Protein 3OKY (pdb70)

Organism: Mus musculus (NCBI:txid10090)

Solvent-accessible surface area: 48757 Å² total; per-residue (Å²): 226,67,30,50,16,107,20,92,55,179,95,48,22,2,15,22,10,28,13,7,144,148,94,14,11,0,2,0,0,1,24,0,27,2,0,25,0,44,33,77,8,82,70,96,41,43,27,129,12,3,41,67,96,12,43,119,52,3,12,12,0,43,79,45,56,140,42,122,77,120,62,91,112,46,68,11,14,7,5,6,18,35,10,1,40,70,34,97,2,0,0,7,1,11,12,5,22,7,0,10,0,27,1,0,104,15,84,45,1,140,85,62,42,57,11,14,160,95,70,22,10,3,1,0,5,9,78,144,76,18,9,5,55,6,14,38,10,41,62,179,82,74,80,14,20,0,4,2,0,1,1,0,44,41,73,24,58,58,1,4,1,1,1,0,4,75,0,5,89,80,39,156,30,114,29,7,1,12,17,38,48,128,52,122,46,48,21,0,31,20,82,2,4,19,32,5,34,60,110,13,80,175,1,13,2,42,4,8,29,6,11,37,13,65,32,7,0,0,1,0,2,0,8,8,83,26,125,124,96,10,14,2,24,0,4,8,2,3,56,103,13,48,112,6,33,8,6,3,1,4,15,1,0,0,65,50,99,80,43,89,10,35,0,1,21,1,10,50,38,13,88,0,5,84,33,0,5,134,50,36,130,17,55,58,105,50,29,0,0,0,0,0,0,0,86,26,51,108,87,40,139,122,27,45,37,37,0,0,0,0,0,1,10,12,124,45,0,38,82,52,0,47,95,38,10,75,36,0,10,104,34,92,50,47,0,73,6,76,13,12,8,36,63,113,16,142,10,32,128,10,97,21,118,21,79,94,86,20,51,21,50,42,1,3,30,20,1,0,5,83,96,38,4,87,14,43,10,1,37,41,20,76,186,28,47,0,15,0,2,0,3,28,52,39,120,24,102,3,0,0,1,0,0,0,73,29,0,67,0,9,2,0,50,3,44,10,98,133,138,4,8,62,58,29,28,80,18,52,6,4,160,106,32,8,62,1,39,76,29,12,17,25,16,73,102,67,68,63,1,4,0,0,1,78,52,37,0,4,47,2,33,0,22,30,0,111,86,33,96,70,16,26,85,1,32,86,22,30,7,22,4,14,1,16,1,5,3,40,60,68,1,6,10,118,107,120,3,88,102,7,190,68,84,73,6,16,6,59,48,102,85,71,26,34,51,12,96,21,131,32,104,30,1,25,28,100,50,78,52,105,112,0,40,1,58,3,46,66,18,7,80,4,79,99,17,5,21,0,5,0,20,142,63,26,87,47,149,10,127,41,74,54,42,104,0,61,1,85,4,3,22,74,198,60,34,17,132,42,86,146,94,100,66,26,25,78,0,44,0,74,3,152,55,24,36,96,50,11,18,50,32,86,0,77,0,81,57,120,132,145,50,144,16,68,148,22,67,35,84,5,107,25,130,55,3,113,94,10,31,1,0,10,24,48,108,92,80,186,134,145,74,118,91,18,32,1,24,59,11,42,33,20,134,71,30,0,9,0,0,0,49,15,24,0,17,3,2,58,2,86,90,23,159,66,97,34,1,72,6,52,98,102,1,72,9,132,20,134,121,70,22,24,75,65,2,94,66,23,34,56,114,121,89,41,0,57,0,16,0,26,2,2,28,110,92,74,113,94,7,0,0,0,0,0,1,2,2,12,66,7,7,0,38,23,7,88,39,99,74,12,115,59,69,65,128,49,63,60,0,56,0,30,0,0,18,17,19,168,64,31,31,9,24,39,33,5,121,44,29,1,1,0,0,3,18,7,38,14,36,26,36,13,21,0,0,17,0,0,56,27,162,26,51,61,2,28,1,13,100,54,11,18,64,1,18,45,80,21,92,6,30,37,9,6,66,59,55,98,52,0,4,0,0,0,28,2,18,2,6,40,87,78,80,159,46,155,38,38,4,0,0,0,0,5,0,2,38,68,2,67,1,6,18,89,112,9,7,70,137,35,0,5,3,1,1,1,0,54,2,43,1,10,12,60,43,163,95,99,88,70,1,22,9,0,24,9,12,11,95,41,25,145,3,82,66,85,29,0,0,0,1,0,0,0,5,61,129,151,48,154,18,4,0,0,0,0,0,1,5,1,121,40,0,41,91,5,10,92,22,123,0,26,18,47,145,43,92,129,37,105,40,42,48,0,53,93,156,128,22,22,175,11,54,1,8,39,12,10,48,46,94,85,5,124,161,28,81,37,3,64,98,14,42,38,83,5,0,72,18,1,39,68,27,3,5,2,30,95,31,0,57,6,6,71,99,90,13,8,10,28,19,38,114,30,188,18,21,0,18,66,18,9,18,2,42,25,2,6,12,157,97,90,43,3,0,0,0,0,0,0,51,97,0,30,0,0,0,0,8,2,95,98,23,84,31,33,22,7,5,10,34,0,59,1,6,4,76,124,58,0,36,17,51,82,22,105,32,77,142,7,66,11,15,53,37,11,128,87,29,34,3,0,2,0,0,0,15,1,0,0,1,37,1,49,10,16,15,1,96,124,29,31,172,18,88,80,58,3,20,31,10,48,10,0,22,4,0,28,16,136,114,79,30,26,2,27,119,20,41,75,156,48,232,95,79,53,58,49,40,20,165,162,17,88,59,160,85,120,112

Nearest PDB structures (foldseek):
  3oky-assembly1_A-2  TM=1.002E+00  e=0.000E+00  Mus musculus
  5l5g-assembly1_A  TM=9.929E-01  e=0.000E+00  Mus musculus
  5l5g-assembly2_B  TM=9.945E-01  e=0.000E+00  Mus musculus
  5l5g-assembly2_D  TM=9.831E-01  e=0.000E+00  Mus musculus
  3al9-assembly1_A  TM=9.957E-01  e=5.011E-96  Mus musculus

Foldseek 3Di:
DFQKDWDPDPQFWWFFWDADQPQRWIWTFTWQWIFTAHNSGHTPAIDGDDFDWFDPVDVQTCVADPDDDDTDRHIWGWADWDQPPVLQWIWTWTLGRLIAIFIAHNPHRHTLDIDRHDLQNRAANDHDYQQKDKDKDDDVPGQTKMWMAGWHQLPQVRHFRIFIAGCGSDSPDPRHRPGPDDDPPFFGGATFDPVLCVQDPRWIKGFRYKDDFDQKIWTWIWTPDRVVFIFIKIWIAGPPAGRRQQTEIETAFADDDPWTFGAWFAKEKEFQFQQRCVVVVHDRPFIKMKTKGATHGDDNPNTAQKIFIWIGGVVLVLVVRLVQVVCLLCFPAFQPDCRRPVDTHTRHHDPDDGDSNDRHDNGSPPHYDDDYDYTATADIDRPWHWREWDWYDDPRWIWIWTWTQQQKIWTWTAHHPPRHIDTLDIDHDDPNGHTWHHYWDAGNVNQWIWIDGGTMITTHGPDDLQVQQAQQCQQVSPDQQWWAQQQQSGIGGCVVRPPSVAQLRIGNHSVLAKAKDKVVQEDELVDFFDKIKMAIPNDTDQVQFKWKDWAPFDIGTWDDDGRMTIDTGHGNVRRDDDPPF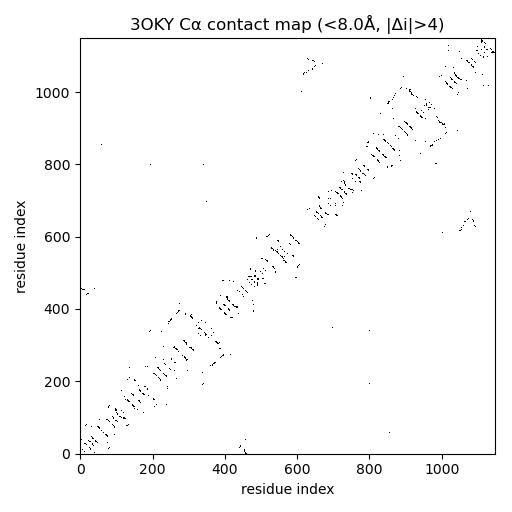KDKTWIWMHRPVNRDTRYIDIHMYGHPD/DDDADDALAEAELVHQLQFAWEQAAAPDQDAGDFFQWQEWDDDDQWIWTFGFQKIFIFRLPPQDDNYGHTDDMAGDWADVVLLVVLVVVPDDSVFQIWGWHDWDDLDPFWIWTWTLRGVFIKIFIAGPVRSHTDDDIGGCAQPGENTSPAAKEWDDDQQKIWIWAARDSVRPFTWTWIDGNPAFIAIADTPDCLQPAQKRWAYWEDDDQWIKTWIKHFDVLPVPPDTDIAIKIWIAGPQARAAAPVFGRRYTQQIAMEGAAAWDDDPHIGGQGAWFHKDYFDQAPNFTKIKTKGWHDPPDQIKMFIFMATVVLVVVLVVAFFWDAPDPPGGIDTDDVVQADPPGGNDFACPDVHVVGPHNNPPDDSNRVVCSRTRYGDDHRATVVRYTLRMDRPDPWYWHEKDWQCQFALRGHWIKMWIAIQQQKIWIWTCPPPDHIHTQYIYRNDNCVQFVRPPDDGNGFNYWDDDVVSQWIWTDDSRMITTHHVDCWQVCPQFQLSQQQSLDRQWWQFPVRSGIDGHYNPDPGDTHHDNVHSDRVDDD

Structure (mmCIF, N/CA/C/O backbone):
data_3OKY
#
_entry.id   3OKY
#
_cell.length_a   155.544
_cell.length_b   159.596
_cell.length_c   139.256
_cell.angle_alpha   90.00
_cell.angle_beta   90.00
_cell.angle_gamma   90.00
#
_symmetry.space_group_name_H-M   'C 2 2 21'
#
loop_
_entity.id
_entity.type
_entity.pdbx_description
1 polymer Plexin-A2
2 polymer 'Putative uncharacterized protein'
3 branched 2-acetamido-2-deoxy-beta-D-glucopyranose-(1-4)-2-acetamido-2-deoxy-beta-D-glucopyranose
4 non-polymer 2-acetamido-2-deoxy-beta-D-glucopyranose
5 non-polymer GLYCEROL
6 water water
#
loop_
_atom_site.group_PDB
_atom_site.id
_atom_site.type_symbol
_atom_site.label_atom_id
_atom_site.label_alt_id
_atom_site.label_comp_id
_atom_site.label_asym_id
_atom_site.label_entity_id
_atom_site.label_seq_id
_atom_site.pdbx_PDB_ins_code
_atom_site.Cartn_x
_atom_site.Cartn_y
_atom_site.Cartn_z
_atom_site.occupancy
_atom_site.B_iso_or_equiv
_atom_site.auth_seq_id
_atom_site.auth_comp_id
_atom_site.auth_asym_id
_atom_site.auth_atom_id
_atom_site.pdbx_PDB_model_num
ATOM 1 N N . GLN A 1 6 ? 57.118 -60.083 76.730 1.00 89.94 37 GLN A N 1
ATOM 2 C CA . GLN A 1 6 ? 56.060 -60.735 75.965 1.00 91.95 37 GLN A CA 1
ATOM 3 C C . GLN A 1 6 ? 54.912 -59.767 75.680 1.00 87.07 37 GLN A C 1
ATOM 4 O O . GLN A 1 6 ? 53.771 -59.998 76.088 1.00 85.93 37 GLN A O 1
ATOM 10 N N . TYR A 1 7 ? 55.221 -58.684 74.976 1.00 76.81 38 TYR A N 1
ATOM 11 C CA . TYR A 1 7 ? 54.223 -57.670 74.661 1.00 67.05 38 TYR A CA 1
ATOM 12 C C . TYR A 1 7 ? 53.370 -58.078 73.468 1.00 55.97 38 TYR A C 1
ATOM 13 O O . TYR A 1 7 ? 53.888 -58.605 72.481 1.00 50.18 38 TYR A O 1
ATOM 22 N N . SER A 1 8 ? 52.065 -57.826 73.554 1.00 46.87 39 SER A N 1
ATOM 23 C CA . SER A 1 8 ? 51.186 -58.009 72.406 1.00 48.19 39 SER A CA 1
ATOM 24 C C . SER A 1 8 ? 51.787 -57.266 71.216 1.00 55.76 39 SER A C 1
ATOM 25 O O . SER A 1 8 ? 52.334 -56.173 71.365 1.00 49.02 39 SER A O 1
ATOM 28 N N . THR A 1 9 ? 51.688 -57.862 70.036 1.00 49.85 40 THR A N 1
ATOM 29 C CA . THR A 1 9 ? 52.292 -57.278 68.860 1.00 45.83 40 THR A CA 1
ATOM 30 C C . THR A 1 9 ? 51.551 -57.693 67.597 1.00 53.07 40 THR A C 1
ATOM 31 O O . THR A 1 9 ? 50.904 -58.742 67.542 1.00 50.92 40 THR A O 1
ATOM 35 N N . PHE A 1 10 ? 51.659 -56.852 66.579 1.00 54.06 41 PHE A N 1
ATOM 36 C CA . PHE A 1 10 ? 51.023 -57.099 65.301 1.00 53.71 41 PHE A CA 1
ATOM 37 C C . PHE A 1 10 ? 52.056 -56.845 64.211 1.00 51.48 41 PHE A C 1
ATOM 38 O O . PHE A 1 10 ? 52.686 -55.788 64.182 1.00 51.04 41 PHE A O 1
ATOM 46 N N . HIS A 1 11 ? 52.246 -57.823 63.332 1.00 50.41 42 HIS A N 1
ATOM 47 C CA . HIS A 1 11 ? 53.269 -57.729 62.291 1.00 50.74 42 HIS A CA 1
ATOM 48 C C . HIS A 1 11 ? 52.654 -57.291 60.974 1.00 49.98 42 HIS A C 1
ATOM 49 O O . HIS A 1 11 ? 51.471 -57.521 60.735 1.00 57.97 42 HIS A O 1
ATOM 56 N N . SER A 1 12 ? 53.449 -56.651 60.123 1.00 46.04 43 SER A N 1
ATOM 57 C CA . SER A 1 12 ? 52.981 -56.328 58.784 1.00 55.57 43 SER A CA 1
ATOM 58 C C . SER A 1 12 ? 52.765 -57.633 58.027 1.00 58.92 43 SER A C 1
ATOM 59 O O . SER A 1 12 ? 53.477 -58.613 58.248 1.00 55.43 43 SER A O 1
ATOM 62 N N . GLU A 1 13 ? 51.769 -57.645 57.149 1.00 64.31 44 GLU A N 1
ATOM 63 C CA . GLU A 1 13 ? 51.433 -58.838 56.386 1.00 71.46 44 GLU A CA 1
ATOM 64 C C . GLU A 1 13 ? 52.457 -59.082 55.288 1.00 71.64 44 GLU A C 1
ATOM 65 O O . GLU A 1 13 ? 52.391 -60.081 54.576 1.00 77.61 44 GLU A O 1
ATOM 71 N N . ASN A 1 14 ? 53.410 -58.166 55.164 1.00 71.50 45 ASN A N 1
ATOM 72 C CA . ASN A 1 14 ? 54.274 -58.129 53.998 1.00 69.06 45 ASN A CA 1
ATOM 73 C C . ASN A 1 14 ? 55.488 -57.227 54.219 1.00 70.67 45 ASN A C 1
ATOM 74 O O . ASN A 1 14 ? 55.351 -56.079 54.640 1.00 74.11 45 ASN A O 1
ATOM 79 N N . ARG A 1 15 ? 56.674 -57.754 53.928 1.00 73.03 46 ARG A N 1
ATOM 80 C CA . ARG A 1 15 ? 57.926 -57.016 54.093 1.00 81.51 46 ARG A CA 1
ATOM 81 C C . ARG A 1 15 ? 57.950 -55.655 53.386 1.00 75.60 46 ARG A C 1
ATOM 82 O O . ARG A 1 15 ? 58.838 -54.837 53.631 1.00 78.58 46 ARG A O 1
ATOM 90 N N . ASP A 1 16 ? 56.985 -55.413 52.508 1.00 64.32 47 ASP A N 1
ATOM 91 C CA . ASP A 1 16 ? 56.976 -54.182 51.727 1.00 63.69 47 ASP A CA 1
ATOM 92 C C . ASP A 1 16 ? 55.770 -53.291 52.018 1.00 56.57 47 ASP A C 1
ATOM 93 O O . ASP A 1 16 ? 55.760 -52.119 51.657 1.00 59.70 47 ASP A O 1
ATOM 98 N N . TRP A 1 17 ? 54.753 -53.846 52.664 1.00 58.21 48 TRP A N 1
ATOM 99 C CA . TRP A 1 17 ? 53.599 -53.052 53.057 1.00 58.09 48 TRP A CA 1
ATOM 100 C C . TRP A 1 17 ? 53.835 -52.469 54.446 1.00 55.91 48 TRP A C 1
ATOM 101 O O . TRP A 1 17 ? 53.150 -52.824 55.403 1.00 55.85 48 TRP A O 1
ATOM 112 N N . THR A 1 18 ? 54.807 -51.563 54.536 1.00 50.01 49 THR A N 1
ATOM 113 C CA . THR A 1 18 ? 55.308 -51.062 55.813 1.00 48.92 49 THR A CA 1
ATOM 114 C C . THR A 1 18 ? 54.348 -50.110 56.534 1.00 40.37 49 THR A C 1
ATOM 115 O O . THR A 1 18 ? 53.513 -49.456 55.906 1.00 39.48 49 THR A O 1
ATOM 119 N N . PHE A 1 19 ? 54.477 -50.045 57.856 1.00 36.29 50 PHE A N 1
ATOM 120 C CA . PHE A 1 19 ? 53.634 -49.183 58.682 1.00 40.55 50 PHE A CA 1
ATOM 121 C C . PHE A 1 19 ? 54.075 -47.718 58.628 1.00 34.69 50 PHE A C 1
ATOM 122 O O . PHE A 1 19 ? 55.265 -47.415 58.692 1.00 37.64 50 PHE A O 1
ATOM 130 N N . ASN A 1 20 ? 53.110 -46.809 58.533 1.00 34.39 51 ASN A N 1
ATOM 131 C CA . ASN A 1 20 ? 53.416 -45.383 58.429 1.00 33.52 51 ASN A CA 1
ATOM 132 C C . ASN A 1 20 ? 52.935 -44.571 59.627 1.00 40.87 51 ASN A C 1
ATOM 133 O O . ASN A 1 20 ? 53.690 -43.778 60.186 1.00 38.00 51 ASN A O 1
ATOM 138 N N . HIS A 1 21 ? 51.669 -44.758 59.994 1.00 42.51 52 HIS A N 1
ATOM 139 C CA . HIS A 1 21 ? 51.047 -43.986 61.067 1.00 35.55 52 HIS A CA 1
ATOM 140 C C . HIS A 1 21 ? 50.210 -44.840 62.007 1.00 36.10 52 HIS A C 1
ATOM 141 O O . HIS A 1 21 ? 49.820 -45.961 61.680 1.00 35.26 52 HIS A O 1
ATOM 148 N N . LEU A 1 22 ? 49.943 -44.292 63.185 1.00 33.40 53 LEU A N 1
ATOM 149 C CA . LEU A 1 22 ? 49.215 -45.002 64.220 1.00 37.85 53 LEU A CA 1
ATOM 150 C C . LEU A 1 22 ? 48.409 -43.996 65.03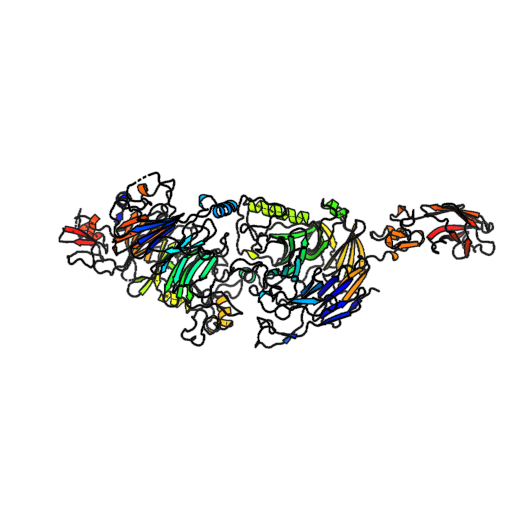3 1.00 35.97 53 LEU A C 1
ATOM 151 O O . LEU A 1 22 ? 48.904 -42.927 65.363 1.00 34.83 53 LEU A O 1
ATOM 156 N N . THR A 1 23 ? 47.160 -44.324 65.330 1.00 32.08 54 THR A N 1
ATOM 157 C CA . THR A 1 23 ? 46.361 -43.490 66.220 1.00 34.58 54 THR A CA 1
ATOM 158 C C . THR A 1 23 ? 45.404 -44.358 67.031 1.00 39.25 54 THR A C 1
ATOM 159 O O . THR A 1 23 ? 44.947 -45.393 66.554 1.00 40.03 54 THR A O 1
ATOM 163 N N . VAL A 1 24 ? 45.110 -43.939 68.259 1.00 36.81 55 VAL A N 1
ATOM 164 C CA . VAL A 1 24 ? 44.242 -44.711 69.143 1.00 36.08 55 VAL A CA 1
ATOM 165 C C . VAL A 1 24 ? 43.017 -43.914 69.578 1.00 34.59 55 VAL A C 1
ATOM 166 O O . VAL A 1 24 ? 43.139 -42.806 70.093 1.00 39.81 55 VAL A O 1
ATOM 170 N N . HIS A 1 25 ? 41.836 -44.481 69.354 1.00 33.55 56 HIS A N 1
ATOM 171 C CA . HIS A 1 25 ? 40.591 -43.800 69.691 1.00 36.49 56 HIS A CA 1
ATOM 172 C C . HIS A 1 25 ? 40.455 -43.639 71.212 1.00 37.21 56 HIS A C 1
ATOM 173 O O . HIS A 1 25 ? 40.490 -44.634 71.937 1.00 42.50 56 HIS A O 1
ATOM 180 N N . ARG A 1 26 ? 40.303 -42.397 71.691 1.00 43.24 57 ARG A N 1
ATOM 181 C CA . ARG A 1 26 ? 40.335 -42.120 73.136 1.00 43.11 57 ARG A CA 1
ATOM 182 C C . ARG A 1 26 ? 39.214 -42.802 73.903 1.00 44.67 57 ARG A C 1
ATOM 183 O O . ARG A 1 26 ? 39.368 -43.090 75.084 1.00 51.55 57 ARG A O 1
ATOM 191 N N . ARG A 1 27 ? 38.074 -43.013 73.248 1.00 48.46 58 ARG A N 1
ATOM 192 C CA . ARG A 1 27 ? 36.885 -43.535 73.927 1.00 47.32 58 ARG A CA 1
ATOM 193 C C . ARG A 1 27 ? 36.661 -45.030 73.717 1.00 51.33 58 ARG A C 1
ATOM 194 O O . ARG A 1 27 ? 36.208 -45.721 74.626 1.00 57.64 58 ARG A O 1
ATOM 202 N N . THR A 1 28 ? 36.973 -45.534 72.526 1.00 46.82 59 THR A N 1
ATOM 203 C CA . THR A 1 28 ? 36.753 -46.948 72.245 1.00 42.70 59 THR A CA 1
ATOM 204 C C . THR A 1 28 ? 38.008 -47.789 72.424 1.00 36.97 59 THR A C 1
ATOM 205 O O . THR A 1 28 ? 37.925 -48.994 72.628 1.00 41.06 59 THR A O 1
ATOM 209 N N . GLY A 1 29 ? 39.171 -47.160 72.320 1.00 40.71 60 GLY A N 1
ATOM 210 C CA . GLY A 1 29 ? 40.418 -47.885 72.466 1.00 37.18 60 GLY A CA 1
ATOM 211 C C . GLY A 1 29 ? 40.809 -48.628 71.205 1.00 41.46 60 GLY A C 1
ATOM 212 O O . GLY A 1 29 ? 41.806 -49.349 71.186 1.00 41.84 60 GLY A O 1
ATOM 213 N N . ALA A 1 30 ? 40.020 -48.457 70.146 1.00 41.48 61 ALA A N 1
ATOM 214 C CA . ALA A 1 30 ? 40.339 -49.054 68.855 1.00 38.08 61 ALA A CA 1
ATOM 215 C C . ALA A 1 30 ? 41.673 -48.515 68.358 1.00 40.88 61 ALA A C 1
ATOM 216 O O . ALA A 1 30 ? 41.915 -47.312 68.417 1.00 32.89 61 ALA A O 1
ATOM 218 N N . VAL A 1 31 ? 42.533 -49.407 67.870 1.00 44.48 62 VAL A N 1
ATOM 219 C CA . VAL A 1 31 ? 43.823 -49.009 67.320 1.00 38.79 62 VAL A CA 1
ATOM 220 C C . VAL A 1 31 ? 43.744 -48.983 65.800 1.00 45.16 62 VAL A C 1
ATOM 221 O O . VAL A 1 31 ? 43.384 -49.981 65.178 1.00 43.72 62 VAL A O 1
ATOM 225 N N . TYR A 1 32 ? 44.063 -47.837 65.205 1.00 39.24 63 TYR A N 1
ATOM 226 C CA . TYR A 1 32 ? 44.080 -47.724 63.752 1.00 39.22 63 TYR A CA 1
ATOM 227 C C . TYR A 1 32 ? 45.509 -47.556 63.266 1.00 39.57 63 TYR A C 1
ATOM 228 O O . TYR A 1 32 ? 46.257 -46.728 63.786 1.00 33.87 63 TYR A O 1
ATOM 237 N N . VAL A 1 33 ? 45.891 -48.357 62.279 1.00 36.37 64 VAL A N 1
ATOM 238 C CA . VAL A 1 33 ? 47.235 -48.280 61.728 1.00 39.02 64 VAL A CA 1
ATOM 239 C C . VAL A 1 33 ? 47.207 -47.965 60.236 1.00 38.55 64 VAL A C 1
ATOM 240 O O . VAL A 1 33 ? 46.604 -48.697 59.454 1.00 37.39 64 VAL A O 1
ATOM 244 N N . GLY A 1 34 ? 47.863 -46.872 59.854 1.00 36.14 65 GLY A N 1
ATOM 245 C CA . GLY A 1 34 ? 48.032 -46.527 58.455 1.00 28.50 65 GLY A CA 1
ATOM 246 C C . GLY A 1 34 ? 49.318 -47.133 57.943 1.00 31.84 65 GLY A C 1
ATOM 247 O O . GLY A 1 34 ? 50.377 -46.929 58.531 1.00 35.54 65 GLY A O 1
ATOM 248 N N . ALA A 1 35 ? 49.219 -47.895 56.859 1.00 30.77 66 ALA A N 1
ATOM 249 C CA . ALA A 1 35 ? 50.374 -48.552 56.258 1.00 33.91 66 ALA A CA 1
ATOM 250 C C . ALA A 1 35 ? 50.287 -48.520 54.735 1.00 36.16 66 ALA A C 1
ATOM 251 O O . ALA A 1 35 ? 49.248 -48.189 54.165 1.00 31.77 66 ALA A O 1
ATOM 253 N N . ILE A 1 36 ? 51.385 -48.870 54.079 1.00 34.05 67 ILE A N 1
ATOM 254 C CA . ILE A 1 36 ? 51.391 -48.977 52.627 1.00 39.14 67 ILE A CA 1
ATOM 255 C C . ILE A 1 36 ? 50.361 -50.008 52.147 1.00 39.17 67 ILE A C 1
ATOM 256 O O . ILE A 1 36 ? 50.398 -51.171 52.552 1.00 41.36 67 ILE A O 1
ATOM 261 N N . ASN A 1 37 ? 49.441 -49.563 51.292 1.00 36.39 68 ASN A N 1
ATOM 262 C CA . ASN A 1 37 ? 48.357 -50.406 50.773 1.00 40.20 68 ASN A CA 1
ATOM 263 C C . ASN A 1 37 ? 47.310 -50.856 51.806 1.00 41.23 68 ASN A C 1
ATOM 264 O O . ASN A 1 37 ? 46.359 -51.561 51.458 1.00 36.50 68 ASN A O 1
ATOM 269 N N . ARG A 1 38 ? 47.468 -50.449 53.065 1.00 36.96 69 ARG A N 1
ATOM 270 C CA . ARG A 1 38 ? 46.535 -50.901 54.100 1.00 39.54 69 ARG A CA 1
ATOM 271 C C . ARG A 1 38 ? 46.219 -49.875 55.184 1.00 37.97 69 ARG A C 1
ATOM 272 O O . ARG A 1 38 ? 47.088 -49.123 55.621 1.00 42.02 69 ARG A O 1
ATOM 280 N N . VAL A 1 39 ? 44.963 -49.871 55.620 1.00 34.13 70 VAL A N 1
ATOM 281 C CA . VAL A 1 39 ? 44.579 -49.246 56.877 1.00 34.46 70 VAL A CA 1
ATOM 282 C C . VAL A 1 39 ? 43.946 -50.322 57.756 1.00 44.55 70 VAL A C 1
ATOM 283 O O . VAL A 1 39 ? 43.000 -50.995 57.339 1.00 40.34 70 VAL A O 1
ATOM 287 N N . TYR A 1 40 ? 44.478 -50.493 58.961 1.00 41.43 71 TYR A N 1
ATOM 288 C CA . TYR A 1 40 ? 44.019 -51.551 59.852 1.00 45.76 71 TYR A CA 1
ATOM 289 C C . TYR A 1 40 ? 43.229 -50.992 61.022 1.00 43.30 71 TYR A C 1
ATOM 290 O O . TYR A 1 40 ? 43.577 -49.951 61.580 1.00 38.54 71 TYR A O 1
ATOM 299 N N . LYS A 1 41 ? 42.163 -51.691 61.391 1.00 40.60 72 LYS A N 1
ATOM 300 C CA . LYS A 1 41 ? 41.527 -51.469 62.676 1.00 39.25 72 LYS A CA 1
ATOM 301 C C . LYS A 1 41 ? 41.793 -52.691 63.558 1.00 44.57 72 LYS A C 1
ATOM 302 O O . LYS A 1 41 ? 41.423 -53.813 63.211 1.00 42.54 72 LYS A O 1
ATOM 308 N N . LEU A 1 42 ? 42.453 -52.476 64.688 1.00 45.19 73 LEU A N 1
ATOM 309 C CA . LEU A 1 42 ? 42.805 -53.579 65.574 1.00 44.83 73 LEU A CA 1
ATOM 310 C C . LEU A 1 42 ? 42.144 -53.397 66.936 1.00 48.98 73 LEU A C 1
ATOM 311 O O . LEU A 1 42 ? 41.680 -52.305 67.270 1.00 47.73 73 LEU A O 1
ATOM 316 N N . THR A 1 43 ? 42.102 -54.470 67.721 1.00 43.76 74 THR A N 1
ATOM 317 C CA . THR A 1 43 ? 41.599 -54.395 69.086 1.00 42.13 74 THR A CA 1
ATOM 318 C C . THR A 1 43 ? 42.680 -53.846 70.004 1.00 52.19 74 THR A C 1
ATOM 319 O O . THR A 1 43 ? 43.807 -53.609 69.574 1.00 50.90 74 THR A O 1
ATOM 323 N N . GLY A 1 44 ? 42.334 -53.660 71.273 1.00 55.22 75 GLY A N 1
ATOM 324 C CA . GLY A 1 44 ? 43.281 -53.176 72.261 1.00 54.40 75 GLY A CA 1
ATOM 325 C C . GLY A 1 44 ? 44.547 -54.008 72.329 1.00 45.84 75 GLY A C 1
ATOM 326 O O . GLY A 1 44 ? 45.635 -53.471 72.526 1.00 46.86 75 GLY A O 1
ATOM 327 N N . ASN A 1 45 ? 44.495 -55.271 72.145 1.00 38.51 76 ASN A N 1
ATOM 328 C CA . ASN A 1 45 ? 45.684 -56.106 72.199 1.00 46.17 76 ASN A CA 1
ATOM 329 C C . ASN A 1 45 ? 46.215 -56.478 70.815 1.00 51.82 76 ASN A C 1
ATOM 330 O O . ASN A 1 45 ? 46.966 -57.449 70.659 1.00 49.01 76 ASN A O 1
ATOM 335 N N . LEU A 1 46 ? 45.783 -55.711 69.879 1.00 51.83 77 LEU A N 1
ATOM 336 C CA . LEU A 1 46 ? 46.342 -55.792 68.530 1.00 51.50 77 LEU A CA 1
ATOM 337 C C . LEU A 1 46 ? 45.903 -57.022 67.732 1.00 53.84 77 LEU A C 1
ATOM 338 O O . LEU A 1 46 ? 46.703 -57.619 67.011 1.00 56.72 77 LEU A O 1
ATOM 343 N N . THR A 1 47 ? 44.632 -57.391 67.859 1.00 53.02 78 THR A N 1
ATOM 344 C CA . THR A 1 47 ? 44.037 -58.419 67.004 1.00 52.51 78 THR A CA 1
ATOM 345 C C . THR A 1 47 ? 43.244 -57.730 65.893 1.00 50.80 78 THR A C 1
ATOM 346 O O . THR A 1 47 ? 42.418 -56.860 66.171 1.00 49.10 78 THR A O 1
ATOM 350 N N . ILE A 1 48 ? 43.489 -58.105 64.641 1.00 50.88 79 ILE A N 1
ATOM 351 C CA . ILE A 1 48 ? 42.817 -57.451 63.516 1.00 48.67 79 ILE A CA 1
ATOM 352 C C . ILE A 1 48 ? 41.312 -57.668 63.559 1.00 50.23 79 ILE A C 1
ATOM 353 O O . ILE A 1 48 ? 40.857 -58.802 63.692 1.00 58.15 79 ILE A O 1
ATOM 358 N N . GLN A 1 49 ? 40.527 -56.602 63.448 1.00 43.86 80 GLN A N 1
ATOM 359 C CA . GLN A 1 49 ? 39.101 -56.814 63.223 1.00 52.05 80 GLN A CA 1
ATOM 360 C C . GLN A 1 49 ? 38.650 -56.406 61.821 1.00 61.70 80 GLN A C 1
ATOM 361 O O . GLN A 1 49 ? 37.651 -56.910 61.311 1.00 64.63 80 GLN A O 1
ATOM 367 N N . VAL A 1 50 ? 39.405 -55.521 61.183 1.00 62.35 81 VAL A N 1
ATOM 368 C CA . VAL A 1 50 ? 39.133 -55.181 59.794 1.00 60.95 81 VAL A CA 1
ATOM 369 C C . VAL A 1 50 ? 40.327 -54.486 59.148 1.00 56.41 81 VAL A C 1
ATOM 370 O O . VAL A 1 50 ? 41.022 -53.696 59.785 1.00 55.27 81 VAL A O 1
ATOM 374 N N . ALA A 1 51 ? 40.572 -54.812 57.884 1.00 44.65 82 ALA A N 1
ATOM 375 C CA . ALA A 1 51 ? 41.684 -54.247 57.139 1.00 42.04 82 ALA A CA 1
ATOM 376 C C . ALA A 1 51 ? 41.176 -53.692 55.821 1.00 50.42 82 ALA A C 1
ATOM 377 O O . ALA A 1 51 ? 40.635 -54.428 55.001 1.00 52.44 82 ALA A O 1
ATOM 379 N N . HIS A 1 52 ? 41.347 -52.390 55.627 1.00 49.89 83 HIS A N 1
ATOM 380 C CA . HIS A 1 52 ? 40.911 -51.722 54.409 1.00 48.90 83 HIS A CA 1
ATOM 381 C C . HIS A 1 52 ? 42.070 -51.662 53.419 1.00 49.24 83 HIS A C 1
ATOM 382 O O . HIS A 1 52 ? 43.157 -51.187 53.749 1.00 51.49 83 HIS A O 1
ATOM 389 N N . LYS A 1 53 ? 41.835 -52.146 52.206 1.00 41.33 84 LYS A N 1
ATOM 390 C CA . LYS A 1 53 ? 42.880 -52.196 51.193 1.00 39.96 84 LYS A CA 1
ATOM 391 C C . LYS A 1 53 ? 42.885 -50.895 50.381 1.00 43.32 84 LYS A C 1
ATOM 392 O O . LYS A 1 53 ? 41.844 -50.461 49.892 1.00 46.50 84 LYS A O 1
ATOM 398 N N . THR A 1 54 ? 44.053 -50.276 50.236 1.00 41.18 85 THR A N 1
ATOM 399 C CA . THR A 1 54 ? 44.144 -48.967 49.586 1.00 38.10 85 THR A CA 1
ATOM 400 C C . THR A 1 54 ? 45.001 -49.003 48.329 1.00 38.60 85 THR A C 1
ATOM 401 O O . THR A 1 54 ? 45.103 -48.012 47.613 1.00 41.49 85 THR A O 1
ATOM 405 N N . GLY A 1 55 ? 45.625 -50.149 48.080 1.00 37.23 86 GLY A N 1
ATOM 406 C CA . GLY A 1 55 ? 46.500 -50.335 46.936 1.00 39.30 86 GLY A CA 1
ATOM 407 C C . GLY A 1 55 ? 46.982 -51.774 46.937 1.00 43.06 86 GLY A C 1
ATOM 408 O O . GLY A 1 55 ? 46.532 -52.566 47.757 1.00 44.21 86 GLY A O 1
ATOM 409 N N . PRO A 1 56 ? 47.894 -52.127 46.021 1.00 44.93 87 PRO A N 1
ATOM 410 C CA . PRO A 1 56 ? 48.439 -51.262 44.968 1.00 42.76 87 PRO A CA 1
ATOM 411 C C . PRO A 1 56 ? 47.407 -51.011 43.877 1.00 47.09 87 PRO A C 1
ATOM 412 O O . PRO A 1 56 ? 46.409 -51.723 43.796 1.00 45.73 87 PRO A O 1
ATOM 416 N N . GLU A 1 57 ? 47.651 -50.006 43.046 1.00 42.92 88 GLU A N 1
ATOM 417 C CA . GLU A 1 57 ? 46.799 -49.737 41.900 1.00 46.01 88 GLU A CA 1
ATOM 418 C C . GLU A 1 57 ? 47.643 -49.140 40.783 1.00 48.30 88 GLU A C 1
ATOM 419 O O . GLU A 1 57 ? 48.709 -48.582 41.031 1.00 48.07 88 GLU A O 1
ATOM 425 N N . GLU A 1 58 ? 47.178 -49.280 39.550 1.00 41.89 89 GLU A N 1
ATOM 426 C CA . GLU A 1 58 ? 47.902 -48.733 38.418 1.00 41.95 89 GLU A CA 1
ATOM 427 C C . GLU A 1 58 ? 47.782 -47.218 38.408 1.00 46.81 89 GLU A C 1
ATOM 428 O O . GLU A 1 58 ? 46.698 -46.679 38.615 1.00 55.12 89 GLU A O 1
ATOM 434 N N . ASP A 1 59 ? 48.902 -46.538 38.182 1.00 43.86 90 ASP A N 1
ATOM 435 C CA . ASP A 1 59 ? 48.943 -45.085 38.302 1.00 42.51 90 ASP A CA 1
ATOM 436 C C . ASP A 1 59 ? 50.162 -44.488 37.596 1.00 42.25 90 ASP A C 1
ATOM 437 O O . ASP A 1 59 ? 51.060 -45.206 37.155 1.00 43.58 90 ASP A O 1
ATOM 442 N N . ASN A 1 60 ? 50.169 -43.164 37.488 1.00 42.92 91 ASN A N 1
ATOM 443 C CA . ASN A 1 60 ? 51.336 -42.400 37.061 1.00 49.62 91 ASN A CA 1
ATOM 444 C C . ASN A 1 60 ? 51.175 -40.960 37.554 1.00 45.14 91 ASN A C 1
ATOM 445 O O . ASN A 1 60 ? 50.089 -40.386 37.464 1.00 41.19 91 ASN A O 1
ATOM 450 N N . LYS A 1 61 ? 52.244 -40.383 38.089 1.00 49.05 92 LYS A N 1
ATOM 451 C CA . LYS A 1 61 ? 52.197 -39.009 38.584 1.00 45.38 92 LYS A CA 1
ATOM 452 C C . LYS A 1 61 ? 51.921 -37.990 37.479 1.00 50.32 92 LYS A C 1
ATOM 453 O O . LYS A 1 61 ? 51.540 -36.854 37.765 1.00 50.17 92 LYS A O 1
ATOM 459 N N . ALA A 1 62 ? 52.105 -38.398 36.223 1.00 39.92 93 ALA A N 1
ATOM 460 C CA . ALA A 1 62 ? 51.903 -37.505 35.088 1.00 43.55 93 ALA A CA 1
ATOM 461 C C . ALA A 1 62 ? 50.423 -37.338 34.752 1.00 49.02 93 ALA A C 1
ATOM 462 O O . ALA A 1 62 ? 50.043 -36.423 34.024 1.00 41.31 93 ALA A O 1
ATOM 464 N N . CYS A 1 63 ? 49.590 -38.233 35.271 1.00 51.00 94 CYS A N 1
ATOM 465 C CA . CYS A 1 63 ? 48.149 -38.121 35.077 1.00 45.66 94 CYS A CA 1
ATOM 466 C C . CYS A 1 63 ? 47.578 -37.084 36.039 1.00 44.91 94 CYS A C 1
ATOM 467 O O . CYS A 1 63 ? 47.374 -37.358 37.226 1.00 46.78 94 CYS A O 1
ATOM 470 N N . TYR A 1 64 ? 47.342 -35.887 35.520 1.00 42.02 95 TYR A N 1
ATOM 471 C CA . TYR A 1 64 ? 46.781 -34.798 36.306 1.00 42.53 95 TYR A CA 1
ATOM 472 C C . TYR A 1 64 ? 45.727 -34.101 35.470 1.00 40.47 95 TYR A C 1
ATOM 473 O O . TYR A 1 64 ? 46.017 -33.663 34.375 1.00 39.72 95 TYR A O 1
ATOM 482 N N . PRO A 1 65 ? 44.483 -34.042 35.955 1.00 45.58 96 PRO A N 1
ATOM 483 C CA . PRO A 1 65 ? 43.969 -34.681 37.173 1.00 45.03 96 PRO A CA 1
ATOM 484 C C . PRO A 1 65 ? 44.103 -36.202 37.087 1.00 43.22 96 PRO A C 1
ATOM 485 O O . PRO A 1 65 ? 44.316 -36.718 35.993 1.00 40.79 96 PRO A O 1
ATOM 489 N N . PRO A 1 66 ? 43.980 -36.904 38.227 1.00 38.01 97 PRO A N 1
ATOM 490 C CA . PRO A 1 66 ? 44.234 -38.346 38.351 1.00 39.79 97 PRO A CA 1
ATOM 491 C C . PRO A 1 66 ? 43.337 -39.215 37.460 1.00 41.32 97 PRO A C 1
ATOM 492 O O . PRO A 1 66 ? 42.320 -38.734 36.965 1.00 42.01 97 PRO A O 1
ATOM 496 N N . LEU A 1 67 ? 43.710 -40.484 37.287 1.00 47.22 98 LEU A N 1
ATOM 497 C CA . LEU A 1 67 ? 42.981 -41.414 36.416 1.00 57.26 98 LEU A CA 1
ATOM 498 C C . LEU A 1 67 ? 41.532 -41.561 36.846 1.00 55.82 98 LEU A C 1
ATOM 499 O O . LEU A 1 67 ? 40.643 -41.755 36.018 1.00 55.69 98 LEU A O 1
ATOM 504 N N . ILE A 1 68 ? 41.313 -41.504 38.153 1.00 49.02 99 ILE A N 1
ATOM 505 C CA . ILE A 1 68 ? 39.992 -41.722 38.726 1.00 48.99 99 ILE A CA 1
ATOM 506 C C . ILE A 1 68 ? 39.024 -40.600 38.359 1.00 52.11 99 ILE A C 1
ATOM 507 O O . ILE A 1 68 ? 37.821 -40.698 38.600 1.00 49.42 99 ILE A O 1
ATOM 512 N N . VAL A 1 69 ? 39.559 -39.543 37.757 1.00 51.20 100 VAL A N 1
ATOM 513 C CA . VAL A 1 69 ? 38.776 -38.363 37.428 1.00 55.90 100 VAL A CA 1
ATOM 514 C C . VAL A 1 69 ? 38.581 -38.237 35.925 1.00 54.63 100 VAL A C 1
ATOM 515 O O . VAL A 1 69 ? 37.472 -37.990 35.454 1.00 52.00 100 VAL A O 1
ATOM 519 N N . GLN A 1 70 ? 39.671 -38.399 35.179 1.00 56.02 101 GLN A N 1
ATOM 520 C CA . GLN A 1 70 ? 39.647 -38.256 33.725 1.00 56.18 101 GLN A CA 1
ATOM 521 C C . GLN A 1 70 ? 40.582 -39.259 33.079 1.00 53.92 101 GLN A C 1
ATOM 522 O O . GLN A 1 70 ? 41.541 -39.709 33.706 1.00 61.10 101 GLN A O 1
ATOM 528 N N . PRO A 1 71 ? 40.319 -39.597 31.810 1.00 52.52 102 PRO A N 1
ATOM 529 C CA . PRO A 1 71 ? 41.162 -40.533 31.058 1.00 54.65 102 PRO A CA 1
ATOM 530 C C . PRO A 1 71 ? 42.607 -40.052 30.986 1.00 47.92 102 PRO A C 1
ATOM 531 O O . PRO A 1 71 ? 42.854 -38.847 30.976 1.00 49.49 102 PRO A O 1
ATOM 535 N N . CYS A 1 72 ? 43.549 -40.989 30.952 1.00 51.53 103 CYS A N 1
ATOM 536 C CA . CYS A 1 72 ? 44.965 -40.653 30.871 1.00 56.12 103 CYS A CA 1
ATOM 537 C C . CYS A 1 72 ? 45.662 -41.588 29.890 1.00 58.99 103 CYS A C 1
ATOM 538 O O . CYS A 1 72 ? 45.413 -42.798 29.889 1.00 58.13 103 CYS A O 1
ATOM 541 N N . SER A 1 73 ? 46.541 -41.019 29.069 1.00 57.33 104 SER A N 1
ATOM 542 C CA . SER A 1 73 ? 47.207 -41.754 27.999 1.00 65.19 104 SER A CA 1
ATOM 543 C C . SER A 1 73 ? 48.531 -42.353 28.459 1.00 59.66 104 SER A C 1
ATOM 544 O O . SER A 1 73 ? 49.083 -43.233 27.799 1.00 53.59 104 SER A O 1
ATOM 547 N N . GLU A 1 74 ? 49.039 -41.865 29.587 1.00 49.68 105 GLU A N 1
ATOM 548 C CA . GLU A 1 74 ? 50.351 -42.273 30.083 1.00 55.43 105 GLU A CA 1
ATOM 549 C C . GLU A 1 74 ? 50.455 -43.774 30.362 1.00 56.85 105 GLU A C 1
ATOM 550 O O . GLU A 1 74 ? 49.459 -44.440 30.647 1.00 54.61 105 GLU A O 1
ATOM 556 N N . VAL A 1 75 ? 51.672 -44.301 30.273 1.00 55.37 106 VAL A N 1
ATOM 557 C CA . VAL A 1 75 ? 51.927 -45.675 30.668 1.00 52.57 106 VAL A CA 1
ATOM 558 C C . VAL A 1 75 ? 51.762 -45.770 32.177 1.00 52.54 106 VAL A C 1
ATOM 559 O O . VAL A 1 75 ? 52.320 -44.964 32.930 1.00 49.45 106 VAL A O 1
ATOM 563 N N . LEU A 1 76 ? 50.977 -46.747 32.615 1.00 49.83 107 LEU A N 1
ATOM 564 C CA . LEU A 1 76 ? 50.703 -46.920 34.036 1.00 49.70 107 LEU A CA 1
ATOM 565 C C . LEU A 1 76 ? 51.590 -48.003 34.626 1.00 48.42 107 LEU A C 1
ATOM 566 O O . LEU A 1 76 ? 51.998 -48.934 33.935 1.00 52.88 107 LEU A O 1
ATOM 571 N N . THR A 1 77 ? 51.899 -47.865 35.908 1.00 52.59 108 THR A N 1
ATOM 572 C CA . THR A 1 77 ? 52.651 -48.877 36.628 1.00 46.44 108 THR A CA 1
ATOM 573 C C . THR A 1 77 ? 51.913 -49.194 37.920 1.00 46.91 108 THR A C 1
ATOM 574 O O . THR A 1 77 ? 51.354 -48.297 38.555 1.00 39.93 108 THR A O 1
ATOM 578 N N . LEU A 1 78 ? 51.887 -50.470 38.291 1.00 40.61 109 LEU A N 1
ATOM 579 C CA . LEU A 1 78 ? 51.306 -50.876 39.557 1.00 46.64 109 LEU A CA 1
ATOM 580 C C . LEU A 1 78 ? 52.032 -50.147 40.680 1.00 48.75 109 LEU A C 1
ATOM 581 O O . LEU A 1 78 ? 53.246 -50.267 40.827 1.00 52.95 109 LEU A O 1
ATOM 586 N N . THR A 1 79 ? 51.283 -49.389 41.472 1.00 46.45 110 THR A N 1
ATOM 587 C CA . THR A 1 79 ? 51.889 -48.458 42.416 1.00 44.06 110 THR A CA 1
ATOM 588 C C . THR A 1 79 ? 51.362 -48.662 43.831 1.00 43.45 110 THR A C 1
ATOM 589 O O . THR A 1 79 ? 50.155 -48.772 44.047 1.00 42.12 110 THR A O 1
ATOM 593 N N . ASN A 1 80 ? 52.283 -48.719 44.788 1.00 41.94 111 ASN A N 1
ATOM 594 C CA . ASN A 1 80 ? 51.931 -48.816 46.199 1.00 42.60 111 ASN A CA 1
ATOM 595 C C . ASN A 1 80 ? 51.387 -47.497 46.736 1.00 43.78 111 ASN A C 1
ATOM 596 O O . ASN A 1 80 ? 51.841 -46.419 46.347 1.00 45.26 111 ASN A O 1
ATOM 601 N N . ASN A 1 81 ? 50.399 -47.593 47.620 1.00 38.97 112 ASN A N 1
ATOM 602 C CA . ASN A 1 81 ? 49.752 -46.418 48.185 1.00 36.43 112 ASN A CA 1
ATOM 603 C C . ASN A 1 81 ? 50.258 -46.133 49.588 1.00 36.75 112 ASN A C 1
ATOM 604 O O . ASN A 1 81 ? 49.819 -46.765 50.550 1.00 35.32 112 ASN A O 1
ATOM 609 N N . VAL A 1 82 ? 51.191 -45.192 49.703 1.00 35.56 113 VAL A N 1
ATOM 610 C CA . VAL A 1 82 ? 51.748 -44.835 51.004 1.00 35.95 113 VAL A CA 1
ATOM 611 C C . VAL A 1 82 ? 50.724 -44.058 51.813 1.00 36.66 113 VAL A C 1
ATOM 612 O O . VAL A 1 82 ? 50.191 -43.055 51.341 1.00 35.75 113 VAL A O 1
ATOM 616 N N . ASN A 1 83 ? 50.432 -44.515 53.025 1.00 29.71 114 ASN A N 1
ATOM 617 C CA . ASN A 1 83 ? 49.539 -43.745 53.876 1.00 28.52 114 ASN A CA 1
ATOM 618 C C . ASN A 1 83 ? 50.268 -42.512 54.396 1.00 26.23 114 ASN A C 1
ATOM 619 O O . ASN A 1 83 ? 51.300 -42.619 55.057 1.00 36.32 114 ASN A O 1
ATOM 624 N N . LYS A 1 84 ? 49.739 -41.339 54.088 1.00 26.91 115 LYS A N 1
ATOM 625 C CA . LYS A 1 84 ? 50.438 -40.098 54.421 1.00 26.87 115 LYS A CA 1
ATOM 626 C C . LYS A 1 84 ? 49.757 -39.328 55.552 1.00 38.17 115 LYS A C 1
ATOM 627 O O . LYS A 1 84 ? 50.386 -38.513 56.226 1.00 32.73 115 LYS A O 1
ATOM 633 N N . LEU A 1 85 ? 48.475 -39.615 55.766 1.00 40.52 116 LEU A N 1
ATOM 634 C CA . LEU A 1 85 ? 47.702 -38.962 56.811 1.00 38.34 116 LEU A CA 1
ATOM 635 C C . LEU A 1 85 ? 46.689 -39.925 57.420 1.00 36.90 116 LEU A C 1
ATOM 636 O O . LEU A 1 85 ? 45.969 -40.619 56.698 1.00 33.96 116 LEU A O 1
ATOM 641 N N . LEU A 1 86 ? 46.635 -39.948 58.750 1.00 30.68 117 LEU A N 1
ATOM 642 C CA . LEU A 1 86 ? 45.671 -40.751 59.480 1.00 31.87 117 LEU A CA 1
ATOM 643 C C . LEU A 1 86 ? 45.169 -39.980 60.698 1.00 35.86 117 LEU A C 1
ATOM 644 O O . LEU A 1 86 ? 45.879 -39.856 61.693 1.00 35.13 117 LEU A O 1
ATOM 649 N N . ILE A 1 87 ? 43.947 -39.461 60.620 1.00 32.13 118 ILE A N 1
ATOM 650 C CA . ILE A 1 87 ? 43.389 -38.693 61.725 1.00 29.69 118 ILE A CA 1
ATOM 651 C C . ILE A 1 87 ? 41.954 -39.091 62.046 1.00 28.02 118 ILE A C 1
ATOM 652 O O . ILE A 1 87 ? 41.127 -39.240 61.153 1.00 34.20 118 ILE A O 1
ATOM 657 N N . ILE A 1 88 ? 41.657 -39.238 63.332 1.00 33.43 119 ILE A N 1
ATOM 658 C CA . ILE A 1 88 ? 40.297 -39.533 63.764 1.00 35.88 119 ILE A CA 1
ATOM 659 C C . ILE A 1 88 ? 39.471 -38.255 63.813 1.00 35.69 119 ILE A C 1
ATOM 660 O O . ILE A 1 88 ? 39.854 -37.291 64.459 1.00 31.12 119 ILE A O 1
ATOM 665 N N . ASP A 1 89 ? 38.342 -38.243 63.114 1.00 33.84 120 ASP A N 1
ATOM 666 C CA . ASP A 1 89 ? 37.436 -37.105 63.170 1.00 29.22 120 ASP A CA 1
ATOM 667 C C . ASP A 1 89 ? 36.378 -37.396 64.233 1.00 34.16 120 ASP A C 1
ATOM 668 O O . ASP A 1 89 ? 35.289 -37.885 63.931 1.00 39.90 120 ASP A O 1
ATOM 673 N N . TYR A 1 90 ? 36.713 -37.091 65.483 1.00 36.36 121 TYR A N 1
ATOM 674 C CA . TYR A 1 90 ? 35.952 -37.575 66.634 1.00 39.30 121 TYR A CA 1
ATOM 675 C C . TYR A 1 90 ? 34.457 -37.270 66.609 1.00 38.22 121 TYR A C 1
ATOM 676 O O . TYR A 1 90 ? 33.641 -38.181 66.698 1.00 45.32 121 TYR A O 1
ATOM 685 N N . SER A 1 91 ? 34.094 -36.000 66.477 1.00 40.71 122 SER A N 1
ATOM 686 C CA . SER A 1 91 ? 32.685 -35.622 66.547 1.00 42.82 122 SER A CA 1
ATOM 687 C C . SER A 1 91 ? 31.824 -36.284 65.474 1.00 41.10 122 SER A C 1
ATOM 688 O O . SER A 1 91 ? 30.621 -36.441 65.654 1.00 46.07 122 SER A O 1
ATOM 691 N N . GLU A 1 92 ? 32.437 -36.681 64.364 1.00 37.99 123 GLU A N 1
ATOM 692 C CA . GLU A 1 92 ? 31.681 -37.267 63.256 1.00 40.16 123 GLU A CA 1
ATOM 693 C C . GLU A 1 92 ? 31.889 -38.774 63.098 1.00 40.89 123 GLU A C 1
ATOM 694 O O . GLU A 1 92 ? 31.458 -39.356 62.111 1.00 45.10 123 GLU A O 1
ATOM 700 N N . ASN A 1 93 ? 32.548 -39.406 64.063 1.00 44.15 124 ASN A N 1
ATOM 701 C CA . ASN A 1 93 ? 32.763 -40.854 64.011 1.00 45.66 124 ASN A CA 1
ATOM 702 C C . ASN A 1 93 ? 33.439 -41.313 62.727 1.00 48.06 124 ASN A C 1
ATOM 703 O O . ASN A 1 93 ? 33.064 -42.339 62.165 1.00 49.68 124 ASN A O 1
ATOM 708 N N . ARG A 1 94 ? 34.428 -40.556 62.263 1.00 49.33 125 ARG A N 1
ATOM 709 C CA . ARG A 1 94 ? 35.095 -40.869 61.002 1.00 46.49 125 ARG A CA 1
ATOM 710 C C . ARG A 1 94 ? 36.606 -40.919 61.157 1.00 43.94 125 ARG A C 1
ATOM 711 O O . ARG A 1 94 ? 37.175 -40.354 62.086 1.00 40.39 125 ARG A O 1
ATOM 719 N N . LEU A 1 95 ? 37.249 -41.584 60.211 1.00 42.40 126 LEU A N 1
ATOM 720 C CA . LEU A 1 95 ? 38.692 -41.629 60.135 1.00 36.59 126 LEU A CA 1
ATOM 721 C C . LEU A 1 95 ? 39.088 -41.032 58.796 1.00 39.42 126 LEU A C 1
ATOM 722 O O . LEU A 1 95 ? 38.588 -41.446 57.752 1.00 38.32 126 LEU A O 1
ATOM 727 N N . LEU A 1 96 ? 39.981 -40.055 58.826 1.00 35.28 127 LEU A N 1
ATOM 728 C CA . LEU A 1 96 ? 40.505 -39.475 57.600 1.00 34.04 127 LEU A CA 1
ATOM 729 C C . LEU A 1 96 ? 41.797 -40.204 57.244 1.00 34.73 127 LEU A C 1
ATOM 730 O O . LEU A 1 96 ? 42.738 -40.251 58.040 1.00 38.99 127 LEU A O 1
ATOM 735 N N . ALA A 1 97 ? 41.831 -40.793 56.055 1.00 34.19 128 ALA A N 1
ATOM 736 C CA . ALA A 1 97 ? 43.016 -41.506 55.597 1.00 36.92 128 ALA A CA 1
ATOM 737 C C . ALA A 1 97 ? 43.397 -41.041 54.204 1.00 39.91 128 ALA A C 1
ATOM 738 O O . ALA A 1 97 ? 42.635 -41.226 53.253 1.00 39.82 128 ALA A O 1
ATOM 740 N N . CYS A 1 98 ? 44.574 -40.436 54.087 1.00 38.04 129 CYS A N 1
ATOM 741 C CA . CYS A 1 98 ? 45.054 -39.935 52.803 1.00 36.44 129 CYS A CA 1
ATOM 742 C C . CYS A 1 98 ? 46.306 -40.681 52.368 1.00 38.43 129 CYS A C 1
ATOM 743 O O . CYS A 1 98 ? 47.208 -40.921 53.174 1.00 39.32 129 CYS A O 1
ATOM 746 N N . GLY A 1 99 ? 46.350 -41.045 51.088 1.00 32.92 130 GLY A N 1
ATOM 747 C CA . GLY A 1 99 ? 47.461 -41.794 50.527 1.00 29.58 130 GLY A CA 1
ATOM 748 C C . GLY A 1 99 ? 48.269 -40.976 49.537 1.00 33.58 130 GLY A C 1
ATOM 749 O O . GLY A 1 99 ? 48.070 -39.768 49.412 1.00 32.61 130 GLY A O 1
ATOM 750 N N . SER A 1 100 ? 49.186 -41.637 48.838 1.00 34.41 131 SER A N 1
ATOM 751 C CA . SER A 1 100 ? 50.028 -40.986 47.833 1.00 36.27 131 SER A CA 1
ATOM 752 C C . SER A 1 100 ? 49.482 -41.164 46.406 1.00 39.73 131 SER A C 1
ATOM 753 O O . SER A 1 100 ? 49.904 -40.470 45.475 1.00 38.86 131 SER A O 1
ATOM 756 N N . LEU A 1 101 ? 48.546 -42.092 46.233 1.00 35.26 132 LEU A N 1
ATOM 757 C CA . LEU A 1 101 ? 48.003 -42.374 44.903 1.00 35.32 132 LEU A CA 1
ATOM 758 C C . LEU A 1 101 ? 47.125 -41.240 44.381 1.00 32.82 132 LEU A C 1
ATOM 759 O O . LEU A 1 101 ? 46.585 -40.450 45.158 1.00 34.21 132 LEU A O 1
ATOM 764 N N . TYR A 1 102 ? 46.996 -41.168 43.061 1.00 33.61 133 TYR A N 1
ATOM 765 C CA . TYR A 1 102 ? 46.120 -40.194 42.418 1.00 38.07 133 TYR A CA 1
ATOM 766 C C . TYR A 1 102 ? 46.335 -38.788 42.967 1.00 38.86 133 TYR A C 1
ATOM 767 O O . TYR A 1 102 ? 45.384 -38.105 43.349 1.00 41.51 133 TYR A O 1
ATOM 776 N N . GLN A 1 103 ? 47.597 -38.375 43.015 1.00 33.87 134 GLN A N 1
ATOM 777 C CA . GLN A 1 103 ? 47.959 -37.026 43.439 1.00 34.39 134 GLN A CA 1
ATOM 778 C C . GLN A 1 103 ? 47.559 -36.756 44.890 1.00 37.60 134 GLN A C 1
ATOM 779 O O . GLN A 1 103 ? 47.475 -35.606 45.323 1.00 33.81 134 GLN A O 1
ATOM 785 N N . GLY A 1 104 ? 47.305 -37.829 45.633 1.00 37.31 135 GLY A N 1
ATOM 786 C CA . GLY A 1 104 ? 47.070 -37.733 47.058 1.00 28.66 135 GLY A CA 1
ATOM 787 C C . GLY A 1 104 ? 45.652 -37.399 47.485 1.00 34.38 135 GLY A C 1
ATOM 788 O O . GLY A 1 104 ? 45.450 -36.543 48.352 1.00 30.24 135 GLY A O 1
ATOM 789 N N . VAL A 1 105 ? 44.662 -38.073 46.908 1.00 31.27 136 VAL A N 1
ATOM 790 C CA . VAL A 1 105 ? 43.296 -37.912 47.394 1.00 32.15 136 VAL A CA 1
ATOM 791 C C . VAL A 1 105 ? 43.178 -38.488 48.788 1.00 36.35 136 VAL A C 1
ATOM 792 O O . VAL A 1 105 ? 44.029 -39.260 49.222 1.00 35.28 136 VAL A O 1
ATOM 796 N N . CYS A 1 106 ? 42.104 -38.116 49.475 1.00 36.59 137 CYS A N 1
ATOM 797 C CA . CYS A 1 106 ? 41.808 -38.629 50.798 1.00 24.10 137 CYS A CA 1
ATOM 798 C C . CYS A 1 106 ? 40.543 -39.464 50.801 1.00 31.79 137 CYS A C 1
ATOM 799 O O . CYS A 1 106 ? 39.670 -39.288 49.954 1.00 34.83 137 CYS A O 1
ATOM 802 N N . LYS A 1 107 ? 40.441 -40.353 51.785 1.00 37.30 138 LYS A N 1
ATOM 803 C CA . LYS A 1 107 ? 39.216 -41.092 52.039 1.00 39.04 138 LYS A CA 1
ATOM 804 C C . LYS A 1 107 ? 38.715 -40.746 53.428 1.00 40.26 138 LYS A C 1
ATOM 805 O O . LYS A 1 107 ? 39.511 -40.563 54.356 1.00 36.73 138 LYS A O 1
ATOM 811 N N . LEU A 1 108 ? 37.399 -40.654 53.580 1.00 37.19 139 LEU A N 1
ATOM 812 C CA . LEU A 1 108 ? 36.811 -40.665 54.916 1.00 42.93 139 LEU A CA 1
ATOM 813 C C . LEU A 1 108 ? 36.223 -42.055 55.163 1.00 45.92 139 LEU A C 1
ATOM 814 O O . LEU A 1 108 ? 35.426 -42.546 54.368 1.00 39.16 139 LEU A O 1
ATOM 819 N N . LEU A 1 109 ? 36.638 -42.692 56.253 1.00 42.62 140 LEU A N 1
ATOM 820 C CA . LEU A 1 109 ? 36.226 -44.057 56.552 1.00 36.19 140 LEU A CA 1
ATOM 821 C C . LEU A 1 109 ? 35.467 -44.108 57.863 1.00 38.53 140 LEU A C 1
ATOM 822 O O . LEU A 1 109 ? 35.815 -43.406 58.809 1.00 35.31 140 LEU A O 1
ATOM 827 N N . ARG A 1 110 ? 34.435 -44.946 57.916 1.00 41.46 141 ARG A N 1
ATOM 828 C CA . ARG A 1 110 ? 33.734 -45.223 59.164 1.00 39.79 141 ARG A CA 1
ATOM 829 C C . ARG A 1 110 ? 34.707 -45.826 60.174 1.00 44.92 141 ARG A C 1
ATOM 830 O O . ARG A 1 110 ? 35.562 -46.640 59.817 1.00 38.92 141 ARG A O 1
ATOM 838 N N . LEU A 1 111 ? 34.594 -45.401 61.429 1.00 41.35 142 LEU A N 1
ATOM 839 C CA . LEU A 1 111 ? 35.484 -45.889 62.476 1.00 47.20 142 LEU A CA 1
ATOM 840 C C . LEU A 1 111 ? 35.219 -47.348 62.818 1.00 45.02 142 LEU A C 1
ATOM 841 O O . LEU A 1 111 ? 36.135 -48.084 63.178 1.00 45.45 142 LEU A O 1
ATOM 846 N N . ASP A 1 112 ? 33.963 -47.766 62.720 1.00 44.13 143 ASP A N 1
ATOM 847 C CA . ASP A 1 112 ? 33.605 -49.117 63.134 1.00 49.73 143 ASP A CA 1
ATOM 848 C C . ASP A 1 112 ? 34.070 -50.190 62.144 1.00 51.19 143 ASP A C 1
ATOM 849 O O . ASP A 1 112 ? 34.718 -51.157 62.543 1.00 56.04 143 ASP A O 1
ATOM 854 N N . ASP A 1 113 ? 33.766 -50.015 60.859 1.00 42.37 144 ASP A N 1
ATOM 855 C CA . ASP A 1 113 ? 34.076 -51.047 59.868 1.00 47.64 144 ASP A CA 1
ATOM 856 C C . ASP A 1 113 ? 34.967 -50.573 58.720 1.00 50.46 144 ASP A C 1
ATOM 857 O O . ASP A 1 113 ? 35.140 -51.288 57.736 1.00 46.05 144 ASP A O 1
ATOM 862 N N . LEU A 1 114 ? 35.527 -49.372 58.850 1.00 42.81 145 LEU A N 1
ATOM 863 C CA . LEU A 1 114 ? 36.401 -48.798 57.824 1.00 36.14 145 LEU A CA 1
ATOM 864 C C . LEU A 1 114 ? 35.777 -48.711 56.431 1.00 40.24 145 LEU A C 1
ATOM 865 O O . LEU A 1 114 ? 36.493 -48.579 55.443 1.00 46.99 145 LEU A O 1
ATOM 870 N N . PHE A 1 115 ? 34.453 -48.776 56.338 1.00 42.95 146 PHE A N 1
ATOM 871 C CA . PHE A 1 115 ? 33.810 -48.613 55.034 1.00 45.90 146 PHE A CA 1
ATOM 872 C C . PHE A 1 115 ? 33.864 -47.159 54.572 1.00 44.64 146 PHE A C 1
ATOM 873 O O . PHE A 1 115 ? 33.792 -46.238 55.388 1.00 43.01 146 PHE A O 1
ATOM 881 N N . ILE A 1 116 ? 34.001 -46.966 53.261 1.00 39.87 147 ILE A N 1
ATOM 882 C CA . ILE A 1 116 ? 34.180 -45.637 52.687 1.00 43.58 147 ILE A CA 1
ATOM 883 C C . ILE A 1 116 ? 32.922 -44.788 52.787 1.00 40.10 147 ILE A C 1
ATOM 884 O O . ILE A 1 116 ? 31.819 -45.241 52.479 1.00 41.89 147 ILE A O 1
ATOM 889 N N . LEU A 1 117 ? 33.101 -43.553 53.231 1.00 34.23 148 LEU A N 1
ATOM 890 C CA . LEU A 1 117 ? 32.010 -42.598 53.304 1.00 44.67 148 LEU A CA 1
ATOM 891 C C . LEU A 1 117 ? 32.039 -41.715 52.067 1.00 44.66 148 LEU A C 1
ATOM 892 O O . LEU A 1 117 ? 31.018 -41.499 51.417 1.00 46.99 148 LEU A O 1
ATOM 897 N N . VAL A 1 118 ? 33.226 -41.215 51.745 1.00 38.80 149 VAL A N 1
ATOM 898 C CA . VAL A 1 118 ? 33.403 -40.374 50.567 1.00 38.69 149 VAL A CA 1
ATOM 899 C C . VAL A 1 118 ? 34.890 -40.247 50.225 1.00 35.56 149 VAL A C 1
ATOM 900 O O . VAL A 1 118 ? 35.760 -40.406 51.089 1.00 35.78 149 VAL A O 1
ATOM 904 N N . GLU A 1 119 ? 35.177 -39.985 48.956 1.00 37.18 150 GLU A N 1
ATOM 905 C CA . GLU A 1 119 ? 36.554 -39.832 48.498 1.00 41.05 150 GLU A CA 1
ATOM 906 C C . GLU A 1 119 ? 36.630 -38.652 47.536 1.00 37.94 150 GLU A C 1
ATOM 907 O O . GLU A 1 119 ? 36.613 -38.835 46.325 1.00 35.65 150 GLU A O 1
ATOM 913 N N . PRO A 1 120 ? 36.708 -37.428 48.082 1.00 35.65 151 PRO A N 1
ATOM 914 C CA . PRO A 1 120 ? 36.719 -36.204 47.268 1.00 35.59 151 PRO A CA 1
ATOM 915 C C . PRO A 1 120 ? 37.756 -36.280 46.150 1.00 39.97 151 PRO A C 1
ATOM 916 O O . PRO A 1 120 ? 38.922 -36.562 46.422 1.00 48.52 151 PRO A O 1
ATOM 920 N N . SER A 1 121 ? 37.347 -36.036 44.908 1.00 34.29 152 SER A N 1
ATOM 921 C CA . SER A 1 121 ? 38.297 -36.106 43.800 1.00 43.75 152 SER A CA 1
ATOM 922 C C . SER A 1 121 ? 37.950 -35.175 42.641 1.00 46.53 152 SER A C 1
ATOM 923 O O . SER A 1 121 ? 38.609 -35.194 41.600 1.00 47.73 152 SER A O 1
ATOM 926 N N . HIS A 1 122 ? 36.923 -34.355 42.819 1.00 41.79 153 HIS A N 1
ATOM 927 C CA . HIS A 1 122 ? 36.382 -33.599 41.696 1.00 44.51 153 HIS A CA 1
ATOM 928 C C . HIS A 1 122 ? 36.933 -32.181 41.538 1.00 46.06 153 HIS A C 1
ATOM 929 O O . HIS A 1 122 ? 36.671 -31.523 40.528 1.00 38.51 153 HIS A O 1
ATOM 936 N N . LYS A 1 123 ? 37.696 -31.716 42.523 1.00 43.73 154 LYS A N 1
ATOM 937 C CA . LYS A 1 123 ? 38.353 -30.412 42.417 1.00 43.09 154 LYS A CA 1
ATOM 938 C C . LYS A 1 123 ? 39.862 -30.542 42.584 1.00 42.83 154 LYS A C 1
ATOM 939 O O . LYS A 1 123 ? 40.346 -31.493 43.195 1.00 43.80 154 LYS A O 1
ATOM 945 N N . LYS A 1 124 ? 40.598 -29.575 42.045 1.00 43.56 155 LYS A N 1
ATOM 946 C CA . LYS A 1 124 ? 42.056 -29.609 42.075 1.00 41.09 155 LYS A CA 1
ATOM 947 C C . LYS A 1 124 ? 42.650 -29.567 43.489 1.00 38.23 155 LYS A C 1
ATOM 948 O O . LYS A 1 124 ? 43.717 -30.127 43.732 1.00 31.51 155 LYS A O 1
ATOM 954 N N . GLU A 1 125 ? 41.965 -28.928 44.430 1.00 33.42 156 GLU A N 1
ATOM 955 C CA . GLU A 1 125 ? 42.482 -28.900 45.793 1.00 37.67 156 GLU A CA 1
ATOM 956 C C . GLU A 1 125 ? 42.165 -30.175 46.582 1.00 42.97 156 GLU A C 1
ATOM 957 O O . GLU A 1 125 ? 42.597 -30.323 47.722 1.00 40.54 156 GLU A O 1
ATOM 963 N N . HIS A 1 126 ? 41.418 -31.094 45.978 1.00 37.78 157 HIS A N 1
ATOM 964 C CA . HIS A 1 126 ? 41.198 -32.391 46.602 1.00 37.53 157 HIS A CA 1
ATOM 965 C C . HIS A 1 126 ? 42.443 -33.260 46.457 1.00 40.93 157 HIS A C 1
ATOM 966 O O . HIS A 1 126 ? 42.552 -34.317 47.076 1.00 35.99 157 HIS A O 1
ATOM 973 N N . TYR A 1 127 ? 43.387 -32.811 45.638 1.00 34.76 158 TYR A N 1
ATOM 974 C CA . TYR A 1 127 ? 44.637 -33.539 45.481 1.00 37.66 158 TYR A CA 1
ATOM 975 C C . TYR A 1 127 ? 45.671 -32.927 46.415 1.00 37.66 158 TYR A C 1
ATOM 976 O O . TYR A 1 127 ? 46.204 -31.856 46.149 1.00 35.07 158 TYR A O 1
ATOM 985 N N . LEU A 1 128 ? 45.942 -33.613 47.519 1.00 34.96 159 LEU A N 1
ATOM 986 C CA . LEU A 1 128 ? 46.760 -33.038 48.583 1.00 40.91 159 LEU A CA 1
ATOM 987 C C . LEU A 1 128 ? 48.222 -32.857 48.205 1.00 38.09 159 LEU A C 1
ATOM 988 O O . LEU A 1 128 ? 48.836 -31.854 48.560 1.00 39.09 159 LEU A O 1
ATOM 993 N N . SER A 1 129 ? 48.767 -33.830 47.482 1.00 31.86 160 SER A N 1
ATOM 994 C CA . SER A 1 129 ? 50.191 -33.863 47.186 1.00 34.73 160 SER A CA 1
ATOM 995 C C . SER A 1 129 ? 50.583 -35.245 46.683 1.00 36.59 160 SER A C 1
ATOM 996 O O . SER A 1 129 ? 50.116 -36.256 47.206 1.00 34.71 160 SER A O 1
ATOM 999 N N . SER A 1 130 ? 51.466 -35.290 45.692 1.00 32.38 161 SER A N 1
ATOM 1000 C CA . SER A 1 130 ? 51.886 -36.559 45.109 1.00 37.46 161 SER A CA 1
ATOM 1001 C C . SER A 1 130 ? 53.141 -37.113 45.780 1.00 36.56 161 SER A C 1
ATOM 1002 O O . SER A 1 130 ? 53.583 -38.211 45.463 1.00 35.68 161 SER A O 1
ATOM 1005 N N . VAL A 1 131 ? 53.726 -36.349 46.695 1.00 35.22 162 VAL A N 1
ATOM 1006 C CA . VAL A 1 131 ? 54.867 -36.847 47.458 1.00 32.40 162 VAL A CA 1
ATOM 1007 C C . VAL A 1 131 ? 54.544 -38.237 48.007 1.00 41.14 162 VAL A C 1
ATOM 1008 O O . VAL A 1 131 ? 53.474 -38.457 48.577 1.00 41.60 162 VAL A O 1
ATOM 1012 N N . ASN A 1 132 ? 55.464 -39.178 47.841 1.00 42.25 163 ASN A N 1
ATOM 1013 C CA . ASN A 1 132 ? 55.229 -40.520 48.357 1.00 45.82 163 ASN A CA 1
ATOM 1014 C C . ASN A 1 132 ? 56.200 -40.937 49.460 1.00 44.27 163 ASN A C 1
ATOM 1015 O O . ASN A 1 132 ? 56.295 -42.111 49.801 1.00 50.55 163 ASN A O 1
ATOM 1020 N N . LYS A 1 133 ? 56.930 -39.972 50.003 1.00 47.01 164 LYS A N 1
ATOM 1021 C CA . LYS A 1 133 ? 57.774 -40.218 51.165 1.00 43.12 164 LYS A CA 1
ATOM 1022 C C . LYS A 1 133 ? 56.958 -39.952 52.417 1.00 43.36 164 LYS A C 1
ATOM 1023 O O . LYS A 1 133 ? 56.082 -39.090 52.429 1.00 48.86 164 LYS A O 1
ATOM 1029 N N . THR A 1 134 ? 57.247 -40.694 53.474 1.00 42.76 165 THR A N 1
ATOM 1030 C CA . THR A 1 134 ? 56.513 -40.541 54.713 1.00 41.67 165 THR A CA 1
ATOM 1031 C C . THR A 1 134 ? 57.176 -39.477 55.589 1.00 42.78 165 THR A C 1
ATOM 1032 O O . THR A 1 134 ? 58.340 -39.112 55.381 1.00 40.61 165 THR A O 1
ATOM 1036 N N . GLY A 1 135 ? 56.413 -38.959 56.545 1.00 40.73 166 GLY A N 1
ATOM 1037 C CA . GLY A 1 135 ? 56.921 -37.984 57.491 1.00 41.65 166 GLY A CA 1
ATOM 1038 C C . GLY A 1 135 ? 57.147 -36.599 56.914 1.00 40.65 166 GLY A C 1
ATOM 1039 O O . GLY A 1 135 ? 58.070 -35.894 57.324 1.00 35.26 166 GLY A O 1
ATOM 1040 N N . THR A 1 136 ? 56.303 -36.201 55.968 1.00 34.25 167 THR A N 1
ATOM 1041 C CA . THR A 1 136 ? 56.427 -34.892 55.341 1.00 36.56 167 THR A CA 1
ATOM 1042 C C . THR A 1 136 ? 55.087 -34.171 55.350 1.00 32.94 167 THR A C 1
ATOM 1043 O O . THR A 1 136 ? 54.983 -33.028 54.893 1.00 33.28 167 THR A O 1
ATOM 1047 N N . MET A 1 137 ? 54.057 -34.846 55.849 1.00 23.98 168 MET A N 1
ATOM 1048 C CA . MET A 1 137 ? 52.714 -34.265 55.869 1.00 28.05 168 MET A CA 1
ATOM 1049 C C . MET A 1 137 ? 52.126 -34.338 57.273 1.00 29.71 168 MET A C 1
ATOM 1050 O O . MET A 1 137 ? 52.384 -35.284 58.011 1.00 32.11 168 MET A O 1
ATOM 1055 N N . TYR A 1 138 ? 51.348 -33.327 57.644 1.00 33.22 169 TYR A N 1
ATOM 1056 C CA . TYR A 1 138 ? 50.603 -33.373 58.891 1.00 25.00 169 TYR A CA 1
ATOM 1057 C C . TYR A 1 138 ? 49.311 -32.585 58.786 1.00 28.38 169 TYR A C 1
ATOM 1058 O O . TYR A 1 138 ? 49.223 -31.610 58.038 1.00 28.66 169 TYR A O 1
ATOM 1067 N N . GLY A 1 139 ? 48.313 -32.999 59.554 1.00 27.39 170 GLY A N 1
ATOM 1068 C CA . GLY A 1 139 ? 47.045 -32.294 59.577 1.00 25.38 170 GLY A CA 1
ATOM 1069 C C . GLY A 1 139 ? 46.491 -32.055 60.969 1.00 29.20 170 GLY A C 1
ATOM 1070 O O . GLY A 1 139 ? 46.862 -32.725 61.933 1.00 33.17 170 GLY A O 1
ATOM 1071 N N . VAL A 1 140 ? 45.596 -31.082 61.068 1.00 27.74 171 VAL A N 1
ATOM 1072 C CA . VAL A 1 140 ? 44.931 -30.769 62.315 1.00 28.94 171 VAL A CA 1
ATOM 1073 C C . VAL A 1 140 ? 43.478 -30.406 62.013 1.00 26.47 171 VAL A C 1
ATOM 1074 O O . VAL A 1 140 ? 43.206 -29.497 61.235 1.00 29.57 171 VAL A O 1
ATOM 1078 N N . ILE A 1 141 ? 42.547 -31.146 62.603 1.00 24.23 172 ILE A N 1
ATOM 1079 C CA . ILE A 1 141 ? 41.129 -30.857 62.443 1.00 26.79 172 ILE A CA 1
ATOM 1080 C C . ILE A 1 141 ? 40.691 -29.817 63.476 1.00 34.03 172 ILE A C 1
ATOM 1081 O O . ILE A 1 141 ? 40.992 -29.941 64.658 1.00 30.83 172 ILE A O 1
ATOM 1086 N N . VAL A 1 142 ? 39.980 -28.792 63.024 1.00 35.98 173 VAL A N 1
ATOM 1087 C CA . VAL A 1 142 ? 39.420 -27.806 63.928 1.00 33.98 173 VAL A CA 1
ATOM 1088 C C . VAL A 1 142 ? 37.909 -27.703 63.741 1.00 36.32 173 VAL A C 1
ATOM 1089 O O . VAL A 1 142 ? 37.426 -27.397 62.651 1.00 32.15 173 VAL A O 1
ATOM 1093 N N . ARG A 1 143 ? 37.169 -27.977 64.811 1.00 30.20 174 ARG A N 1
ATOM 1094 C CA . ARG A 1 143 ? 35.715 -27.848 64.787 1.00 38.34 174 ARG A CA 1
ATOM 1095 C C . ARG A 1 143 ? 35.175 -27.677 66.198 1.00 42.59 174 ARG A C 1
ATOM 1096 O O . ARG A 1 143 ? 35.263 -28.587 67.019 1.00 41.40 174 ARG A O 1
ATOM 1104 N N . SER A 1 144 ? 34.624 -26.502 66.475 1.00 48.96 175 SER A N 1
ATOM 1105 C CA . SER A 1 144 ? 34.001 -26.237 67.762 1.00 57.35 175 SER A CA 1
ATOM 1106 C C . SER A 1 144 ? 32.539 -26.639 67.678 1.00 64.53 175 SER A C 1
ATOM 1107 O O . SER A 1 144 ? 32.037 -26.948 66.596 1.00 61.51 175 SER A O 1
ATOM 1110 N N . GLU A 1 145 ? 31.854 -26.641 68.817 1.00 71.38 176 GLU A N 1
ATOM 1111 C CA . GLU A 1 145 ? 30.410 -26.815 68.811 1.00 76.92 176 GLU A CA 1
ATOM 1112 C C . GLU A 1 145 ? 29.805 -25.642 68.048 1.00 73.26 176 GLU A C 1
ATOM 1113 O O . GLU A 1 145 ? 30.131 -24.482 68.314 1.00 71.35 176 GLU A O 1
ATOM 1119 N N . GLY A 1 146 ? 28.945 -25.943 67.082 1.00 68.81 177 GLY A N 1
ATOM 1120 C CA . GLY A 1 146 ? 28.323 -24.906 66.283 1.00 68.10 177 GLY A CA 1
ATOM 1121 C C . GLY A 1 146 ? 28.964 -24.701 64.923 1.00 67.65 177 GLY A C 1
ATOM 1122 O O . GLY A 1 146 ? 28.301 -24.260 63.986 1.00 76.13 177 GLY A O 1
ATOM 1123 N N . GLU A 1 147 ? 30.252 -25.01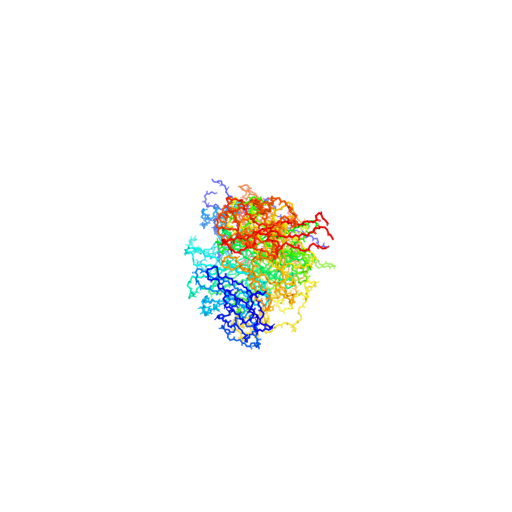2 64.810 1.00 65.13 178 GLU A N 1
ATOM 1124 C CA . GLU A 1 147 ? 30.971 -24.846 63.546 1.00 67.79 178 GLU A CA 1
ATOM 1125 C C . GLU A 1 147 ? 30.885 -26.105 62.689 1.00 59.44 178 GLU A C 1
ATOM 1126 O O . GLU A 1 147 ? 30.772 -27.214 63.208 1.00 60.29 178 GLU A O 1
ATOM 1132 N N . ASP A 1 148 ? 30.953 -25.929 61.375 1.00 52.80 179 ASP A N 1
ATOM 1133 C CA . ASP A 1 148 ? 30.849 -27.055 60.454 1.00 48.65 179 ASP A CA 1
ATOM 1134 C C . ASP A 1 148 ? 32.152 -27.853 60.393 1.00 40.85 179 ASP A C 1
ATOM 1135 O O . ASP A 1 148 ? 32.131 -29.080 60.288 1.00 39.93 179 ASP A O 1
ATOM 1140 N N . GLY A 1 149 ? 33.282 -27.156 60.453 1.00 31.67 180 GLY A N 1
ATOM 1141 C CA . GLY A 1 149 ? 34.570 -27.820 60.544 1.00 35.68 180 GLY A CA 1
ATOM 1142 C C . GLY A 1 149 ? 35.563 -27.462 59.455 1.00 37.41 180 GLY A C 1
ATOM 1143 O O . GLY A 1 149 ? 35.183 -27.131 58.330 1.00 38.04 180 GLY A O 1
ATOM 1144 N N . LYS A 1 150 ? 36.847 -27.546 59.790 1.00 33.31 181 LYS A N 1
ATOM 1145 C CA . LYS A 1 150 ? 37.914 -27.278 58.825 1.00 31.10 181 LYS A CA 1
ATOM 1146 C C . LYS A 1 150 ? 39.128 -28.153 59.113 1.00 32.63 181 LYS A C 1
ATOM 1147 O O . LYS A 1 150 ? 39.301 -28.648 60.231 1.00 33.19 181 LYS A O 1
ATOM 1153 N N . LEU A 1 151 ? 39.964 -28.343 58.099 1.00 26.98 182 LEU A N 1
ATOM 1154 C CA . LEU A 1 151 ? 41.143 -29.189 58.214 1.00 27.30 182 LEU A CA 1
ATOM 1155 C C . LEU A 1 151 ? 42.377 -28.440 57.728 1.00 30.51 182 LEU A C 1
ATOM 1156 O O . LEU A 1 151 ? 42.449 -28.044 56.568 1.00 35.49 182 LEU A O 1
ATOM 1161 N N . PHE A 1 152 ? 43.342 -28.241 58.618 1.00 30.25 183 PHE A N 1
ATOM 1162 C CA . PHE A 1 152 ? 44.604 -27.613 58.252 1.00 28.33 183 PHE A CA 1
ATOM 1163 C C . PHE A 1 152 ? 45.589 -28.700 57.833 1.00 31.48 183 PHE A C 1
ATOM 1164 O O . PHE A 1 152 ? 45.849 -29.630 58.598 1.00 32.05 183 PHE A O 1
ATOM 1172 N N . ILE A 1 153 ? 46.131 -28.585 56.625 1.00 31.91 184 ILE A N 1
ATOM 1173 C CA . ILE A 1 153 ? 47.106 -29.550 56.117 1.00 28.87 184 ILE A CA 1
ATOM 1174 C C . ILE A 1 153 ? 48.437 -28.897 55.734 1.00 29.15 184 ILE A C 1
ATOM 1175 O O . ILE A 1 153 ? 48.473 -27.960 54.940 1.00 25.14 184 ILE A O 1
ATOM 1180 N N . GLY A 1 154 ? 49.530 -29.409 56.283 1.00 28.67 185 GLY A N 1
ATOM 1181 C CA . GLY A 1 154 ? 50.858 -29.001 55.854 1.00 24.04 185 GLY A CA 1
ATOM 1182 C C . GLY A 1 154 ? 51.480 -30.186 55.145 1.00 32.17 185 GLY A C 1
ATOM 1183 O O . GLY A 1 154 ? 51.323 -31.320 55.595 1.00 30.19 185 GLY A O 1
ATOM 1184 N N . THR A 1 155 ? 52.165 -29.942 54.032 1.00 31.82 186 THR A N 1
ATOM 1185 C CA . THR A 1 155 ? 52.742 -31.033 53.259 1.00 29.01 186 THR A CA 1
ATOM 1186 C C . THR A 1 155 ? 53.876 -30.590 52.336 1.00 34.92 186 THR A C 1
ATOM 1187 O O . THR A 1 155 ? 53.853 -29.487 51.792 1.00 27.39 186 THR A O 1
ATOM 1191 N N . ALA A 1 156 ? 54.872 -31.457 52.174 1.00 31.33 187 ALA A N 1
ATOM 1192 C CA . ALA A 1 156 ? 55.839 -31.330 51.088 1.00 30.44 187 ALA A CA 1
ATOM 1193 C C . ALA A 1 156 ? 55.062 -31.318 49.774 1.00 32.17 187 ALA A C 1
ATOM 1194 O O . ALA A 1 156 ? 53.986 -31.908 49.692 1.00 30.23 187 ALA A O 1
ATOM 1196 N N . VAL A 1 157 ? 55.595 -30.667 48.741 1.00 31.32 188 VAL A N 1
ATOM 1197 C CA . VAL A 1 157 ? 54.845 -30.554 47.485 1.00 27.73 188 VAL A CA 1
ATOM 1198 C C . VAL A 1 157 ? 55.543 -31.139 46.258 1.00 35.96 188 VAL A C 1
ATOM 1199 O O . VAL A 1 157 ? 55.023 -31.051 45.143 1.00 37.58 188 VAL A O 1
ATOM 1203 N N . ASP A 1 158 ? 56.718 -31.728 46.454 1.00 36.25 189 ASP A N 1
ATOM 1204 C CA . ASP A 1 158 ? 57.320 -32.523 45.394 1.00 45.69 189 ASP A CA 1
ATOM 1205 C C . ASP A 1 158 ? 57.725 -31.630 44.233 1.00 47.42 189 ASP A C 1
ATOM 1206 O O . ASP A 1 158 ? 57.663 -32.047 43.084 1.00 44.97 189 ASP A O 1
ATOM 1211 N N . GLY A 1 159 ? 58.124 -30.400 44.525 1.00 43.87 190 GLY A N 1
ATOM 1212 C CA . GLY A 1 159 ? 58.510 -29.476 43.474 1.00 43.81 190 GLY A CA 1
ATOM 1213 C C . GLY A 1 159 ? 57.389 -29.130 42.506 1.00 39.50 190 GLY A C 1
ATOM 1214 O O . GLY A 1 159 ? 57.635 -28.538 41.457 1.00 38.68 190 GLY A O 1
ATOM 1215 N N . LYS A 1 160 ? 56.160 -29.507 42.852 1.00 39.44 191 LYS A N 1
ATOM 1216 C CA . LYS A 1 160 ? 54.982 -29.139 42.067 1.00 34.92 191 LYS A CA 1
ATOM 1217 C C . LYS A 1 160 ? 54.225 -27.995 42.751 1.00 40.19 191 LYS A C 1
ATOM 1218 O O . LYS A 1 160 ? 53.046 -28.125 43.100 1.00 37.48 191 LYS A O 1
ATOM 1224 N N . GLN A 1 161 ? 54.910 -26.869 42.916 1.00 37.61 192 GLN A N 1
ATOM 1225 C CA . GLN A 1 161 ? 54.412 -25.776 43.748 1.00 39.20 192 GLN A CA 1
ATOM 1226 C C . GLN A 1 161 ? 53.089 -25.202 43.249 1.00 34.81 192 GLN A C 1
ATOM 1227 O O . GLN A 1 161 ? 52.346 -24.578 44.000 1.00 36.71 192 GLN A O 1
ATOM 1233 N N . ASP A 1 162 ? 52.781 -25.421 41.984 1.00 32.40 193 ASP A N 1
ATOM 1234 C CA . ASP A 1 162 ? 51.541 -24.880 41.451 1.00 37.65 193 ASP A CA 1
ATOM 1235 C C . ASP A 1 162 ? 50.383 -25.872 41.511 1.00 38.02 193 ASP A C 1
ATOM 1236 O O . ASP A 1 162 ? 49.231 -25.490 41.315 1.00 37.66 193 ASP A O 1
ATOM 1241 N N . TYR A 1 163 ? 50.690 -27.135 41.803 1.00 30.78 194 TYR A N 1
ATOM 1242 C CA . TYR A 1 163 ? 49.652 -28.146 41.989 1.00 33.76 194 TYR A CA 1
ATOM 1243 C C . TYR A 1 163 ? 49.153 -28.149 43.418 1.00 36.17 194 TYR A C 1
ATOM 1244 O O . TYR A 1 163 ? 47.950 -28.259 43.668 1.00 34.95 194 TYR A O 1
ATOM 1253 N N . PHE A 1 164 ? 50.091 -28.058 44.357 1.00 30.44 195 PHE A N 1
ATOM 1254 C CA . PHE A 1 164 ? 49.782 -28.311 45.762 1.00 34.97 195 PHE A CA 1
ATOM 1255 C C . PHE A 1 164 ? 50.279 -27.197 46.693 1.00 32.58 195 PHE A C 1
ATOM 1256 O O . PHE A 1 164 ? 51.475 -26.912 46.746 1.00 33.24 195 PHE A O 1
ATOM 1264 N N . PRO A 1 165 ? 49.358 -26.578 47.443 1.00 28.85 196 PRO A N 1
ATOM 1265 C CA . PRO A 1 165 ? 49.752 -25.647 48.507 1.00 31.61 196 PRO A CA 1
ATOM 1266 C C . PRO A 1 165 ? 50.594 -26.380 49.552 1.00 34.97 196 PRO A C 1
ATOM 1267 O O . PRO A 1 165 ? 50.312 -27.544 49.862 1.00 30.16 196 PRO A O 1
ATOM 1271 N N . THR A 1 166 ? 51.612 -25.718 50.088 1.00 27.28 197 THR A N 1
ATOM 1272 C CA . THR A 1 166 ? 52.412 -26.307 51.160 1.00 26.86 197 THR A CA 1
ATOM 1273 C C . THR A 1 166 ? 51.662 -26.275 52.497 1.00 31.09 197 THR A C 1
ATOM 1274 O O . THR A 1 166 ? 51.899 -27.107 53.371 1.00 32.88 197 THR A O 1
ATOM 1278 N N . LEU A 1 167 ? 50.751 -25.318 52.647 1.00 26.52 198 LEU A N 1
ATOM 1279 C CA . LEU A 1 167 ? 49.925 -25.238 53.852 1.00 33.20 198 LEU A CA 1
ATOM 1280 C C . LEU A 1 167 ? 48.603 -24.590 53.506 1.00 31.16 198 LEU A C 1
ATOM 1281 O O . LEU A 1 167 ? 48.573 -23.604 52.782 1.00 28.38 198 LEU A O 1
ATOM 1286 N N . SER A 1 168 ? 47.507 -25.125 54.027 1.00 25.26 199 SER A N 1
ATOM 1287 C CA . SER A 1 168 ? 46.204 -24.572 53.686 1.00 19.02 199 SER A CA 1
ATOM 1288 C C . SER A 1 168 ? 45.101 -25.036 54.615 1.00 28.27 199 SER A C 1
ATOM 1289 O O . SER A 1 168 ? 45.281 -25.953 55.419 1.00 28.39 199 SER A O 1
ATOM 1292 N N . SER A 1 169 ? 43.946 -24.403 54.471 1.00 30.58 200 SER A N 1
ATOM 1293 C CA . SER A 1 169 ? 42.769 -24.757 55.244 1.00 32.68 200 SER A CA 1
ATOM 1294 C C . SER A 1 169 ? 41.671 -25.231 54.301 1.00 31.30 200 SER A C 1
ATOM 1295 O O . SER A 1 169 ? 41.348 -24.556 53.329 1.00 30.91 200 SER A O 1
ATOM 1298 N N . ARG A 1 170 ? 41.091 -26.385 54.593 1.00 24.13 201 ARG A N 1
ATOM 1299 C CA . ARG A 1 170 ? 40.035 -26.925 53.750 1.00 34.93 201 ARG A CA 1
ATOM 1300 C C . ARG A 1 170 ? 38.788 -27.198 54.581 1.00 36.81 201 ARG A C 1
ATOM 1301 O O . ARG A 1 170 ? 38.879 -27.509 55.766 1.00 38.21 201 ARG A O 1
ATOM 1309 N N . LYS A 1 171 ? 37.623 -27.080 53.960 1.00 30.30 202 LYS A N 1
ATOM 1310 C CA . LYS A 1 171 ? 36.376 -27.385 54.647 1.00 34.48 202 LYS A CA 1
ATOM 1311 C C . LYS A 1 171 ? 36.275 -28.865 54.985 1.00 34.47 202 LYS A C 1
ATOM 1312 O O . LYS A 1 171 ? 36.623 -29.723 54.180 1.00 34.39 202 LYS A O 1
ATOM 1318 N N . LEU A 1 172 ? 35.795 -29.163 56.182 1.00 31.58 203 LEU A N 1
ATOM 1319 C CA . LEU A 1 172 ? 35.559 -30.540 56.577 1.00 33.81 203 LEU A CA 1
ATOM 1320 C C . LEU A 1 172 ? 34.181 -30.623 57.231 1.00 40.12 203 LEU A C 1
ATOM 1321 O O . LEU A 1 172 ? 34.077 -30.791 58.442 1.00 35.00 203 LEU A O 1
ATOM 1326 N N . PRO A 1 173 ? 33.118 -30.481 56.425 1.00 39.06 204 PRO A N 1
ATOM 1327 C CA . PRO A 1 173 ? 31.733 -30.404 56.907 1.00 39.85 204 PRO A CA 1
ATOM 1328 C C . PRO A 1 173 ? 31.285 -31.650 57.663 1.00 40.92 204 PRO A C 1
ATOM 1329 O O . PRO A 1 173 ? 31.765 -32.756 57.403 1.00 34.19 204 PRO A O 1
ATOM 1333 N N . ARG A 1 174 ? 30.356 -31.468 58.595 1.00 42.81 205 ARG A N 1
ATOM 1334 C CA . ARG A 1 174 ? 29.841 -32.596 59.360 1.00 48.69 205 ARG A CA 1
ATOM 1335 C C . ARG A 1 174 ? 29.195 -33.615 58.425 1.00 43.91 205 ARG A C 1
ATOM 1336 O O . ARG A 1 174 ? 29.363 -34.821 58.596 1.00 44.21 205 ARG A O 1
ATOM 1344 N N . ASP A 1 175 ? 28.482 -33.122 57.417 1.00 48.63 206 ASP A N 1
ATOM 1345 C CA . ASP A 1 175 ? 27.808 -33.996 56.465 1.00 49.30 206 ASP A CA 1
ATOM 1346 C C . ASP A 1 175 ? 28.807 -34.592 55.477 1.00 47.87 206 ASP A C 1
ATOM 1347 O O . ASP A 1 175 ? 29.389 -33.877 54.669 1.00 46.30 206 ASP A O 1
ATOM 1352 N N . PRO A 1 176 ? 29.007 -35.915 55.540 1.00 49.45 207 PRO A N 1
ATOM 1353 C CA . PRO A 1 176 ? 29.962 -36.582 54.650 1.00 47.23 207 PRO A CA 1
ATOM 1354 C C . PRO A 1 176 ? 29.625 -36.332 53.184 1.00 47.63 207 PRO A C 1
ATOM 1355 O O . PRO A 1 176 ? 30.517 -36.356 52.340 1.00 57.63 207 PRO A O 1
ATOM 1359 N N . GLU A 1 177 ? 28.350 -36.088 52.895 1.00 47.32 208 GLU A N 1
ATOM 1360 C CA . GLU A 1 177 ? 27.885 -35.907 51.521 1.00 58.68 208 GLU A CA 1
ATOM 1361 C C . GLU A 1 177 ? 27.964 -34.457 51.058 1.00 55.10 208 GLU A C 1
ATOM 1362 O O . GLU A 1 177 ? 27.560 -34.133 49.941 1.00 57.41 208 GLU A O 1
ATOM 1368 N N . SER A 1 178 ? 28.474 -33.587 51.920 1.00 44.62 209 SER A N 1
ATOM 1369 C CA . SER A 1 178 ? 28.579 -32.171 51.594 1.00 43.49 209 SER A CA 1
ATOM 1370 C C . SER A 1 178 ? 29.214 -31.942 50.228 1.00 44.03 209 SER A C 1
ATOM 1371 O O . SER A 1 178 ? 30.232 -32.550 49.884 1.00 42.85 209 SER A O 1
ATOM 1374 N N . SER A 1 179 ? 28.603 -31.052 49.456 1.00 40.47 210 SER A N 1
ATOM 1375 C CA . SER A 1 179 ? 29.138 -30.663 48.163 1.00 46.29 210 SER A CA 1
ATOM 1376 C C . SER A 1 179 ? 30.389 -29.801 48.314 1.00 42.60 210 SER A C 1
ATOM 1377 O O . SER A 1 179 ? 31.028 -29.444 47.322 1.00 40.61 210 SER A O 1
ATOM 1380 N N . ALA A 1 180 ? 30.744 -29.474 49.554 1.00 38.51 211 ALA A N 1
ATOM 1381 C CA . ALA A 1 180 ? 31.908 -28.629 49.809 1.00 40.97 211 ALA A CA 1
ATOM 1382 C C . ALA A 1 180 ? 33.076 -29.375 50.466 1.00 40.59 211 ALA A C 1
ATOM 1383 O O . ALA A 1 180 ? 34.097 -28.766 50.810 1.00 34.86 211 ALA A O 1
ATOM 1385 N N . MET A 1 181 ? 32.934 -30.688 50.624 1.00 35.32 212 MET A N 1
ATOM 1386 C CA . MET A 1 181 ? 33.941 -31.500 51.316 1.00 35.40 212 MET A CA 1
ATOM 1387 C C . MET A 1 181 ? 35.357 -31.309 50.760 1.00 35.04 212 MET A C 1
ATOM 1388 O O . MET A 1 181 ? 35.602 -31.499 49.575 1.00 40.73 212 MET A O 1
ATOM 1393 N N . LEU A 1 182 ? 36.277 -30.919 51.637 1.00 37.08 213 LEU A N 1
ATOM 1394 C CA . LEU A 1 182 ? 37.680 -30.664 51.283 1.00 32.05 213 LEU A CA 1
ATOM 1395 C C . LEU A 1 182 ? 37.970 -29.528 50.283 1.00 32.65 213 LEU A C 1
ATOM 1396 O O . LEU A 1 182 ? 39.108 -29.390 49.828 1.00 38.98 213 LEU A O 1
ATOM 1401 N N . ASP A 1 183 ? 36.971 -28.711 49.953 1.00 32.54 214 ASP A N 1
ATOM 1402 C CA . ASP A 1 183 ? 37.225 -27.464 49.215 1.00 32.68 214 ASP A CA 1
ATOM 1403 C C . ASP A 1 183 ? 38.086 -26.539 50.072 1.00 33.65 214 ASP A C 1
ATOM 1404 O O . ASP A 1 183 ? 38.139 -26.694 51.288 1.00 35.77 214 ASP A O 1
ATOM 1409 N N . TYR A 1 184 ? 38.759 -25.578 49.449 1.00 32.12 215 TYR A N 1
ATOM 1410 C CA . TYR A 1 184 ? 39.440 -24.540 50.218 1.00 33.03 215 TYR A CA 1
ATOM 1411 C C . TYR A 1 184 ? 38.437 -23.803 51.106 1.00 34.95 215 TYR A C 1
ATOM 1412 O O . TYR A 1 184 ? 37.291 -23.578 50.707 1.00 28.98 215 TYR A O 1
ATOM 1421 N N . GLU A 1 185 ? 38.857 -23.441 52.314 1.00 27.78 216 GLU A N 1
ATOM 1422 C CA . GLU A 1 185 ? 37.977 -22.676 53.185 1.00 37.25 216 GLU A CA 1
ATOM 1423 C C . GLU A 1 185 ? 37.612 -21.377 52.479 1.00 37.23 216 GLU A C 1
ATOM 1424 O O . GLU A 1 185 ? 36.461 -20.944 52.494 1.00 34.64 216 GLU A O 1
ATOM 1430 N N . LEU A 1 186 ? 38.607 -20.759 51.859 1.00 32.84 217 LEU A N 1
ATOM 1431 C CA . LEU A 1 186 ? 38.392 -19.517 51.140 1.00 29.39 217 LEU A CA 1
ATOM 1432 C C . LEU A 1 186 ? 39.111 -19.588 49.805 1.00 28.14 217 LEU A C 1
ATOM 1433 O O . LEU A 1 186 ? 40.316 -19.855 49.749 1.00 32.95 217 LEU A O 1
ATOM 1438 N N . HIS A 1 187 ? 38.368 -19.361 48.729 1.00 32.77 218 HIS A N 1
ATOM 1439 C CA . HIS A 1 187 ? 38.971 -19.261 47.407 1.00 43.12 218 HIS A CA 1
ATOM 1440 C C . HIS A 1 187 ? 38.481 -18.016 46.664 1.00 42.26 218 HIS A C 1
ATOM 1441 O O . HIS A 1 187 ? 37.284 -17.854 46.415 1.00 43.67 218 HIS A O 1
ATOM 1448 N N . SER A 1 188 ? 39.427 -17.141 46.342 1.00 41.10 219 SER A N 1
ATOM 1449 C CA . SER A 1 188 ? 39.181 -15.898 45.616 1.00 42.71 219 SER A CA 1
ATOM 1450 C C . SER A 1 188 ? 40.270 -15.775 44.571 1.00 41.97 219 SER A C 1
ATOM 1451 O O . SER A 1 188 ? 41.240 -16.535 44.593 1.00 44.32 219 SER A O 1
ATOM 1454 N N . ASP A 1 189 ? 40.142 -14.799 43.678 1.00 48.69 220 ASP A N 1
ATOM 1455 C CA . ASP A 1 189 ? 41.126 -14.640 42.613 1.00 48.84 220 ASP A CA 1
ATOM 1456 C C . ASP A 1 189 ? 42.468 -14.257 43.203 1.00 41.93 220 ASP A C 1
ATOM 1457 O O . ASP A 1 189 ? 43.520 -14.652 42.695 1.00 46.12 220 ASP A O 1
ATOM 1462 N N . PHE A 1 190 ? 42.428 -13.480 44.281 1.00 29.70 221 PHE A N 1
ATOM 1463 C CA . PHE A 1 190 ? 43.647 -12.915 44.833 1.00 38.04 221 PHE A CA 1
ATOM 1464 C C . PHE A 1 190 ? 43.914 -13.345 46.264 1.00 39.22 221 PHE A C 1
ATOM 1465 O O . PHE A 1 190 ? 45.042 -13.252 46.739 1.00 51.43 221 PHE A O 1
ATOM 1473 N N . VAL A 1 191 ? 42.883 -13.815 46.952 1.00 36.87 222 VAL A N 1
ATOM 1474 C CA . VAL A 1 191 ? 43.039 -14.192 48.351 1.00 33.05 222 VAL A CA 1
ATOM 1475 C C . VAL A 1 191 ? 42.418 -15.554 48.631 1.00 31.45 222 VAL A C 1
ATOM 1476 O O . VAL A 1 191 ? 41.206 -15.727 48.511 1.00 34.72 222 VAL A O 1
ATOM 1480 N N . SER A 1 192 ? 43.253 -16.519 49.004 1.00 28.80 223 SER A N 1
ATOM 1481 C CA . SER A 1 192 ? 42.768 -17.849 49.361 1.00 25.64 223 SER A CA 1
ATOM 1482 C C . SER A 1 192 ? 43.379 -18.359 50.662 1.00 27.77 223 SER A C 1
ATOM 1483 O O . SER A 1 192 ? 44.412 -17.875 51.100 1.00 28.53 223 SER A O 1
ATOM 1486 N N . SER A 1 193 ? 42.739 -19.362 51.255 1.00 24.78 224 SER A N 1
ATOM 1487 C CA . SER A 1 193 ? 43.174 -19.925 52.521 1.00 28.32 224 SER A CA 1
ATOM 1488 C C . SER A 1 193 ? 44.293 -20.948 52.325 1.00 28.81 224 SER A C 1
ATOM 1489 O O . SER A 1 193 ? 44.146 -22.120 52.680 1.00 29.29 224 SER A O 1
ATOM 1492 N N . LEU A 1 194 ? 45.412 -20.487 51.775 1.00 28.24 225 LEU A N 1
ATOM 1493 C CA . LEU A 1 194 ? 46.530 -21.359 51.426 1.00 31.94 225 LEU A CA 1
ATOM 1494 C C . LEU A 1 194 ? 47.841 -20.580 51.236 1.00 37.54 225 LEU A C 1
ATOM 1495 O O . LEU A 1 194 ? 47.827 -19.398 50.890 1.00 40.29 225 LEU A O 1
ATOM 1500 N N . ILE A 1 195 ? 48.964 -21.253 51.467 1.00 35.63 226 ILE A N 1
ATOM 1501 C CA . ILE A 1 195 ? 50.288 -20.734 51.128 1.00 31.16 226 ILE A CA 1
ATOM 1502 C C . ILE A 1 195 ? 50.904 -21.598 50.032 1.00 33.12 226 ILE A C 1
ATOM 1503 O O . ILE A 1 195 ? 50.957 -22.815 50.162 1.00 31.42 226 ILE A O 1
ATOM 1508 N N . LYS A 1 196 ? 51.384 -20.975 48.963 1.00 38.59 227 LYS A N 1
ATOM 1509 C CA . LYS A 1 196 ? 52.125 -21.698 47.936 1.00 37.23 227 LYS A CA 1
ATOM 1510 C C . LYS A 1 196 ? 53.624 -21.398 47.998 1.00 35.49 227 LYS A C 1
ATOM 1511 O O . LYS A 1 196 ? 54.032 -20.280 48.293 1.00 33.12 227 LYS A O 1
ATOM 1517 N N . ILE A 1 197 ? 54.449 -22.408 47.753 1.00 24.45 228 ILE A N 1
ATOM 1518 C CA . ILE A 1 197 ? 55.884 -22.177 47.652 1.00 25.88 228 ILE A CA 1
ATOM 1519 C C . ILE A 1 197 ? 56.204 -21.446 46.346 1.00 33.07 228 ILE A C 1
ATOM 1520 O O . ILE A 1 197 ? 55.815 -21.904 45.277 1.00 28.14 228 ILE A O 1
ATOM 1525 N N . PRO A 1 198 ? 56.907 -20.300 46.428 1.00 29.31 229 PRO A N 1
ATOM 1526 C CA . PRO A 1 198 ? 57.269 -19.537 45.226 1.00 24.70 229 PRO A CA 1
ATOM 1527 C C . PRO A 1 198 ? 58.246 -20.274 44.312 1.00 32.83 229 PRO A C 1
ATOM 1528 O O . PRO A 1 198 ? 59.148 -20.969 44.786 1.00 33.92 229 PRO A O 1
ATOM 1532 N N . SER A 1 199 ? 58.065 -20.114 43.005 1.00 31.73 230 SER A N 1
ATOM 1533 C CA . SER A 1 199 ? 58.995 -20.678 42.030 1.00 39.99 230 SER A CA 1
ATOM 1534 C C . SER A 1 199 ? 60.426 -20.259 42.337 1.00 37.65 230 SER A C 1
ATOM 1535 O O . SER A 1 199 ? 61.356 -21.048 42.178 1.00 30.71 230 SER A O 1
ATOM 1538 N N . ASP A 1 200 ? 60.591 -19.003 42.754 1.00 30.90 231 ASP A N 1
ATOM 1539 C CA . ASP A 1 200 ? 61.902 -18.436 43.059 1.00 39.67 231 ASP A CA 1
ATOM 1540 C C . ASP A 1 200 ? 62.692 -19.290 44.042 1.00 37.45 231 ASP A C 1
ATOM 1541 O O . ASP A 1 200 ? 63.901 -19.480 43.890 1.00 32.47 231 ASP A O 1
ATOM 1546 N N . THR A 1 201 ? 62.008 -19.796 45.059 1.00 31.36 232 THR A N 1
ATOM 1547 C CA . THR A 1 201 ? 62.684 -20.571 46.086 1.00 39.01 232 THR A CA 1
ATOM 1548 C C . THR A 1 201 ? 63.160 -21.893 45.514 1.00 35.88 232 THR A C 1
ATOM 1549 O O . THR A 1 201 ? 64.292 -22.305 45.757 1.00 34.65 232 THR A O 1
ATOM 1553 N N . LEU A 1 202 ? 62.303 -22.545 44.736 1.00 40.06 233 LEU A N 1
ATOM 1554 C CA . LEU A 1 202 ? 62.681 -23.790 44.070 1.00 36.91 233 LEU A CA 1
ATOM 1555 C C . LEU A 1 202 ? 63.852 -23.572 43.113 1.00 41.12 233 LEU A C 1
ATOM 1556 O O . LEU A 1 202 ? 64.688 -24.451 42.938 1.00 39.01 233 LEU A O 1
ATOM 1561 N N . ALA A 1 203 ? 63.909 -22.395 42.496 1.00 40.10 234 ALA A N 1
ATOM 1562 C CA . ALA A 1 203 ? 65.014 -22.056 41.605 1.00 41.39 234 ALA A CA 1
ATOM 1563 C C . ALA A 1 203 ? 66.325 -21.887 42.382 1.00 47.87 234 ALA A C 1
ATOM 1564 O O . ALA A 1 203 ? 67.378 -22.329 41.930 1.00 46.94 234 ALA A O 1
ATOM 1566 N N . LEU A 1 204 ? 66.250 -21.259 43.556 1.00 48.69 235 LEU A N 1
ATOM 1567 C CA . LEU A 1 204 ? 67.431 -21.015 44.393 1.00 53.88 235 LEU A CA 1
ATOM 1568 C C . LEU A 1 204 ? 68.024 -22.270 45.040 1.00 59.52 235 LEU A C 1
ATOM 1569 O O . LEU A 1 204 ? 69.241 -22.382 45.186 1.00 69.10 235 LEU A O 1
ATOM 1574 N N . VAL A 1 205 ? 67.166 -23.199 45.448 1.00 53.50 236 VAL A N 1
ATOM 1575 C CA . VAL A 1 205 ? 67.624 -24.403 46.140 1.00 54.75 236 VAL A CA 1
ATOM 1576 C C . VAL A 1 205 ? 67.094 -25.667 45.468 1.00 58.82 236 VAL A C 1
ATOM 1577 O O . VAL A 1 205 ? 65.886 -25.897 45.421 1.00 59.89 236 VAL A O 1
ATOM 1581 N N . SER A 1 206 ? 68.004 -26.483 44.947 1.00 62.79 237 SER A N 1
ATOM 1582 C CA . SER A 1 206 ? 67.625 -27.701 44.240 1.00 67.36 237 SER A CA 1
ATOM 1583 C C . SER A 1 206 ? 66.813 -28.640 45.123 1.00 61.62 237 SER A C 1
ATOM 1584 O O . SER A 1 206 ? 67.242 -29.009 46.220 1.00 57.32 237 SER A O 1
ATOM 1587 N N . HIS A 1 207 ? 65.636 -29.022 44.634 1.00 59.18 238 HIS A N 1
ATOM 1588 C CA . HIS A 1 207 ? 64.771 -29.952 45.351 1.00 57.51 238 HIS A CA 1
ATOM 1589 C C . HIS A 1 207 ? 64.328 -29.378 46.696 1.00 51.73 238 HIS A C 1
ATOM 1590 O O . HIS A 1 207 ? 64.104 -30.114 47.659 1.00 50.86 238 HIS A O 1
ATOM 1597 N N . PHE A 1 208 ? 64.212 -28.057 46.759 1.00 41.57 239 PHE A N 1
ATOM 1598 C CA . PHE A 1 208 ? 63.681 -27.409 47.942 1.00 34.32 239 PHE A CA 1
ATOM 1599 C C . PHE A 1 208 ? 62.295 -27.959 48.244 1.00 39.52 239 PHE A C 1
ATOM 1600 O O . PHE A 1 208 ? 61.470 -28.151 47.344 1.00 39.47 239 PHE A O 1
ATOM 1608 N N . ASP A 1 209 ? 62.044 -28.216 49.518 1.00 32.50 240 ASP A N 1
ATOM 1609 C CA . ASP A 1 209 ? 60.721 -28.613 49.949 1.00 28.29 240 ASP A CA 1
ATOM 1610 C C . ASP A 1 209 ? 60.605 -28.354 51.440 1.00 32.93 240 ASP A C 1
ATOM 1611 O O . ASP A 1 209 ? 61.608 -28.153 52.119 1.00 33.77 240 ASP A O 1
ATOM 1616 N N . ILE A 1 210 ? 59.378 -28.347 51.943 1.00 32.33 241 ILE A N 1
ATOM 1617 C CA . ILE A 1 210 ? 59.135 -28.124 53.356 1.00 29.45 241 ILE A CA 1
ATOM 1618 C C . ILE A 1 210 ? 58.475 -29.370 53.924 1.00 29.65 241 ILE A C 1
ATOM 1619 O O . ILE A 1 210 ? 57.448 -29.821 53.415 1.00 28.90 241 ILE A O 1
ATOM 1624 N N . PHE A 1 211 ? 59.081 -29.938 54.962 1.00 22.81 242 PHE A N 1
ATOM 1625 C CA . PHE A 1 211 ? 58.550 -31.147 55.580 1.00 25.47 242 PHE A CA 1
ATOM 1626 C C . PHE A 1 211 ? 57.808 -30.820 56.869 1.00 29.28 242 PHE A C 1
ATOM 1627 O O . PHE A 1 211 ? 58.328 -30.114 57.732 1.00 35.04 242 PHE A O 1
ATOM 1635 N N . TYR A 1 212 ? 56.584 -31.321 56.988 1.00 25.31 243 TYR A N 1
ATOM 1636 C CA . TYR A 1 212 ? 55.759 -31.034 58.157 1.00 27.51 243 TYR A CA 1
ATOM 1637 C C . TYR A 1 212 ? 55.809 -32.183 59.158 1.00 31.10 243 TYR A C 1
ATOM 1638 O O . TYR A 1 212 ? 55.146 -33.199 58.983 1.00 31.80 243 TYR A O 1
ATOM 1647 N N . ILE A 1 213 ? 56.623 -32.011 60.198 1.00 26.88 244 ILE A N 1
ATOM 1648 C CA . ILE A 1 213 ? 56.911 -33.068 61.158 1.00 25.56 244 ILE A CA 1
ATOM 1649 C C . ILE A 1 213 ? 55.757 -33.326 62.126 1.00 30.23 244 ILE A C 1
ATOM 1650 O O . ILE A 1 213 ? 55.493 -34.466 62.499 1.00 26.97 244 ILE A O 1
ATOM 1655 N N . TYR A 1 214 ? 55.064 -32.265 62.523 1.00 26.52 245 TYR A N 1
ATOM 1656 C CA . TYR A 1 214 ? 54.034 -32.368 63.546 1.00 25.50 245 TYR A CA 1
ATOM 1657 C C . TYR A 1 214 ? 53.130 -31.150 63.446 1.00 27.06 245 TYR A C 1
ATOM 1658 O O . TYR A 1 214 ? 53.460 -30.175 62.768 1.00 25.41 245 TYR A O 1
ATOM 1667 N N . GLY A 1 215 ? 51.987 -31.221 64.114 1.00 25.62 246 GLY A N 1
ATOM 1668 C CA . GLY A 1 215 ? 51.009 -30.153 64.107 1.00 20.69 246 GLY A CA 1
ATOM 1669 C C . GLY A 1 215 ? 50.033 -30.371 65.251 1.00 27.99 246 GLY A C 1
ATOM 1670 O O . GLY A 1 215 ? 49.757 -31.508 65.627 1.00 26.74 246 GLY A O 1
ATOM 1671 N N . PHE A 1 216 ? 49.523 -29.284 65.816 1.00 24.00 247 PHE A N 1
ATOM 1672 C CA . PHE A 1 216 ? 48.593 -29.380 66.930 1.00 26.25 247 PHE A CA 1
ATOM 1673 C C . PHE A 1 216 ? 47.775 -28.105 67.070 1.00 23.42 247 PHE A C 1
ATOM 1674 O O . PHE A 1 216 ? 48.139 -27.059 66.537 1.00 25.69 247 PHE A O 1
ATOM 1682 N N . ALA A 1 217 ? 46.665 -28.207 67.791 1.00 22.11 248 ALA A N 1
ATOM 1683 C CA . ALA A 1 217 ? 45.874 -27.043 68.164 1.00 27.87 248 ALA A CA 1
ATOM 1684 C C . ALA A 1 217 ? 46.118 -26.736 69.639 1.00 30.68 248 ALA A C 1
ATOM 1685 O O . ALA A 1 217 ? 46.330 -27.643 70.434 1.00 29.91 248 ALA A O 1
ATOM 1687 N N . SER A 1 218 ? 46.120 -25.458 69.995 1.00 31.24 249 SER A N 1
ATOM 1688 C CA . SER A 1 218 ? 46.213 -25.048 71.394 1.00 28.40 249 SER A CA 1
ATOM 1689 C C . SER A 1 218 ? 45.633 -23.645 71.525 1.00 30.98 249 SER A C 1
ATOM 1690 O O . SER A 1 218 ? 46.105 -22.715 70.876 1.00 31.89 249 SER A O 1
ATOM 1693 N N . GLY A 1 219 ? 44.613 -23.497 72.366 1.00 30.51 250 GLY A N 1
ATOM 1694 C CA . GLY A 1 219 ? 43.938 -22.219 72.519 1.00 22.53 250 GLY A CA 1
ATOM 1695 C C . GLY A 1 219 ? 43.274 -21.811 71.209 1.00 32.77 250 GLY A C 1
ATOM 1696 O O . GLY A 1 219 ? 42.613 -22.625 70.563 1.00 28.67 250 GLY A O 1
ATOM 1697 N N . GLY A 1 220 ? 43.450 -20.553 70.812 1.00 24.21 251 GLY A N 1
ATOM 1698 C CA . GLY A 1 220 ? 42.851 -20.063 69.580 1.00 29.41 251 GLY A CA 1
ATOM 1699 C C . GLY A 1 220 ? 43.683 -20.265 68.318 1.00 22.24 251 GLY A C 1
ATOM 1700 O O . GLY A 1 220 ? 43.337 -19.743 67.264 1.00 31.60 251 GLY A O 1
ATOM 1701 N N . PHE A 1 221 ? 44.774 -21.027 68.412 1.00 20.57 252 PHE A N 1
ATOM 1702 C CA . PHE A 1 221 ? 45.684 -21.173 67.275 1.00 20.02 252 PHE A CA 1
ATOM 1703 C C . PHE A 1 221 ? 45.920 -22.625 66.853 1.00 28.34 252 PHE A C 1
ATOM 1704 O O . PHE A 1 221 ? 45.611 -23.557 67.589 1.00 21.69 252 PHE A O 1
ATOM 1712 N N . VAL A 1 222 ? 46.464 -22.803 65.655 1.00 21.77 253 VAL A N 1
ATOM 1713 C CA . VAL A 1 222 ? 47.039 -24.080 65.265 1.00 29.48 253 VAL A CA 1
ATOM 1714 C C . VAL A 1 222 ? 48.529 -23.866 65.011 1.00 22.20 253 VAL A C 1
ATOM 1715 O O . VAL A 1 222 ? 48.956 -22.771 64.668 1.00 26.10 253 VAL A O 1
ATOM 1719 N N . TYR A 1 223 ? 49.316 -24.915 65.197 1.00 25.13 254 TYR A N 1
ATOM 1720 C CA . TYR A 1 223 ? 50.762 -24.819 65.099 1.00 21.80 254 TYR A CA 1
ATOM 1721 C C . TYR A 1 223 ? 51.272 -25.944 64.198 1.00 30.20 254 TYR A C 1
ATOM 1722 O O . TYR A 1 223 ? 50.834 -27.092 64.321 1.00 27.26 254 TYR A O 1
ATOM 1731 N N . PHE A 1 224 ? 52.194 -25.616 63.296 1.00 22.13 255 PHE A N 1
ATOM 1732 C CA . PHE A 1 224 ? 52.880 -26.633 62.496 1.00 29.08 255 PHE A CA 1
ATOM 1733 C C . PHE A 1 224 ? 54.388 -26.527 62.675 1.00 26.38 255 PHE A C 1
ATOM 1734 O O . PHE A 1 224 ? 54.942 -25.433 62.696 1.00 27.08 255 PHE A O 1
ATOM 1742 N N . LEU A 1 225 ? 55.040 -27.670 62.826 1.00 26.70 256 LEU A N 1
ATOM 1743 C CA . LEU A 1 225 ? 56.482 -27.711 63.023 1.00 25.57 256 LEU A CA 1
ATOM 1744 C C . LEU A 1 225 ? 57.137 -28.260 61.760 1.00 30.25 256 LEU A C 1
ATOM 1745 O O . LEU A 1 225 ? 56.842 -29.370 61.334 1.00 34.19 256 LEU A O 1
ATOM 1750 N N . THR A 1 226 ? 58.035 -27.477 61.175 1.00 31.70 257 THR A N 1
ATOM 1751 C CA . THR A 1 226 ? 58.575 -27.779 59.862 1.00 24.95 257 THR A CA 1
ATOM 1752 C C . THR A 1 226 ? 60.096 -27.877 59.860 1.00 31.27 257 THR A C 1
ATOM 1753 O O . THR A 1 226 ? 60.777 -27.316 60.726 1.00 34.41 257 THR A O 1
ATOM 1757 N N . VAL A 1 227 ? 60.615 -28.599 58.871 1.00 30.17 258 VAL A N 1
ATOM 1758 C CA . VAL A 1 227 ? 62.033 -28.573 58.537 1.00 29.33 258 VAL A CA 1
ATOM 1759 C C . VAL A 1 227 ? 62.172 -28.245 57.047 1.00 28.60 258 VAL A C 1
ATOM 1760 O O . VAL A 1 227 ? 61.393 -28.723 56.225 1.00 24.09 258 VAL A O 1
ATOM 1764 N N . GLN A 1 228 ? 63.150 -27.419 56.699 1.00 28.32 259 GLN A N 1
ATOM 1765 C CA . GLN A 1 228 ? 63.358 -27.063 55.301 1.00 36.34 259 GLN A CA 1
ATOM 1766 C C . GLN A 1 228 ? 64.773 -26.541 55.085 1.00 35.61 259 GLN A C 1
ATOM 1767 O O . GLN A 1 228 ? 65.405 -26.051 56.018 1.00 37.68 259 GLN A O 1
ATOM 1773 N N . PRO A 1 229 ? 65.272 -26.647 53.849 1.00 33.50 260 PRO A N 1
ATOM 1774 C CA . PRO A 1 229 ? 66.586 -26.092 53.515 1.00 38.69 260 PRO A CA 1
ATOM 1775 C C . PRO A 1 229 ? 66.588 -24.585 53.751 1.00 37.63 260 PRO A C 1
ATOM 1776 O O . PRO A 1 229 ? 65.590 -23.912 53.478 1.00 34.07 260 PRO A O 1
ATOM 1780 N N . GLU A 1 230 ? 67.695 -24.062 54.257 1.00 39.59 261 GLU A N 1
ATOM 1781 C CA . GLU A 1 230 ? 67.798 -22.633 54.500 1.00 54.83 261 GLU A CA 1
ATOM 1782 C C . GLU A 1 230 ? 68.077 -21.908 53.189 1.00 63.89 261 GLU A C 1
ATOM 1783 O O . GLU A 1 230 ? 69.038 -22.227 52.480 1.00 59.22 261 GLU A O 1
ATOM 1789 N N . THR A 1 231 ? 67.217 -20.951 52.859 1.00 70.51 262 THR A N 1
ATOM 1790 C CA . THR A 1 231 ? 67.396 -20.134 51.667 1.00 76.74 262 THR A CA 1
ATOM 1791 C C . THR A 1 231 ? 68.653 -19.281 51.817 1.00 89.78 262 THR A C 1
ATOM 1792 O O . THR A 1 231 ? 68.798 -18.552 52.800 1.00 94.48 262 THR A O 1
ATOM 1796 N N . PRO A 1 232 ? 69.562 -19.368 50.832 1.00 92.08 263 PRO A N 1
ATOM 1797 C CA . PRO A 1 232 ? 70.887 -18.741 50.862 1.00 96.16 263 PRO A CA 1
ATOM 1798 C C . PRO A 1 232 ? 70.957 -17.490 51.741 1.00 97.00 263 PRO A C 1
ATOM 1799 O O . PRO A 1 232 ? 70.340 -16.475 51.420 1.00 94.99 263 PRO A O 1
ATOM 1803 N N . LEU A 1 243 ? 74.362 -28.602 52.951 1.00 71.99 274 LEU A N 1
ATOM 1804 C CA . LEU A 1 243 ? 73.686 -27.322 53.146 1.00 73.57 274 LEU A CA 1
ATOM 1805 C C . LEU A 1 243 ? 72.956 -27.292 54.484 1.00 63.05 274 LEU A C 1
ATOM 1806 O O . LEU A 1 243 ? 72.837 -28.318 55.153 1.00 63.15 274 LEU A O 1
ATOM 1811 N N . PHE A 1 244 ? 72.462 -26.116 54.863 1.00 55.89 275 PHE A N 1
ATOM 1812 C CA . PHE A 1 244 ? 71.852 -25.915 56.178 1.00 52.26 275 PHE A CA 1
ATOM 1813 C C . PHE A 1 244 ? 70.335 -26.092 56.172 1.00 42.13 275 PHE A C 1
ATOM 1814 O O . PHE A 1 244 ? 69.664 -25.740 55.204 1.00 44.22 275 PHE A O 1
ATOM 1822 N N . TYR A 1 245 ? 69.801 -26.634 57.264 1.00 38.85 276 TYR A N 1
ATOM 1823 C CA . TYR A 1 245 ? 68.353 -26.717 57.448 1.00 33.24 276 TYR A CA 1
ATOM 1824 C C . TYR A 1 245 ? 67.889 -25.871 58.631 1.00 39.64 276 TYR A C 1
ATOM 1825 O O . TYR A 1 245 ? 68.633 -25.657 59.596 1.00 38.77 276 TYR A O 1
ATOM 1834 N N . THR A 1 246 ? 66.654 -25.389 58.544 1.00 41.50 277 THR A N 1
ATOM 1835 C CA . THR A 1 246 ? 66.046 -24.623 59.625 1.00 37.69 277 THR A CA 1
ATOM 1836 C C . THR A 1 246 ? 64.746 -25.273 60.077 1.00 34.78 277 THR A C 1
ATOM 1837 O O . THR A 1 246 ? 63.880 -25.587 59.257 1.00 29.98 277 THR A O 1
ATOM 1841 N N . SER A 1 247 ? 64.625 -25.482 61.384 1.00 28.18 278 SER A N 1
ATOM 1842 C CA . SER A 1 247 ? 63.415 -26.033 61.971 1.00 27.47 278 SER A CA 1
ATOM 1843 C C . SER A 1 247 ? 62.607 -24.870 62.520 1.00 25.50 278 SER A C 1
ATOM 1844 O O . SER A 1 247 ? 63.150 -24.022 63.223 1.00 28.14 278 SER A O 1
ATOM 1847 N N . ARG A 1 248 ? 61.318 -24.819 62.202 1.00 22.72 279 ARG A N 1
ATOM 1848 C CA . ARG A 1 248 ? 60.514 -23.654 62.571 1.00 27.59 279 ARG A CA 1
ATOM 1849 C C . ARG A 1 248 ? 59.169 -24.023 63.189 1.00 28.26 279 ARG A C 1
ATOM 1850 O O . ARG A 1 248 ? 58.647 -25.112 62.958 1.00 23.62 279 ARG A O 1
ATOM 1858 N N . ILE A 1 249 ? 58.626 -23.095 63.974 1.00 25.01 280 ILE A N 1
ATOM 1859 C CA . ILE A 1 249 ? 57.248 -23.142 64.435 1.00 23.31 280 ILE A CA 1
ATOM 1860 C C . ILE A 1 249 ? 56.402 -22.182 63.602 1.00 24.88 280 ILE A C 1
ATOM 1861 O O . ILE A 1 249 ? 56.713 -20.994 63.504 1.00 26.50 280 ILE A O 1
ATOM 1866 N N . VAL A 1 250 ? 55.324 -22.697 63.022 1.00 24.60 281 VAL A N 1
ATOM 1867 C CA . VAL A 1 250 ? 54.405 -21.898 62.227 1.00 24.01 281 VAL A CA 1
ATOM 1868 C C . VAL A 1 250 ? 53.068 -21.793 62.946 1.00 28.14 281 VAL A C 1
ATOM 1869 O O . VAL A 1 250 ? 52.465 -22.807 63.287 1.00 28.99 281 VAL A O 1
ATOM 1873 N N . ARG A 1 251 ? 52.594 -20.575 63.170 1.00 23.47 282 ARG A N 1
ATOM 1874 C CA . ARG A 1 251 ? 51.331 -20.399 63.875 1.00 20.28 282 ARG A CA 1
ATOM 1875 C C . ARG A 1 251 ? 50.279 -19.687 63.020 1.00 26.93 282 ARG A C 1
ATOM 1876 O O . ARG A 1 251 ? 50.581 -18.710 62.327 1.00 27.17 282 ARG A O 1
ATOM 1884 N N . LEU A 1 252 ? 49.048 -20.197 63.074 1.00 23.23 283 LEU A N 1
ATOM 1885 C CA . LEU A 1 252 ? 47.900 -19.572 62.430 1.00 26.08 283 LEU A CA 1
ATOM 1886 C C . LEU A 1 252 ? 46.748 -19.459 63.424 1.00 26.38 283 LEU A C 1
ATOM 1887 O O . LEU A 1 252 ? 46.543 -20.360 64.227 1.00 26.81 283 LEU A O 1
ATOM 1892 N N . CYS A 1 253 ? 45.997 -18.363 63.378 1.00 18.36 284 CYS A N 1
ATOM 1893 C CA . CYS A 1 253 ? 44.716 -18.316 64.072 1.00 31.79 284 CYS A CA 1
ATOM 1894 C C . CYS A 1 253 ? 43.810 -19.388 63.507 1.00 31.12 284 CYS A C 1
ATOM 1895 O O . CYS A 1 253 ? 43.823 -19.635 62.300 1.00 28.73 284 CYS A O 1
ATOM 1898 N N . LYS A 1 254 ? 43.031 -20.019 64.385 1.00 26.74 285 LYS A N 1
ATOM 1899 C CA . LYS A 1 254 ? 42.048 -21.021 63.986 1.00 27.60 285 LYS A CA 1
ATOM 1900 C C . LYS A 1 254 ? 41.012 -20.427 63.054 1.00 30.72 285 LYS A C 1
ATOM 1901 O O . LYS A 1 254 ? 40.510 -21.097 62.146 1.00 32.22 285 LYS A O 1
ATOM 1907 N N . ASP A 1 255 ? 40.671 -19.171 63.302 1.00 26.19 286 ASP A N 1
ATOM 1908 C CA . ASP A 1 255 ? 39.688 -18.479 62.480 1.00 37.33 286 ASP A CA 1
ATOM 1909 C C . ASP A 1 255 ? 40.350 -17.332 61.711 1.00 35.59 286 ASP A C 1
ATOM 1910 O O . ASP A 1 255 ? 40.352 -16.186 62.162 1.00 36.69 286 ASP A O 1
ATOM 1915 N N . ASP A 1 256 ? 40.904 -17.659 60.547 1.00 27.14 287 ASP A N 1
ATOM 1916 C CA . ASP A 1 256 ? 41.666 -16.714 59.731 1.00 30.01 287 ASP A CA 1
ATOM 1917 C C . ASP A 1 256 ? 41.735 -17.220 58.289 1.00 30.23 287 ASP A C 1
ATOM 1918 O O . ASP A 1 256 ? 42.793 -17.621 57.815 1.00 25.12 287 ASP A O 1
ATOM 1923 N N . PRO A 1 257 ? 40.598 -17.205 57.586 1.00 33.52 288 PRO A N 1
ATOM 1924 C CA . PRO A 1 257 ? 40.528 -17.756 56.228 1.00 33.84 288 PRO A CA 1
ATOM 1925 C C . PRO A 1 257 ? 41.475 -17.061 55.236 1.00 33.04 288 PRO A C 1
ATOM 1926 O O . PRO A 1 257 ? 41.789 -17.642 54.208 1.00 32.19 288 PRO A O 1
ATOM 1930 N N . LYS A 1 258 ? 41.921 -15.844 55.529 1.00 28.50 289 LYS A N 1
ATOM 1931 C CA . LYS A 1 258 ? 42.800 -15.143 54.598 1.00 29.97 289 LYS A CA 1
ATOM 1932 C C . LYS A 1 258 ? 44.255 -15.476 54.872 1.00 33.63 289 LYS A C 1
ATOM 1933 O O . LYS A 1 258 ? 45.143 -15.076 54.114 1.00 29.60 289 LYS A O 1
ATOM 1939 N N . PHE A 1 259 ? 44.500 -16.199 55.962 1.00 25.14 290 PHE A N 1
ATOM 1940 C CA . PHE A 1 259 ? 45.868 -16.568 56.328 1.00 24.99 290 PHE A CA 1
ATOM 1941 C C . PHE A 1 259 ? 46.765 -15.360 56.636 1.00 29.07 290 PHE A C 1
ATOM 1942 O O . PHE A 1 259 ? 47.991 -15.443 56.517 1.00 30.66 290 PHE A O 1
ATOM 1950 N N . HIS A 1 260 ? 46.164 -14.242 57.038 1.00 23.02 291 HIS A N 1
ATOM 1951 C CA . HIS A 1 260 ? 46.951 -13.065 57.427 1.00 22.77 291 HIS A CA 1
ATOM 1952 C C . HIS A 1 260 ? 47.713 -13.234 58.743 1.00 26.94 291 HIS A C 1
ATOM 1953 O O . HIS A 1 260 ? 48.647 -12.475 59.019 1.00 26.93 291 HIS A O 1
ATOM 1960 N N . SER A 1 261 ? 47.317 -14.218 59.548 1.00 23.05 292 SER A N 1
ATOM 1961 C CA . SER A 1 261 ? 47.934 -14.436 60.859 1.00 22.46 292 SER A CA 1
ATOM 1962 C C . SER A 1 261 ? 49.237 -15.214 60.794 1.00 26.82 292 SER A C 1
ATOM 1963 O O . SER A 1 261 ? 49.878 -15.429 61.819 1.00 21.70 292 SER A O 1
ATOM 1966 N N . TYR A 1 262 ? 49.621 -15.650 59.599 1.00 23.01 293 TYR A N 1
ATOM 1967 C CA . TYR A 1 262 ? 50.795 -16.507 59.452 1.00 24.89 293 TYR A CA 1
ATOM 1968 C C . TYR A 1 262 ? 52.038 -15.930 60.141 1.00 23.32 293 TYR A C 1
ATOM 1969 O O . TYR A 1 262 ? 52.489 -14.840 59.805 1.00 28.37 293 TYR A O 1
ATOM 1978 N N . VAL A 1 263 ? 52.596 -16.670 61.096 1.00 22.05 294 VAL A N 1
ATOM 1979 C CA . VAL A 1 263 ? 53.870 -16.283 61.697 1.00 23.50 294 VAL A CA 1
ATOM 1980 C C . VAL A 1 263 ? 54.739 -17.521 61.814 1.00 30.10 294 VAL A C 1
ATOM 1981 O O . VAL A 1 263 ? 54.250 -18.602 62.166 1.00 23.59 294 VAL A O 1
ATOM 1985 N N . SER A 1 264 ? 56.026 -17.360 61.525 1.00 22.53 295 SER A N 1
ATOM 1986 C CA . SER A 1 264 ? 56.946 -18.488 61.528 1.00 29.59 295 SER A CA 1
ATOM 1987 C C . SER A 1 264 ? 58.288 -18.116 62.155 1.00 28.06 295 SER A C 1
ATOM 1988 O O . SER A 1 264 ? 58.936 -17.163 61.736 1.00 27.27 295 SER A O 1
ATOM 1991 N N . LEU A 1 265 ? 58.691 -18.871 63.172 1.00 24.78 296 LEU A N 1
ATOM 1992 C CA . LEU A 1 265 ? 59.919 -18.594 63.901 1.00 30.14 296 LEU A CA 1
ATOM 1993 C C . LEU A 1 265 ? 60.733 -19.869 64.041 1.00 32.85 296 LEU A C 1
ATOM 1994 O O . LEU A 1 265 ? 60.175 -20.952 64.249 1.00 32.42 296 LEU A O 1
ATOM 1999 N N . PRO A 1 266 ? 62.061 -19.750 63.940 1.00 29.18 297 PRO A N 1
ATOM 2000 C CA . PRO A 1 266 ? 62.889 -20.942 64.122 1.00 26.81 297 PRO A CA 1
ATOM 2001 C C . PRO A 1 266 ? 62.844 -21.392 65.578 1.00 30.26 297 PRO A C 1
ATOM 2002 O O . PRO A 1 266 ? 62.521 -20.597 66.471 1.00 30.83 297 PRO A O 1
ATOM 2006 N N . PHE A 1 267 ? 63.136 -22.660 65.827 1.00 29.57 298 PHE A N 1
ATOM 2007 C CA . PHE A 1 267 ? 63.238 -23.119 67.208 1.00 32.70 298 PHE A CA 1
ATOM 2008 C C . PHE A 1 267 ? 64.212 -24.271 67.358 1.00 36.29 298 PHE A C 1
ATOM 2009 O O . PHE A 1 267 ? 64.606 -24.900 66.374 1.00 37.76 298 PHE A O 1
ATOM 2017 N N . GLY A 1 268 ? 64.610 -24.514 68.602 1.00 32.35 299 GLY A N 1
ATOM 2018 C CA . GLY A 1 268 ? 65.573 -25.545 68.927 1.00 33.59 299 GLY A CA 1
ATOM 2019 C C . GLY A 1 268 ? 65.993 -25.411 70.377 1.00 38.85 299 GLY A C 1
ATOM 2020 O O . GLY A 1 268 ? 65.304 -24.788 71.186 1.00 40.06 299 GLY A O 1
ATOM 2021 N N . CYS A 1 269 ? 67.129 -26.000 70.717 1.00 38.92 300 CYS A N 1
ATOM 2022 C CA . CYS A 1 269 ? 67.602 -25.950 72.094 1.00 35.38 300 CYS A CA 1
ATOM 2023 C C . CYS A 1 269 ? 69.089 -26.218 72.132 1.00 30.08 300 CYS A C 1
ATOM 2024 O O . CYS A 1 269 ? 69.672 -26.659 71.143 1.00 30.47 300 CYS A O 1
ATOM 2027 N N . THR A 1 270 ? 69.692 -25.970 73.288 1.00 32.38 301 THR A N 1
ATOM 2028 C CA . THR A 1 270 ? 71.124 -26.127 73.443 1.00 42.86 301 THR A CA 1
ATOM 2029 C C . THR A 1 270 ? 71.454 -26.645 74.835 1.00 44.39 301 THR A C 1
ATOM 2030 O O . THR A 1 270 ? 70.665 -26.487 75.767 1.00 45.14 301 THR A O 1
ATOM 2034 N N . ARG A 1 271 ? 72.614 -27.275 74.967 1.00 46.41 302 ARG A N 1
ATOM 2035 C CA . ARG A 1 271 ? 73.127 -27.670 76.273 1.00 51.00 302 ARG A CA 1
ATOM 2036 C C . ARG A 1 271 ? 74.617 -27.965 76.205 1.00 56.19 302 ARG A C 1
ATOM 2037 O O . ARG A 1 271 ? 75.036 -28.922 75.560 1.00 64.27 302 ARG A O 1
ATOM 2045 N N . ALA A 1 272 ? 75.408 -27.126 76.867 1.00 56.53 303 ALA A N 1
ATOM 2046 C CA . ALA A 1 272 ? 76.839 -27.358 77.036 1.00 58.63 303 ALA A CA 1
ATOM 2047 C C . ALA A 1 272 ? 77.644 -27.082 75.769 1.00 56.28 303 ALA A C 1
ATOM 2048 O O . ALA A 1 272 ? 78.582 -27.815 75.444 1.00 58.03 303 ALA A O 1
ATOM 2050 N N . GLY A 1 273 ? 77.281 -26.013 75.068 1.00 55.94 304 GLY A N 1
ATOM 2051 C CA . GLY A 1 273 ? 77.971 -25.628 73.851 1.00 63.20 304 GLY A CA 1
ATOM 2052 C C . GLY A 1 273 ? 77.445 -26.361 72.633 1.00 66.77 304 GLY A C 1
ATOM 2053 O O . GLY A 1 273 ? 77.773 -26.012 71.498 1.00 73.67 304 GLY A O 1
ATOM 2054 N N . VAL A 1 274 ? 76.627 -27.383 72.871 1.00 58.94 305 VAL A N 1
ATOM 2055 C CA . VAL A 1 274 ? 76.020 -28.149 71.787 1.00 55.33 305 VAL A CA 1
ATOM 2056 C C . VAL A 1 274 ? 74.643 -27.598 71.409 1.00 47.57 305 VAL A C 1
ATOM 2057 O O . VAL A 1 274 ? 73.785 -27.378 72.267 1.00 42.05 305 VAL A O 1
ATOM 2061 N N . GLU A 1 275 ? 74.441 -27.369 70.118 1.00 51.44 306 GLU A N 1
ATOM 2062 C CA . GLU A 1 275 ? 73.156 -26.895 69.621 1.00 48.76 306 GLU A CA 1
ATOM 2063 C C . GLU A 1 275 ? 72.402 -28.025 68.936 1.00 41.89 306 GLU A C 1
ATOM 2064 O O . GLU A 1 275 ? 72.964 -28.754 68.124 1.00 44.93 306 GLU A O 1
ATOM 2070 N N . TYR A 1 276 ? 71.131 -28.178 69.282 1.00 37.54 307 TYR A N 1
ATOM 2071 C CA . TYR A 1 276 ? 70.277 -29.149 68.611 1.00 42.29 307 TYR A CA 1
ATOM 2072 C C . TYR A 1 276 ? 69.190 -28.398 67.854 1.00 41.88 307 TYR A C 1
ATOM 2073 O O . TYR A 1 276 ? 68.199 -27.963 68.445 1.00 38.03 307 TYR A O 1
ATOM 2082 N N . ARG A 1 277 ? 69.383 -28.244 66.548 1.00 37.62 308 ARG A N 1
ATOM 2083 C CA . ARG A 1 277 ? 68.527 -27.366 65.749 1.00 42.09 308 ARG A CA 1
ATOM 2084 C C . ARG A 1 277 ? 67.819 -28.076 64.588 1.00 34.65 308 ARG A C 1
ATOM 2085 O O . ARG A 1 277 ? 67.223 -27.434 63.725 1.00 33.18 308 ARG A O 1
ATOM 2093 N N . LEU A 1 278 ? 67.865 -29.401 64.583 1.00 31.57 309 LEU A N 1
ATOM 2094 C CA . LEU A 1 278 ? 67.270 -30.181 63.507 1.00 30.15 309 LEU A CA 1
ATOM 2095 C C . LEU A 1 278 ? 66.133 -31.044 64.076 1.00 32.26 309 LEU A C 1
ATOM 2096 O O . LEU A 1 278 ? 66.381 -32.070 64.706 1.00 33.57 309 LEU A O 1
ATOM 2101 N N . LEU A 1 279 ? 64.889 -30.617 63.868 1.00 31.54 310 LEU A N 1
ATOM 2102 C CA . LEU A 1 279 ? 63.728 -31.281 64.475 1.00 31.08 310 LEU A CA 1
ATOM 2103 C C . LEU A 1 279 ? 63.489 -32.689 63.926 1.00 35.40 310 LEU A C 1
ATOM 2104 O O . LEU A 1 279 ? 63.524 -32.888 62.719 1.00 38.43 310 LEU A O 1
ATOM 2109 N N . GLN A 1 280 ? 63.238 -33.650 64.819 1.00 39.81 311 GLN A N 1
ATOM 2110 C CA . GLN A 1 280 ? 62.998 -35.053 64.442 1.00 36.42 311 GLN A CA 1
ATOM 2111 C C . GLN A 1 280 ? 61.576 -35.533 64.758 1.00 33.49 311 GLN A C 1
ATOM 2112 O O . GLN A 1 280 ? 61.007 -36.324 64.013 1.00 32.97 311 GLN A O 1
ATOM 2118 N N . ALA A 1 281 ? 61.019 -35.054 65.870 1.00 24.86 312 ALA A N 1
ATOM 2119 C CA . ALA A 1 281 ? 59.737 -35.533 66.389 1.00 30.94 312 ALA A CA 1
ATOM 2120 C C . ALA A 1 281 ? 59.233 -34.583 67.469 1.00 28.35 312 ALA A C 1
ATOM 2121 O O . ALA A 1 281 ? 60.018 -33.858 68.076 1.00 34.96 312 ALA A O 1
ATOM 2123 N N . ALA A 1 282 ? 57.928 -34.600 67.721 1.00 21.08 313 ALA A N 1
ATOM 2124 C CA . ALA A 1 282 ? 57.333 -33.722 68.721 1.00 24.92 313 ALA A CA 1
ATOM 2125 C C . ALA A 1 282 ? 56.007 -34.278 69.204 1.00 32.64 313 ALA A C 1
ATOM 2126 O O . ALA A 1 282 ? 55.405 -35.122 68.541 1.00 27.37 313 ALA A O 1
ATOM 2128 N N . TYR A 1 283 ? 55.553 -33.778 70.353 1.00 26.31 314 TYR A N 1
ATOM 2129 C CA . TYR A 1 283 ? 54.334 -34.264 70.986 1.00 26.91 314 TYR A CA 1
ATOM 2130 C C . TYR A 1 283 ? 53.833 -33.215 71.988 1.00 26.94 314 TYR A C 1
ATOM 2131 O O . TYR A 1 283 ? 54.597 -32.723 72.818 1.00 27.42 314 TYR A O 1
ATOM 2140 N N . LEU A 1 284 ? 52.557 -32.857 71.890 1.00 26.53 315 LEU A N 1
ATOM 2141 C CA . LEU A 1 284 ? 51.956 -31.889 72.803 1.00 25.93 315 LEU A CA 1
ATOM 2142 C C . LEU A 1 284 ? 51.396 -32.599 74.048 1.00 26.68 315 LEU A C 1
ATOM 2143 O O . LEU A 1 284 ? 50.719 -33.613 73.927 1.00 32.41 315 LEU A O 1
ATOM 2148 N N . ALA A 1 285 ? 51.691 -32.077 75.235 1.00 27.38 316 ALA A N 1
ATOM 2149 C CA . ALA A 1 285 ? 51.194 -32.667 76.491 1.00 25.27 316 ALA A CA 1
ATOM 2150 C C . ALA A 1 285 ? 51.158 -31.643 77.627 1.00 31.94 316 ALA A C 1
ATOM 2151 O O . ALA A 1 285 ? 51.527 -30.481 77.435 1.00 34.65 316 ALA A O 1
ATOM 2153 N N . LYS A 1 286 ? 50.705 -32.075 78.804 1.00 25.30 317 LYS A N 1
ATOM 2154 C CA . LYS A 1 286 ? 50.752 -31.239 80.001 1.00 25.44 317 LYS A CA 1
ATOM 2155 C C . LYS A 1 286 ? 52.154 -31.247 80.625 1.00 24.56 317 LYS A C 1
ATOM 2156 O O . LYS A 1 286 ? 52.937 -32.160 80.397 1.00 29.66 317 LYS A O 1
ATOM 2162 N N . PRO A 1 287 ? 52.471 -30.223 81.424 1.00 29.59 318 PRO A N 1
ATOM 2163 C CA . PRO A 1 287 ? 53.833 -30.043 81.952 1.00 29.99 318 PRO A CA 1
ATOM 2164 C C . PRO A 1 287 ? 54.239 -30.988 83.083 1.00 30.74 318 PRO A C 1
ATOM 2165 O O . PRO A 1 287 ? 55.395 -31.428 83.117 1.00 34.02 318 PRO A O 1
ATOM 2169 N N . GLY A 1 288 ? 53.317 -31.290 83.991 1.00 33.26 319 GLY A N 1
ATOM 2170 C CA . GLY A 1 288 ? 53.695 -31.865 85.277 1.00 41.75 319 GLY A CA 1
ATOM 2171 C C . GLY A 1 288 ? 54.179 -30.768 86.224 1.00 44.42 319 GLY A C 1
ATOM 2172 O O . GLY A 1 288 ? 54.536 -29.668 85.786 1.00 44.08 319 GLY A O 1
ATOM 2173 N N . GLU A 1 289 ? 54.194 -31.049 87.522 1.00 33.74 320 GLU A N 1
ATOM 2174 C CA . GLU A 1 289 ? 54.470 -30.001 88.505 1.00 29.45 320 GLU A CA 1
ATOM 2175 C C . GLU A 1 289 ? 55.855 -29.381 88.362 1.00 30.41 320 GLU A C 1
ATOM 2176 O O . GLU A 1 289 ? 55.992 -28.164 88.387 1.00 29.83 320 GLU A O 1
ATOM 2182 N N . ALA A 1 290 ? 56.884 -30.208 88.223 1.00 24.70 321 ALA A N 1
ATOM 2183 C CA . ALA A 1 290 ? 58.236 -29.682 88.105 1.00 31.72 321 ALA A CA 1
ATOM 2184 C C . ALA A 1 290 ? 58.366 -28.712 86.923 1.00 33.27 321 ALA A C 1
ATOM 2185 O O . ALA A 1 290 ? 58.839 -27.589 87.085 1.00 38.12 321 ALA A O 1
ATOM 2187 N N . LEU A 1 291 ? 57.943 -29.136 85.736 1.00 31.77 322 LEU A N 1
ATOM 2188 C CA . LEU A 1 291 ? 58.061 -28.274 84.554 1.00 28.57 322 LEU A CA 1
ATOM 2189 C C . LEU A 1 291 ? 57.194 -27.019 84.647 1.00 38.47 322 LEU A C 1
ATOM 2190 O O . LEU A 1 291 ? 57.610 -25.944 84.218 1.00 40.72 322 LEU A O 1
ATOM 2195 N N . ALA A 1 292 ? 55.997 -27.155 85.208 1.00 33.05 323 ALA A N 1
ATOM 2196 C CA . ALA A 1 292 ? 55.121 -26.009 85.380 1.00 29.81 323 ALA A CA 1
ATOM 2197 C C . ALA A 1 292 ? 55.827 -24.946 86.222 1.00 39.11 323 ALA A C 1
ATOM 2198 O O . ALA A 1 292 ? 55.769 -23.755 85.909 1.00 28.99 323 ALA A O 1
ATOM 2200 N N . GLN A 1 293 ? 56.501 -25.384 87.282 1.00 32.96 324 GLN A N 1
ATOM 2201 C CA . GLN A 1 293 ? 57.291 -24.477 88.104 1.00 39.10 324 GLN A CA 1
ATOM 2202 C C . GLN A 1 293 ? 58.387 -23.829 87.276 1.00 39.35 324 GLN A C 1
ATOM 2203 O O . GLN A 1 293 ? 58.517 -22.601 87.256 1.00 38.46 324 GLN A O 1
ATOM 2209 N N . ALA A 1 294 ? 59.173 -24.662 86.599 1.00 36.74 325 ALA A N 1
ATOM 2210 C CA . ALA A 1 294 ? 60.312 -24.184 85.826 1.00 34.42 325 ALA A CA 1
ATOM 2211 C C . ALA A 1 294 ? 59.883 -23.150 84.788 1.00 33.34 325 ALA A C 1
ATOM 2212 O O . ALA A 1 294 ? 60.593 -22.180 84.548 1.00 37.75 325 ALA A O 1
ATOM 2214 N N . PHE A 1 295 ? 58.704 -23.343 84.207 1.00 34.42 326 PHE A N 1
ATOM 2215 C CA . PHE A 1 295 ? 58.206 -22.459 83.157 1.00 31.14 326 PHE A CA 1
ATOM 2216 C C . PHE A 1 295 ? 57.310 -21.354 83.704 1.00 39.78 326 PHE A C 1
ATOM 2217 O O . PHE A 1 295 ? 56.819 -20.519 82.939 1.00 31.70 326 PHE A O 1
ATOM 2225 N N . ASN A 1 296 ? 57.032 -21.427 85.009 1.00 36.89 327 ASN A N 1
ATOM 2226 C CA . ASN A 1 296 ? 56.098 -20.490 85.636 1.00 36.15 327 ASN A CA 1
ATOM 2227 C C . ASN A 1 296 ? 54.738 -20.462 84.927 1.00 37.79 327 ASN A C 1
ATOM 2228 O O . ASN A 1 296 ? 54.191 -19.395 84.645 1.00 33.83 327 ASN A O 1
ATOM 2233 N N . ILE A 1 297 ? 54.209 -21.624 84.665 1.00 27.60 328 ILE A N 1
ATOM 2234 C CA . ILE A 1 297 ? 52.870 -21.735 84.110 1.00 33.84 328 ILE A CA 1
ATOM 2235 C C . ILE A 1 297 ? 51.980 -22.575 85.017 1.00 37.73 328 ILE A C 1
ATOM 2236 O O . ILE A 1 297 ? 52.459 -23.227 85.945 1.00 31.03 328 ILE A O 1
ATOM 2241 N N . SER A 1 298 ? 50.684 -22.557 84.723 1.00 35.76 329 SER A N 1
ATOM 2242 C CA . SER A 1 298 ? 49.700 -23.387 85.401 1.00 35.18 329 SER A CA 1
ATOM 2243 C C . SER A 1 298 ? 49.762 -24.842 84.938 1.00 40.66 329 SER A C 1
ATOM 2244 O O . SER A 1 298 ? 50.187 -25.127 83.820 1.00 35.54 329 SER A O 1
ATOM 2247 N N . SER A 1 299 ? 49.314 -25.749 85.806 1.00 41.65 330 SER A N 1
ATOM 2248 C CA . SER A 1 299 ? 49.383 -27.191 85.571 1.00 38.10 330 SER A CA 1
ATOM 2249 C C . SER A 1 299 ? 48.661 -27.651 84.322 1.00 32.91 330 SER A C 1
ATOM 2250 O O . SER A 1 299 ? 49.086 -28.614 83.680 1.00 31.62 330 SER A O 1
ATOM 2253 N N . ASP A 1 300 ? 47.551 -27.001 83.983 1.00 29.16 331 ASP A N 1
ATOM 2254 C CA . ASP A 1 300 ? 46.796 -27.453 82.815 1.00 42.20 331 ASP A CA 1
ATOM 2255 C C . ASP A 1 300 ? 47.114 -26.692 81.525 1.00 37.64 331 ASP A C 1
ATOM 2256 O O . ASP A 1 300 ? 46.358 -26.777 80.561 1.00 39.09 331 ASP A O 1
ATOM 2261 N N . GLU A 1 301 ? 48.226 -25.959 81.506 1.00 23.41 332 GLU A N 1
ATOM 2262 C CA . GLU A 1 301 ? 48.675 -25.309 80.267 1.00 31.87 332 GLU A CA 1
ATOM 2263 C C . GLU A 1 301 ? 49.514 -26.262 79.413 1.00 31.89 332 GLU A C 1
ATOM 2264 O O . GLU A 1 301 ? 50.185 -27.147 79.942 1.00 38.84 332 GLU A O 1
ATOM 2270 N N . ASP A 1 302 ? 49.476 -26.079 78.097 1.00 30.66 333 ASP A N 1
ATOM 2271 C CA . ASP A 1 302 ? 50.122 -27.012 77.170 1.00 30.87 333 ASP A CA 1
ATOM 2272 C C . ASP A 1 302 ? 51.628 -26.817 77.091 1.00 27.94 333 ASP A C 1
ATOM 2273 O O . ASP A 1 302 ? 52.129 -25.700 77.225 1.00 24.90 333 ASP A O 1
ATOM 2278 N N . VAL A 1 303 ? 52.341 -27.919 76.877 1.00 26.20 334 VAL A N 1
ATOM 2279 C CA . VAL A 1 303 ? 53.780 -27.891 76.635 1.00 25.87 334 VAL A CA 1
ATOM 2280 C C . VAL A 1 303 ? 54.153 -28.774 75.436 1.00 29.36 334 VAL A C 1
ATOM 2281 O O . VAL A 1 303 ? 53.706 -29.918 75.329 1.00 31.81 334 VAL A O 1
ATOM 2285 N N . LEU A 1 304 ? 54.972 -28.244 74.535 1.00 27.49 335 LEU A N 1
ATOM 2286 C CA . LEU A 1 304 ? 55.414 -29.009 73.372 1.00 28.57 335 LEU A CA 1
ATOM 2287 C C . LEU A 1 304 ? 56.743 -29.676 73.670 1.00 28.94 335 LEU A C 1
ATOM 2288 O O . LEU A 1 304 ? 57.731 -29.003 73.963 1.00 27.11 335 LEU A O 1
ATOM 2293 N N . PHE A 1 305 ? 56.748 -31.004 73.624 1.00 31.50 336 PHE A N 1
ATOM 2294 C CA . PHE A 1 305 ? 57.963 -31.791 73.806 1.00 33.01 336 PHE A CA 1
ATOM 2295 C C . PHE A 1 305 ? 58.510 -32.157 72.433 1.00 31.53 336 PHE A C 1
ATOM 2296 O O . PHE A 1 305 ? 57.752 -32.537 71.544 1.00 27.29 336 PHE A O 1
ATOM 2304 N N . ALA A 1 306 ? 59.824 -32.057 72.263 1.00 31.65 337 ALA A N 1
ATOM 2305 C CA . ALA A 1 306 ? 60.424 -32.256 70.945 1.00 28.51 337 ALA A CA 1
ATOM 2306 C C . ALA A 1 306 ? 61.783 -32.960 70.986 1.00 27.81 337 ALA A C 1
ATOM 2307 O O . ALA A 1 306 ? 62.549 -32.815 71.937 1.00 36.29 337 ALA A O 1
ATOM 2309 N N . ILE A 1 307 ? 62.068 -33.720 69.940 1.00 32.83 338 ILE A N 1
ATOM 2310 C CA . ILE A 1 307 ? 63.375 -34.324 69.754 1.00 28.69 338 ILE A CA 1
ATOM 2311 C C . ILE A 1 307 ? 64.132 -33.572 68.670 1.00 34.21 338 ILE A C 1
ATOM 2312 O O . ILE A 1 307 ? 63.609 -33.390 67.571 1.00 34.06 338 ILE A O 1
ATOM 2317 N N . PHE A 1 308 ? 65.355 -33.138 68.978 1.00 36.87 339 PHE A N 1
ATOM 2318 C CA . PHE A 1 308 ? 66.212 -32.443 68.013 1.00 31.96 339 PHE A CA 1
ATOM 2319 C C . PHE A 1 308 ? 67.549 -33.164 67.842 1.00 36.73 339 PHE A C 1
ATOM 2320 O O . PHE A 1 308 ? 68.143 -33.627 68.819 1.00 34.94 339 PHE A O 1
ATOM 2328 N N . SER A 1 309 ? 68.032 -33.232 66.605 1.00 30.14 340 SER A N 1
ATOM 2329 C CA . SER A 1 309 ? 69.374 -33.738 66.332 1.00 34.41 340 SER A CA 1
ATOM 2330 C C . SER A 1 309 ? 70.368 -32.590 66.370 1.00 37.28 340 SER A C 1
ATOM 2331 O O . SER A 1 309 ? 69.991 -31.434 66.217 1.00 35.13 340 SER A O 1
ATOM 2334 N N . LYS A 1 310 ? 71.641 -32.914 66.556 1.00 43.99 341 LYS A N 1
ATOM 2335 C CA . LYS A 1 310 ? 72.685 -31.899 66.632 1.00 45.15 341 LYS A CA 1
ATOM 2336 C C . LYS A 1 310 ? 72.821 -31.105 65.330 1.00 38.52 341 LYS A C 1
ATOM 2337 O O . LYS A 1 310 ? 72.737 -31.665 64.243 1.00 42.16 341 LYS A O 1
ATOM 2343 N N . GLY A 1 311 ? 73.025 -29.797 65.460 1.00 40.57 342 GLY A N 1
ATOM 2344 C CA . GLY A 1 311 ? 73.388 -28.952 64.337 1.00 41.30 342 GLY A CA 1
ATOM 2345 C C . GLY A 1 311 ? 72.251 -28.622 63.396 1.00 46.15 342 GLY A C 1
ATOM 2346 O O . GLY A 1 311 ? 71.078 -28.813 63.729 1.00 40.81 342 GLY A O 1
ATOM 2347 N N . GLN A 1 312 ? 72.613 -28.121 62.215 1.00 53.36 343 GLN A N 1
ATOM 2348 C CA . GLN A 1 312 ? 71.651 -27.755 61.181 1.00 50.46 343 GLN A CA 1
ATOM 2349 C C . GLN A 1 312 ? 71.937 -28.460 59.860 1.00 50.66 343 GLN A C 1
ATOM 2350 O O . GLN A 1 312 ? 71.214 -28.263 58.883 1.00 45.65 343 GLN A O 1
ATOM 2356 N N . LYS A 1 313 ? 72.996 -29.268 59.828 1.00 55.60 344 LYS A N 1
ATOM 2357 C CA . LYS A 1 313 ? 73.385 -29.983 58.611 1.00 53.96 344 LYS A CA 1
ATOM 2358 C C . LYS A 1 313 ? 72.954 -31.440 58.650 1.00 60.39 344 LYS A C 1
ATOM 2359 O O . LYS A 1 313 ? 72.478 -31.932 59.673 1.00 63.06 344 LYS A O 1
ATOM 2365 N N . GLN A 1 314 ? 73.135 -32.130 57.529 1.00 66.34 345 GLN A N 1
ATOM 2366 C CA . GLN A 1 314 ? 72.936 -33.577 57.480 1.00 77.86 345 GLN A CA 1
ATOM 2367 C C . GLN A 1 314 ? 71.521 -33.977 57.868 1.00 76.90 345 GLN A C 1
ATOM 2368 O O . GLN A 1 314 ? 71.325 -34.731 58.822 1.00 78.87 345 GLN A O 1
ATOM 2374 N N . TYR A 1 315 ? 70.534 -33.476 57.137 1.00 76.14 346 TYR A N 1
ATOM 2375 C CA . TYR A 1 315 ? 69.156 -33.837 57.426 1.00 76.57 346 TYR A CA 1
ATOM 2376 C C . TYR A 1 315 ? 68.916 -35.314 57.141 1.00 81.28 346 TYR A C 1
ATOM 2377 O O . TYR A 1 315 ? 68.208 -35.989 57.885 1.00 79.16 346 TYR A O 1
ATOM 2386 N N . HIS A 1 316 ? 69.523 -35.812 56.069 1.00 91.83 347 HIS A N 1
ATOM 2387 C CA . HIS A 1 316 ? 69.288 -37.180 55.612 1.00 98.31 347 HIS A CA 1
ATOM 2388 C C . HIS A 1 316 ? 70.060 -38.222 56.417 1.00 96.68 347 HIS A C 1
ATOM 2389 O O . HIS A 1 316 ? 69.644 -39.377 56.508 1.00 97.91 347 HIS A O 1
ATOM 2396 N N . HIS A 1 317 ? 71.187 -37.816 56.991 1.00 95.13 348 HIS A N 1
ATOM 2397 C CA . HIS A 1 317 ? 72.038 -38.734 57.743 1.00 98.90 348 HIS A CA 1
ATOM 2398 C C . HIS A 1 317 ? 72.479 -38.121 59.069 1.00 93.85 348 HIS A C 1
ATOM 2399 O O . HIS A 1 317 ? 73.660 -37.823 59.254 1.00 91.38 348 HIS A O 1
ATOM 2406 N N . PRO A 1 318 ? 71.527 -37.936 60.000 1.00 87.00 349 PRO A N 1
ATOM 2407 C CA . PRO A 1 318 ? 71.820 -37.292 61.284 1.00 80.86 349 PRO A CA 1
ATOM 2408 C C . PRO A 1 318 ? 72.797 -38.105 62.129 1.00 77.92 349 PRO A C 1
ATOM 2409 O O . PRO A 1 318 ? 72.747 -39.339 62.115 1.00 74.40 349 PRO A O 1
ATOM 2413 N N . PRO A 1 319 ? 73.693 -37.417 62.853 1.00 75.58 350 PRO A N 1
ATOM 2414 C CA . PRO A 1 319 ? 74.558 -38.073 63.837 1.00 68.17 350 PRO A CA 1
ATOM 2415 C C . PRO A 1 319 ? 73.683 -38.618 64.955 1.00 62.52 350 PRO A C 1
ATOM 2416 O O . PRO A 1 319 ? 72.475 -38.386 64.949 1.00 64.34 350 PRO A O 1
ATOM 2420 N N . ASP A 1 320 ? 74.269 -39.328 65.906 1.00 54.58 351 ASP A N 1
ATOM 2421 C CA . ASP A 1 320 ? 73.480 -39.845 67.008 1.00 52.50 351 ASP A CA 1
ATOM 2422 C C . ASP A 1 320 ? 73.159 -38.759 68.030 1.00 52.89 351 ASP A C 1
ATOM 2423 O O . ASP A 1 320 ? 72.112 -38.804 68.673 1.00 50.30 351 ASP A O 1
ATOM 2428 N N . ASP A 1 321 ? 74.050 -37.779 68.160 1.00 49.07 352 ASP A N 1
ATOM 2429 C CA . ASP A 1 321 ? 73.853 -36.685 69.110 1.00 49.40 352 ASP A CA 1
ATOM 2430 C C . ASP A 1 321 ? 72.474 -36.058 68.955 1.00 44.70 352 ASP A C 1
ATOM 2431 O O . ASP A 1 321 ? 72.182 -35.416 67.943 1.00 43.18 352 ASP A O 1
ATOM 2436 N N . SER A 1 322 ? 71.625 -36.248 69.959 1.00 39.32 353 SER A N 1
ATOM 2437 C CA . SER A 1 322 ? 70.270 -35.708 69.915 1.00 47.30 353 SER A CA 1
ATOM 2438 C C . SER A 1 322 ? 69.769 -35.317 71.306 1.00 44.21 353 SER A C 1
ATOM 2439 O O . SER A 1 322 ? 70.394 -35.642 72.311 1.00 40.41 353 SER A O 1
ATOM 2442 N N . ALA A 1 323 ? 68.646 -34.607 71.356 1.00 38.18 354 ALA A N 1
ATOM 2443 C CA . ALA A 1 323 ? 68.151 -34.066 72.610 1.00 34.47 354 ALA A CA 1
ATOM 2444 C C . ALA A 1 323 ? 66.633 -34.088 72.691 1.00 34.00 354 ALA A C 1
ATOM 2445 O O . ALA A 1 323 ? 65.946 -34.053 71.670 1.00 34.86 354 ALA A O 1
ATOM 2447 N N . LEU A 1 324 ? 66.130 -34.175 73.920 1.00 31.28 355 LEU A N 1
ATOM 2448 C CA . LEU A 1 324 ? 64.717 -33.999 74.221 1.00 36.13 355 LEU A CA 1
ATOM 2449 C C . LEU A 1 324 ? 64.541 -32.606 74.824 1.00 40.09 355 LEU A C 1
ATOM 2450 O O . LEU A 1 324 ? 65.250 -32.242 75.760 1.00 38.42 355 LEU A O 1
ATOM 2455 N N . CYS A 1 325 ? 63.606 -31.835 74.274 1.00 28.13 356 CYS A N 1
ATOM 2456 C CA . CYS A 1 325 ? 63.425 -30.428 74.619 1.00 31.44 356 CYS A CA 1
ATOM 2457 C C . CYS A 1 325 ? 61.966 -30.130 74.863 1.00 31.91 356 CYS A C 1
ATOM 2458 O O . CYS A 1 325 ? 61.099 -30.739 74.240 1.00 34.11 356 CYS A O 1
ATOM 2461 N N . ALA A 1 326 ? 61.704 -29.168 75.745 1.00 31.89 357 ALA A N 1
ATOM 2462 C CA . ALA A 1 326 ? 60.341 -28.769 76.068 1.00 30.86 357 ALA A CA 1
ATOM 2463 C C . ALA A 1 326 ? 60.117 -27.274 75.834 1.00 35.68 357 ALA A C 1
ATOM 2464 O O . ALA A 1 326 ? 60.946 -26.446 76.223 1.00 26.34 357 ALA A O 1
ATOM 2466 N N . PHE A 1 327 ? 58.994 -26.942 75.200 1.00 36.49 358 PHE A N 1
ATOM 2467 C CA . PHE A 1 327 ? 58.609 -25.549 74.961 1.00 30.75 358 PHE A CA 1
ATOM 2468 C C . PHE A 1 327 ? 57.209 -25.258 75.500 1.00 29.51 358 PHE A C 1
ATOM 2469 O O . PHE A 1 327 ? 56.216 -25.730 74.945 1.00 25.58 358 PHE A O 1
ATOM 2477 N N . PRO A 1 328 ? 57.112 -24.450 76.561 1.00 26.03 359 PRO A N 1
ATOM 2478 C CA . PRO A 1 328 ? 55.754 -24.083 76.974 1.00 27.10 359 PRO A CA 1
ATOM 2479 C C . PRO A 1 328 ? 55.052 -23.289 75.868 1.00 30.19 359 PRO A C 1
ATOM 2480 O O . PRO A 1 328 ? 55.633 -22.341 75.335 1.00 26.57 359 PRO A O 1
ATOM 2484 N N . ILE A 1 329 ? 53.816 -23.648 75.540 1.00 23.10 360 ILE A N 1
ATOM 2485 C CA . ILE A 1 329 ? 53.065 -22.883 74.553 1.00 24.10 360 ILE A CA 1
ATOM 2486 C C . ILE A 1 329 ? 53.043 -21.398 74.926 1.00 32.68 360 ILE A C 1
ATOM 2487 O O . ILE A 1 329 ? 53.026 -20.520 74.054 1.00 31.53 360 ILE A O 1
ATOM 2492 N N . ARG A 1 330 ? 53.048 -21.119 76.225 1.00 31.99 361 ARG A N 1
ATOM 2493 C CA . ARG A 1 330 ? 52.979 -19.742 76.690 1.00 25.48 361 ARG A CA 1
ATOM 2494 C C . ARG A 1 330 ? 54.191 -18.937 76.224 1.00 28.32 361 ARG A C 1
ATOM 2495 O O . ARG A 1 330 ? 54.058 -17.785 75.828 1.00 23.96 361 ARG A O 1
ATOM 2503 N N . ALA A 1 331 ? 55.377 -19.536 76.277 1.00 27.53 362 ALA A N 1
ATOM 2504 C CA . ALA A 1 331 ? 56.572 -18.815 75.866 1.00 26.71 362 ALA A CA 1
ATOM 2505 C C . ALA A 1 331 ? 56.603 -18.659 74.341 1.00 32.30 362 ALA A C 1
ATOM 2506 O O . ALA A 1 331 ? 57.021 -17.617 73.827 1.00 31.87 362 ALA A O 1
ATOM 2508 N N . ILE A 1 332 ? 56.138 -19.681 73.623 1.00 27.88 363 ILE A N 1
ATOM 2509 C CA . ILE A 1 332 ? 56.017 -19.591 72.164 1.00 27.34 363 ILE A CA 1
ATOM 2510 C C . ILE A 1 332 ? 55.108 -18.418 71.763 1.00 27.59 363 ILE A C 1
ATOM 2511 O O . ILE A 1 332 ? 55.505 -17.554 70.977 1.00 24.09 363 ILE A O 1
ATOM 2516 N N . ASN A 1 333 ? 53.902 -18.380 72.323 1.00 23.53 364 ASN A N 1
ATOM 2517 C CA . ASN A 1 333 ? 52.983 -17.273 72.082 1.00 30.24 364 ASN A CA 1
ATOM 2518 C C . ASN A 1 333 ? 53.542 -15.910 72.489 1.00 31.50 364 ASN A C 1
ATOM 2519 O O . ASN A 1 333 ? 53.315 -14.907 71.801 1.00 22.92 364 ASN A O 1
ATOM 2524 N N . LEU A 1 334 ? 54.262 -15.869 73.608 1.00 22.45 365 LEU A N 1
ATOM 2525 C CA . LEU A 1 334 ? 54.776 -14.598 74.103 1.00 29.62 365 LEU A CA 1
ATOM 2526 C C . LEU A 1 334 ? 55.816 -14.038 73.143 1.00 28.93 365 LEU A C 1
ATOM 2527 O O . LEU A 1 334 ? 55.830 -12.842 72.858 1.00 28.75 365 LEU A O 1
ATOM 2532 N N . GLN A 1 335 ? 56.687 -14.912 72.652 1.00 22.75 366 GLN A N 1
ATOM 2533 C CA . GLN A 1 335 ? 57.784 -14.483 71.802 1.00 28.14 366 GLN A CA 1
ATOM 2534 C C . GLN A 1 335 ? 57.255 -14.051 70.433 1.00 29.71 366 GLN A C 1
ATOM 2535 O O . GLN A 1 335 ? 57.824 -13.179 69.785 1.00 25.87 366 GLN A O 1
ATOM 2541 N N . ILE A 1 336 ? 56.150 -14.658 70.019 1.00 19.16 367 ILE A N 1
ATOM 2542 C CA . ILE A 1 336 ? 55.470 -14.270 68.796 1.00 21.84 367 ILE A CA 1
ATOM 2543 C C . ILE A 1 336 ? 54.799 -12.914 68.958 1.00 29.96 367 ILE A C 1
ATOM 254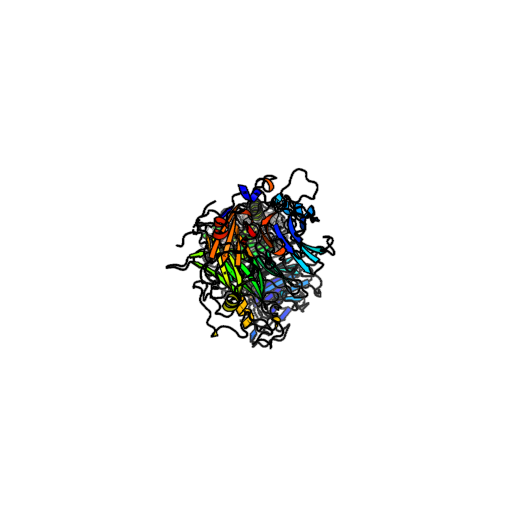4 O O . ILE A 1 336 ? 54.961 -12.031 68.116 1.00 33.63 367 ILE A O 1
ATOM 2549 N N . LYS A 1 337 ? 54.064 -12.740 70.051 1.00 29.11 368 LYS A N 1
ATOM 2550 C CA . LYS A 1 337 ? 53.437 -11.453 70.332 1.00 29.46 368 LYS A CA 1
ATOM 2551 C C . LYS A 1 337 ? 54.475 -10.325 70.318 1.00 27.65 368 LYS A C 1
ATOM 2552 O O . LYS A 1 337 ? 54.236 -9.261 69.750 1.00 25.93 368 LYS A O 1
ATOM 2558 N N . GLU A 1 338 ? 55.626 -10.561 70.939 1.00 19.59 369 GLU A N 1
ATOM 2559 C CA . GLU A 1 338 ? 56.672 -9.538 70.988 1.00 28.10 369 GLU A CA 1
ATOM 2560 C C . GLU A 1 338 ? 57.265 -9.269 69.607 1.00 28.51 369 GLU A C 1
ATOM 2561 O O . GLU A 1 338 ? 57.631 -8.139 69.285 1.00 28.59 369 GLU A O 1
ATOM 2567 N N . ARG A 1 339 ? 57.355 -10.312 68.787 1.00 27.63 370 ARG A N 1
ATOM 2568 C CA . ARG A 1 339 ? 57.797 -10.144 67.406 1.00 21.19 370 ARG A CA 1
ATOM 2569 C C . ARG A 1 339 ? 56.799 -9.275 66.649 1.00 24.42 370 ARG A C 1
ATOM 2570 O O . ARG A 1 339 ? 57.181 -8.343 65.939 1.00 26.31 370 ARG A O 1
ATOM 2578 N N . LEU A 1 340 ? 55.517 -9.597 66.802 1.00 29.20 371 LEU A N 1
ATOM 2579 C CA . LEU A 1 340 ? 54.440 -8.801 66.230 1.00 30.32 371 LEU A CA 1
ATOM 2580 C C . LEU A 1 340 ? 54.498 -7.341 66.688 1.00 33.37 371 LEU A C 1
ATOM 2581 O O . LEU A 1 340 ? 54.373 -6.422 65.872 1.00 29.37 371 LEU A O 1
ATOM 2586 N N . GLN A 1 341 ? 54.700 -7.121 67.985 1.00 24.28 372 GLN A N 1
ATOM 2587 C CA . GLN A 1 341 ? 54.726 -5.755 68.506 1.00 28.81 372 GLN A CA 1
ATOM 2588 C C . GLN A 1 341 ? 55.919 -4.973 67.980 1.00 30.91 372 GLN A C 1
ATOM 2589 O O . GLN A 1 341 ? 55.797 -3.808 67.624 1.00 34.01 372 GLN A O 1
ATOM 2595 N N . SER A 1 342 ? 57.075 -5.622 67.939 1.00 31.29 373 SER A N 1
ATOM 2596 C CA . SER A 1 342 ? 58.268 -5.008 67.389 1.00 29.63 373 SER A CA 1
ATOM 2597 C C . SER A 1 342 ? 58.042 -4.638 65.912 1.00 31.36 373 SER A C 1
ATOM 2598 O O . SER A 1 342 ? 58.414 -3.544 65.453 1.00 24.33 373 SER A O 1
ATOM 2601 N N . CYS A 1 343 ? 57.410 -5.540 65.169 1.00 33.20 374 CYS A N 1
ATOM 2602 C CA . CYS A 1 343 ? 57.174 -5.297 63.747 1.00 32.20 374 CYS A CA 1
ATOM 2603 C C . CYS A 1 343 ? 56.163 -4.170 63.517 1.00 33.00 374 CYS A C 1
ATOM 2604 O O . CYS A 1 343 ? 56.350 -3.326 62.635 1.00 30.39 374 CYS A O 1
ATOM 2607 N N . TYR A 1 344 ? 55.096 -4.162 64.311 1.00 27.82 375 TYR A N 1
ATOM 2608 C CA . TYR A 1 344 ? 54.079 -3.117 64.217 1.00 29.62 375 TYR A CA 1
ATOM 2609 C C . TYR A 1 344 ? 54.552 -1.777 64.778 1.00 30.69 375 TYR A C 1
ATOM 2610 O O . TYR A 1 344 ? 53.876 -0.765 64.613 1.00 31.10 375 TYR A O 1
ATOM 2619 N N . HIS A 1 345 ? 55.713 -1.777 65.433 1.00 28.77 376 HIS A N 1
ATOM 2620 C CA . HIS A 1 345 ? 56.368 -0.532 65.824 1.00 28.82 376 HIS A CA 1
ATOM 2621 C C . HIS A 1 345 ? 57.305 -0.020 64.718 1.00 31.77 376 HIS A C 1
ATOM 2622 O O . HIS A 1 345 ? 57.907 1.038 64.848 1.00 30.59 376 HIS A O 1
ATOM 2629 N N . GLY A 1 346 ? 57.431 -0.782 63.635 1.00 39.67 377 GLY A N 1
ATOM 2630 C CA . GLY A 1 346 ? 58.255 -0.370 62.512 1.00 34.26 377 GLY A CA 1
ATOM 2631 C C . GLY A 1 346 ? 59.713 -0.794 62.588 1.00 35.79 377 GLY A C 1
ATOM 2632 O O . GLY A 1 346 ? 60.545 -0.264 61.863 1.00 37.37 377 GLY A O 1
ATOM 2633 N N . GLU A 1 347 ? 60.031 -1.753 63.452 1.00 30.66 378 GLU A N 1
ATOM 2634 C CA . GLU A 1 347 ? 61.411 -2.216 63.588 1.00 35.31 378 GLU A CA 1
ATOM 2635 C C . GLU A 1 347 ? 61.747 -3.355 62.619 1.00 40.31 378 GLU A C 1
ATOM 2636 O O . GLU A 1 347 ? 61.125 -4.414 62.655 1.00 43.78 378 GLU A O 1
ATOM 2642 N N . GLY A 1 348 ? 62.728 -3.123 61.752 1.00 37.96 379 GLY A N 1
ATOM 2643 C CA . GLY A 1 348 ? 63.269 -4.167 60.898 1.00 34.15 379 GLY A CA 1
ATOM 2644 C C . GLY A 1 348 ? 62.372 -4.642 59.768 1.00 29.09 379 GLY A C 1
ATOM 2645 O O . GLY A 1 348 ? 61.557 -3.885 59.249 1.00 29.18 379 GLY A O 1
ATOM 2646 N N . ASN A 1 349 ? 62.526 -5.912 59.401 1.00 33.76 380 ASN A N 1
ATOM 2647 C CA . ASN A 1 349 ? 61.806 -6.501 58.273 1.00 33.25 380 ASN A CA 1
ATOM 2648 C C . ASN A 1 349 ? 61.068 -7.782 58.652 1.00 32.06 380 ASN A C 1
ATOM 2649 O O . ASN A 1 349 ? 61.253 -8.314 59.739 1.00 31.33 380 ASN A O 1
ATOM 2654 N N . LEU A 1 350 ? 60.238 -8.278 57.740 1.00 28.30 381 LEU A N 1
ATOM 2655 C CA . LEU A 1 350 ? 59.440 -9.462 58.009 1.00 28.81 381 LEU A CA 1
ATOM 2656 C C . LEU A 1 350 ? 60.319 -10.700 58.133 1.00 31.78 381 LEU A C 1
ATOM 2657 O O . LEU A 1 350 ? 59.953 -11.658 58.814 1.00 33.37 381 LEU A O 1
ATOM 2662 N N . GLU A 1 351 ? 61.480 -10.671 57.484 1.00 29.05 382 GLU A N 1
ATOM 2663 C CA . GLU A 1 351 ? 62.441 -11.772 57.572 1.00 34.14 382 GLU A CA 1
ATOM 2664 C C . GLU A 1 351 ? 61.831 -13.151 57.316 1.00 37.55 382 GLU A C 1
ATOM 2665 O O . GLU A 1 351 ? 61.813 -14.020 58.200 1.00 38.10 382 GLU A O 1
ATOM 2671 N N . LEU A 1 352 ? 61.329 -13.348 56.102 1.00 33.60 383 LEU A N 1
ATOM 2672 C CA . LEU A 1 352 ? 60.849 -14.660 55.680 1.00 34.07 383 LEU A CA 1
ATOM 2673 C C . LEU A 1 352 ? 61.129 -14.803 54.182 1.00 35.14 383 LEU A C 1
ATOM 2674 O O . LEU A 1 352 ? 60.215 -14.841 53.361 1.00 29.03 383 LEU A O 1
ATOM 2679 N N . ASN A 1 353 ? 62.413 -14.857 53.840 1.00 33.20 384 ASN A N 1
ATOM 2680 C CA . ASN A 1 353 ? 62.859 -14.827 52.448 1.00 43.21 384 ASN A CA 1
ATOM 2681 C C . ASN A 1 353 ? 62.220 -15.891 51.558 1.00 44.71 384 ASN A C 1
ATOM 2682 O O . ASN A 1 353 ? 61.859 -15.620 50.404 1.00 36.91 384 ASN A O 1
ATOM 2687 N N . TRP A 1 354 ? 62.087 -17.101 52.091 1.00 37.05 385 TRP A N 1
ATOM 2688 C CA . TRP A 1 354 ? 61.597 -18.213 51.284 1.00 37.71 385 TRP A CA 1
ATOM 2689 C C . TRP A 1 354 ? 60.199 -17.952 50.736 1.00 36.62 385 TRP A C 1
ATOM 2690 O O . TRP A 1 354 ? 59.867 -18.383 49.638 1.00 32.03 385 TRP A O 1
ATOM 2701 N N . LEU A 1 355 ? 59.388 -17.221 51.486 1.00 30.21 386 LEU A N 1
ATOM 2702 C CA . LEU A 1 355 ? 58.008 -17.007 51.079 1.00 32.12 386 LEU A CA 1
ATOM 2703 C C . LEU A 1 355 ? 57.809 -15.655 50.391 1.00 37.20 386 LEU A C 1
ATOM 2704 O O . LEU A 1 355 ? 56.960 -15.519 49.513 1.00 41.00 386 LEU A O 1
ATOM 2709 N N . LEU A 1 356 ? 58.607 -14.667 50.782 1.00 32.25 387 LEU A N 1
ATOM 2710 C CA . LEU A 1 356 ? 58.439 -13.304 50.292 1.00 35.84 387 LEU A CA 1
ATOM 2711 C C . LEU A 1 356 ? 59.258 -13.026 49.027 1.00 37.89 387 LEU A C 1
ATOM 2712 O O . LEU A 1 356 ? 58.840 -12.247 48.168 1.00 31.60 387 LEU A O 1
ATOM 2717 N N . GLY A 1 357 ? 60.422 -13.659 48.910 1.00 34.23 388 GLY A N 1
ATOM 2718 C CA . GLY A 1 357 ? 61.267 -13.448 47.745 1.00 36.03 388 GLY A CA 1
ATOM 2719 C C . GLY A 1 357 ? 62.009 -12.124 47.749 1.00 42.17 388 GLY A C 1
ATOM 2720 O O . GLY A 1 357 ? 62.605 -11.736 46.746 1.00 47.39 388 GLY A O 1
ATOM 2721 N N . LYS A 1 358 ? 61.969 -11.421 48.877 1.00 44.39 389 LYS A N 1
ATOM 2722 C CA . LYS A 1 358 ? 62.720 -10.175 49.039 1.00 38.18 389 LYS A CA 1
ATOM 2723 C C . LYS A 1 358 ? 62.555 -9.624 50.442 1.00 40.77 389 LYS A C 1
ATOM 2724 O O . LYS A 1 358 ? 61.624 -9.993 51.163 1.00 36.13 389 LYS A O 1
ATOM 2730 N N . ASP A 1 359 ? 63.473 -8.742 50.815 1.00 41.24 390 ASP A N 1
ATOM 2731 C CA . ASP A 1 359 ? 63.390 -8.015 52.071 1.00 44.98 390 ASP A CA 1
ATOM 2732 C C . ASP A 1 359 ? 62.171 -7.110 52.054 1.00 39.29 390 ASP A C 1
ATOM 2733 O O . ASP A 1 359 ? 61.992 -6.326 51.129 1.00 38.86 390 ASP A O 1
ATOM 2738 N N . VAL A 1 360 ? 61.320 -7.242 53.066 1.00 31.12 391 VAL A N 1
ATOM 2739 C CA . VAL A 1 360 ? 60.140 -6.394 53.189 1.00 32.04 391 VAL A CA 1
ATOM 2740 C C . VAL A 1 360 ? 60.106 -5.719 54.567 1.00 38.01 391 VAL A C 1
ATOM 2741 O O . VAL A 1 360 ? 60.168 -6.383 55.607 1.00 40.60 391 VAL A O 1
ATOM 2745 N N . GLN A 1 361 ? 60.003 -4.398 54.562 1.00 33.25 392 GLN A N 1
ATOM 2746 C CA . GLN A 1 361 ? 60.005 -3.616 55.787 1.00 31.17 392 GLN A CA 1
ATOM 2747 C C . GLN A 1 361 ? 58.786 -3.842 56.664 1.00 33.36 392 GLN A C 1
ATOM 2748 O O . GLN A 1 361 ? 57.665 -3.987 56.175 1.00 31.55 392 GLN A O 1
ATOM 2754 N N . CYS A 1 362 ? 59.012 -3.866 57.972 1.00 32.26 393 CYS A N 1
ATOM 2755 C CA . CYS A 1 362 ? 57.906 -3.834 58.917 1.00 33.09 393 CYS A CA 1
ATOM 2756 C C . CYS A 1 362 ? 57.225 -2.467 58.832 1.00 31.16 393 CYS A C 1
ATOM 2757 O O . CYS A 1 362 ? 57.885 -1.432 58.721 1.00 27.24 393 CYS A O 1
ATOM 2760 N N . THR A 1 363 ? 55.900 -2.472 58.864 1.00 30.90 394 THR A N 1
ATOM 2761 C CA . THR A 1 363 ? 55.133 -1.243 58.793 1.00 37.59 394 THR A CA 1
ATOM 2762 C C . THR A 1 363 ? 54.707 -0.825 60.193 1.00 33.01 394 THR A C 1
ATOM 2763 O O . THR A 1 363 ? 54.077 -1.604 60.903 1.00 27.57 394 THR A O 1
ATOM 2767 N N . LYS A 1 364 ? 55.047 0.396 60.592 1.00 34.96 395 LYS A N 1
ATOM 2768 C CA . LYS A 1 364 ? 54.531 0.950 61.841 1.00 35.10 395 LYS A CA 1
ATOM 2769 C C . LYS A 1 364 ? 53.062 1.331 61.659 1.00 36.21 395 LYS A C 1
ATOM 2770 O O . LYS A 1 364 ? 52.711 1.970 60.674 1.00 34.85 395 LYS A O 1
ATOM 2776 N N . ALA A 1 365 ? 52.209 0.944 62.607 1.00 32.80 396 ALA A N 1
ATOM 2777 C CA . ALA A 1 365 ? 50.772 1.202 62.503 1.00 22.15 396 ALA A CA 1
ATOM 2778 C C . ALA A 1 365 ? 50.086 1.196 63.877 1.00 33.55 396 ALA A C 1
ATOM 2779 O O . ALA A 1 365 ? 50.461 0.424 64.762 1.00 33.80 396 ALA A O 1
ATOM 2781 N N . PRO A 1 366 ? 49.066 2.049 64.055 1.00 33.52 397 PRO A N 1
ATOM 2782 C CA . PRO A 1 366 ? 48.402 2.210 65.355 1.00 31.64 397 PRO A CA 1
ATOM 2783 C C . PRO A 1 366 ? 47.475 1.045 65.642 1.00 26.83 397 PRO A C 1
ATOM 2784 O O . PRO A 1 366 ? 46.256 1.210 65.680 1.00 33.86 397 PRO A O 1
ATOM 2788 N N . VAL A 1 367 ? 48.052 -0.128 65.845 1.00 25.49 398 VAL A N 1
ATOM 2789 C CA . VAL A 1 367 ? 47.267 -1.333 66.028 1.00 32.21 398 VAL A CA 1
ATOM 2790 C C . VAL A 1 367 ? 47.675 -2.020 67.318 1.00 28.68 398 VAL A C 1
ATOM 2791 O O . VAL A 1 367 ? 48.834 -2.385 67.479 1.00 36.22 398 VAL A O 1
ATOM 2795 N N . PRO A 1 368 ? 46.720 -2.199 68.241 1.00 30.14 399 PRO A N 1
ATOM 2796 C CA . PRO A 1 368 ? 46.990 -2.889 69.508 1.00 32.13 399 PRO A CA 1
ATOM 2797 C C . PRO A 1 368 ? 47.155 -4.378 69.259 1.00 27.60 399 PRO A C 1
ATOM 2798 O O . PRO A 1 368 ? 46.313 -4.971 68.581 1.00 30.53 399 PRO A O 1
ATOM 2802 N N . ILE A 1 369 ? 48.225 -4.969 69.781 1.00 20.13 400 ILE A N 1
ATOM 2803 C CA . ILE A 1 369 ? 48.454 -6.401 69.625 1.00 28.14 400 ILE A CA 1
ATOM 2804 C C . ILE A 1 369 ? 48.215 -7.119 70.943 1.00 36.25 400 ILE A C 1
ATOM 2805 O O . ILE A 1 369 ? 48.922 -6.880 71.914 1.00 33.71 400 ILE A O 1
ATOM 2810 N N . ASP A 1 370 ? 47.231 -8.008 70.960 1.00 41.31 401 ASP A N 1
ATOM 2811 C CA . ASP A 1 370 ? 46.902 -8.783 72.151 1.00 46.50 401 ASP A CA 1
ATOM 2812 C C . ASP A 1 370 ? 47.316 -10.237 71.963 1.00 41.50 401 ASP A C 1
ATOM 2813 O O . ASP A 1 370 ? 47.797 -10.633 70.888 1.00 31.54 401 ASP A O 1
ATOM 2818 N N . ASP A 1 371 ? 47.111 -11.036 73.006 1.00 33.09 402 ASP A N 1
ATOM 2819 C CA . ASP A 1 371 ? 47.405 -12.465 72.947 1.00 33.93 402 ASP A CA 1
ATOM 2820 C C . ASP A 1 371 ? 46.698 -13.120 71.757 1.00 29.15 402 ASP A C 1
ATOM 2821 O O . ASP A 1 371 ? 47.199 -14.087 71.192 1.00 34.00 402 ASP A O 1
ATOM 2826 N N . ASN A 1 372 ? 45.529 -12.605 71.388 1.00 29.38 403 ASN A N 1
ATOM 2827 C CA . ASN A 1 372 ? 44.758 -13.219 70.305 1.00 39.47 403 ASN A CA 1
ATOM 2828 C C . ASN A 1 372 ? 44.648 -12.380 69.023 1.00 41.97 403 ASN A C 1
ATOM 2829 O O . ASN A 1 372 ? 43.647 -12.446 68.304 1.00 38.81 403 ASN A O 1
ATOM 2834 N N . PHE A 1 373 ? 45.686 -11.600 68.740 1.00 35.63 404 PHE A N 1
ATOM 2835 C CA . PHE A 1 373 ? 45.781 -10.873 67.477 1.00 31.99 404 PHE A CA 1
ATOM 2836 C C . PHE A 1 373 ? 45.759 -11.839 66.299 1.00 34.59 404 PHE A C 1
ATOM 2837 O O . PHE A 1 373 ? 46.499 -12.826 66.286 1.00 29.07 404 PHE A O 1
ATOM 2845 N N . CYS A 1 374 ? 44.920 -11.559 65.306 1.00 31.12 405 CYS A N 1
ATOM 2846 C CA . CYS A 1 374 ? 44.780 -12.476 64.182 1.00 28.20 405 CYS A CA 1
ATOM 2847 C C . CYS A 1 374 ? 45.207 -11.913 62.832 1.00 37.04 405 CYS A C 1
ATOM 2848 O O . CYS A 1 374 ? 44.789 -12.407 61.785 1.00 41.09 405 CYS A O 1
ATOM 2851 N N . GLY A 1 375 ? 46.050 -10.892 62.860 1.00 32.54 406 GLY A N 1
ATOM 2852 C CA . GLY A 1 375 ? 46.630 -10.363 61.641 1.00 31.16 406 GLY A CA 1
ATOM 2853 C C . GLY A 1 375 ? 45.783 -9.368 60.880 1.00 29.74 406 GLY A C 1
ATOM 2854 O O . GLY A 1 375 ? 44.568 -9.284 61.074 1.00 31.02 406 GLY A O 1
ATOM 2855 N N . LEU A 1 376 ? 46.453 -8.594 60.030 1.00 28.32 407 LEU A N 1
ATOM 2856 C CA . LEU A 1 376 ? 45.818 -7.722 59.043 1.00 24.42 407 LEU A CA 1
ATOM 2857 C C . LEU A 1 376 ? 46.581 -7.921 57.738 1.00 33.09 407 LEU A C 1
ATOM 2858 O O . LEU A 1 376 ? 47.520 -8.726 57.690 1.00 28.48 407 LEU A O 1
ATOM 2863 N N . ASP A 1 377 ? 46.222 -7.200 56.676 1.00 26.95 408 ASP A N 1
ATOM 2864 C CA . ASP A 1 377 ? 46.940 -7.436 55.430 1.00 30.44 408 ASP A CA 1
ATOM 2865 C C . ASP A 1 377 ? 48.313 -6.770 55.353 1.00 25.63 408 ASP A C 1
ATOM 2866 O O . ASP A 1 377 ? 49.032 -6.953 54.370 1.00 28.76 408 ASP A O 1
ATOM 2871 N N . ILE A 1 378 ? 48.691 -6.033 56.398 1.00 20.43 409 ILE A N 1
ATOM 2872 C CA . ILE A 1 378 ? 50.064 -5.525 56.508 1.00 24.11 409 ILE A CA 1
ATOM 2873 C C . ILE A 1 378 ? 50.935 -6.433 57.379 1.00 25.13 409 ILE A C 1
ATOM 2874 O O . ILE A 1 378 ? 50.419 -7.259 58.127 1.00 30.73 409 ILE A O 1
ATOM 2879 N N . ASN A 1 379 ? 52.256 -6.263 57.281 1.00 24.08 410 ASN A N 1
ATOM 2880 C CA . ASN A 1 379 ? 53.214 -7.011 58.102 1.00 26.17 410 ASN A CA 1
ATOM 2881 C C . ASN A 1 379 ? 53.009 -8.526 58.116 1.00 32.29 410 ASN A C 1
ATOM 2882 O O . ASN A 1 379 ? 53.170 -9.164 59.159 1.00 36.42 410 ASN A O 1
ATOM 2887 N N . GLN A 1 380 ? 52.669 -9.105 56.967 1.00 26.73 411 GLN A N 1
ATOM 2888 C CA . GLN A 1 380 ? 52.475 -10.555 56.880 1.00 24.87 411 GLN A CA 1
ATOM 2889 C C . GLN A 1 380 ? 52.742 -11.040 55.453 1.00 25.11 411 GLN A C 1
ATOM 2890 O O . GLN A 1 380 ? 52.649 -10.255 54.511 1.00 27.41 411 GLN A O 1
ATOM 2896 N N . PRO A 1 381 ? 53.099 -12.326 55.285 1.00 26.29 412 PRO A N 1
ATOM 2897 C CA . PRO A 1 381 ? 53.363 -13.298 56.355 1.00 18.74 412 PRO A CA 1
ATOM 2898 C C . PRO A 1 381 ? 54.603 -12.885 57.145 1.00 30.59 412 PRO A C 1
ATOM 2899 O O . PRO A 1 381 ? 55.494 -12.230 56.588 1.00 27.12 412 PRO A O 1
ATOM 2903 N N . LEU A 1 382 ? 54.664 -13.274 58.418 1.00 29.61 413 LEU A N 1
ATOM 2904 C CA . LEU A 1 382 ? 55.707 -12.776 59.319 1.00 28.03 413 LEU A CA 1
ATOM 2905 C C . LEU A 1 382 ? 56.720 -13.850 59.686 1.00 26.68 413 LEU A C 1
ATOM 2906 O O . LEU A 1 382 ? 56.347 -14.964 60.062 1.00 29.05 413 LEU A O 1
ATOM 2911 N N . GLY A 1 383 ? 58.000 -13.499 59.578 1.00 29.30 414 GLY A N 1
ATOM 2912 C CA . GLY A 1 383 ? 59.089 -14.402 59.918 1.00 25.25 414 GLY A CA 1
ATOM 2913 C C . GLY A 1 383 ? 59.905 -13.902 61.102 1.00 27.51 414 GLY A C 1
ATOM 2914 O O . GLY A 1 383 ? 59.378 -13.232 61.983 1.00 31.44 414 GLY A O 1
ATOM 2915 N N . GLY A 1 384 ? 61.192 -14.229 61.122 1.00 31.24 415 GLY A N 1
ATOM 2916 C CA . GLY A 1 384 ? 62.065 -13.851 62.219 1.00 29.09 415 GLY A CA 1
ATOM 2917 C C . GLY A 1 384 ? 63.321 -14.696 62.243 1.00 30.78 415 GLY A C 1
ATOM 2918 O O . GLY A 1 384 ? 63.294 -15.867 61.874 1.00 36.14 415 GLY A O 1
ATOM 2919 N N . SER A 1 385 ? 64.428 -14.093 62.664 1.00 34.50 416 SER A N 1
ATOM 2920 C CA . SER A 1 385 ? 65.720 -14.770 62.710 1.00 37.23 416 SER A CA 1
ATOM 2921 C C . SER A 1 385 ? 66.060 -15.330 64.092 1.00 40.06 416 SER A C 1
ATOM 2922 O O . SER A 1 385 ? 66.840 -16.272 64.212 1.00 44.83 416 SER A O 1
ATOM 2925 N N . THR A 1 386 ? 65.486 -14.746 65.137 1.00 39.60 417 THR A N 1
ATOM 2926 C CA . THR A 1 386 ? 65.804 -15.176 66.492 1.00 35.01 417 THR A CA 1
ATOM 2927 C C . THR A 1 386 ? 64.987 -16.401 66.881 1.00 35.40 417 THR A C 1
ATOM 2928 O O . THR A 1 386 ? 63.755 -16.363 66.862 1.00 36.26 417 THR A O 1
ATOM 2932 N N . PRO A 1 387 ? 65.680 -17.497 67.224 1.00 35.71 418 PRO A N 1
ATOM 2933 C CA . PRO A 1 387 ? 65.065 -18.781 67.573 1.00 37.03 418 PRO A CA 1
ATOM 2934 C C . PRO A 1 387 ? 64.305 -18.738 68.882 1.00 31.13 418 PRO A C 1
ATOM 2935 O O . PRO A 1 387 ? 64.664 -17.984 69.784 1.00 35.51 418 PRO A O 1
ATOM 2939 N N . VAL A 1 388 ? 63.251 -19.540 68.965 1.00 33.82 419 VAL A N 1
ATOM 2940 C CA . VAL A 1 388 ? 62.612 -19.854 70.230 1.00 27.48 419 VAL A CA 1
ATOM 2941 C C . VAL A 1 388 ? 63.407 -20.985 70.879 1.00 34.14 419 VAL A C 1
ATOM 2942 O O . VAL A 1 388 ? 63.542 -22.066 70.296 1.00 37.81 419 VAL A O 1
ATOM 2946 N N . GLU A 1 389 ? 63.943 -20.740 72.073 1.00 33.77 420 GLU A N 1
ATOM 2947 C CA . GLU A 1 389 ? 64.754 -21.743 72.761 1.00 35.88 420 GLU A CA 1
ATOM 2948 C C . GLU A 1 389 ? 63.910 -22.573 73.710 1.00 38.28 420 GLU A C 1
ATOM 2949 O O . GLU A 1 389 ? 63.112 -22.039 74.478 1.00 40.35 420 GLU A O 1
ATOM 2955 N N . GLY A 1 390 ? 64.091 -23.885 73.656 1.00 36.11 421 GLY A N 1
ATOM 2956 C CA . GLY A 1 390 ? 63.393 -24.770 74.563 1.00 30.66 421 GLY A CA 1
ATOM 2957 C C . GLY A 1 390 ? 64.275 -25.141 75.742 1.00 36.27 421 GLY A C 1
ATOM 2958 O O . GLY A 1 390 ? 65.473 -24.847 75.751 1.00 34.50 421 GLY A O 1
ATOM 2959 N N . LEU A 1 391 ? 63.676 -25.775 76.746 1.00 34.25 422 LEU A N 1
ATOM 2960 C CA . LEU A 1 391 ? 64.428 -26.292 77.880 1.00 37.19 422 LEU A CA 1
ATOM 2961 C C . LEU A 1 391 ? 64.889 -27.708 77.574 1.00 34.11 422 LEU A C 1
ATOM 2962 O O . LEU A 1 391 ? 64.073 -28.620 77.445 1.00 39.88 422 LEU A O 1
ATOM 2967 N N . THR A 1 392 ? 66.198 -27.886 77.438 1.00 27.36 423 THR A N 1
ATOM 2968 C CA . THR A 1 392 ? 66.754 -29.205 77.181 1.00 36.27 423 THR A CA 1
ATOM 2969 C C . THR A 1 392 ? 66.542 -30.095 78.399 1.00 39.64 423 THR A C 1
ATOM 2970 O O . THR A 1 392 ? 66.882 -29.708 79.510 1.00 35.91 423 THR A O 1
ATOM 2974 N N . LEU A 1 393 ? 65.976 -31.281 78.190 1.00 39.31 424 LEU A N 1
ATOM 2975 C CA . LEU A 1 393 ? 65.682 -32.192 79.294 1.00 39.50 424 LEU A CA 1
ATOM 2976 C C . LEU A 1 393 ? 66.646 -33.364 79.347 1.00 41.61 424 LEU A C 1
ATOM 2977 O O . LEU A 1 393 ? 67.000 -33.829 80.425 1.00 44.47 424 LEU A O 1
ATOM 2982 N N . TYR A 1 394 ? 67.055 -33.849 78.179 1.00 39.06 425 TYR A N 1
ATOM 2983 C CA . TYR A 1 394 ? 67.875 -35.053 78.097 1.00 32.66 425 TYR A CA 1
ATOM 2984 C C . TYR A 1 394 ? 68.690 -35.102 76.809 1.00 39.95 425 TYR A C 1
ATOM 2985 O O . TYR A 1 394 ? 68.195 -34.768 75.732 1.00 44.09 425 TYR A O 1
ATOM 2994 N N . THR A 1 395 ? 69.944 -35.525 76.915 1.00 35.11 426 THR A N 1
ATOM 2995 C CA . THR A 1 395 ? 70.781 -35.663 75.734 1.00 41.04 426 THR A CA 1
ATOM 2996 C C . THR A 1 395 ? 71.447 -37.036 75.668 1.00 51.71 426 THR A C 1
ATOM 2997 O O . THR A 1 395 ? 71.635 -37.693 76.690 1.00 44.62 426 THR A O 1
ATOM 3001 N N . THR A 1 396 ? 71.789 -37.462 74.454 1.00 48.90 427 THR A N 1
ATOM 3002 C CA . THR A 1 396 ? 72.577 -38.669 74.246 1.00 49.85 427 THR A CA 1
ATOM 3003 C C . THR A 1 396 ? 73.512 -38.479 73.064 1.00 49.31 427 THR A C 1
ATOM 3004 O O . THR A 1 396 ? 73.263 -37.649 72.192 1.00 54.26 427 THR A O 1
ATOM 3008 N N . SER A 1 397 ? 74.582 -39.265 73.038 1.00 48.33 428 SER A N 1
ATOM 3009 C CA . SER A 1 397 ? 75.534 -39.241 71.943 1.00 50.63 428 SER A CA 1
ATOM 3010 C C . SER A 1 397 ? 75.688 -40.650 71.386 1.00 53.96 428 SER A C 1
ATOM 3011 O O . SER A 1 397 ? 76.513 -40.904 70.508 1.00 55.89 428 SER A O 1
ATOM 3014 N N . ARG A 1 398 ? 74.866 -41.560 71.891 1.00 54.01 429 ARG A N 1
ATOM 3015 C CA . ARG A 1 398 ? 75.032 -42.975 71.604 1.00 67.72 429 ARG A CA 1
ATOM 3016 C C . ARG A 1 398 ? 73.979 -43.494 70.636 1.00 72.05 429 ARG A C 1
ATOM 3017 O O . ARG A 1 398 ? 74.289 -43.832 69.498 1.00 81.93 429 ARG A O 1
ATOM 3025 N N . ASP A 1 399 ? 72.734 -43.560 71.092 1.00 63.80 430 ASP A N 1
ATOM 3026 C CA . ASP A 1 399 ? 71.661 -44.136 70.290 1.00 58.68 430 ASP A CA 1
ATOM 3027 C C . ASP A 1 399 ? 70.619 -43.073 69.939 1.00 52.65 430 ASP A C 1
ATOM 3028 O O . ASP A 1 399 ? 69.890 -42.600 70.809 1.00 60.33 430 ASP A O 1
ATOM 3033 N N . ARG A 1 400 ? 70.543 -42.714 68.661 1.00 44.26 431 ARG A N 1
ATOM 3034 C CA . ARG A 1 400 ? 69.730 -41.577 68.230 1.00 40.83 431 ARG A CA 1
ATOM 3035 C C . ARG A 1 400 ? 68.251 -41.659 68.629 1.00 37.13 431 ARG A C 1
ATOM 3036 O O . ARG A 1 400 ? 67.589 -42.681 68.426 1.00 35.37 431 ARG A O 1
ATOM 3044 N N . LEU A 1 401 ? 67.756 -40.560 69.195 1.00 31.53 432 LEU A N 1
ATOM 3045 C CA . LEU A 1 401 ? 66.363 -40.431 69.610 1.00 35.46 432 LEU A CA 1
ATOM 3046 C C . LEU A 1 401 ? 65.480 -40.152 68.396 1.00 36.98 432 LEU A C 1
ATOM 3047 O O . LEU A 1 401 ? 65.788 -39.281 67.586 1.00 39.30 432 LEU A O 1
ATOM 3052 N N . THR A 1 402 ? 64.378 -40.884 68.274 1.00 41.28 433 THR A N 1
ATOM 3053 C CA . THR A 1 402 ? 63.568 -40.820 67.062 1.00 38.63 433 THR A CA 1
ATOM 3054 C C . THR A 1 402 ? 62.096 -40.463 67.294 1.00 37.73 433 THR A C 1
ATOM 3055 O O . THR A 1 402 ? 61.397 -40.076 66.358 1.00 36.34 433 THR A O 1
ATOM 3059 N N . SER A 1 403 ? 61.615 -40.592 68.524 1.00 35.03 434 SER A N 1
ATOM 3060 C CA . SER A 1 403 ? 60.198 -40.339 68.782 1.00 36.13 434 SER A CA 1
ATOM 3061 C C . SER A 1 403 ? 59.930 -39.870 70.197 1.00 35.47 434 SER A C 1
ATOM 3062 O O . SER A 1 403 ? 60.793 -39.968 71.064 1.00 36.93 434 SER A O 1
ATOM 3065 N N . VAL A 1 404 ? 58.720 -39.372 70.431 1.00 31.03 435 VAL A N 1
ATOM 3066 C CA . VAL A 1 404 ? 58.372 -38.860 71.744 1.00 32.25 435 VAL A CA 1
ATOM 3067 C C . VAL A 1 404 ? 56.864 -38.857 72.000 1.00 33.29 435 VAL A C 1
ATOM 3068 O O . VAL A 1 404 ? 56.072 -38.536 71.125 1.00 33.58 435 VAL A O 1
ATOM 3072 N N . ALA A 1 405 ? 56.489 -39.273 73.202 1.00 29.44 436 ALA A N 1
ATOM 3073 C CA . ALA A 1 405 ? 55.131 -39.132 73.711 1.00 29.24 436 ALA A CA 1
ATOM 3074 C C . ALA A 1 405 ? 55.256 -38.854 75.201 1.00 34.81 436 ALA A C 1
ATOM 3075 O O . ALA A 1 405 ? 56.286 -39.143 75.813 1.00 37.65 436 ALA A O 1
ATOM 3077 N N . SER A 1 406 ? 54.216 -38.298 75.799 1.00 31.97 437 SER A N 1
ATOM 3078 C CA . SER A 1 406 ? 54.343 -37.894 77.182 1.00 28.03 437 SER A CA 1
ATOM 3079 C C . SER A 1 406 ? 52.977 -37.743 77.826 1.00 32.63 437 SER A C 1
ATOM 3080 O O . SER A 1 406 ? 52.004 -37.382 77.165 1.00 32.55 437 SER A O 1
ATOM 3083 N N . TYR A 1 407 ? 52.903 -38.034 79.118 1.00 31.51 438 TYR A N 1
ATOM 3084 C CA . TYR A 1 407 ? 51.708 -37.727 79.888 1.00 30.44 438 TYR A CA 1
ATOM 3085 C C . TYR A 1 407 ? 52.099 -37.478 81.336 1.00 36.20 438 TYR A C 1
ATOM 3086 O O . TYR A 1 407 ? 53.280 -37.535 81.695 1.00 33.24 438 TYR A O 1
ATOM 3095 N N . VAL A 1 408 ? 51.104 -37.190 82.162 1.00 27.24 439 VAL A N 1
ATOM 3096 C CA . VAL A 1 408 ? 51.357 -36.831 83.536 1.00 25.29 439 VAL A CA 1
ATOM 3097 C C . VAL A 1 408 ? 50.747 -37.876 84.455 1.00 40.31 439 VAL A C 1
ATOM 3098 O O . VAL A 1 408 ? 49.566 -38.208 84.334 1.00 47.17 439 VAL A O 1
ATOM 3102 N N . TYR A 1 409 ? 51.569 -38.407 85.355 1.00 37.53 440 TYR A N 1
ATOM 3103 C CA . TYR A 1 409 ? 51.104 -39.352 86.359 1.00 33.81 440 TYR A CA 1
ATOM 3104 C C . TYR A 1 409 ? 51.443 -38.822 87.740 1.00 36.60 440 TYR A C 1
ATOM 3105 O O . TYR A 1 409 ? 52.614 -38.631 88.075 1.00 34.91 440 TYR A O 1
ATOM 3114 N N . ASN A 1 410 ? 50.411 -38.569 88.536 1.00 33.25 441 ASN A N 1
ATOM 3115 C CA . ASN A 1 410 ? 50.605 -38.083 89.891 1.00 33.67 441 ASN A CA 1
ATOM 3116 C C . ASN A 1 410 ? 51.484 -36.828 89.959 1.00 38.14 441 ASN A C 1
ATOM 3117 O O . ASN A 1 410 ? 52.288 -36.675 90.877 1.00 32.39 441 ASN A O 1
ATOM 3122 N N . GLY A 1 411 ? 51.334 -35.930 88.985 1.00 40.68 442 GLY A N 1
ATOM 3123 C CA . GLY A 1 411 ? 52.064 -34.670 88.997 1.00 33.89 442 GLY A CA 1
ATOM 3124 C C . GLY A 1 411 ? 53.465 -34.760 88.415 1.00 37.24 442 GLY A C 1
ATOM 3125 O O . GLY A 1 411 ? 54.192 -33.763 88.349 1.00 38.19 442 GLY A O 1
ATOM 3126 N N . TYR A 1 412 ? 53.849 -35.964 88.001 1.00 35.41 443 TYR A N 1
ATOM 3127 C CA . TYR A 1 412 ? 55.146 -36.188 87.375 1.00 34.75 443 TYR A CA 1
ATOM 3128 C C . TYR A 1 412 ? 54.986 -36.275 85.869 1.00 44.52 443 TYR A C 1
ATOM 3129 O O . TYR A 1 412 ? 54.067 -36.929 85.368 1.00 37.37 443 TYR A O 1
ATOM 3138 N N . SER A 1 413 ? 55.885 -35.615 85.149 1.00 33.73 444 SER A N 1
ATOM 3139 C CA . SER A 1 413 ? 55.916 -35.735 83.706 1.00 33.09 444 SER A CA 1
ATOM 3140 C C . SER A 1 413 ? 56.731 -36.955 83.310 1.00 31.59 444 SER A C 1
ATOM 3141 O O . SER A 1 413 ? 57.926 -37.038 83.584 1.00 34.42 444 SER A O 1
ATOM 3144 N N . VAL A 1 414 ? 56.066 -37.908 82.671 1.00 36.63 445 VAL A N 1
ATOM 3145 C CA . VAL A 1 414 ? 56.732 -39.093 82.166 1.00 34.52 445 VAL A CA 1
ATOM 3146 C C . VAL A 1 414 ? 56.836 -38.997 80.643 1.00 38.88 445 VAL A C 1
ATOM 3147 O O . VAL A 1 414 ? 55.826 -38.951 79.939 1.00 35.32 445 VAL A O 1
ATOM 3151 N N . VAL A 1 415 ? 58.067 -38.948 80.146 1.00 32.80 446 VAL A N 1
ATOM 3152 C CA . VAL A 1 415 ? 58.313 -38.826 78.716 1.00 27.29 446 VAL A CA 1
ATOM 3153 C C . VAL A 1 415 ? 58.906 -40.114 78.143 1.00 39.41 446 VAL A C 1
ATOM 3154 O O . VAL A 1 415 ? 59.965 -40.579 78.583 1.00 41.76 446 VAL A O 1
ATOM 3158 N N . PHE A 1 416 ? 58.210 -40.697 77.172 1.00 34.14 447 PHE A N 1
ATOM 3159 C CA . PHE A 1 416 ? 58.707 -41.876 76.472 1.00 34.56 447 PHE A CA 1
ATOM 3160 C C . PHE A 1 416 ? 59.421 -41.458 75.190 1.00 37.51 447 PHE A C 1
ATOM 3161 O O . PHE A 1 416 ? 58.859 -40.736 74.367 1.00 39.49 447 PHE A O 1
ATOM 3169 N N . VAL A 1 417 ? 60.664 -41.899 75.027 1.00 30.91 448 VAL A N 1
ATOM 3170 C CA . VAL A 1 417 ? 61.434 -41.563 73.834 1.00 35.64 448 VAL A CA 1
ATOM 3171 C C . VAL A 1 417 ? 61.959 -42.803 73.115 1.00 40.59 448 VAL A C 1
ATOM 3172 O O . VAL A 1 417 ? 62.809 -43.525 73.645 1.00 37.29 448 VAL A O 1
ATOM 3176 N N . GLY A 1 418 ? 61.458 -43.049 71.907 1.00 37.35 449 GLY A N 1
ATOM 3177 C CA . GLY A 1 418 ? 61.916 -44.183 71.121 1.00 35.67 449 GLY A CA 1
ATOM 3178 C C . GLY A 1 418 ? 63.260 -43.903 70.471 1.00 36.09 449 GLY A C 1
ATOM 3179 O O . GLY A 1 418 ? 63.653 -42.751 70.289 1.00 35.47 449 GLY A O 1
ATOM 3180 N N . THR A 1 419 ? 63.976 -44.955 70.107 1.00 34.54 450 THR A N 1
ATOM 3181 C CA . THR A 1 419 ? 65.303 -44.769 69.533 1.00 38.00 450 THR A CA 1
ATOM 3182 C C . THR A 1 419 ? 65.462 -45.463 68.192 1.00 39.45 450 THR A C 1
ATOM 3183 O O . THR A 1 419 ? 64.616 -46.252 67.771 1.00 44.89 450 THR A O 1
ATOM 3187 N N . LYS A 1 420 ? 66.566 -45.154 67.529 1.00 37.61 451 LYS A N 1
ATOM 3188 C CA . LYS A 1 420 ? 66.870 -45.710 66.223 1.00 39.28 451 LYS A CA 1
ATOM 3189 C C . LYS A 1 420 ? 67.147 -47.215 66.259 1.00 48.41 451 LYS A C 1
ATOM 3190 O O . LYS A 1 420 ? 67.034 -47.890 65.238 1.00 54.12 451 LYS A O 1
ATOM 3196 N N . SER A 1 421 ? 67.500 -47.743 67.429 1.00 42.60 452 SER A N 1
ATOM 3197 C CA . SER A 1 421 ? 67.771 -49.176 67.550 1.00 49.36 452 SER A CA 1
ATOM 3198 C C . SER A 1 421 ? 66.636 -49.937 68.245 1.00 53.57 452 SER A C 1
ATOM 3199 O O . SER A 1 421 ? 66.827 -51.061 68.706 1.00 51.36 452 SER A O 1
ATOM 3202 N N . GLY A 1 422 ? 65.459 -49.320 68.316 1.00 47.42 453 GLY A N 1
ATOM 3203 C CA . GLY A 1 422 ? 64.274 -49.989 68.827 1.00 44.31 453 GLY A CA 1
ATOM 3204 C C . GLY A 1 422 ? 64.134 -50.003 70.338 1.00 46.03 453 GLY A C 1
ATOM 3205 O O . GLY A 1 422 ? 63.414 -50.836 70.889 1.00 47.18 453 GLY A O 1
ATOM 3206 N N . LYS A 1 423 ? 64.830 -49.088 71.006 1.00 43.12 454 LYS A N 1
ATOM 3207 C CA . LYS A 1 423 ? 64.698 -48.910 72.448 1.00 44.87 454 LYS A CA 1
ATOM 3208 C C . LYS A 1 423 ? 63.664 -47.842 72.784 1.00 45.14 454 LYS A C 1
ATOM 3209 O O . LYS A 1 423 ? 63.451 -46.909 72.011 1.00 40.46 454 LYS A O 1
ATOM 3215 N N . LEU A 1 424 ? 63.030 -47.987 73.944 1.00 42.75 455 LEU A N 1
ATOM 3216 C CA . LEU A 1 424 ? 62.117 -46.979 74.463 1.00 38.77 455 LEU A CA 1
ATOM 3217 C C . LEU A 1 424 ? 62.612 -46.500 75.829 1.00 43.39 455 LEU A C 1
ATOM 3218 O O . LEU A 1 424 ? 62.684 -47.281 76.777 1.00 39.30 455 LEU A O 1
ATOM 3223 N N . LYS A 1 425 ? 62.973 -45.222 75.917 1.00 40.29 456 LYS A N 1
ATOM 3224 C CA . LYS A 1 425 ? 63.466 -44.647 77.164 1.00 39.22 456 LYS A CA 1
ATOM 3225 C C . LYS A 1 425 ? 62.306 -44.097 77.985 1.00 39.84 456 LYS A C 1
ATOM 3226 O O . LYS A 1 425 ? 61.364 -43.533 77.435 1.00 37.93 456 LYS A O 1
ATOM 3232 N N . LYS A 1 426 ? 62.370 -44.278 79.301 1.00 33.14 457 LYS A N 1
ATOM 3233 C CA . LYS A 1 426 ? 61.381 -43.697 80.200 1.00 31.58 457 LYS A CA 1
ATOM 3234 C C . LYS A 1 426 ? 62.051 -42.621 81.052 1.00 35.82 457 LYS A C 1
ATOM 3235 O O . LYS A 1 426 ? 62.899 -42.911 81.901 1.00 37.74 457 LYS A O 1
ATOM 3241 N N . ILE A 1 427 ? 61.671 -41.372 80.811 1.00 34.22 458 ILE A N 1
ATOM 3242 C CA . ILE A 1 427 ? 62.348 -40.238 81.413 1.00 32.20 458 ILE A CA 1
ATOM 3243 C C . ILE A 1 427 ? 61.422 -39.448 82.336 1.00 38.39 458 ILE A C 1
ATOM 3244 O O . ILE A 1 427 ? 60.317 -39.055 81.952 1.00 41.03 458 ILE A O 1
ATOM 3249 N N . ARG A 1 428 ? 61.875 -39.229 83.564 1.00 36.84 459 ARG A N 1
ATOM 3250 C CA . ARG A 1 428 ? 61.123 -38.419 84.513 1.00 39.56 459 ARG A CA 1
ATOM 3251 C C . ARG A 1 428 ? 61.589 -36.977 84.384 1.00 41.68 459 ARG A C 1
ATOM 3252 O O . ARG A 1 428 ? 62.770 -36.674 84.555 1.00 48.53 459 ARG A O 1
ATOM 3260 N N . ALA A 1 429 ? 60.664 -36.087 84.055 1.00 41.06 460 ALA A N 1
ATOM 3261 C CA . ALA A 1 429 ? 61.030 -34.702 83.795 1.00 51.49 460 ALA A CA 1
ATOM 3262 C C . ALA A 1 429 ? 61.098 -33.852 85.062 1.00 54.95 460 ALA A C 1
ATOM 3263 O O . ALA A 1 429 ? 60.279 -33.992 85.971 1.00 51.66 460 ALA A O 1
ATOM 3265 N N . ASP A 1 430 ? 62.108 -32.992 85.117 1.00 66.57 461 ASP A N 1
ATOM 3266 C CA . ASP A 1 430 ? 62.120 -31.842 86.019 1.00 75.64 461 ASP A CA 1
ATOM 3267 C C . ASP A 1 430 ? 63.069 -30.787 85.453 1.00 75.14 461 ASP A C 1
ATOM 3268 O O . ASP A 1 430 ? 63.835 -31.063 84.525 1.00 75.47 461 ASP A O 1
ATOM 3273 N N . GLY A 1 431 ? 62.998 -29.576 85.990 1.00 69.78 462 GLY A N 1
ATOM 3274 C CA . GLY A 1 431 ? 63.776 -28.479 85.452 1.00 68.53 462 GLY A CA 1
ATOM 3275 C C . GLY A 1 431 ? 65.226 -28.572 85.864 1.00 64.99 462 GLY A C 1
ATOM 3276 O O . GLY A 1 431 ? 65.674 -29.618 86.332 1.00 60.13 462 GLY A O 1
ATOM 3277 N N . PRO A 1 432 ? 65.976 -27.480 85.672 1.00 69.63 463 PRO A N 1
ATOM 3278 C CA . PRO A 1 432 ? 67.320 -27.392 86.246 1.00 72.43 463 PRO A CA 1
ATOM 3279 C C . PRO A 1 432 ? 67.248 -27.675 87.745 1.00 69.64 463 PRO A C 1
ATOM 3280 O O . PRO A 1 432 ? 66.244 -27.337 88.374 1.00 63.74 463 PRO A O 1
ATOM 3284 N N . PRO A 1 433 ? 68.301 -28.281 88.314 1.00 75.71 464 PRO A N 1
ATOM 3285 C CA . PRO A 1 433 ? 69.554 -28.618 87.633 1.00 77.22 464 PRO A CA 1
ATOM 3286 C C . PRO A 1 433 ? 69.549 -30.003 86.994 1.00 81.16 464 PRO A C 1
ATOM 3287 O O . PRO A 1 433 ? 69.392 -31.011 87.682 1.00 82.11 464 PRO A O 1
ATOM 3291 N N . HIS A 1 434 ? 69.711 -30.034 85.679 1.00 84.88 465 HIS A N 1
ATOM 3292 C CA . HIS A 1 434 ? 70.022 -31.263 84.952 1.00 93.28 465 HIS A CA 1
ATOM 3293 C C . HIS A 1 434 ? 68.973 -32.374 85.040 1.00 83.36 465 HIS A C 1
ATOM 3294 O O . HIS A 1 434 ? 69.317 -33.550 85.152 1.00 80.40 465 HIS A O 1
ATOM 3301 N N . GLY A 1 435 ? 67.700 -31.997 84.988 1.00 77.27 466 GLY A N 1
ATOM 3302 C CA . GLY A 1 435 ? 66.624 -32.955 84.804 1.00 75.40 466 GLY A CA 1
ATOM 3303 C C . GLY A 1 435 ? 66.101 -32.719 83.403 1.00 75.13 466 GLY A C 1
ATOM 3304 O O . GLY A 1 435 ? 66.282 -31.621 82.880 1.00 85.10 466 GLY A O 1
ATOM 3305 N N . GLY A 1 436 ? 65.433 -33.702 82.800 1.00 61.03 467 GLY A N 1
ATOM 3306 C CA . GLY A 1 436 ? 64.986 -34.898 83.485 1.00 54.54 467 GLY A CA 1
ATOM 3307 C C . GLY A 1 436 ? 65.950 -36.065 83.531 1.00 47.09 467 GLY A C 1
ATOM 3308 O O . GLY A 1 436 ? 67.117 -35.952 83.162 1.00 45.97 467 GLY A O 1
ATOM 3309 N N . VAL A 1 437 ? 65.436 -37.200 83.990 1.00 41.06 468 VAL A N 1
ATOM 3310 C CA . VAL A 1 437 ? 66.255 -38.359 84.311 1.00 46.21 468 VAL A CA 1
ATOM 3311 C C . VAL A 1 437 ? 65.671 -39.608 83.671 1.00 41.49 468 VAL A C 1
ATOM 3312 O O . VAL A 1 437 ? 64.474 -39.868 83.786 1.00 46.48 468 VAL A O 1
ATOM 3316 N N . GLN A 1 438 ? 66.509 -40.378 82.989 1.00 43.79 469 GLN A N 1
ATOM 3317 C CA . GLN A 1 438 ? 66.088 -41.685 82.502 1.00 40.39 469 GLN A CA 1
ATOM 3318 C C . GLN A 1 438 ? 66.114 -42.677 83.656 1.00 42.63 469 GLN A C 1
ATOM 3319 O O . GLN A 1 438 ? 67.170 -42.928 84.232 1.00 44.36 469 GLN A O 1
ATOM 3325 N N . TYR A 1 439 ? 64.957 -43.229 84.007 1.00 42.16 470 TYR A N 1
ATOM 3326 C CA . TYR A 1 439 ? 64.899 -44.228 85.069 1.00 46.36 470 TYR A CA 1
ATOM 3327 C C . TYR A 1 439 ? 64.781 -45.642 84.509 1.00 48.64 470 TYR A C 1
ATOM 3328 O O . TYR A 1 439 ? 65.005 -46.617 85.223 1.00 53.50 470 TYR A O 1
ATOM 3337 N N . GLU A 1 440 ? 64.432 -45.755 83.230 1.00 47.42 471 GLU A N 1
ATOM 3338 C CA . GLU A 1 440 ? 64.347 -47.067 82.602 1.00 47.54 471 GLU A CA 1
ATOM 3339 C C . GLU A 1 440 ? 64.431 -47.016 81.086 1.00 47.31 471 GLU A C 1
ATOM 3340 O O . GLU A 1 440 ? 63.945 -46.080 80.451 1.00 52.01 471 GLU A O 1
ATOM 3346 N N . MET A 1 441 ? 65.059 -48.032 80.508 1.00 50.71 472 MET A N 1
ATOM 3347 C CA . MET A 1 441 ? 65.043 -48.205 79.061 1.00 50.74 472 MET A CA 1
ATOM 3348 C C . MET A 1 441 ? 64.614 -49.626 78.713 1.00 46.53 472 MET A C 1
ATOM 3349 O O . MET A 1 441 ? 65.105 -50.587 79.295 1.00 47.37 472 MET A O 1
ATOM 3354 N N . VAL A 1 442 ? 63.701 -49.748 77.756 1.00 50.50 473 VAL A N 1
ATOM 3355 C CA . VAL A 1 442 ? 63.134 -51.040 77.381 1.00 51.53 473 VAL A CA 1
ATOM 3356 C C . VAL A 1 442 ? 63.411 -51.395 75.924 1.00 51.09 473 VAL A C 1
ATOM 3357 O O . VAL A 1 442 ? 63.351 -50.531 75.052 1.00 46.56 473 VAL A O 1
ATOM 3361 N N . SER A 1 443 ? 63.716 -52.664 75.660 1.00 50.92 474 SER A N 1
ATOM 3362 C CA . SER A 1 443 ? 63.838 -53.141 74.284 1.00 54.02 474 SER A CA 1
ATOM 3363 C C . SER A 1 443 ? 62.472 -53.540 73.756 1.00 51.97 474 SER A C 1
ATOM 3364 O O . SER A 1 443 ? 61.831 -54.444 74.294 1.00 54.93 474 SER A O 1
ATOM 3367 N N . VAL A 1 444 ? 62.024 -52.859 72.707 1.00 42.95 475 VAL A N 1
ATOM 3368 C CA . VAL A 1 444 ? 60.727 -53.155 72.110 1.00 40.14 475 VAL A CA 1
ATOM 3369 C C . VAL A 1 444 ? 60.872 -54.039 70.882 1.00 43.33 475 VAL A C 1
ATOM 3370 O O . VAL A 1 444 ? 60.177 -55.044 70.751 1.00 52.98 475 VAL A O 1
ATOM 3374 N N . PHE A 1 445 ? 61.770 -53.651 69.981 1.00 42.21 476 PHE A N 1
ATOM 3375 C CA . PHE A 1 445 ? 62.002 -54.395 68.749 1.00 48.72 476 PHE A CA 1
ATOM 3376 C C . PHE A 1 445 ? 63.380 -55.058 68.777 1.00 56.83 476 PHE A C 1
ATOM 3377 O O . PHE A 1 445 ? 64.411 -54.389 68.700 1.00 57.25 476 PHE A O 1
ATOM 3385 N N . LYS A 1 446 ? 63.382 -56.381 68.900 1.00 61.54 477 LYS A N 1
ATOM 3386 C CA . LYS A 1 446 ? 64.616 -57.136 69.092 1.00 70.09 477 LYS A CA 1
ATOM 3387 C C . LYS A 1 446 ? 65.566 -57.061 67.897 1.00 62.88 477 LYS A C 1
ATOM 3388 O O . LYS A 1 446 ? 66.782 -57.165 68.060 1.00 60.28 477 LYS A O 1
ATOM 3394 N N . ASP A 1 447 ? 65.017 -56.882 66.700 1.00 57.30 478 ASP A N 1
ATOM 3395 C CA . ASP A 1 447 ? 65.850 -56.807 65.505 1.00 57.94 478 ASP A CA 1
ATOM 3396 C C . ASP A 1 447 ? 66.502 -55.430 65.338 1.00 57.64 478 ASP A C 1
ATOM 3397 O O . ASP A 1 447 ? 67.190 -55.176 64.347 1.00 60.12 478 ASP A O 1
ATOM 3402 N N . GLY A 1 448 ? 66.273 -54.545 66.305 1.00 51.96 479 GLY A N 1
ATOM 3403 C CA . GLY A 1 448 ? 66.916 -53.242 66.326 1.00 56.52 479 GLY A CA 1
ATOM 3404 C C . GLY A 1 448 ? 66.350 -52.209 65.363 1.00 62.83 479 GLY A C 1
ATOM 3405 O O . GLY A 1 448 ? 67.059 -51.287 64.946 1.00 66.51 479 GLY A O 1
ATOM 3406 N N . SER A 1 449 ? 65.074 -52.352 65.013 1.00 56.29 480 SER A N 1
ATOM 3407 C CA . SER A 1 449 ? 64.428 -51.420 64.089 1.00 51.84 480 SER A CA 1
ATOM 3408 C C . SER A 1 449 ? 64.068 -50.091 64.761 1.00 45.03 480 SER A C 1
ATOM 3409 O O . SER A 1 449 ? 63.616 -50.063 65.909 1.00 44.19 480 SER A O 1
ATOM 3412 N N . PRO A 1 450 ? 64.260 -48.983 64.039 1.00 40.24 481 PRO A N 1
ATOM 3413 C CA . PRO A 1 450 ? 63.917 -47.662 64.576 1.00 38.06 481 PRO A CA 1
ATOM 3414 C C . PRO A 1 450 ? 62.451 -47.587 65.006 1.00 36.98 481 PRO A C 1
ATOM 3415 O O . PRO A 1 450 ? 61.566 -48.148 64.364 1.00 42.21 481 PRO A O 1
ATOM 3419 N N . ILE A 1 451 ? 62.201 -46.899 66.107 1.00 30.04 482 ILE A N 1
ATOM 3420 C CA . ILE A 1 451 ? 60.835 -46.594 66.501 1.00 34.59 482 ILE A CA 1
ATOM 3421 C C . ILE A 1 451 ? 60.348 -45.351 65.734 1.00 40.65 482 ILE A C 1
ATOM 3422 O O . ILE A 1 451 ? 61.014 -44.313 65.739 1.00 37.90 482 ILE A O 1
ATOM 3427 N N . LEU A 1 452 ? 59.203 -45.470 65.060 1.00 36.09 483 LEU A N 1
ATOM 3428 C CA . LEU A 1 452 ? 58.635 -44.368 64.277 1.00 31.61 483 LEU A CA 1
ATOM 3429 C C . LEU A 1 452 ? 58.011 -43.272 65.156 1.00 40.86 483 LEU A C 1
ATOM 3430 O O . LEU A 1 452 ? 57.840 -43.456 66.366 1.00 40.07 483 LEU A O 1
ATOM 3435 N N . ARG A 1 453 ? 57.667 -42.138 64.546 1.00 32.02 484 ARG A N 1
ATOM 3436 C CA . ARG A 1 453 ? 57.183 -40.979 65.298 1.00 35.12 484 ARG A CA 1
ATOM 3437 C C . ARG A 1 453 ? 55.884 -41.237 66.075 1.00 36.05 484 ARG A C 1
ATOM 3438 O O . ARG A 1 453 ? 55.738 -40.785 67.208 1.00 40.64 484 ARG A O 1
ATOM 3446 N N . ASP A 1 454 ? 54.947 -41.964 65.477 1.00 33.39 485 ASP A N 1
ATOM 3447 C CA . ASP A 1 454 ? 53.595 -42.047 66.033 1.00 34.87 485 ASP A CA 1
ATOM 3448 C C . ASP A 1 454 ? 53.459 -43.024 67.210 1.00 34.80 485 ASP A C 1
ATOM 3449 O O . ASP A 1 454 ? 53.535 -44.236 67.033 1.00 37.00 485 ASP A O 1
ATOM 3454 N N . MET A 1 455 ? 53.261 -42.486 68.407 1.00 38.73 486 MET A N 1
ATOM 3455 C CA . MET A 1 455 ? 52.940 -43.291 69.577 1.00 40.61 486 MET A CA 1
ATOM 3456 C C . MET A 1 455 ? 51.661 -42.769 70.209 1.00 42.45 486 MET A C 1
ATOM 3457 O O . MET A 1 455 ? 51.405 -41.559 70.208 1.00 43.49 486 MET A O 1
ATOM 3462 N N . ALA A 1 456 ? 50.869 -43.679 70.769 1.00 32.61 487 ALA A N 1
ATOM 3463 C CA . ALA A 1 456 ? 49.591 -43.316 71.365 1.00 34.24 487 ALA A CA 1
ATOM 3464 C C . ALA A 1 456 ? 49.286 -44.182 72.579 1.00 40.53 487 ALA A C 1
ATOM 3465 O O . ALA A 1 456 ? 49.641 -45.357 72.620 1.00 42.14 487 ALA A O 1
ATOM 3467 N N . PHE A 1 457 ? 48.610 -43.596 73.560 1.00 38.50 488 PHE A N 1
ATOM 3468 C CA . PHE A 1 457 ? 48.291 -44.297 74.792 1.00 37.40 488 PHE A CA 1
ATOM 3469 C C . PHE A 1 457 ? 46.990 -45.070 74.675 1.00 39.54 488 PHE A C 1
ATOM 3470 O O . PHE A 1 457 ? 46.125 -44.719 73.883 1.00 32.60 488 PHE A O 1
ATOM 3478 N N . SER A 1 458 ? 46.854 -46.125 75.472 1.00 38.70 489 SER A N 1
ATOM 3479 C CA . SER A 1 458 ? 45.574 -46.804 75.599 1.00 39.48 489 SER A CA 1
ATOM 3480 C C . SER A 1 458 ? 44.643 -45.915 76.419 1.00 39.73 489 SER A C 1
ATOM 3481 O O . SER A 1 458 ? 45.068 -44.876 76.938 1.00 35.47 489 SER A O 1
ATOM 3484 N N . ILE A 1 459 ? 43.382 -46.325 76.541 1.00 41.81 490 ILE A N 1
ATOM 3485 C CA . ILE A 1 459 ? 42.343 -45.494 77.161 1.00 55.78 490 ILE A CA 1
ATOM 3486 C C . ILE A 1 459 ? 42.651 -44.999 78.580 1.00 56.18 490 ILE A C 1
ATOM 3487 O O . ILE A 1 459 ? 42.239 -43.904 78.970 1.00 48.74 490 ILE A O 1
ATOM 3492 N N . ASN A 1 460 ? 43.369 -45.797 79.358 1.00 55.34 491 ASN A N 1
ATOM 3493 C CA . ASN A 1 460 ? 43.697 -45.370 80.710 1.00 64.47 491 ASN A CA 1
ATOM 3494 C C . ASN A 1 460 ? 45.190 -45.165 80.914 1.00 58.09 491 ASN A C 1
ATOM 3495 O O . ASN A 1 460 ? 45.680 -45.163 82.037 1.00 54.11 491 ASN A O 1
ATOM 3500 N N . GLN A 1 461 ? 45.902 -44.973 79.810 1.00 53.45 492 GLN A N 1
ATOM 3501 C CA . GLN A 1 461 ? 47.348 -44.796 79.844 1.00 48.12 492 GLN A CA 1
ATOM 3502 C C . GLN A 1 461 ? 48.053 -45.970 80.519 1.00 48.87 492 GLN A C 1
ATOM 3503 O O . GLN A 1 461 ? 49.100 -45.803 81.150 1.00 44.60 492 GLN A O 1
ATOM 3509 N N . LEU A 1 462 ? 47.477 -47.160 80.381 1.00 41.08 493 LEU A N 1
ATOM 3510 C CA . LEU A 1 462 ? 48.122 -48.365 80.880 1.00 43.12 493 LEU A CA 1
ATOM 3511 C C . LEU A 1 462 ? 49.229 -48.793 79.923 1.00 45.95 493 LEU A C 1
ATOM 3512 O O . LEU A 1 462 ? 50.256 -49.333 80.340 1.00 44.73 493 LEU A O 1
ATOM 3517 N N . TYR A 1 463 ? 49.014 -48.534 78.638 1.00 41.72 494 TYR A N 1
ATOM 3518 C CA . TYR A 1 463 ? 49.974 -48.910 77.610 1.00 40.90 494 TYR A CA 1
ATOM 3519 C C . TYR A 1 463 ? 50.289 -47.750 76.671 1.00 39.17 494 TYR A C 1
ATOM 3520 O O . TYR A 1 463 ? 49.480 -46.843 76.471 1.00 35.41 494 TYR A O 1
ATOM 3529 N N . LEU A 1 464 ? 51.480 -47.798 76.094 1.00 38.13 495 LEU A N 1
ATOM 3530 C CA . LEU A 1 464 ? 51.834 -46.937 74.983 1.00 36.78 495 LEU A CA 1
ATOM 3531 C C . LEU A 1 464 ? 52.024 -47.834 73.762 1.00 42.74 495 LEU A C 1
ATOM 3532 O O . LEU A 1 464 ? 52.806 -48.791 73.804 1.00 41.71 495 LEU A O 1
ATOM 3537 N N . TYR A 1 465 ? 51.291 -47.560 72.689 1.00 39.75 496 TYR A N 1
ATOM 3538 C CA . TYR A 1 465 ? 51.503 -48.295 71.449 1.00 36.43 496 TYR A CA 1
ATOM 3539 C C . TYR A 1 465 ? 52.628 -47.649 70.653 1.00 36.71 496 TYR A C 1
ATOM 3540 O O . TYR A 1 465 ? 52.619 -46.448 70.397 1.00 39.54 496 TYR A O 1
ATOM 3549 N N . VAL A 1 466 ? 53.590 -48.469 70.261 1.00 40.58 497 VAL A N 1
ATOM 3550 C CA . VAL A 1 466 ? 54.793 -48.015 69.589 1.00 36.47 497 VAL A CA 1
ATOM 3551 C C . VAL A 1 466 ? 54.957 -48.849 68.318 1.00 37.22 497 VAL A C 1
ATOM 3552 O O . VAL A 1 466 ? 54.534 -49.999 68.268 1.00 41.90 497 VAL A O 1
ATOM 3556 N N . MET A 1 467 ? 55.551 -48.268 67.284 1.00 35.65 498 MET A N 1
ATOM 3557 C CA . MET A 1 467 ? 55.590 -48.925 65.993 1.00 36.29 498 MET A CA 1
ATOM 3558 C C . MET A 1 467 ? 56.952 -48.782 65.339 1.00 40.07 498 MET A C 1
ATOM 3559 O O . MET A 1 467 ? 57.635 -47.777 65.517 1.00 42.50 498 MET A O 1
ATOM 3564 N N . SER A 1 468 ? 57.349 -49.815 64.606 1.00 46.63 499 SER A N 1
ATOM 3565 C CA . SER A 1 468 ? 58.463 -49.728 63.676 1.00 40.44 499 SER A CA 1
ATOM 3566 C C . SER A 1 468 ? 57.855 -49.907 62.297 1.00 39.96 499 SER A C 1
ATOM 3567 O O . SER A 1 468 ? 56.631 -49.957 62.162 1.00 40.21 499 SER A O 1
ATOM 3570 N N . GLU A 1 469 ? 58.694 -50.029 61.275 1.00 33.24 500 GLU A N 1
ATOM 3571 C CA . GLU A 1 469 ? 58.192 -50.225 59.923 1.00 41.28 500 GLU A CA 1
ATOM 3572 C C . GLU A 1 469 ? 57.423 -51.533 59.728 1.00 46.68 500 GLU A C 1
ATOM 3573 O O . GLU A 1 469 ? 56.595 -51.642 58.817 1.00 45.14 500 GLU A O 1
ATOM 3579 N N . ARG A 1 470 ? 57.690 -52.520 60.576 1.00 44.19 501 ARG A N 1
ATOM 3580 C CA . ARG A 1 470 ? 57.137 -53.859 60.363 1.00 49.48 501 ARG A CA 1
ATOM 3581 C C . ARG A 1 470 ? 56.365 -54.391 61.559 1.00 49.00 501 ARG A C 1
ATOM 3582 O O . ARG A 1 470 ? 55.866 -55.515 61.521 1.00 49.98 501 ARG A O 1
ATOM 3590 N N . GLN A 1 471 ? 56.269 -53.582 62.612 1.00 45.29 502 GLN A N 1
ATOM 3591 C CA . GLN A 1 471 ? 55.619 -54.004 63.853 1.00 50.96 502 GLN A CA 1
ATOM 3592 C C . GLN A 1 471 ? 54.892 -52.886 64.595 1.00 44.31 502 GLN A C 1
ATOM 3593 O O . GLN A 1 471 ? 55.329 -51.739 64.599 1.00 47.18 502 GLN A O 1
ATOM 3599 N N . VAL A 1 472 ? 53.787 -53.248 65.238 1.00 46.30 503 VAL A N 1
ATOM 3600 C CA . VAL A 1 472 ? 53.170 -52.418 66.260 1.00 41.41 503 VAL A CA 1
ATOM 3601 C C . VAL A 1 472 ? 53.144 -53.225 67.555 1.00 48.45 503 VAL A C 1
ATOM 3602 O O . VAL A 1 472 ? 52.734 -54.391 67.566 1.00 44.46 503 VAL A O 1
ATOM 3606 N N . THR A 1 473 ? 53.590 -52.610 68.645 1.00 49.61 504 THR A N 1
ATOM 3607 C CA . THR A 1 473 ? 53.715 -53.312 69.918 1.00 46.35 504 THR A CA 1
ATOM 3608 C C . THR A 1 473 ? 53.079 -52.518 71.053 1.00 46.92 504 THR A C 1
ATOM 3609 O O . THR A 1 473 ? 53.286 -51.310 71.174 1.00 39.95 504 THR A O 1
ATOM 3613 N N . ARG A 1 474 ? 52.295 -53.202 71.878 1.00 46.82 505 ARG A N 1
ATOM 3614 C CA . ARG A 1 474 ? 51.662 -52.562 73.022 1.00 39.55 505 ARG A CA 1
ATOM 3615 C C . ARG A 1 474 ? 52.568 -52.675 74.245 1.00 40.89 505 ARG A C 1
ATOM 3616 O O . ARG A 1 474 ? 52.732 -53.750 74.814 1.00 44.81 505 ARG A O 1
ATOM 3624 N N . VAL A 1 475 ? 53.163 -51.556 74.634 1.00 41.19 506 VAL A N 1
ATOM 3625 C CA . VAL A 1 475 ? 54.141 -51.545 75.709 1.00 41.23 506 VAL A CA 1
ATOM 3626 C C . VAL A 1 475 ? 53.534 -51.021 77.007 1.00 39.73 506 VAL A C 1
ATOM 3627 O O . VAL A 1 475 ? 52.986 -49.916 77.040 1.00 41.18 506 VAL A O 1
ATOM 3631 N N . PRO A 1 476 ? 53.623 -51.818 78.088 1.00 38.70 507 PRO A N 1
ATOM 3632 C CA . PRO A 1 476 ? 53.105 -51.361 79.380 1.00 35.43 507 PRO A CA 1
ATOM 3633 C C . PRO A 1 476 ? 53.819 -50.087 79.824 1.00 42.45 507 PRO A C 1
ATOM 3634 O O . PRO A 1 476 ? 55.041 -49.982 79.694 1.00 44.21 507 PRO A O 1
ATOM 3638 N N . VAL A 1 477 ? 53.056 -49.131 80.338 1.00 38.80 508 VAL A N 1
ATOM 3639 C CA . VAL A 1 477 ? 53.619 -47.889 80.844 1.00 41.69 508 VAL A CA 1
ATOM 3640 C C . VAL A 1 477 ? 54.532 -48.137 82.044 1.00 41.87 508 VAL A C 1
ATOM 3641 O O . VAL A 1 477 ? 55.531 -47.440 82.235 1.00 41.83 508 VAL A O 1
ATOM 3645 N N . GLU A 1 478 ? 54.182 -49.130 82.854 1.00 44.23 509 GLU A N 1
ATOM 3646 C CA . GLU A 1 478 ? 55.025 -49.520 83.981 1.00 45.05 509 GLU A CA 1
ATOM 3647 C C . GLU A 1 478 ? 55.124 -51.027 84.115 1.00 45.90 509 GLU A C 1
ATOM 3648 O O . GLU A 1 478 ? 54.210 -51.759 83.740 1.00 50.04 509 GLU A O 1
ATOM 3654 N N . SER A 1 479 ? 56.255 -51.477 84.641 1.00 50.72 510 SER A N 1
ATOM 3655 C CA . SER A 1 479 ? 56.424 -52.861 85.042 1.00 53.18 510 SER A CA 1
ATOM 3656 C C . SER A 1 479 ? 56.997 -52.867 86.445 1.00 50.18 510 SER A C 1
ATOM 3657 O O . SER A 1 479 ? 58.059 -53.437 86.686 1.00 51.65 510 SER A O 1
ATOM 3660 N N . CYS A 1 480 ? 56.293 -52.213 87.365 1.00 48.93 511 CYS A N 1
ATOM 3661 C CA . CYS A 1 480 ? 56.769 -52.053 88.736 1.00 44.11 511 CYS A CA 1
ATOM 3662 C C . CYS A 1 480 ? 57.114 -53.387 89.419 1.00 46.96 511 CYS A C 1
ATOM 3663 O O . CYS A 1 480 ? 58.052 -53.465 90.218 1.00 49.12 511 CYS A O 1
ATOM 3666 N N . GLU A 1 481 ? 56.364 -54.436 89.102 1.00 47.29 512 GLU A N 1
ATOM 3667 C CA . GLU A 1 481 ? 56.557 -55.722 89.766 1.00 52.82 512 GLU A CA 1
ATOM 3668 C C . GLU A 1 481 ? 57.963 -56.299 89.570 1.00 51.09 512 GLU A C 1
ATOM 3669 O O . GLU A 1 481 ? 58.348 -57.239 90.253 1.00 57.73 512 GLU A O 1
ATOM 3675 N N . GLN A 1 482 ? 58.732 -55.733 88.648 1.00 52.61 513 GLN A N 1
ATOM 3676 C CA . GLN A 1 482 ? 60.105 -56.185 88.448 1.00 50.44 513 GLN A CA 1
ATOM 3677 C C . GLN A 1 482 ? 60.965 -55.867 89.671 1.00 56.19 513 GLN A C 1
ATOM 3678 O O . GLN A 1 482 ? 62.057 -56.412 89.835 1.00 56.99 513 GLN A O 1
ATOM 3684 N N . TYR A 1 483 ? 60.470 -54.974 90.523 1.00 58.75 514 TYR A N 1
ATOM 3685 C CA . TYR A 1 483 ? 61.170 -54.620 91.755 1.00 64.04 514 TYR A CA 1
ATOM 3686 C C . TYR A 1 483 ? 60.695 -55.504 92.914 1.00 62.74 514 TYR A C 1
ATOM 3687 O O . TYR A 1 483 ? 59.516 -55.499 93.277 1.00 58.51 514 TYR A O 1
ATOM 3696 N N . THR A 1 484 ? 61.617 -56.270 93.485 1.00 59.27 515 THR A N 1
ATOM 3697 C CA . THR A 1 484 ? 61.232 -57.327 94.416 1.00 59.76 515 THR A CA 1
ATOM 3698 C C . THR A 1 484 ? 61.390 -56.995 95.901 1.00 56.81 515 THR A C 1
ATOM 3699 O O . THR A 1 484 ? 60.990 -57.785 96.751 1.00 52.43 515 THR A O 1
ATOM 3703 N N . THR A 1 485 ? 61.970 -55.842 96.217 1.00 60.59 516 THR A N 1
ATOM 3704 C CA . THR A 1 485 ? 61.981 -55.372 97.602 1.00 62.92 516 THR A CA 1
ATOM 3705 C C . THR A 1 485 ? 61.438 -53.954 97.687 1.00 62.37 516 THR A C 1
ATOM 3706 O O . THR A 1 485 ? 61.469 -53.209 96.707 1.00 59.98 516 THR A O 1
ATOM 3710 N N . CYS A 1 486 ? 60.935 -53.587 98.861 1.00 60.65 517 CYS A N 1
ATOM 3711 C CA . CYS A 1 486 ? 60.429 -52.240 99.084 1.00 60.61 517 CYS A CA 1
ATOM 3712 C C . CYS A 1 486 ? 61.509 -51.209 98.766 1.00 63.05 517 CYS A C 1
ATOM 3713 O O . CYS A 1 486 ? 61.220 -50.142 98.220 1.00 59.28 517 CYS A O 1
ATOM 3716 N N . GLY A 1 487 ? 62.752 -51.545 99.102 1.00 61.79 518 GLY A N 1
ATOM 3717 C CA . GLY A 1 487 ? 63.896 -50.692 98.830 1.00 60.45 518 GLY A CA 1
ATOM 3718 C C . GLY A 1 487 ? 64.123 -50.411 97.353 1.00 65.61 518 GLY A C 1
ATOM 3719 O O . GLY A 1 487 ? 64.252 -49.253 96.949 1.00 65.17 518 GLY A O 1
ATOM 3720 N N . GLU A 1 488 ? 64.188 -51.468 96.547 1.00 63.26 519 GLU A N 1
ATOM 3721 C CA . GLU A 1 488 ? 64.319 -51.325 95.100 1.00 60.64 519 GLU A CA 1
ATOM 3722 C C . GLU A 1 488 ? 63.154 -50.517 94.542 1.00 61.92 519 GLU A C 1
ATOM 3723 O O . GLU A 1 488 ? 63.345 -49.521 93.840 1.00 67.63 519 GLU A O 1
ATOM 3729 N N . CYS A 1 489 ? 61.947 -50.973 94.856 1.00 50.97 520 CYS A N 1
ATOM 3730 C CA . CYS A 1 489 ? 60.719 -50.335 94.407 1.00 49.08 520 CYS A CA 1
ATOM 3731 C C . CYS A 1 489 ? 60.791 -48.818 94.529 1.00 54.78 520 CYS A C 1
ATOM 3732 O O . CYS A 1 489 ? 60.626 -48.096 93.543 1.00 46.28 520 CYS A O 1
ATOM 3735 N N . LEU A 1 490 ? 61.054 -48.340 95.739 1.00 58.46 521 LEU A N 1
ATOM 3736 C CA . LEU A 1 490 ? 60.983 -46.912 96.021 1.00 58.92 521 LEU A CA 1
ATOM 3737 C C . LEU A 1 490 ? 62.274 -46.148 95.725 1.00 62.14 521 LEU A C 1
ATOM 3738 O O . LEU A 1 490 ? 62.371 -44.953 96.005 1.00 60.94 521 LEU A O 1
ATOM 3743 N N . SER A 1 491 ? 63.261 -46.829 95.156 1.00 60.34 522 SER A N 1
ATOM 3744 C CA . SER A 1 491 ? 64.488 -46.153 94.753 1.00 60.35 522 SER A CA 1
ATOM 3745 C C . SER A 1 491 ? 64.676 -46.244 93.243 1.00 57.12 522 SER A C 1
ATOM 3746 O O . SER A 1 491 ? 65.746 -45.939 92.720 1.00 58.07 522 SER A O 1
ATOM 3749 N N . SER A 1 492 ? 63.622 -46.658 92.548 1.00 53.83 523 SER A N 1
ATOM 3750 C CA . SER A 1 492 ? 63.684 -46.905 91.111 1.00 53.78 523 SER A CA 1
ATOM 3751 C C . SER A 1 492 ? 63.607 -45.620 90.276 1.00 54.56 523 SER A C 1
ATOM 3752 O O . SER A 1 492 ? 64.087 -45.582 89.145 1.00 55.11 523 SER A O 1
ATOM 3755 N N . GLY A 1 493 ? 62.996 -44.581 90.840 1.00 47.58 524 GLY A N 1
ATOM 3756 C CA . GLY A 1 493 ? 62.815 -43.320 90.143 1.00 47.54 524 GLY A CA 1
ATOM 3757 C C . GLY A 1 493 ? 61.539 -43.297 89.322 1.00 45.02 524 GLY A C 1
ATOM 3758 O O . GLY A 1 493 ? 61.166 -42.270 88.761 1.00 45.36 524 GLY A O 1
ATOM 3759 N N . ASP A 1 494 ? 60.874 -44.445 89.256 1.00 43.37 525 ASP A N 1
ATOM 3760 C CA . ASP A 1 494 ? 59.647 -44.607 88.488 1.00 46.25 525 ASP A CA 1
ATOM 3761 C C . ASP A 1 494 ? 58.442 -44.079 89.276 1.00 43.75 525 ASP A C 1
ATOM 3762 O O . ASP A 1 494 ? 58.067 -44.653 90.294 1.00 45.15 525 ASP A O 1
ATOM 3767 N N . PRO A 1 495 ? 57.810 -43.002 88.785 1.00 43.50 526 PRO A N 1
ATOM 3768 C CA . PRO A 1 495 ? 56.724 -42.326 89.509 1.00 39.48 526 PRO A CA 1
ATOM 3769 C C . PRO A 1 495 ? 55.476 -43.196 89.670 1.00 34.07 526 PRO A C 1
ATOM 3770 O O . PRO A 1 495 ? 54.572 -42.833 90.420 1.00 40.20 526 PRO A O 1
ATOM 3774 N N . HIS A 1 496 ? 55.417 -44.315 88.957 1.00 34.14 527 HIS A N 1
ATOM 3775 C CA . HIS A 1 496 ? 54.272 -45.214 89.037 1.00 43.32 527 HIS A CA 1
ATOM 3776 C C . HIS A 1 496 ? 54.362 -46.143 90.248 1.00 48.63 527 HIS A C 1
ATOM 3777 O O . HIS A 1 496 ? 53.348 -46.625 90.751 1.00 51.51 527 HIS A O 1
ATOM 3784 N N . CYS A 1 497 ? 55.582 -46.389 90.711 1.00 43.65 528 CYS A N 1
ATOM 3785 C CA . CYS A 1 497 ? 55.831 -47.495 91.628 1.00 51.63 528 CYS A CA 1
ATOM 3786 C C . CYS A 1 497 ? 55.801 -47.115 93.106 1.00 49.63 528 CYS A C 1
ATOM 3787 O O . CYS A 1 497 ? 56.460 -46.168 93.531 1.00 46.82 528 CYS A O 1
ATOM 3790 N N . GLY A 1 498 ? 55.009 -47.869 93.863 1.00 46.73 529 GLY A N 1
ATOM 3791 C CA . GLY A 1 498 ? 54.977 -47.812 95.312 1.00 46.55 529 GLY A CA 1
ATOM 3792 C C . GLY A 1 498 ? 54.934 -49.241 95.829 1.00 49.64 529 GLY A C 1
ATOM 3793 O O . GLY A 1 498 ? 54.634 -50.170 95.076 1.00 52.06 529 GLY A O 1
ATOM 3794 N N . TRP A 1 499 ? 55.239 -49.436 97.106 1.00 37.81 530 TRP A N 1
ATOM 3795 C CA . TRP A 1 499 ? 55.320 -50.788 97.634 1.00 40.37 530 TRP A CA 1
ATOM 3796 C C . TRP A 1 499 ? 54.039 -51.185 98.359 1.00 43.67 530 TRP A C 1
ATOM 3797 O O . TRP A 1 499 ? 53.646 -50.551 99.334 1.00 49.07 530 TRP A O 1
ATOM 3808 N N . CYS A 1 500 ? 53.376 -52.220 97.854 1.00 40.08 531 CYS A N 1
ATOM 3809 C CA . CYS A 1 500 ? 52.147 -52.703 98.462 1.00 45.06 531 CYS A CA 1
ATOM 3810 C C . CYS A 1 500 ? 52.512 -53.565 99.666 1.00 50.03 531 CYS A C 1
ATOM 3811 O O . CYS A 1 500 ? 52.939 -54.710 99.519 1.00 51.59 531 CYS A O 1
ATOM 3814 N N . ALA A 1 501 ? 52.338 -52.996 100.855 1.00 48.38 532 ALA A N 1
ATOM 3815 C CA . ALA A 1 501 ? 52.820 -53.590 102.098 1.00 46.85 532 ALA A CA 1
ATOM 3816 C C . ALA A 1 501 ? 52.446 -55.058 102.286 1.00 53.57 532 ALA A C 1
ATOM 3817 O O . ALA A 1 501 ? 53.315 -55.924 102.339 1.00 57.63 532 ALA A O 1
ATOM 3819 N N . LEU A 1 502 ? 51.151 -55.332 102.394 1.00 57.40 533 LEU A N 1
ATOM 3820 C CA . LEU A 1 502 ? 50.693 -56.663 102.773 1.00 57.44 533 LEU A CA 1
ATOM 3821 C C . LEU A 1 502 ? 50.780 -57.710 101.661 1.00 56.84 533 LEU A C 1
ATOM 3822 O O . LEU A 1 502 ? 50.795 -58.910 101.939 1.00 57.73 533 LEU A O 1
ATOM 3827 N N . HIS A 1 503 ? 50.837 -57.268 100.410 1.00 50.93 534 HIS A N 1
ATOM 3828 C CA . HIS A 1 503 ? 50.983 -58.208 99.301 1.00 52.74 534 HIS A CA 1
ATOM 3829 C C . HIS A 1 503 ? 52.442 -58.406 98.901 1.00 51.81 534 HIS A C 1
ATOM 3830 O O . HIS A 1 503 ? 52.745 -59.180 97.992 1.00 57.27 534 HIS A O 1
ATOM 3837 N N . ASN A 1 504 ? 53.338 -57.707 99.592 1.00 46.09 535 ASN A N 1
ATOM 3838 C CA . ASN A 1 504 ? 54.767 -57.800 99.319 1.00 44.37 535 ASN A CA 1
ATOM 3839 C C . ASN A 1 504 ? 55.100 -57.632 97.831 1.00 47.75 535 ASN A C 1
ATOM 3840 O O . ASN A 1 504 ? 55.773 -58.475 97.239 1.00 46.47 535 ASN A O 1
ATOM 3845 N N . MET A 1 505 ? 54.629 -56.546 97.225 1.00 48.64 536 MET A N 1
ATOM 3846 C CA . MET A 1 505 ? 54.796 -56.365 95.786 1.00 49.72 536 MET A CA 1
ATOM 3847 C C . MET A 1 505 ? 54.894 -54.895 95.402 1.00 50.81 536 MET A C 1
ATOM 3848 O O . MET A 1 505 ? 54.301 -54.032 96.050 1.00 49.69 536 MET A O 1
ATOM 3853 N N . CYS A 1 506 ? 55.634 -54.620 94.333 1.00 48.82 537 CYS A N 1
ATOM 3854 C CA . CYS A 1 506 ? 55.759 -53.265 93.810 1.00 44.57 537 CYS A CA 1
ATOM 3855 C C . CYS A 1 506 ? 54.708 -53.043 92.733 1.00 42.10 537 CYS A C 1
ATOM 3856 O O . CYS A 1 506 ? 54.650 -53.794 91.752 1.00 47.99 537 CYS A O 1
ATOM 3859 N N . SER A 1 507 ? 53.872 -52.023 92.915 1.00 41.81 538 SER A N 1
ATOM 3860 C CA . SER A 1 507 ? 52.782 -51.761 91.974 1.00 47.24 538 SER A CA 1
ATOM 3861 C C . SER A 1 507 ? 52.299 -50.312 91.971 1.00 47.76 538 SER A C 1
ATOM 3862 O O . SER A 1 507 ? 52.788 -49.479 92.732 1.00 43.41 538 SER A O 1
ATOM 3865 N N . ARG A 1 508 ? 51.327 -50.022 91.110 1.00 45.24 539 ARG A N 1
ATOM 3866 C CA . ARG A 1 508 ? 50.644 -48.735 91.143 1.00 53.73 539 ARG A CA 1
ATOM 3867 C C . ARG A 1 508 ? 49.729 -48.715 92.354 1.00 47.51 539 ARG A C 1
ATOM 3868 O O . ARG A 1 508 ? 49.209 -49.756 92.759 1.00 44.64 539 ARG A O 1
ATOM 3876 N N . ARG A 1 509 ? 49.525 -47.534 92.926 1.00 46.05 540 ARG A N 1
ATOM 3877 C CA . ARG A 1 509 ? 48.589 -47.381 94.030 1.00 54.58 540 ARG A CA 1
ATOM 3878 C C . ARG A 1 509 ? 47.264 -48.082 93.708 1.00 58.55 540 ARG A C 1
ATOM 3879 O O . ARG A 1 509 ? 46.712 -48.809 94.539 1.00 57.05 540 ARG A O 1
ATOM 3887 N N . ASP A 1 510 ? 46.772 -47.879 92.489 1.00 52.10 541 ASP A N 1
ATOM 3888 C CA . ASP A 1 510 ? 45.492 -48.441 92.068 1.00 57.05 541 ASP A CA 1
ATOM 3889 C C . ASP A 1 510 ? 45.505 -49.964 91.907 1.00 56.99 541 ASP A C 1
ATOM 3890 O O . ASP A 1 510 ? 44.450 -50.583 91.781 1.00 58.47 541 ASP A O 1
ATOM 3895 N N . LYS A 1 511 ? 46.692 -50.564 91.915 1.00 56.79 542 LYS A N 1
ATOM 3896 C CA . LYS A 1 511 ? 46.822 -52.020 91.812 1.00 53.89 542 LYS A CA 1
ATOM 3897 C C . LYS A 1 511 ? 46.972 -52.658 93.192 1.00 59.17 542 LYS A C 1
ATOM 3898 O O . LYS A 1 511 ? 47.038 -53.884 93.324 1.00 57.07 542 LYS A O 1
ATOM 3904 N N . CYS A 1 512 ? 47.041 -51.820 94.219 1.00 56.26 543 CYS A N 1
ATOM 3905 C CA . CYS A 1 512 ? 47.273 -52.305 95.572 1.00 54.51 543 CYS A CA 1
ATOM 3906 C C . CYS A 1 512 ? 45.988 -52.214 96.384 1.00 49.36 543 CYS A C 1
ATOM 3907 O O . CYS A 1 512 ? 45.546 -51.122 96.737 1.00 49.19 543 CYS A O 1
ATOM 3910 N N . GLN A 1 513 ? 45.385 -53.363 96.671 1.00 49.99 544 GLN A N 1
ATOM 3911 C CA . GLN A 1 513 ? 44.092 -53.371 97.344 1.00 63.48 544 GLN A CA 1
ATOM 3912 C C . GLN A 1 513 ? 44.169 -52.679 98.702 1.00 64.40 544 GLN A C 1
ATOM 3913 O O . GLN A 1 513 ? 45.136 -52.850 99.445 1.00 62.43 544 GLN A O 1
ATOM 3919 N N . ARG A 1 514 ? 43.153 -51.875 99.000 1.00 67.05 545 ARG A N 1
ATOM 3920 C CA . ARG A 1 514 ? 43.066 -51.154 100.266 1.00 68.09 545 ARG A CA 1
ATOM 3921 C C . ARG A 1 514 ? 44.239 -50.197 100.474 1.00 68.85 545 ARG A C 1
ATOM 3922 O O . ARG A 1 514 ? 44.624 -49.906 101.610 1.00 68.63 545 ARG A O 1
ATOM 3930 N N . ALA A 1 515 ? 44.790 -49.696 99.370 1.00 59.52 546 ALA A N 1
ATOM 3931 C CA . ALA A 1 515 ? 45.918 -48.770 99.421 1.00 52.23 546 ALA A CA 1
ATOM 3932 C C . ALA A 1 515 ? 45.585 -47.507 100.208 1.00 50.37 546 ALA A C 1
ATOM 3933 O O . ALA A 1 515 ? 46.471 -46.845 100.750 1.00 49.11 546 ALA A O 1
ATOM 3935 N N . TRP A 1 516 ? 44.299 -47.182 100.266 1.00 55.69 547 TRP A N 1
ATOM 3936 C CA . TRP A 1 516 ? 43.831 -45.984 100.951 1.00 62.12 547 TRP A CA 1
ATOM 3937 C C . TRP A 1 516 ? 43.775 -46.199 102.456 1.00 63.65 547 TRP A C 1
ATOM 3938 O O . TRP A 1 516 ? 43.541 -45.262 103.211 1.00 58.38 547 TRP A O 1
ATOM 3949 N N . GLU A 1 517 ? 43.973 -47.440 102.890 1.00 69.10 548 GLU A N 1
ATOM 3950 C CA . GLU A 1 517 ? 44.005 -47.737 104.319 1.00 67.65 548 GLU A CA 1
ATOM 3951 C C . GLU A 1 517 ? 45.400 -47.527 104.901 1.00 61.83 548 GLU A C 1
ATOM 3952 O O . GLU A 1 517 ? 46.409 -47.731 104.220 1.00 61.66 548 GLU A O 1
ATOM 3958 N N . ALA A 1 518 ? 45.439 -47.112 106.163 1.00 56.75 549 ALA A N 1
ATOM 3959 C CA . ALA A 1 518 ? 46.681 -46.712 106.815 1.00 56.02 549 ALA A CA 1
ATOM 3960 C C . ALA A 1 518 ? 47.818 -47.701 106.585 1.00 53.37 549 ALA A C 1
ATOM 3961 O O . ALA A 1 518 ? 47.722 -48.868 106.960 1.00 55.63 549 ALA A O 1
ATOM 3963 N N . ASN A 1 519 ? 48.882 -47.219 105.949 1.00 49.06 550 ASN A N 1
ATOM 3964 C CA . ASN A 1 519 ? 50.127 -47.971 105.804 1.00 49.61 550 ASN A CA 1
ATOM 3965 C C . ASN A 1 519 ? 50.063 -49.196 104.893 1.00 53.81 550 ASN A C 1
ATOM 3966 O O . ASN A 1 519 ? 50.954 -50.047 104.928 1.00 56.30 550 ASN A O 1
ATOM 3971 N N . ARG A 1 520 ? 49.024 -49.280 104.072 1.00 50.84 551 ARG A N 1
ATOM 3972 C CA . ARG A 1 520 ? 48.917 -50.384 103.124 1.00 51.37 551 ARG A CA 1
ATOM 3973 C C . ARG A 1 520 ? 49.801 -50.166 101.894 1.00 48.82 551 ARG A C 1
ATOM 3974 O O . ARG A 1 520 ? 50.191 -51.125 101.227 1.00 47.95 551 ARG A O 1
ATOM 3982 N N . PHE A 1 521 ? 50.123 -48.905 101.609 1.00 51.08 552 PHE A N 1
ATOM 3983 C CA . PHE A 1 521 ? 50.900 -48.551 100.426 1.00 40.98 552 PHE A CA 1
ATOM 3984 C C . PHE A 1 521 ? 52.007 -47.564 100.774 1.00 42.82 552 PHE A C 1
ATOM 3985 O O . PHE A 1 521 ? 51.733 -46.458 101.226 1.00 48.67 552 PHE A O 1
ATOM 3993 N N . ALA A 1 522 ? 53.257 -47.964 100.560 1.00 42.33 553 ALA A N 1
ATOM 3994 C CA . ALA A 1 522 ? 54.392 -47.098 100.870 1.00 45.14 553 ALA A CA 1
ATOM 3995 C C . ALA A 1 522 ? 54.849 -46.310 99.637 1.00 55.23 553 ALA A C 1
ATOM 3996 O O . ALA A 1 522 ? 55.104 -46.885 98.578 1.00 52.74 553 ALA A O 1
ATOM 3998 N N . ALA A 1 523 ? 54.948 -44.992 99.780 1.00 62.03 554 ALA A N 1
ATOM 3999 C CA . ALA A 1 523 ? 55.255 -44.119 98.649 1.00 61.09 554 ALA A CA 1
ATOM 4000 C C . ALA A 1 523 ? 56.643 -43.484 98.727 1.00 63.97 554 ALA A C 1
ATOM 4001 O O . ALA A 1 523 ? 57.050 -42.762 97.822 1.00 66.09 554 ALA A O 1
ATOM 4003 N N . SER A 1 524 ? 57.361 -43.745 99.813 1.00 66.41 555 SER A N 1
ATOM 4004 C CA . SER A 1 524 ? 58.743 -43.290 99.938 1.00 66.95 555 SER A CA 1
ATOM 4005 C C . SER A 1 524 ? 59.538 -44.260 100.799 1.00 71.17 555 SER A C 1
ATOM 4006 O O . SER A 1 524 ? 59.026 -44.785 101.785 1.00 78.22 555 SER A O 1
ATOM 4009 N N . ILE A 1 525 ? 60.785 -44.500 100.410 1.00 68.14 556 ILE A N 1
ATOM 4010 C CA . ILE A 1 525 ? 61.647 -45.482 101.064 1.00 65.34 556 ILE A CA 1
ATOM 4011 C C . ILE A 1 525 ? 61.507 -45.498 102.597 1.00 66.09 556 ILE A C 1
ATOM 4012 O O . ILE A 1 525 ? 61.727 -46.527 103.249 1.00 58.50 556 ILE A O 1
ATOM 4017 N N . SER A 1 526 ? 61.114 -44.361 103.161 1.00 70.99 557 SER A N 1
ATOM 4018 C CA . SER A 1 526 ? 60.952 -44.221 104.606 1.00 72.05 557 SER A CA 1
ATOM 4019 C C . SER A 1 526 ? 59.854 -45.108 105.197 1.00 69.94 557 SER A C 1
ATOM 4020 O O . SER A 1 526 ? 59.959 -45.546 106.341 1.00 70.14 557 SER A O 1
ATOM 4023 N N . GLN A 1 527 ? 58.803 -45.365 104.421 1.00 66.23 558 GLN A N 1
ATOM 4024 C CA . GLN A 1 527 ? 57.637 -46.092 104.923 1.00 65.72 558 GLN A CA 1
ATOM 4025 C C . GLN A 1 527 ? 57.787 -47.610 104.859 1.00 63.41 558 GLN A C 1
ATOM 4026 O O . GLN A 1 527 ? 56.847 -48.339 105.176 1.00 62.44 558 GLN A O 1
ATOM 4032 N N . CYS A 1 528 ? 58.956 -48.086 104.442 1.00 60.81 559 CYS A N 1
ATOM 4033 C CA . CYS A 1 528 ? 59.200 -49.524 104.355 1.00 56.93 559 CYS A CA 1
ATOM 4034 C C . CYS A 1 528 ? 59.220 -50.165 105.737 1.00 60.78 559 CYS A C 1
ATOM 4035 O O . CYS A 1 528 ? 59.882 -49.668 106.645 1.00 70.05 559 CYS A O 1
ATOM 4038 N N . MET A 1 529 ? 58.497 -51.273 105.886 1.00 54.17 560 MET A N 1
ATOM 4039 C CA . MET A 1 529 ? 58.371 -51.954 107.170 1.00 53.82 560 MET A CA 1
ATOM 4040 C C . MET A 1 529 ? 59.683 -52.568 107.632 1.00 57.16 560 MET A C 1
ATOM 4041 O O . MET A 1 529 ? 60.531 -52.936 106.821 1.00 60.29 560 MET A O 1
ATOM 4046 N N . SER A 1 530 ? 59.839 -52.669 108.946 1.00 53.97 561 SER A N 1
ATOM 4047 C CA . SER A 1 530 ? 60.966 -53.376 109.539 1.00 60.67 561 SER A CA 1
ATOM 4048 C C . SER A 1 530 ? 60.460 -54.262 110.669 1.00 65.31 561 SER A C 1
ATOM 4049 O O . SER A 1 530 ? 59.421 -53.985 111.269 1.00 63.93 561 SER A O 1
ATOM 4052 N N . LEU A 1 531 ? 61.193 -55.331 110.955 1.00 70.24 562 LEU A N 1
ATOM 4053 C CA . LEU A 1 531 ? 60.787 -56.275 111.986 1.00 68.49 562 LEU A CA 1
ATOM 4054 C C . LEU A 1 531 ? 61.827 -56.350 113.102 1.00 75.82 562 LEU A C 1
ATOM 4055 O O . LEU A 1 531 ? 63.026 -56.461 112.839 1.00 78.56 562 LEU A O 1
ATOM 4060 N N . GLU A 1 532 ? 61.360 -56.275 114.346 1.00 78.79 563 GLU A N 1
ATOM 4061 C CA . GLU A 1 532 ? 62.223 -56.438 115.514 1.00 83.49 563 GLU A CA 1
ATOM 4062 C C . GLU A 1 532 ? 61.775 -57.649 116.314 1.00 84.38 563 GLU A C 1
ATOM 4063 O O . GLU A 1 532 ? 60.585 -57.805 116.579 1.00 82.97 563 GLU A O 1
ATOM 4069 N N . VAL A 1 533 ? 62.723 -58.500 116.700 1.00 89.56 564 VAL A N 1
ATOM 4070 C CA . VAL A 1 533 ? 62.414 -59.645 117.555 1.00 90.87 564 VAL A CA 1
ATOM 4071 C C . VAL A 1 533 ? 63.001 -59.469 118.949 1.00 97.33 564 VAL A C 1
ATOM 4072 O O . VAL A 1 533 ? 64.102 -58.946 119.112 1.00 98.83 564 VAL A O 1
ATOM 4076 N N . HIS A 1 534 ? 62.258 -59.923 119.950 1.00 101.31 565 HIS A N 1
ATOM 4077 C CA . HIS A 1 534 ? 62.686 -59.827 121.336 1.00 112.15 565 HIS A CA 1
ATOM 4078 C C . HIS A 1 534 ? 62.502 -61.189 121.994 1.00 110.98 565 HIS A C 1
ATOM 4079 O O . HIS A 1 534 ? 61.373 -61.606 122.246 1.00 114.74 565 HIS A O 1
ATOM 4086 N N . PRO A 1 535 ? 63.612 -61.899 122.259 1.00 106.39 566 PRO A N 1
ATOM 4087 C CA . PRO A 1 535 ? 64.985 -61.472 121.981 1.00 104.00 566 PRO A CA 1
ATOM 4088 C C . PRO A 1 535 ? 65.448 -61.858 120.578 1.00 107.77 566 PRO A C 1
ATOM 4089 O O . PRO A 1 535 ? 64.758 -62.599 119.876 1.00 103.15 566 PRO A O 1
ATOM 4093 N N . ASN A 1 536 ? 66.618 -61.357 120.190 1.00 115.01 567 ASN A N 1
ATOM 4094 C CA . ASN A 1 536 ? 67.164 -61.572 118.852 1.00 113.64 567 ASN A CA 1
ATOM 4095 C C . ASN A 1 536 ? 67.745 -62.970 118.632 1.00 108.21 567 ASN A C 1
ATOM 4096 O O . ASN A 1 536 ? 67.894 -63.414 117.492 1.00 102.41 567 ASN A O 1
ATOM 4101 N N . SER A 1 537 ? 68.075 -63.658 119.723 1.00 106.30 568 SER A N 1
ATOM 4102 C CA . SER A 1 537 ? 68.684 -64.984 119.636 1.00 103.80 568 SER A CA 1
ATOM 4103 C C . SER A 1 537 ? 68.294 -65.876 120.810 1.00 103.77 568 SER A C 1
ATOM 4104 O O . SER A 1 537 ? 67.972 -65.388 121.893 1.00 107.35 568 SER A O 1
ATOM 4107 N N . ILE A 1 538 ? 68.324 -67.187 120.587 1.00 100.27 569 ILE A N 1
ATOM 4108 C CA . ILE A 1 538 ? 68.075 -68.154 121.653 1.00 101.31 569 ILE A CA 1
ATOM 4109 C C . ILE A 1 538 ? 69.000 -69.365 121.540 1.00 101.99 569 ILE A C 1
ATOM 4110 O O . ILE A 1 538 ? 69.565 -69.631 120.477 1.00 95.91 569 ILE A O 1
ATOM 4115 N N . SER A 1 539 ? 69.150 -70.094 122.642 1.00 103.88 570 SER A N 1
ATOM 4116 C CA . SER A 1 539 ? 69.966 -71.302 122.659 1.00 106.00 570 SER A CA 1
ATOM 4117 C C . SER A 1 539 ? 69.186 -72.480 122.089 1.00 113.31 570 SER A C 1
ATOM 4118 O O . SER A 1 539 ? 67.972 -72.568 122.266 1.00 119.88 570 SER A O 1
ATOM 4121 N N . VAL A 1 540 ? 69.882 -73.381 121.403 1.00 112.96 571 VAL A N 1
ATOM 4122 C CA . VAL A 1 540 ? 69.241 -74.571 120.853 1.00 113.77 571 VAL A CA 1
ATOM 4123 C C . VAL A 1 540 ? 68.566 -75.378 121.960 1.00 116.10 571 VAL A C 1
ATOM 4124 O O . VAL A 1 540 ? 67.528 -76.005 121.743 1.00 113.21 571 VAL A O 1
ATOM 4128 N N . SER A 1 541 ? 69.159 -75.347 123.150 1.00 121.86 572 SER A N 1
ATOM 4129 C CA . SER A 1 541 ? 68.616 -76.052 124.305 1.00 125.42 572 SER A CA 1
ATOM 4130 C C . SER A 1 541 ? 67.439 -75.293 124.910 1.00 122.70 572 SER A C 1
ATOM 4131 O O . SER A 1 541 ? 66.823 -75.749 125.873 1.00 125.15 572 SER A O 1
ATOM 4134 N N . ASP A 1 542 ? 67.136 -74.130 124.342 1.00 115.20 573 ASP A N 1
ATOM 4135 C CA . ASP A 1 542 ? 66.018 -73.315 124.800 1.00 112.69 573 ASP A CA 1
ATOM 4136 C C . ASP A 1 542 ? 64.930 -73.264 123.731 1.00 114.18 573 ASP A C 1
ATOM 4137 O O . ASP A 1 542 ? 64.632 -72.202 123.178 1.00 114.03 573 ASP A O 1
ATOM 4142 N N . HIS A 1 543 ? 64.342 -74.419 123.442 1.00 112.77 574 HIS A N 1
ATOM 4143 C CA . HIS A 1 543 ? 63.337 -74.520 122.391 1.00 112.58 574 HIS A CA 1
ATOM 4144 C C . HIS A 1 543 ? 61.960 -74.050 122.856 1.00 104.49 574 HIS A C 1
ATOM 4145 O O . HIS A 1 543 ? 61.676 -74.005 124.054 1.00 98.13 574 HIS A O 1
ATOM 4152 N N . SER A 1 544 ? 61.116 -73.693 121.892 1.00 99.53 575 SER A N 1
ATOM 4153 C CA . SER A 1 544 ? 59.731 -73.311 122.160 1.00 94.81 575 SER A CA 1
ATOM 4154 C C . SER A 1 544 ? 59.600 -72.101 123.089 1.00 92.27 575 SER A C 1
ATOM 4155 O O . SER A 1 544 ? 58.797 -72.112 124.023 1.00 87.08 575 SER A O 1
ATOM 4158 N N . ARG A 1 545 ? 60.379 -71.056 122.825 1.00 94.81 576 ARG A N 1
ATOM 4159 C CA . ARG A 1 545 ? 60.325 -69.847 123.643 1.00 100.74 576 ARG A CA 1
ATOM 4160 C C . ARG A 1 545 ? 59.427 -68.777 123.021 1.00 97.84 576 ARG A C 1
ATOM 4161 O O . ARG A 1 545 ? 59.309 -68.687 121.799 1.00 96.19 576 ARG A O 1
ATOM 4169 N N . LEU A 1 546 ? 58.794 -67.974 123.872 1.00 96.40 577 LEU A N 1
ATOM 4170 C CA . LEU A 1 546 ? 57.893 -66.919 123.420 1.00 94.98 577 LEU A CA 1
ATOM 4171 C C . LEU A 1 546 ? 58.646 -65.657 123.024 1.00 95.68 577 LEU A C 1
ATOM 4172 O O . LEU A 1 546 ? 59.219 -64.971 123.871 1.00 96.41 577 LEU A O 1
ATOM 4177 N N . LEU A 1 547 ? 58.632 -65.354 121.731 1.00 93.88 578 LEU A N 1
ATOM 4178 C CA . LEU A 1 547 ? 59.243 -64.134 121.225 1.00 87.29 578 LEU A CA 1
ATOM 4179 C C . LEU A 1 547 ? 58.181 -63.051 121.073 1.00 79.71 578 LEU A C 1
ATOM 4180 O O . LEU A 1 547 ? 57.030 -63.336 120.744 1.00 76.96 578 LEU A O 1
ATOM 4185 N N . SER A 1 548 ? 58.565 -61.807 121.327 1.00 79.00 579 SER A N 1
ATOM 4186 C CA . SER A 1 548 ? 57.664 -60.687 121.109 1.00 84.92 579 SER A CA 1
ATOM 4187 C C . SER A 1 548 ? 58.152 -59.849 119.937 1.00 84.60 579 SER A C 1
ATOM 4188 O O . SER A 1 548 ? 59.272 -59.335 119.944 1.00 81.77 579 SER A O 1
ATOM 4191 N N . LEU A 1 549 ? 57.298 -59.725 118.926 1.00 84.81 580 LEU A N 1
ATOM 4192 C CA . LEU A 1 549 ? 57.655 -59.052 117.689 1.00 78.22 580 LEU A CA 1
ATOM 4193 C C . LEU A 1 549 ? 56.983 -57.691 117.588 1.00 80.05 580 LEU A C 1
ATOM 4194 O O . LEU A 1 549 ? 55.879 -57.488 118.094 1.00 79.74 580 LEU A O 1
ATOM 4199 N N . VAL A 1 550 ? 57.663 -56.763 116.927 1.00 74.88 581 VAL A N 1
ATOM 4200 C CA . VAL A 1 550 ? 57.113 -55.449 116.663 1.00 67.68 581 VAL A CA 1
ATOM 4201 C C . VAL A 1 550 ? 57.323 -55.121 115.193 1.00 73.92 581 VAL A C 1
ATOM 4202 O O . VAL A 1 550 ? 58.435 -55.229 114.675 1.00 78.39 581 VAL A O 1
ATOM 4206 N N . VAL A 1 551 ? 56.252 -54.729 114.515 1.00 68.15 582 VAL A N 1
ATOM 4207 C CA . VAL A 1 551 ? 56.360 -54.362 113.119 1.00 67.09 582 VAL A CA 1
ATOM 4208 C C . VAL A 1 551 ? 56.237 -52.852 112.969 1.00 72.17 582 VAL A C 1
ATOM 4209 O O . VAL A 1 551 ? 55.172 -52.279 113.196 1.00 78.35 582 VAL A O 1
ATOM 4213 N N . ASN A 1 552 ? 57.338 -52.214 112.591 1.00 67.93 583 ASN A N 1
ATOM 4214 C CA . ASN A 1 552 ? 57.359 -50.770 112.390 1.00 57.39 583 ASN A CA 1
ATOM 4215 C C . ASN A 1 552 ? 56.693 -50.366 111.077 1.00 59.52 583 ASN A C 1
ATOM 4216 O O . ASN A 1 552 ? 56.909 -50.997 110.043 1.00 63.16 583 ASN A O 1
ATOM 4221 N N . ASP A 1 553 ? 55.870 -49.322 111.134 1.00 61.18 584 ASP A N 1
ATOM 4222 C CA . ASP A 1 553 ? 55.198 -48.785 109.950 1.00 65.37 584 ASP A CA 1
ATOM 4223 C C . ASP A 1 553 ? 54.128 -49.730 109.407 1.00 59.62 584 ASP A C 1
ATOM 4224 O O . ASP A 1 553 ? 53.751 -49.652 108.238 1.00 61.23 584 ASP A O 1
ATOM 4229 N N . ALA A 1 554 ? 53.640 -50.611 110.271 1.00 55.62 585 ALA A N 1
ATOM 4230 C CA . ALA A 1 554 ? 52.658 -51.624 109.899 1.00 46.78 585 ALA A CA 1
ATOM 4231 C C . ALA A 1 554 ? 51.262 -51.059 109.651 1.00 48.70 585 ALA A C 1
ATOM 4232 O O . ALA A 1 554 ? 50.857 -50.070 110.262 1.00 50.17 585 ALA A O 1
ATOM 4234 N N . PRO A 1 555 ? 50.520 -51.693 108.738 1.00 49.40 586 PRO A N 1
ATOM 4235 C CA . PRO A 1 555 ? 49.080 -51.464 108.621 1.00 52.30 586 PRO A CA 1
ATOM 4236 C C . PRO A 1 555 ? 48.379 -52.343 109.656 1.00 55.71 586 PRO A C 1
ATOM 4237 O O . PRO A 1 555 ? 49.055 -52.961 110.479 1.00 55.02 586 PRO A O 1
ATOM 4241 N N . ASN A 1 556 ? 47.053 -52.417 109.612 1.00 56.00 587 ASN A N 1
ATOM 4242 C CA . ASN A 1 556 ? 46.336 -53.320 110.504 1.00 57.15 587 ASN A CA 1
ATOM 4243 C C . ASN A 1 556 ? 46.779 -54.767 110.298 1.00 58.67 587 ASN A C 1
ATOM 4244 O O . ASN A 1 556 ? 46.889 -55.236 109.166 1.00 58.97 587 ASN A O 1
ATOM 4249 N N . LEU A 1 557 ? 47.032 -55.469 111.397 1.00 58.42 588 LEU A N 1
ATOM 4250 C CA . LEU A 1 557 ? 47.437 -56.866 111.339 1.00 56.20 588 LEU A CA 1
ATOM 4251 C C . LEU A 1 557 ? 46.406 -57.749 112.028 1.00 55.50 588 LEU A C 1
ATOM 4252 O O . LEU A 1 557 ? 46.542 -58.972 112.043 1.00 53.55 588 LEU A O 1
ATOM 4257 N N . SER A 1 558 ? 45.383 -57.122 112.603 1.00 58.12 589 SER A N 1
ATOM 4258 C CA . SER A 1 558 ? 44.374 -57.835 113.385 1.00 60.22 589 SER A CA 1
ATOM 4259 C C . SER A 1 558 ? 43.713 -58.966 112.604 1.00 67.01 589 SER A C 1
ATOM 4260 O O . SER A 1 558 ? 43.111 -59.864 113.191 1.00 67.82 589 SER A O 1
ATOM 4263 N N . GLU A 1 559 ? 43.825 -58.921 111.281 1.00 65.13 590 GLU A N 1
ATOM 4264 C CA . GLU A 1 559 ? 43.258 -59.966 110.441 1.00 62.27 590 GLU A CA 1
ATOM 4265 C C . GLU A 1 559 ? 44.000 -61.289 110.621 1.00 62.86 590 GLU A C 1
ATOM 4266 O O . GLU A 1 559 ? 43.519 -62.341 110.191 1.00 65.40 590 GLU A O 1
ATOM 4272 N N . GLY A 1 560 ? 45.168 -61.238 111.257 1.00 56.44 591 GLY A N 1
ATOM 4273 C CA . GLY A 1 560 ? 45.911 -62.450 111.561 1.00 57.25 591 GLY A CA 1
ATOM 4274 C C . GLY A 1 560 ? 47.330 -62.487 111.021 1.00 56.63 591 GLY A C 1
ATOM 4275 O O . GLY A 1 560 ? 47.627 -61.920 109.969 1.00 57.32 591 GLY A O 1
ATOM 4276 N N . ILE A 1 561 ? 48.204 -63.176 111.747 1.00 54.92 592 ILE A N 1
ATOM 4277 C CA . ILE A 1 561 ? 49.627 -63.230 111.431 1.00 58.31 592 ILE A CA 1
ATOM 4278 C C . ILE A 1 561 ? 50.179 -64.619 111.742 1.00 69.20 592 ILE A C 1
ATOM 4279 O O . ILE A 1 561 ? 50.001 -65.134 112.851 1.00 62.32 592 ILE A O 1
ATOM 4284 N N . ALA A 1 562 ? 50.846 -65.227 110.767 1.00 68.40 593 ALA A N 1
ATOM 4285 C CA . ALA A 1 562 ? 51.550 -66.481 111.008 1.00 61.35 593 ALA A CA 1
ATOM 4286 C C . ALA A 1 562 ? 53.054 -66.224 111.016 1.00 59.71 593 ALA A C 1
ATOM 4287 O O . ALA A 1 562 ? 53.532 -65.288 110.380 1.00 55.32 593 ALA A O 1
ATOM 4289 N N . CYS A 1 563 ? 53.795 -67.048 111.748 1.00 62.62 594 CYS A N 1
ATOM 4290 C CA . CYS A 1 563 ? 55.239 -66.878 111.864 1.00 63.02 594 CYS A CA 1
ATOM 4291 C C . CYS A 1 563 ? 55.979 -68.036 111.221 1.00 66.60 594 CYS A C 1
ATOM 4292 O O . CYS A 1 563 ? 55.810 -69.184 111.623 1.00 72.49 594 CYS A O 1
ATOM 4295 N N . ALA A 1 564 ? 56.810 -67.731 110.233 1.00 61.95 595 ALA A N 1
ATOM 4296 C CA . ALA A 1 564 ? 57.618 -68.752 109.581 1.00 59.28 595 ALA A CA 1
ATOM 4297 C C . ALA A 1 564 ? 59.088 -68.613 109.963 1.00 68.68 595 ALA A C 1
ATOM 4298 O O . ALA A 1 564 ? 59.745 -67.637 109.603 1.00 74.18 595 ALA A O 1
ATOM 4300 N N . PHE A 1 565 ? 59.591 -69.590 110.710 1.00 72.16 596 PHE A N 1
ATOM 4301 C CA . PHE A 1 565 ? 61.018 -69.691 110.977 1.00 73.14 596 PHE A CA 1
ATOM 4302 C C . PHE A 1 565 ? 61.659 -70.415 109.800 1.00 78.15 596 PHE A C 1
ATOM 4303 O O . PHE A 1 565 ? 61.703 -71.649 109.765 1.00 77.35 596 PHE A O 1
ATOM 4311 N N . GLY A 1 566 ? 62.139 -69.642 108.831 1.00 79.23 597 GLY A N 1
ATOM 4312 C CA . GLY A 1 566 ? 62.712 -70.201 107.621 1.00 83.66 597 GLY A CA 1
ATOM 4313 C C . GLY A 1 566 ? 61.818 -71.268 107.020 1.00 92.37 597 GLY A C 1
ATOM 4314 O O . GLY A 1 566 ? 60.596 -71.114 106.970 1.00 92.22 597 GLY A O 1
ATOM 4315 N N . ASN A 1 567 ? 62.451 -72.331 106.610 1.00 101.73 598 ASN A N 1
ATOM 4316 C CA . ASN A 1 567 ? 61.751 -73.472 106.033 1.00 109.65 598 ASN A CA 1
ATOM 4317 C C . ASN A 1 567 ? 61.251 -74.464 107.083 1.00 109.36 598 ASN A C 1
ATOM 4318 O O . ASN A 1 567 ? 60.559 -75.428 106.753 1.00 107.96 598 ASN A O 1
ATOM 4323 N N . LEU A 1 568 ? 61.601 -74.196 108.327 1.00 103.88 599 LEU A N 1
ATOM 4324 C CA . LEU A 1 568 ? 61.370 -75.130 109.428 1.00 101.01 599 LEU A CA 1
ATOM 4325 C C . LEU A 1 568 ? 59.905 -75.236 109.849 1.00 99.74 599 LEU A C 1
ATOM 4326 O O . LEU A 1 568 ? 59.216 -76.184 109.479 1.00 102.17 599 LEU A O 1
ATOM 4331 N N . THR A 1 569 ? 59.436 -74.269 110.632 1.00 92.99 600 THR A N 1
ATOM 4332 C CA . THR A 1 569 ? 58.062 -74.297 111.122 1.00 86.19 600 THR A CA 1
ATOM 4333 C C . THR A 1 569 ? 57.264 -73.083 110.668 1.00 81.76 600 THR A C 1
ATOM 4334 O O . THR A 1 569 ? 57.822 -72.104 110.170 1.00 74.28 600 THR A O 1
ATOM 4338 N N . GLU A 1 570 ? 55.949 -73.161 110.841 1.00 80.68 601 GLU A N 1
ATOM 4339 C CA . GLU A 1 570 ? 55.089 -71.994 110.703 1.00 74.94 601 GLU A CA 1
ATOM 4340 C C . GLU A 1 570 ? 53.943 -72.095 111.700 1.00 78.96 601 GLU A C 1
ATOM 4341 O O . GLU A 1 570 ? 53.103 -72.992 111.608 1.00 80.29 601 GLU A O 1
ATOM 4347 N N . VAL A 1 571 ? 53.929 -71.179 112.664 1.00 75.33 602 VAL A N 1
ATOM 4348 C CA . VAL A 1 571 ? 52.929 -71.191 113.722 1.00 74.90 602 VAL A CA 1
ATOM 4349 C C . VAL A 1 571 ? 52.049 -69.949 113.657 1.00 78.58 602 VAL A C 1
ATOM 4350 O O . VAL A 1 571 ? 52.442 -68.922 113.101 1.00 77.27 602 VAL A O 1
ATOM 4354 N N . GLU A 1 572 ? 50.853 -70.049 114.227 1.00 80.02 603 GLU A N 1
ATOM 4355 C CA . GLU A 1 572 ? 49.972 -68.897 114.320 1.00 78.45 603 GLU A CA 1
ATOM 4356 C C . GLU A 1 572 ? 50.498 -67.958 115.394 1.00 77.22 603 GLU A C 1
ATOM 4357 O O . GLU A 1 572 ? 50.856 -68.393 116.486 1.00 72.49 603 GLU A O 1
ATOM 4363 N N . GLY A 1 573 ? 50.557 -66.670 115.073 1.00 78.69 604 GLY A N 1
ATOM 4364 C CA . GLY A 1 573 ? 51.035 -65.676 116.013 1.00 78.76 604 GLY A CA 1
ATOM 4365 C C . GLY A 1 573 ? 49.906 -64.958 116.726 1.00 78.07 604 GLY A C 1
ATOM 4366 O O . GLY A 1 573 ? 48.759 -64.987 116.283 1.00 81.04 604 GLY A O 1
ATOM 4367 N N . GLN A 1 574 ? 50.241 -64.306 117.834 1.00 73.22 605 GLN A N 1
ATOM 4368 C CA . GLN A 1 574 ? 49.265 -63.586 118.640 1.00 78.04 605 GLN A CA 1
ATOM 4369 C C . GLN A 1 574 ? 49.323 -62.103 118.308 1.00 73.49 605 GLN A C 1
ATOM 4370 O O . GLN A 1 574 ? 50.359 -61.466 118.481 1.00 76.07 605 GLN A O 1
ATOM 4376 N N . VAL A 1 575 ? 48.209 -61.550 117.839 1.00 70.12 606 VAL A N 1
ATOM 4377 C CA . VAL A 1 575 ? 48.197 -60.168 117.374 1.00 65.83 606 VAL A CA 1
ATOM 4378 C C . VAL A 1 575 ? 47.543 -59.169 118.327 1.00 65.78 606 VAL A C 1
ATOM 4379 O O . VAL A 1 575 ? 46.459 -59.409 118.855 1.00 69.55 606 VAL A O 1
ATOM 4383 N N . SER A 1 576 ? 48.225 -58.044 118.527 1.00 64.32 607 SER A N 1
ATOM 4384 C CA . SER A 1 576 ? 47.688 -56.908 119.262 1.00 59.06 607 SER A CA 1
ATOM 4385 C C . SER A 1 576 ? 48.311 -55.633 118.703 1.00 60.90 607 SER A C 1
ATOM 4386 O O . SER A 1 576 ? 49.478 -55.339 118.961 1.00 59.75 607 SER A O 1
ATOM 4389 N N . GLY A 1 577 ? 47.533 -54.877 117.934 1.00 60.00 608 GLY A N 1
ATOM 4390 C CA . GLY A 1 577 ? 48.061 -53.707 117.257 1.00 60.34 608 GLY A CA 1
ATOM 4391 C C . GLY A 1 577 ? 49.111 -54.124 116.243 1.00 56.43 608 GLY A C 1
ATOM 4392 O O . GLY A 1 577 ? 48.803 -54.820 115.278 1.00 60.12 608 GLY A O 1
ATOM 4393 N N . SER A 1 578 ? 50.354 -53.712 116.467 1.00 56.90 609 SER A N 1
ATOM 4394 C CA . SER A 1 578 ? 51.446 -54.069 115.568 1.00 66.80 609 SER A CA 1
ATOM 4395 C C . SER A 1 578 ? 52.430 -55.014 116.253 1.00 64.91 609 SER A C 1
ATOM 4396 O O . SER A 1 578 ? 53.565 -55.180 115.806 1.00 65.53 609 SER A O 1
ATOM 4399 N N . GLN A 1 579 ? 51.980 -55.633 117.339 1.00 58.87 610 GLN A N 1
ATOM 4400 C CA . GLN A 1 579 ? 52.794 -56.591 118.081 1.00 70.38 610 GLN A CA 1
ATOM 4401 C C . GLN A 1 579 ? 52.341 -58.010 117.772 1.00 71.73 610 GLN A C 1
ATOM 4402 O O . GLN A 1 579 ? 51.146 -58.280 117.668 1.00 71.74 610 GLN A O 1
ATOM 4408 N N . VAL A 1 580 ? 53.301 -58.914 117.622 1.00 69.22 611 VAL A N 1
ATOM 4409 C CA . VAL A 1 580 ? 52.989 -60.309 117.352 1.00 63.81 611 VAL A CA 1
ATOM 4410 C C . VAL A 1 580 ? 53.799 -61.224 118.256 1.00 66.10 611 VAL A C 1
ATOM 4411 O O . VAL A 1 580 ? 55.025 -61.136 118.298 1.00 65.12 611 VAL A O 1
ATOM 4415 N N . ILE A 1 581 ? 53.106 -62.097 118.981 1.00 70.01 612 ILE A N 1
ATOM 4416 C CA . ILE A 1 581 ? 53.756 -63.094 119.827 1.00 69.40 612 ILE A CA 1
ATOM 4417 C C . ILE A 1 581 ? 53.812 -64.434 119.107 1.00 72.71 612 ILE A C 1
ATOM 4418 O O . ILE A 1 581 ? 52.805 -64.900 118.575 1.00 75.92 612 ILE A O 1
ATOM 4423 N N . CYS A 1 582 ? 54.986 -65.056 119.086 1.00 74.60 613 CYS A N 1
ATOM 4424 C CA . CYS A 1 582 ? 55.136 -66.354 118.435 1.00 75.09 613 CYS A CA 1
ATOM 4425 C C . CYS A 1 582 ? 56.048 -67.289 119.214 1.00 76.25 613 CYS A C 1
ATOM 4426 O O . CYS A 1 582 ? 56.959 -66.846 119.913 1.00 76.84 613 CYS A O 1
ATOM 4429 N N . ILE A 1 583 ? 55.794 -68.586 119.088 1.00 75.80 614 ILE A N 1
ATOM 4430 C CA . ILE A 1 583 ? 56.555 -69.582 119.828 1.00 79.74 614 ILE A CA 1
ATOM 4431 C C . ILE A 1 583 ? 57.639 -70.222 118.964 1.00 81.17 614 ILE A C 1
ATOM 4432 O O . ILE A 1 583 ? 57.365 -70.729 117.876 1.00 81.47 614 ILE A O 1
ATOM 4437 N N . SER A 1 584 ? 58.873 -70.181 119.459 1.00 85.83 615 SER A N 1
ATOM 4438 C CA . SER A 1 584 ? 60.000 -70.849 118.818 1.00 90.13 615 SER A CA 1
ATOM 4439 C C . SER A 1 584 ? 59.652 -72.300 118.484 1.00 85.52 615 SER A C 1
ATOM 4440 O O . SER A 1 584 ? 58.778 -72.896 119.117 1.00 74.90 615 SER A O 1
ATOM 4443 N N . PRO A 1 585 ? 60.329 -72.868 117.474 1.00 88.08 616 PRO A N 1
ATOM 4444 C CA . PRO A 1 585 ? 60.112 -74.264 117.074 1.00 90.98 616 PRO A CA 1
ATOM 4445 C C . PRO A 1 585 ? 60.484 -75.240 118.187 1.00 100.71 616 PRO A C 1
ATOM 4446 O O . PRO A 1 585 ? 61.380 -74.954 118.983 1.00 105.61 616 PRO A O 1
ATOM 4450 N N . GLY A 1 586 ? 59.800 -76.380 118.235 1.00 102.84 617 GLY A N 1
ATOM 4451 C CA . GLY A 1 586 ? 60.069 -77.393 119.241 1.00 101.79 617 GLY A CA 1
ATOM 4452 C C . GLY A 1 586 ? 61.424 -78.056 119.064 1.00 101.39 617 GLY A C 1
ATOM 4453 O O . GLY A 1 586 ? 62.152 -77.743 118.120 1.00 96.28 617 GLY A O 1
ATOM 4454 N N . PRO A 1 587 ? 61.766 -78.985 119.972 1.00 103.36 618 PRO A N 1
ATOM 4455 C CA . PRO A 1 587 ? 63.067 -79.665 120.004 1.00 100.92 618 PRO A CA 1
ATOM 4456 C C . PRO A 1 587 ? 63.362 -80.434 118.721 1.00 100.04 618 PRO A C 1
ATOM 4457 O O . PRO A 1 587 ? 64.516 -80.498 118.301 1.00 100.23 618 PRO A O 1
ATOM 4461 N N . LYS A 1 588 ? 62.333 -81.012 118.110 1.00 97.68 619 LYS A N 1
ATOM 4462 C CA . LYS A 1 588 ? 62.518 -81.803 116.899 1.00 99.00 619 LYS A CA 1
ATOM 4463 C C . LYS A 1 588 ? 62.624 -80.920 115.663 1.00 101.92 619 LYS A C 1
ATOM 4464 O O . LYS A 1 588 ? 62.653 -81.415 114.537 1.00 100.08 619 LYS A O 1
ATOM 4470 N N . ASP A 1 589 ? 62.689 -79.611 115.879 1.00 107.00 620 ASP A N 1
ATOM 4471 C CA . ASP A 1 589 ? 62.761 -78.659 114.777 1.00 106.90 620 ASP A CA 1
ATOM 4472 C C . ASP A 1 589 ? 63.935 -77.690 114.904 1.00 112.90 620 ASP A C 1
ATOM 4473 O O . ASP A 1 589 ? 64.279 -77.003 113.942 1.00 112.35 620 ASP A O 1
ATOM 4478 N N . VAL A 1 590 ? 64.547 -77.632 116.085 1.00 117.93 621 VAL A N 1
ATOM 4479 C CA . VAL A 1 590 ? 65.699 -76.756 116.292 1.00 123.10 621 VAL A CA 1
ATOM 4480 C C . VAL A 1 590 ? 66.847 -77.150 115.364 1.00 128.37 621 VAL A C 1
ATOM 4481 O O . VAL A 1 590 ? 67.370 -78.261 115.450 1.00 129.70 621 VAL A O 1
ATOM 4485 N N . PRO A 1 591 ? 67.238 -76.228 114.469 1.00 131.73 622 PRO A N 1
ATOM 4486 C CA . PRO A 1 591 ? 68.202 -76.445 113.384 1.00 132.38 622 PRO A CA 1
ATOM 4487 C C . PRO A 1 591 ? 69.511 -77.076 113.844 1.00 135.39 622 PRO A C 1
ATOM 4488 O O . PRO A 1 591 ? 69.794 -77.134 115.042 1.00 134.85 622 PRO A O 1
ATOM 4492 N N . VAL A 1 592 ? 70.302 -77.537 112.880 1.00 136.34 623 VAL A N 1
ATOM 4493 C CA . VAL A 1 592 ? 71.572 -78.193 113.165 1.00 135.56 623 VAL A CA 1
ATOM 4494 C C . VAL A 1 592 ? 72.763 -77.280 112.866 1.00 135.63 623 VAL A C 1
ATOM 4495 O O . VAL A 1 592 ? 73.098 -77.033 111.707 1.00 133.56 623 VAL A O 1
ATOM 4499 N N . ILE A 1 593 ? 73.393 -76.782 113.927 1.00 136.48 624 ILE A N 1
ATOM 4500 C CA . ILE A 1 593 ? 74.536 -75.880 113.816 1.00 136.29 624 ILE A CA 1
ATOM 4501 C C . ILE A 1 593 ? 75.645 -76.477 112.952 1.00 137.23 624 ILE A C 1
ATOM 4502 O O . ILE A 1 593 ? 75.923 -77.674 113.037 1.00 136.56 624 ILE A O 1
ATOM 4507 N N . PRO A 1 594 ? 76.278 -75.642 112.110 1.00 138.20 625 PRO A N 1
ATOM 4508 C CA . PRO A 1 594 ? 77.397 -76.078 111.267 1.00 139.29 625 PRO A CA 1
ATOM 4509 C C . PRO A 1 594 ? 78.434 -76.879 112.051 1.00 141.49 625 PRO A C 1
ATOM 4510 O O . PRO A 1 594 ? 79.494 -76.342 112.373 1.00 142.07 625 PRO A O 1
ATOM 4514 N N . GLN A 1 597 ? 81.044 -73.900 112.906 1.00 134.46 628 GLN A N 1
ATOM 4515 C CA . GLN A 1 597 ? 80.502 -72.674 113.478 1.00 134.99 628 GLN A CA 1
ATOM 4516 C C . GLN A 1 597 ? 79.748 -72.960 114.771 1.00 139.43 628 GLN A C 1
ATOM 4517 O O . GLN A 1 597 ? 79.438 -74.111 115.078 1.00 142.48 628 GLN A O 1
ATOM 4523 N N . ASP A 1 598 ? 79.450 -71.905 115.524 1.00 140.09 629 ASP A N 1
ATOM 4524 C CA . ASP A 1 598 ? 78.759 -72.038 116.804 1.00 140.60 629 ASP A CA 1
ATOM 4525 C C . ASP A 1 598 ? 77.313 -71.564 116.714 1.00 141.83 629 ASP A C 1
ATOM 4526 O O . ASP A 1 598 ? 76.530 -71.748 117.649 1.00 139.74 629 ASP A O 1
ATOM 4531 N N . TRP A 1 599 ? 76.965 -70.958 115.583 1.00 143.41 630 TRP A N 1
ATOM 4532 C CA . TRP A 1 599 ? 75.646 -70.365 115.397 1.00 142.73 630 TRP A CA 1
ATOM 4533 C C . TRP A 1 599 ? 75.074 -70.668 114.015 1.00 141.00 630 TRP A C 1
ATOM 4534 O O . TRP A 1 599 ? 75.811 -70.776 113.034 1.00 139.45 630 TRP A O 1
ATOM 4545 N N . PHE A 1 600 ? 73.754 -70.794 113.946 1.00 140.96 631 PHE A N 1
ATOM 4546 C CA . PHE A 1 600 ? 73.067 -71.015 112.680 1.00 139.04 631 PHE A CA 1
ATOM 4547 C C . PHE A 1 600 ? 72.062 -69.897 112.421 1.00 136.25 631 PHE A C 1
ATOM 4548 O O . PHE A 1 600 ? 71.094 -69.738 113.165 1.00 135.23 631 PHE A O 1
ATOM 4556 N N . GLY A 1 601 ? 72.301 -69.122 111.367 1.00 133.88 632 GLY A N 1
ATOM 4557 C CA . GLY A 1 601 ? 71.430 -68.014 111.016 1.00 130.12 632 GLY A CA 1
ATOM 4558 C C . GLY A 1 601 ? 70.171 -68.457 110.293 1.00 126.52 632 GLY A C 1
ATOM 4559 O O . GLY A 1 601 ? 70.137 -69.531 109.691 1.00 129.22 632 GLY A O 1
ATOM 4560 N N . LEU A 1 602 ? 69.136 -67.625 110.347 1.00 119.28 633 LEU A N 1
ATOM 4561 C CA . LEU A 1 602 ? 67.852 -67.956 109.740 1.00 111.68 633 LEU A CA 1
ATOM 4562 C C . LEU A 1 602 ? 67.066 -66.689 109.409 1.00 106.54 633 LEU A C 1
ATOM 4563 O O . LEU A 1 602 ? 67.525 -65.579 109.675 1.00 109.80 633 LEU A O 1
ATOM 4568 N N . GLU A 1 603 ? 65.882 -66.858 108.825 1.00 99.56 634 GLU A N 1
ATOM 4569 C CA . GLU A 1 603 ? 65.027 -65.724 108.487 1.00 95.35 634 GLU A CA 1
ATOM 4570 C C . GLU A 1 603 ? 63.618 -65.883 109.048 1.00 86.68 634 GLU A C 1
ATOM 4571 O O . GLU A 1 603 ? 62.824 -66.677 108.544 1.00 84.61 634 GLU A O 1
ATOM 4577 N N . LEU A 1 604 ? 63.320 -65.122 110.097 1.00 80.67 635 LEU A N 1
ATOM 4578 C CA . LEU A 1 604 ? 61.990 -65.121 110.697 1.00 74.02 635 LEU A CA 1
ATOM 4579 C C . LEU A 1 604 ? 61.058 -64.200 109.909 1.00 67.16 635 LEU A C 1
ATOM 4580 O O . LEU A 1 604 ? 61.271 -62.988 109.830 1.00 65.69 635 LEU A O 1
ATOM 4585 N N . GLN A 1 605 ? 60.024 -64.790 109.322 1.00 65.18 636 GLN A N 1
ATOM 4586 C CA . GLN A 1 605 ? 59.136 -64.070 108.423 1.00 63.96 636 GLN A CA 1
ATOM 4587 C C . GLN A 1 605 ? 57.714 -64.053 108.961 1.00 63.39 636 GLN A C 1
ATOM 4588 O O . GLN A 1 605 ? 57.265 -65.019 109.573 1.00 62.94 636 GLN A O 1
ATOM 4594 N N . LEU A 1 606 ? 57.002 -62.956 108.731 1.00 57.78 637 LEU A N 1
ATOM 4595 C CA . LEU A 1 606 ? 55.596 -62.899 109.097 1.00 59.33 637 LEU A CA 1
ATOM 4596 C C . LEU A 1 606 ? 54.734 -63.103 107.864 1.00 56.52 637 LEU A C 1
ATOM 4597 O O . LEU A 1 606 ? 55.050 -62.589 106.793 1.00 56.89 637 LEU A O 1
ATOM 4602 N N . ARG A 1 607 ? 53.654 -63.864 108.011 1.00 54.42 638 ARG A N 1
ATOM 4603 C CA . ARG A 1 607 ? 52.696 -64.024 106.922 1.00 59.39 638 ARG A CA 1
ATOM 4604 C C . ARG A 1 607 ? 51.377 -63.330 107.247 1.00 55.97 638 ARG A C 1
ATOM 4605 O O . ARG A 1 607 ? 50.852 -63.462 108.351 1.00 57.73 638 ARG A O 1
ATOM 4613 N N . SER A 1 608 ? 50.845 -62.585 106.285 1.00 53.78 639 SER A N 1
ATOM 4614 C CA . SER A 1 608 ? 49.553 -61.936 106.472 1.00 56.13 639 SER A CA 1
ATOM 4615 C C . SER A 1 608 ? 48.426 -62.915 106.181 1.00 65.67 639 SER A C 1
ATOM 4616 O O . SER A 1 608 ? 48.366 -63.491 105.100 1.00 58.83 639 SER A O 1
ATOM 4619 N N . LYS A 1 609 ? 47.540 -63.113 107.153 1.00 69.56 640 LYS A N 1
ATOM 4620 C CA . LYS A 1 609 ? 46.384 -63.975 106.945 1.00 70.35 640 LYS A CA 1
ATOM 4621 C C . LYS A 1 609 ? 45.372 -63.294 106.027 1.00 70.54 640 LYS A C 1
ATOM 4622 O O . LYS A 1 609 ? 44.563 -63.957 105.379 1.00 73.57 640 LYS A O 1
ATOM 4628 N N . GLU A 1 610 ? 45.426 -61.967 105.970 1.00 66.28 641 GLU A N 1
ATOM 4629 C CA . GLU A 1 610 ? 44.514 -61.210 105.125 1.00 66.20 641 GLU A CA 1
ATOM 4630 C C . GLU A 1 610 ? 44.836 -61.410 103.644 1.00 68.83 641 GLU A C 1
ATOM 4631 O O . GLU A 1 610 ? 43.949 -61.341 102.796 1.00 71.39 641 GLU A O 1
ATOM 4637 N N . THR A 1 611 ? 46.102 -61.675 103.336 1.00 65.23 642 THR A N 1
ATOM 4638 C CA . THR A 1 611 ? 46.535 -61.753 101.945 1.00 64.56 642 THR A CA 1
ATOM 4639 C C . THR A 1 611 ? 47.216 -63.074 101.608 1.00 65.18 642 THR A C 1
ATOM 4640 O O . THR A 1 611 ? 47.315 -63.449 100.442 1.00 68.23 642 THR A O 1
ATOM 4644 N N . GLY A 1 612 ? 47.693 -63.771 102.632 1.00 60.54 643 GLY A N 1
ATOM 4645 C CA . GLY A 1 612 ? 48.372 -65.039 102.442 1.00 56.96 643 GLY A CA 1
ATOM 4646 C C . GLY A 1 612 ? 49.845 -64.883 102.108 1.00 61.77 643 GLY A C 1
ATOM 4647 O O . GLY A 1 612 ? 50.562 -65.872 101.963 1.00 66.17 643 GLY A O 1
ATOM 4648 N N . LYS A 1 613 ? 50.300 -63.639 102.004 1.00 63.74 644 LYS A N 1
ATOM 4649 C CA . LYS A 1 613 ? 51.664 -63.352 101.568 1.00 60.25 644 LYS A CA 1
ATOM 4650 C C . LYS A 1 613 ? 52.625 -63.083 102.720 1.00 58.08 644 LYS A C 1
ATOM 4651 O O . LYS A 1 613 ? 52.286 -62.387 103.677 1.00 53.68 644 LYS A O 1
ATOM 4657 N N . ILE A 1 614 ? 53.828 -63.637 102.618 1.00 62.47 645 ILE A N 1
ATOM 4658 C CA . ILE A 1 614 ? 54.917 -63.259 103.508 1.00 63.88 645 ILE A CA 1
ATOM 4659 C C . ILE A 1 614 ? 55.325 -61.833 103.147 1.00 64.64 645 ILE A C 1
ATOM 4660 O O . ILE A 1 614 ? 55.590 -61.545 101.982 1.00 64.43 645 ILE A O 1
ATOM 4665 N N . PHE A 1 615 ? 55.356 -60.934 104.129 1.00 60.87 646 PHE A N 1
ATOM 4666 C CA . PHE A 1 615 ? 55.531 -59.512 103.817 1.00 57.07 646 PHE A CA 1
ATOM 4667 C C . PHE A 1 615 ? 56.646 -58.798 104.585 1.00 52.57 646 PHE A C 1
ATOM 4668 O O . PHE A 1 615 ? 56.975 -57.662 104.272 1.00 52.28 646 PHE A O 1
ATOM 4676 N N . VAL A 1 616 ? 57.216 -59.446 105.594 1.00 49.16 647 VAL A N 1
ATOM 4677 C CA . VAL A 1 616 ? 58.381 -58.889 106.279 1.00 54.55 647 VAL A CA 1
ATOM 4678 C C . VAL A 1 616 ? 59.226 -60.019 106.852 1.00 58.12 647 VAL A C 1
ATOM 4679 O O . VAL A 1 616 ? 58.737 -61.131 107.038 1.00 62.93 647 VAL A O 1
ATOM 4683 N N . SER A 1 617 ? 60.492 -59.728 107.129 1.00 58.73 648 SER A N 1
ATOM 4684 C CA . SER A 1 617 ? 61.361 -60.676 107.809 1.00 72.72 648 SER A CA 1
ATOM 4685 C C . SER A 1 617 ? 62.544 -59.961 108.451 1.00 76.59 648 SER A C 1
ATOM 4686 O O . SER A 1 617 ? 62.907 -58.852 108.051 1.00 71.31 648 SER A O 1
ATOM 4689 N N . THR A 1 618 ? 63.131 -60.603 109.456 1.00 74.89 649 THR A N 1
ATOM 4690 C CA . THR A 1 618 ? 64.318 -60.091 110.126 1.00 79.80 649 THR A CA 1
ATOM 4691 C C . THR A 1 618 ? 65.171 -61.281 110.543 1.00 85.16 649 THR A C 1
ATOM 4692 O O . THR A 1 618 ? 64.648 -62.375 110.758 1.00 83.75 649 THR A O 1
ATOM 4696 N N . GLU A 1 619 ? 66.479 -61.081 110.648 1.00 90.36 650 GLU A N 1
ATOM 4697 C CA . GLU A 1 619 ? 67.374 -62.191 110.949 1.00 97.82 650 GLU A CA 1
ATOM 4698 C C . GLU A 1 619 ? 67.165 -62.714 112.368 1.00 103.01 650 GLU A C 1
ATOM 4699 O O . GLU A 1 619 ? 66.986 -61.933 113.303 1.00 109.01 650 GLU A O 1
ATOM 4705 N N . PHE A 1 620 ? 67.186 -64.037 112.517 1.00 100.00 651 PHE A N 1
ATOM 4706 C CA . PHE A 1 620 ? 67.036 -64.674 113.823 1.00 101.34 651 PHE A CA 1
ATOM 4707 C C . PHE A 1 620 ? 68.078 -65.778 114.028 1.00 104.97 651 PHE A C 1
ATOM 4708 O O . PHE A 1 620 ? 68.231 -66.662 113.184 1.00 102.49 651 PHE A O 1
ATOM 4716 N N . LYS A 1 621 ? 68.782 -65.726 115.159 1.00 105.23 652 LYS A N 1
ATOM 4717 C CA . LYS A 1 621 ? 69.930 -66.602 115.393 1.00 104.80 652 LYS A CA 1
ATOM 4718 C C . LYS A 1 621 ? 69.712 -67.693 116.446 1.00 104.90 652 LYS A C 1
ATOM 4719 O O . LYS A 1 621 ? 69.070 -67.471 117.474 1.00 98.93 652 LYS A O 1
ATOM 4725 N N . PHE A 1 622 ? 70.267 -68.870 116.165 1.00 109.66 653 PHE A N 1
ATOM 4726 C CA . PHE A 1 622 ? 70.328 -69.976 117.118 1.00 112.04 653 PHE A CA 1
ATOM 4727 C C . PHE A 1 622 ? 71.783 -70.214 117.519 1.00 112.87 653 PHE A C 1
ATOM 4728 O O . PHE A 1 622 ? 72.688 -70.061 116.697 1.00 110.28 653 PHE A O 1
ATOM 4736 N N . TYR A 1 623 ? 72.015 -70.589 118.773 1.00 116.66 654 TYR A N 1
ATOM 4737 C CA . TYR A 1 623 ? 73.378 -70.876 119.220 1.00 118.22 654 TYR A CA 1
ATOM 4738 C C . TYR A 1 623 ? 73.489 -72.095 120.132 1.00 114.96 654 TYR A C 1
ATOM 4739 O O . TYR A 1 623 ? 72.486 -72.622 120.613 1.00 109.70 654 TYR A O 1
ATOM 4748 N N . ASN A 1 624 ? 74.727 -72.529 120.353 1.00 120.65 655 ASN A N 1
ATOM 4749 C CA . ASN A 1 624 ? 75.023 -73.712 121.155 1.00 124.11 655 ASN A CA 1
ATOM 4750 C C . ASN A 1 624 ? 76.264 -73.499 122.021 1.00 124.76 655 ASN A C 1
ATOM 4751 O O . ASN A 1 624 ? 77.381 -73.802 121.603 1.00 125.06 655 ASN A O 1
ATOM 4756 N N . CYS A 1 625 ? 76.064 -72.973 123.227 1.00 126.85 656 CYS A N 1
ATOM 4757 C CA . CYS A 1 625 ? 77.174 -72.710 124.142 1.00 132.51 656 CYS A CA 1
ATOM 4758 C C . CYS A 1 625 ? 77.782 -73.997 124.700 1.00 136.56 656 CYS A C 1
ATOM 4759 O O . CYS A 1 625 ? 77.923 -74.158 125.915 1.00 138.46 656 CYS A O 1
ATOM 4762 N N . SER A 1 626 ? 78.143 -74.905 123.798 1.00 134.15 657 SER A N 1
ATOM 4763 C CA . SER A 1 626 ? 78.740 -76.182 124.168 1.00 129.11 657 SER A CA 1
ATOM 4764 C C . SER A 1 626 ? 79.576 -76.723 123.013 1.00 129.39 657 SER A C 1
ATOM 4765 O O . SER A 1 626 ? 79.324 -76.407 121.848 1.00 128.45 657 SER A O 1
ATOM 4768 N N . PHE B 2 5 ? 83.333 10.289 24.999 1.00 60.74 20 PHE B N 1
ATOM 4769 C CA . PHE B 2 5 ? 81.891 10.380 25.215 1.00 58.55 20 PHE B CA 1
ATOM 4770 C C . PHE B 2 5 ? 81.333 11.711 24.719 1.00 55.96 20 PHE B C 1
ATOM 4771 O O . PHE B 2 5 ? 81.820 12.774 25.102 1.00 54.72 20 PHE B O 1
ATOM 4779 N N . PRO B 2 6 ? 80.293 11.651 23.872 1.00 62.82 21 PRO B N 1
ATOM 4780 C CA . PRO B 2 6 ? 79.735 12.808 23.158 1.00 68.24 21 PRO B CA 1
ATOM 4781 C C . PRO B 2 6 ? 79.257 13.914 24.092 1.00 69.05 21 PRO B C 1
ATOM 4782 O O . PRO B 2 6 ? 78.604 13.638 25.104 1.00 67.43 21 PRO B O 1
ATOM 4786 N N . GLU B 2 7 ? 79.575 15.156 23.739 1.00 66.75 22 GLU B N 1
ATOM 4787 C CA . GLU B 2 7 ? 79.173 16.310 24.533 1.00 69.77 22 GLU B CA 1
ATOM 4788 C C . GLU B 2 7 ? 77.735 16.739 24.224 1.00 67.74 22 GLU B C 1
ATOM 4789 O O . GLU B 2 7 ? 77.196 16.414 23.165 1.00 71.73 22 GLU B O 1
ATOM 4795 N N . ASP B 2 8 ? 77.119 17.458 25.160 1.00 59.30 23 ASP B N 1
ATOM 4796 C CA . ASP B 2 8 ? 75.769 17.989 24.978 1.00 56.98 23 ASP B CA 1
ATOM 4797 C C . ASP B 2 8 ? 75.770 19.169 24.013 1.00 56.82 23 ASP B C 1
ATOM 4798 O O . ASP B 2 8 ? 76.454 20.167 24.245 1.00 57.91 23 ASP B O 1
ATOM 4803 N N . SER B 2 9 ? 74.990 19.064 22.944 1.00 50.59 24 SER B N 1
ATOM 4804 C CA . SER B 2 9 ? 74.828 20.185 22.027 1.00 61.58 24 SER B CA 1
ATOM 4805 C C . SER B 2 9 ? 74.099 21.345 22.706 1.00 62.79 24 SER B C 1
ATOM 4806 O O . SER B 2 9 ? 73.450 21.166 23.741 1.00 59.37 24 SER B O 1
ATOM 4809 N N . GLU B 2 10 ? 74.226 22.534 22.124 1.00 58.45 25 GLU B N 1
ATOM 4810 C CA . GLU B 2 10 ? 73.535 23.719 22.618 1.00 61.64 25 GLU B CA 1
ATOM 4811 C C . GLU B 2 10 ? 72.222 23.923 21.867 1.00 53.31 25 GLU B C 1
ATOM 4812 O O . GLU B 2 10 ? 72.131 23.641 20.673 1.00 57.13 25 GLU B O 1
ATOM 4818 N N . PRO B 2 11 ? 71.191 24.406 22.568 1.00 46.86 26 PRO B N 1
ATOM 4819 C CA . PRO B 2 11 ? 69.920 24.711 21.908 1.00 51.59 26 PRO B CA 1
ATOM 4820 C C . PRO B 2 11 ? 70.058 25.992 21.094 1.00 56.83 26 PRO B C 1
ATOM 4821 O O . PRO B 2 11 ? 70.862 26.859 21.440 1.00 54.21 26 PRO B O 1
ATOM 4825 N N . ILE B 2 12 ? 69.282 26.114 20.026 1.00 55.05 27 ILE B N 1
ATOM 4826 C CA . ILE B 2 12 ? 69.281 27.340 19.243 1.00 57.38 27 ILE B CA 1
ATOM 4827 C C . ILE B 2 12 ? 68.659 28.506 20.027 1.00 62.76 27 ILE B C 1
ATOM 4828 O O . ILE B 2 12 ? 69.182 29.618 20.003 1.00 62.91 27 ILE B O 1
ATOM 4833 N N . SER B 2 13 ? 67.561 28.238 20.736 1.00 57.30 28 SER B N 1
ATOM 4834 C CA . SER B 2 13 ? 66.854 29.261 21.509 1.00 51.26 28 SER B CA 1
ATOM 4835 C C . SER B 2 13 ? 66.589 28.812 22.949 1.00 55.43 28 SER B C 1
ATOM 4836 O O . SER B 2 13 ? 66.426 27.620 23.221 1.00 51.82 28 SER B O 1
ATOM 4839 N N . ILE B 2 14 ? 66.544 29.774 23.866 1.00 54.84 29 ILE B N 1
ATOM 4840 C CA . ILE B 2 14 ? 66.262 29.487 25.267 1.00 57.70 29 ILE B CA 1
ATOM 4841 C C . ILE B 2 14 ? 65.175 30.410 25.812 1.00 61.25 29 ILE B C 1
ATOM 4842 O O . ILE B 2 14 ? 65.362 31.622 25.881 1.00 64.31 29 ILE B O 1
ATOM 4847 N N . SER B 2 15 ? 64.045 29.826 26.203 1.00 61.35 30 SER B N 1
ATOM 4848 C CA . SER B 2 15 ? 62.931 30.582 26.769 1.00 57.09 30 SER B CA 1
ATOM 4849 C C . SER B 2 15 ? 62.920 30.523 28.295 1.00 59.87 30 SER B C 1
ATOM 4850 O O . SER B 2 15 ? 62.518 29.517 28.883 1.00 61.83 30 SER B O 1
ATOM 4853 N N . HIS B 2 16 ? 63.353 31.607 28.932 1.00 66.19 31 HIS B N 1
ATOM 4854 C CA . HIS B 2 16 ? 63.411 31.678 30.390 1.00 65.84 31 HIS B CA 1
ATOM 4855 C C . HIS B 2 16 ? 62.035 31.925 31.004 1.00 61.10 31 HIS B C 1
ATOM 4856 O O . HIS B 2 16 ? 61.111 32.365 30.319 1.00 60.42 31 HIS B O 1
ATOM 4863 N N . GLY B 2 17 ? 61.909 31.635 32.297 1.00 57.62 32 GLY B N 1
ATOM 4864 C CA . GLY B 2 17 ? 60.680 31.885 33.028 1.00 52.36 32 GLY B CA 1
ATOM 4865 C C . GLY B 2 17 ? 60.151 33.290 32.797 1.00 59.22 32 GLY B C 1
ATOM 4866 O O . GLY B 2 17 ? 58.936 33.507 32.788 1.00 53.58 32 GLY B O 1
ATOM 4867 N N . ASN B 2 18 ? 61.069 34.241 32.622 1.00 62.42 33 ASN B N 1
ATOM 4868 C CA . ASN B 2 18 ? 60.722 35.608 32.236 1.00 71.64 33 ASN B CA 1
ATOM 4869 C C . ASN B 2 18 ? 59.628 35.628 31.178 1.00 63.15 33 ASN B C 1
ATOM 4870 O O . ASN B 2 18 ? 58.613 36.307 31.319 1.00 56.07 33 ASN B O 1
ATOM 4875 N N . TYR B 2 19 ? 59.854 34.870 30.114 1.00 61.64 34 TYR B N 1
ATOM 4876 C CA . TYR B 2 19 ? 58.960 34.852 28.966 1.00 63.03 34 TYR B CA 1
ATOM 4877 C C . TYR B 2 19 ? 57.721 33.981 29.192 1.00 60.82 34 TYR B C 1
ATOM 4878 O O . TYR B 2 19 ? 56.588 34.430 29.021 1.00 62.22 34 TYR B O 1
ATOM 4887 N N . THR B 2 20 ? 57.948 32.735 29.591 1.00 54.27 35 THR B N 1
ATOM 4888 C CA . THR B 2 20 ? 56.896 31.723 29.591 1.00 49.36 35 THR B CA 1
ATOM 4889 C C . THR B 2 20 ? 55.799 31.913 30.640 1.00 47.71 35 THR B C 1
ATOM 4890 O O . THR B 2 20 ? 54.751 31.269 30.563 1.00 45.53 35 THR B O 1
ATOM 4894 N N . LYS B 2 21 ? 56.024 32.793 31.610 1.00 46.88 36 LYS B N 1
ATOM 4895 C CA . LYS B 2 21 ? 55.013 33.028 32.639 1.00 58.33 36 LYS B CA 1
ATOM 4896 C C . LYS B 2 21 ? 53.708 33.580 32.057 1.00 58.68 36 LYS B C 1
ATOM 4897 O O . LYS B 2 21 ? 52.693 33.651 32.750 1.00 59.87 36 LYS B O 1
ATOM 4903 N N . GLN B 2 22 ? 53.737 33.953 30.780 1.00 53.64 37 GLN B N 1
ATOM 4904 C CA . GLN B 2 22 ? 52.546 34.457 30.105 1.00 50.73 37 GLN B CA 1
ATOM 4905 C C . GLN B 2 22 ? 51.669 33.348 29.513 1.00 50.71 37 GLN B C 1
ATOM 4906 O O . GLN B 2 22 ? 50.575 33.621 29.019 1.00 53.84 37 GLN B O 1
ATOM 4912 N N . TYR B 2 23 ? 52.144 32.105 29.545 1.00 41.99 38 TYR B N 1
ATOM 4913 C CA . TYR B 2 23 ? 51.326 30.989 29.068 1.00 38.63 38 TYR B CA 1
ATOM 4914 C C . TYR B 2 23 ? 50.166 30.710 30.026 1.00 40.84 38 TYR B C 1
ATOM 4915 O O . TYR B 2 23 ? 50.339 30.699 31.247 1.00 38.37 38 TYR B O 1
ATOM 4924 N N . PRO B 2 24 ? 48.972 30.487 29.465 1.00 36.62 39 PRO B N 1
ATOM 4925 C CA . PRO B 2 24 ? 47.759 30.240 30.251 1.00 33.52 39 PRO B CA 1
ATOM 4926 C C . PRO B 2 24 ? 47.921 29.026 31.171 1.00 37.68 39 PRO B C 1
ATOM 4927 O O . PRO B 2 24 ? 48.509 28.027 30.765 1.00 37.37 39 PRO B O 1
ATOM 4931 N N . VAL B 2 25 ? 47.407 29.120 32.393 1.00 36.69 40 VAL B N 1
ATOM 4932 C CA . VAL B 2 25 ? 47.534 28.034 33.358 1.00 38.57 40 VAL B CA 1
ATOM 4933 C C . VAL B 2 25 ? 46.183 27.606 33.915 1.00 38.00 40 VAL B C 1
ATOM 4934 O O . VAL B 2 25 ? 45.331 28.437 34.213 1.00 37.07 40 VAL B O 1
ATOM 4938 N N . PHE B 2 26 ? 45.996 26.299 34.046 1.00 31.01 41 PHE B N 1
ATOM 4939 C CA . PHE B 2 26 ? 44.822 25.751 34.712 1.00 39.23 41 PHE B CA 1
ATOM 4940 C C . PHE B 2 26 ? 45.154 25.430 36.165 1.00 36.03 41 PHE B C 1
ATOM 4941 O O . PHE B 2 26 ? 46.137 24.748 36.451 1.00 29.50 41 PHE B O 1
ATOM 4949 N N . VAL B 2 27 ? 44.338 25.929 37.084 1.00 35.96 42 VAL B N 1
ATOM 4950 C CA . VAL B 2 27 ? 44.500 25.582 38.490 1.00 40.80 42 VAL B CA 1
ATOM 4951 C C . VAL B 2 27 ? 43.162 25.237 39.129 1.00 41.11 42 VAL B C 1
ATOM 4952 O O . VAL B 2 27 ? 43.017 25.302 40.340 1.00 38.05 42 VAL B O 1
ATOM 4956 N N . GLY B 2 28 ? 42.185 24.864 38.309 1.00 40.52 43 GLY B N 1
ATOM 4957 C CA . GLY B 2 28 ? 40.927 24.359 38.831 1.00 38.78 43 GLY B CA 1
ATOM 4958 C C . GLY B 2 28 ? 39.867 25.399 39.161 1.00 50.04 43 GLY B C 1
ATOM 4959 O O . GLY B 2 28 ? 38.904 25.091 39.859 1.00 56.98 43 GLY B O 1
ATOM 4960 N N . HIS B 2 29 ? 40.027 26.623 38.662 1.00 42.43 44 HIS B N 1
ATOM 4961 C CA . HIS B 2 29 ? 39.025 27.664 38.889 1.00 47.67 44 HIS B CA 1
ATOM 4962 C C . HIS B 2 29 ? 37.944 27.658 37.818 1.00 45.79 44 HIS B C 1
ATOM 4963 O O . HIS B 2 29 ? 38.236 27.447 36.642 1.00 48.51 44 HIS B O 1
ATOM 4970 N N . LYS B 2 30 ? 36.698 27.890 38.220 1.00 46.99 45 LYS B N 1
ATOM 4971 C CA . LYS B 2 30 ? 35.647 28.196 37.251 1.00 55.09 45 LYS B CA 1
ATOM 4972 C C . LYS B 2 30 ? 35.693 29.689 36.927 1.00 56.21 45 LYS B C 1
ATOM 4973 O O . LYS B 2 30 ? 36.285 30.467 37.675 1.00 58.88 45 LYS B O 1
ATOM 4979 N N . PRO B 2 31 ? 35.088 30.095 35.800 1.00 45.52 46 PRO B N 1
ATOM 4980 C CA . PRO B 2 31 ? 35.116 31.517 35.429 1.00 56.04 46 PRO B CA 1
ATOM 4981 C C . PRO B 2 31 ? 34.478 32.379 36.514 1.00 66.34 46 PRO B C 1
ATOM 4982 O O . PRO B 2 31 ? 33.498 31.965 37.137 1.00 66.57 46 PRO B O 1
ATOM 4986 N N . GLY B 2 32 ? 35.037 33.563 36.740 1.00 72.37 47 GLY B N 1
ATOM 4987 C CA . GLY B 2 32 ? 34.547 34.443 37.786 1.00 81.73 47 GLY B CA 1
ATOM 4988 C C . GLY B 2 32 ? 35.669 34.901 38.694 1.00 92.25 47 GLY B C 1
ATOM 4989 O O . GLY B 2 32 ? 35.753 36.078 39.043 1.00 91.93 47 GLY B O 1
ATOM 4990 N N . ARG B 2 33 ? 36.532 33.965 39.079 1.00 102.11 48 ARG B N 1
ATOM 4991 C CA . ARG B 2 33 ? 37.704 34.278 39.891 1.00 110.23 48 ARG B CA 1
ATOM 4992 C C . ARG B 2 33 ? 38.966 33.658 39.295 1.00 107.46 48 ARG B C 1
ATOM 4993 O O . ARG B 2 33 ? 39.900 33.310 40.019 1.00 103.78 48 ARG B O 1
ATOM 5001 N N . THR B 2 36 ? 38.746 32.201 48.596 1.00 120.25 51 THR B N 1
ATOM 5002 C CA . THR B 2 36 ? 39.379 32.094 47.286 1.00 119.60 51 THR B CA 1
ATOM 5003 C C . THR B 2 36 ? 40.812 31.578 47.408 1.00 114.66 51 THR B C 1
ATOM 5004 O O . THR B 2 36 ? 41.598 31.672 46.463 1.00 113.16 51 THR B O 1
ATOM 5008 N N . GLN B 2 37 ? 41.142 31.032 48.575 1.00 108.03 52 GLN B N 1
ATOM 5009 C CA . GLN B 2 37 ? 42.475 30.490 48.820 1.00 100.48 52 GLN B CA 1
ATOM 5010 C C . GLN B 2 37 ? 42.641 29.121 48.163 1.00 95.22 52 GLN B C 1
ATOM 5011 O O . GLN B 2 37 ? 41.780 28.249 48.292 1.00 94.29 52 GLN B O 1
ATOM 5017 N N . ARG B 2 38 ? 43.758 28.938 47.466 1.00 85.96 53 ARG B N 1
ATOM 5018 C CA . ARG B 2 38 ? 44.006 27.716 46.709 1.00 76.88 53 ARG B CA 1
ATOM 5019 C C . ARG B 2 38 ? 44.478 26.540 47.573 1.00 67.62 53 ARG B C 1
ATOM 5020 O O . ARG B 2 38 ? 45.290 26.705 48.486 1.00 71.61 53 ARG B O 1
ATOM 5028 N N . HIS B 2 39 ? 43.955 25.355 47.273 1.00 50.81 54 HIS B N 1
ATOM 5029 C CA . HIS B 2 39 ? 44.399 24.115 47.898 1.00 47.92 54 HIS B CA 1
ATOM 5030 C C . HIS B 2 39 ? 44.999 23.181 46.845 1.00 41.28 54 HIS B C 1
ATOM 5031 O O . HIS B 2 39 ? 44.486 23.082 45.731 1.00 38.89 54 HIS B O 1
ATOM 5038 N N . ARG B 2 40 ? 46.082 22.497 47.196 1.00 32.89 55 ARG B N 1
ATOM 5039 C CA . ARG B 2 40 ? 46.800 21.657 46.240 1.00 36.92 55 ARG B CA 1
ATOM 5040 C C . ARG B 2 40 ? 45.856 20.717 45.477 1.00 43.26 55 ARG B C 1
ATOM 5041 O O . ARG B 2 40 ? 44.949 20.129 46.057 1.00 33.25 55 ARG B O 1
ATOM 5049 N N . LEU B 2 41 ? 46.060 20.593 44.169 1.00 41.37 56 LEU B N 1
ATOM 5050 C CA . LEU B 2 41 ? 45.154 19.803 43.341 1.00 37.90 56 LEU B CA 1
ATOM 5051 C C . LEU B 2 41 ? 45.487 18.315 43.360 1.00 34.07 56 LEU B C 1
ATOM 5052 O O . LEU B 2 41 ? 44.599 17.482 43.174 1.00 24.73 56 LEU B O 1
ATOM 5057 N N . ASP B 2 42 ? 46.760 17.990 43.587 1.00 23.98 57 ASP B N 1
ATOM 5058 C CA . ASP B 2 42 ? 47.238 16.605 43.501 1.00 23.45 57 ASP B CA 1
ATOM 5059 C C . ASP B 2 42 ? 46.872 15.957 42.174 1.00 33.21 57 ASP B C 1
ATOM 5060 O O . ASP B 2 42 ? 46.267 14.883 42.135 1.00 37.24 57 ASP B O 1
ATOM 5065 N N . ILE B 2 43 ? 47.251 16.616 41.088 1.00 35.48 58 ILE B N 1
AT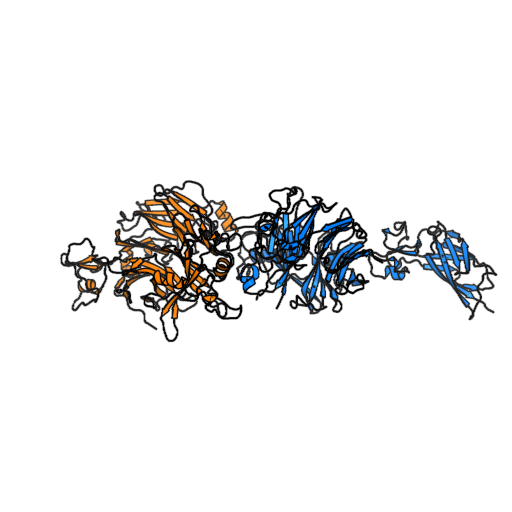OM 5066 C CA . ILE B 2 43 ? 47.002 16.103 39.751 1.00 30.28 58 ILE B CA 1
ATOM 5067 C C . ILE B 2 43 ? 47.784 14.813 39.516 1.00 29.64 58 ILE B C 1
ATOM 5068 O O . ILE B 2 43 ? 48.957 14.722 39.872 1.00 32.06 58 ILE B O 1
ATOM 5073 N N . GLN B 2 44 ? 47.126 13.820 38.919 1.00 22.59 59 GLN B N 1
ATOM 5074 C CA . GLN B 2 44 ? 47.746 12.520 38.670 1.00 24.34 59 GLN B CA 1
ATOM 5075 C C . GLN B 2 44 ? 48.165 12.342 37.220 1.00 32.21 59 GLN B C 1
ATOM 5076 O O . GLN B 2 44 ? 49.249 11.840 36.935 1.00 34.31 59 GLN B O 1
ATOM 5082 N N . MET B 2 45 ? 47.294 12.751 36.303 1.00 27.75 60 MET B N 1
ATOM 5083 C CA . MET B 2 45 ? 47.536 12.539 34.891 1.00 31.41 60 MET B CA 1
ATOM 5084 C C . MET B 2 45 ? 46.604 13.418 34.070 1.00 34.13 60 MET B C 1
ATOM 5085 O O . MET B 2 45 ? 45.595 13.927 34.578 1.00 28.88 60 MET B O 1
ATOM 5090 N N . ILE B 2 46 ? 46.944 13.604 32.799 1.00 26.26 61 ILE B N 1
ATOM 5091 C CA . ILE B 2 46 ? 46.048 14.295 31.881 1.00 30.38 61 ILE B CA 1
ATOM 5092 C C . ILE B 2 46 ? 45.863 13.493 30.602 1.00 33.49 61 ILE B C 1
ATOM 5093 O O . ILE B 2 46 ? 46.743 12.751 30.188 1.00 33.30 61 ILE B O 1
ATOM 5098 N N . MET B 2 47 ? 44.698 13.620 29.992 1.00 32.65 62 MET B N 1
ATOM 5099 C CA . MET B 2 47 ? 44.485 13.005 28.703 1.00 29.24 62 MET B CA 1
ATOM 5100 C C . MET B 2 47 ? 43.458 13.794 27.905 1.00 37.53 62 MET B C 1
ATOM 5101 O O . MET B 2 47 ? 42.481 14.305 28.456 1.00 32.50 62 MET B O 1
ATOM 5106 N N . ILE B 2 48 ? 43.701 13.900 26.603 1.00 30.39 63 ILE B N 1
ATOM 5107 C CA . ILE B 2 48 ? 42.755 14.523 25.697 1.00 36.75 63 ILE B CA 1
ATOM 5108 C C . ILE B 2 48 ? 41.979 13.420 25.008 1.00 41.33 63 ILE B C 1
ATOM 5109 O O . ILE B 2 48 ? 42.565 12.471 24.490 1.00 38.85 63 ILE B O 1
ATOM 5114 N N . MET B 2 49 ? 40.659 13.524 25.019 1.00 35.20 64 MET B N 1
ATOM 5115 C CA . MET B 2 49 ? 39.860 12.631 24.207 1.00 45.78 64 MET B CA 1
ATOM 5116 C C . MET B 2 49 ? 38.728 13.429 23.598 1.00 49.84 64 MET B C 1
ATOM 5117 O O . MET B 2 49 ? 38.129 14.285 24.263 1.00 40.80 64 MET B O 1
ATOM 5122 N N . ASN B 2 50 ? 38.457 13.159 22.323 1.00 45.57 65 ASN B N 1
ATOM 5123 C CA . ASN B 2 50 ? 37.593 14.016 21.545 1.00 47.11 65 ASN B CA 1
ATOM 5124 C C . ASN B 2 50 ? 38.243 15.398 21.575 1.00 47.77 65 ASN B C 1
ATOM 5125 O O . ASN B 2 50 ? 39.397 15.544 21.166 1.00 51.44 65 ASN B O 1
ATOM 5130 N N . ARG B 2 51 ? 37.532 16.402 22.081 1.00 32.48 66 ARG B N 1
ATOM 5131 C CA . ARG B 2 51 ? 38.076 17.754 22.125 1.00 36.00 66 ARG B CA 1
ATOM 5132 C C . ARG B 2 51 ? 38.140 18.265 23.561 1.00 43.92 66 ARG B C 1
ATOM 5133 O O . ARG B 2 51 ? 38.197 19.473 23.807 1.00 47.55 66 ARG B O 1
ATOM 5141 N N . THR B 2 52 ? 38.130 17.334 24.508 1.00 40.38 67 THR B N 1
ATOM 5142 C CA . THR B 2 52 ? 38.145 17.678 25.923 1.00 32.96 67 THR B CA 1
ATOM 5143 C C . THR B 2 52 ? 39.448 17.249 26.584 1.00 30.83 67 THR B C 1
ATOM 5144 O O . THR B 2 52 ? 39.917 16.134 26.374 1.00 34.45 67 THR B O 1
ATOM 5148 N N . LEU B 2 53 ? 40.041 18.143 27.372 1.00 38.28 68 LEU B N 1
ATOM 5149 C CA . LEU B 2 53 ? 41.206 17.791 28.186 1.00 37.74 68 LEU B CA 1
ATOM 5150 C C . LEU B 2 53 ? 40.749 17.335 29.571 1.00 38.93 68 LEU B C 1
ATOM 5151 O O . LEU B 2 53 ? 40.113 18.090 30.299 1.00 36.97 68 LEU B O 1
ATOM 5156 N N . TYR B 2 54 ? 41.067 16.094 29.921 1.00 32.58 69 TYR B N 1
ATOM 5157 C CA . TYR B 2 54 ? 40.713 15.541 31.221 1.00 29.44 69 TYR B CA 1
ATOM 5158 C C . TYR B 2 54 ? 41.895 15.607 32.166 1.00 32.29 69 TYR B C 1
ATOM 5159 O O . TYR B 2 54 ? 43.007 15.202 31.814 1.00 34.06 69 TYR B O 1
ATOM 5168 N N . VAL B 2 55 ? 41.644 16.125 33.365 1.00 24.06 70 VAL B N 1
ATOM 5169 C CA . VAL B 2 55 ? 42.676 16.253 34.380 1.00 27.42 70 VAL B CA 1
ATOM 5170 C C . VAL B 2 55 ? 42.290 15.402 35.584 1.00 31.04 70 VAL B C 1
ATOM 5171 O O . VAL B 2 55 ? 41.439 15.792 36.371 1.00 33.09 70 VAL B O 1
ATOM 5175 N N . ALA B 2 56 ? 42.912 14.232 35.696 1.00 24.45 71 ALA B N 1
ATOM 5176 C CA . ALA B 2 56 ? 42.669 13.303 36.791 1.00 27.72 71 ALA B CA 1
ATOM 5177 C C . ALA B 2 56 ? 43.446 13.729 38.030 1.00 30.01 71 ALA B C 1
ATOM 5178 O O . ALA B 2 56 ? 44.648 14.001 37.958 1.00 27.82 71 ALA B O 1
ATOM 5180 N N . ALA B 2 57 ? 42.762 13.780 39.169 1.00 30.94 72 ALA B N 1
ATOM 5181 C CA . ALA B 2 57 ? 43.392 14.246 40.402 1.00 27.21 72 ALA B CA 1
ATOM 5182 C C . ALA B 2 57 ? 42.844 13.554 41.643 1.00 35.12 72 ALA B C 1
ATOM 5183 O O . ALA B 2 57 ? 42.151 12.527 41.561 1.00 30.94 72 ALA B O 1
ATOM 5185 N N . ARG B 2 58 ? 43.171 14.115 42.802 1.00 23.82 73 ARG B N 1
ATOM 5186 C CA . ARG B 2 58 ? 42.560 13.647 44.032 1.00 25.83 73 ARG B CA 1
ATOM 5187 C C . ARG B 2 58 ? 41.076 14.003 44.008 1.00 34.61 73 ARG B C 1
ATOM 5188 O O . ARG B 2 58 ? 40.714 15.140 43.699 1.00 34.65 73 ARG B O 1
ATOM 5196 N N . ASP B 2 59 ? 40.223 13.024 44.305 1.00 29.27 74 ASP B N 1
ATOM 5197 C CA . ASP B 2 59 ? 38.795 13.273 44.515 1.00 33.90 74 ASP B CA 1
ATOM 5198 C C . ASP B 2 59 ? 38.021 13.727 43.278 1.00 32.44 74 ASP B C 1
ATOM 5199 O O . ASP B 2 59 ? 36.792 13.725 43.287 1.00 37.20 74 ASP B O 1
ATOM 5204 N N . HIS B 2 60 ? 38.729 14.109 42.219 1.00 32.85 75 HIS B N 1
ATOM 5205 C CA . HIS B 2 60 ? 38.078 14.731 41.071 1.00 30.76 75 HIS B CA 1
ATOM 5206 C C . HIS B 2 60 ? 38.695 14.381 39.724 1.00 29.07 75 HIS B C 1
ATOM 5207 O O . HIS B 2 60 ? 39.870 14.024 39.618 1.00 27.72 75 HIS B O 1
ATOM 5214 N N . ILE B 2 61 ? 37.883 14.514 38.685 1.00 30.19 76 ILE B N 1
ATOM 5215 C CA . ILE B 2 61 ? 38.414 14.693 37.346 1.00 31.98 76 ILE B CA 1
ATOM 5216 C C . ILE B 2 61 ? 37.880 16.019 36.832 1.00 33.04 76 ILE B C 1
ATOM 5217 O O . ILE B 2 61 ? 36.667 16.235 36.814 1.00 29.98 76 ILE B O 1
ATOM 5222 N N . TYR B 2 62 ? 38.785 16.911 36.442 1.00 35.11 77 TYR B N 1
ATOM 5223 C CA . TYR B 2 62 ? 38.405 18.209 35.885 1.00 34.12 77 TYR B CA 1
ATOM 5224 C C . TYR B 2 62 ? 38.435 18.107 34.373 1.00 35.14 77 TYR B C 1
ATOM 5225 O O . TYR B 2 62 ? 39.318 17.447 33.820 1.00 37.09 77 TYR B O 1
ATOM 5234 N N . THR B 2 63 ? 37.471 18.744 33.709 1.00 32.38 78 THR B N 1
ATOM 5235 C CA . THR B 2 63 ? 37.458 18.805 32.248 1.00 38.06 78 THR B CA 1
ATOM 5236 C C . THR B 2 63 ? 37.704 20.222 31.759 1.00 45.55 78 THR B C 1
ATOM 5237 O O . THR B 2 63 ? 37.181 21.188 32.323 1.00 41.55 78 THR B O 1
ATOM 5241 N N . VAL B 2 64 ? 38.502 20.337 30.703 1.00 38.89 79 VAL B N 1
ATOM 5242 C CA . VAL B 2 64 ? 38.778 21.626 30.086 1.00 35.15 79 VAL B CA 1
ATOM 5243 C C . VAL B 2 64 ? 38.366 21.634 28.616 1.00 37.16 79 VAL B C 1
ATOM 5244 O O . VAL B 2 64 ? 38.705 20.727 27.850 1.00 29.61 79 VAL B O 1
ATOM 5248 N N . ASP B 2 65 ? 37.632 22.667 28.225 1.00 39.03 80 ASP B N 1
ATOM 5249 C CA . ASP B 2 65 ? 37.187 22.797 26.847 1.00 41.11 80 ASP B CA 1
ATOM 5250 C C . ASP B 2 65 ? 38.325 23.389 26.023 1.00 44.13 80 ASP B C 1
ATOM 5251 O O . ASP B 2 65 ? 38.477 24.611 25.938 1.00 41.77 80 ASP B O 1
ATOM 5256 N N . ILE B 2 66 ? 39.129 22.508 25.435 1.00 38.47 81 ILE B N 1
ATOM 5257 C CA . ILE B 2 66 ? 40.331 22.895 24.703 1.00 38.95 81 ILE B CA 1
ATOM 5258 C C . ILE B 2 66 ? 40.092 23.984 23.661 1.00 45.10 81 ILE B C 1
ATOM 5259 O O . ILE B 2 66 ? 40.864 24.937 23.566 1.00 52.13 81 ILE B O 1
ATOM 5264 N N . ASP B 2 67 ? 39.026 23.841 22.880 1.00 37.81 82 ASP B N 1
ATOM 5265 C CA . ASP B 2 67 ? 38.810 24.711 21.726 1.00 47.40 82 ASP B CA 1
ATOM 5266 C C . ASP B 2 67 ? 38.353 26.135 22.060 1.00 48.85 82 ASP B C 1
ATOM 5267 O O . ASP B 2 67 ? 38.632 27.058 21.301 1.00 50.45 82 ASP B O 1
ATOM 5272 N N . THR B 2 68 ? 37.665 26.312 23.187 1.00 59.55 83 THR B N 1
ATOM 5273 C CA . THR B 2 68 ? 37.181 27.637 23.581 1.00 58.94 83 THR B CA 1
ATOM 5274 C C . THR B 2 68 ? 37.997 28.259 24.705 1.00 61.77 83 THR B C 1
ATOM 5275 O O . THR B 2 68 ? 37.539 29.192 25.362 1.00 72.16 83 THR B O 1
ATOM 5279 N N . SER B 2 69 ? 39.194 27.738 24.943 1.00 56.35 84 SER B N 1
ATOM 5280 C CA . SER B 2 69 ? 40.076 28.335 25.938 1.00 58.27 84 SER B CA 1
ATOM 5281 C C . SER B 2 69 ? 40.879 29.464 25.291 1.00 61.86 84 SER B C 1
ATOM 5282 O O . SER B 2 69 ? 41.722 29.217 24.426 1.00 55.66 84 SER B O 1
ATOM 5285 N N . HIS B 2 70 ? 40.610 30.699 25.708 1.00 58.95 85 HIS B N 1
ATOM 5286 C CA . HIS B 2 70 ? 41.225 31.862 25.076 1.00 62.81 85 HIS B CA 1
ATOM 5287 C C . HIS B 2 70 ? 41.587 32.990 26.053 1.00 67.34 85 HIS B C 1
ATOM 5288 O O . HIS B 2 70 ? 41.508 34.167 25.697 1.00 72.44 85 HIS B O 1
ATOM 5295 N N . THR B 2 71 ? 41.994 32.640 27.271 1.00 55.27 86 THR B N 1
ATOM 5296 C CA . THR B 2 71 ? 42.405 33.659 28.242 1.00 63.35 86 THR B CA 1
ATOM 5297 C C . THR B 2 71 ? 43.653 33.275 29.044 1.00 64.26 86 THR B C 1
ATOM 5298 O O . THR B 2 71 ? 44.160 32.159 28.932 1.00 68.91 86 THR B O 1
ATOM 5302 N N . GLU B 2 72 ? 44.135 34.215 29.853 1.00 59.57 87 GLU B N 1
ATOM 5303 C CA . GLU B 2 72 ? 45.316 34.010 30.685 1.00 66.41 87 GLU B CA 1
ATOM 5304 C C . GLU B 2 72 ? 45.157 32.834 31.638 1.00 61.05 87 GLU B C 1
ATOM 5305 O O . GLU B 2 72 ? 46.133 32.176 32.003 1.00 67.08 87 GLU B O 1
ATOM 5311 N N . GLU B 2 73 ? 43.926 32.574 32.053 1.00 51.26 88 GLU B N 1
ATOM 5312 C CA . GLU B 2 73 ? 43.669 31.441 32.924 1.00 51.25 88 GLU B CA 1
ATOM 5313 C C . GLU B 2 73 ? 42.796 30.440 32.196 1.00 47.38 88 GLU B C 1
ATOM 5314 O O . GLU B 2 73 ? 41.832 30.812 31.525 1.00 50.83 88 GLU B O 1
ATOM 5320 N N . ILE B 2 74 ? 43.154 29.170 32.313 1.00 40.20 89 ILE B N 1
ATOM 5321 C CA . ILE B 2 74 ? 42.366 28.106 31.722 1.00 39.45 89 ILE B CA 1
ATOM 5322 C C . ILE B 2 74 ? 41.335 27.710 32.759 1.00 39.02 89 ILE B C 1
ATOM 5323 O O . ILE B 2 74 ? 41.680 27.441 33.907 1.00 38.34 89 ILE B O 1
ATOM 5328 N N . TYR B 2 75 ? 40.068 27.698 32.369 1.00 38.10 90 TYR B N 1
ATOM 5329 C CA . TYR B 2 75 ? 39.004 27.474 33.337 1.00 39.21 90 TYR B CA 1
ATOM 5330 C C . TYR B 2 75 ? 38.456 26.064 33.263 1.00 43.04 90 TYR B C 1
ATOM 5331 O O . TYR B 2 75 ? 38.596 25.384 32.253 1.00 43.90 90 TYR B O 1
ATOM 5340 N N . CYS B 2 76 ? 37.831 25.641 34.352 1.00 37.95 91 CYS B N 1
ATOM 5341 C CA . CYS B 2 76 ? 37.194 24.346 34.433 1.00 38.97 91 CYS B CA 1
ATOM 5342 C C . CYS B 2 76 ? 35.814 24.417 33.786 1.00 44.30 91 CYS B C 1
ATOM 5343 O O . CYS B 2 76 ? 35.058 25.361 34.025 1.00 46.34 91 CYS B O 1
ATOM 5346 N N . SER B 2 77 ? 35.486 23.420 32.969 1.00 40.70 92 SER B N 1
ATOM 5347 C CA . SER B 2 77 ? 34.165 23.344 32.352 1.00 41.87 92 SER B CA 1
ATOM 5348 C C . SER B 2 77 ? 33.205 22.521 33.201 1.00 49.65 92 SER B C 1
ATOM 5349 O O . SER B 2 77 ? 32.074 22.933 33.458 1.00 54.16 92 SER B O 1
ATOM 5352 N N . LYS B 2 78 ? 33.667 21.343 33.611 1.00 49.23 93 LYS B N 1
ATOM 5353 C CA . LYS B 2 78 ? 32.863 20.390 34.368 1.00 53.66 93 LYS B CA 1
ATOM 5354 C C . LYS B 2 78 ? 33.771 19.629 35.325 1.00 50.66 93 LYS B C 1
ATOM 5355 O O . LYS B 2 78 ? 34.985 19.574 35.130 1.00 46.58 93 LYS B O 1
ATOM 5361 N N . LYS B 2 79 ? 33.181 19.026 36.350 1.00 41.63 94 LYS B N 1
ATOM 5362 C CA . LYS B 2 79 ? 33.967 18.380 37.387 1.00 43.94 94 LYS B CA 1
ATOM 5363 C C . LYS B 2 79 ? 33.301 17.104 37.865 1.00 42.43 94 LYS B C 1
ATOM 5364 O O . LYS B 2 79 ? 32.153 17.123 38.301 1.00 42.43 94 LYS B O 1
ATOM 5370 N N . LEU B 2 80 ? 34.031 15.998 37.772 1.00 43.03 95 LEU B N 1
ATOM 5371 C CA . LEU B 2 80 ? 33.620 14.728 38.361 1.00 39.45 95 LEU B CA 1
ATOM 5372 C C . LEU B 2 80 ? 34.096 14.680 39.814 1.00 37.21 95 LEU B C 1
ATOM 5373 O O . LEU B 2 80 ? 35.237 15.028 40.106 1.00 39.48 95 LEU B O 1
ATOM 5378 N N . THR B 2 81 ? 33.232 14.254 40.729 1.00 35.43 96 THR B N 1
ATOM 5379 C CA . THR B 2 81 ? 33.630 14.171 42.125 1.00 34.84 96 THR B CA 1
ATOM 5380 C C . THR B 2 81 ? 33.453 12.778 42.705 1.00 38.33 96 THR B C 1
ATOM 5381 O O . THR B 2 81 ? 32.354 12.225 42.712 1.00 46.50 96 THR B O 1
ATOM 5385 N N . TRP B 2 82 ? 34.554 12.213 43.181 1.00 39.96 97 TRP B N 1
ATOM 5386 C CA . TRP B 2 82 ? 34.544 10.876 43.758 1.00 35.56 97 TRP B CA 1
ATOM 5387 C C . TRP B 2 82 ? 35.462 10.819 44.975 1.00 29.16 97 TRP B C 1
ATOM 5388 O O . TRP B 2 82 ? 36.680 10.668 44.846 1.00 29.55 97 TRP B O 1
ATOM 5399 N N . LYS B 2 83 ? 34.862 10.942 46.155 1.00 31.96 98 LYS B N 1
ATOM 5400 C CA . LYS B 2 83 ? 35.606 10.918 47.406 1.00 37.37 98 LYS B CA 1
ATOM 5401 C C . LYS B 2 83 ? 35.427 9.582 48.105 1.00 39.43 98 LYS B C 1
ATOM 5402 O O . LYS B 2 83 ? 34.384 8.941 47.969 1.00 36.30 98 LYS B O 1
ATOM 5408 N N . SER B 2 84 ? 36.446 9.168 48.857 1.00 31.55 99 SER B N 1
ATOM 5409 C CA . SER B 2 84 ? 36.392 7.905 49.582 1.00 35.51 99 SER B CA 1
ATOM 5410 C C . SER B 2 84 ? 35.419 8.011 50.740 1.00 38.75 99 SER B C 1
ATOM 5411 O O . SER B 2 84 ? 35.310 9.060 51.372 1.00 40.96 99 SER B O 1
ATOM 5414 N N . ARG B 2 85 ? 34.706 6.927 51.017 1.00 38.17 100 ARG B N 1
ATOM 5415 C CA . ARG B 2 85 ? 33.919 6.852 52.242 1.00 42.18 100 ARG B CA 1
ATOM 5416 C C . ARG B 2 85 ? 34.848 6.935 53.453 1.00 38.39 100 ARG B C 1
ATOM 5417 O O . ARG B 2 85 ? 35.998 6.493 53.398 1.00 41.14 100 ARG B O 1
ATOM 5425 N N . GLN B 2 86 ? 34.343 7.503 54.541 1.00 37.97 101 GLN B N 1
ATOM 5426 C CA . GLN B 2 86 ? 35.110 7.651 55.776 1.00 44.51 101 GLN B CA 1
ATOM 5427 C C . GLN B 2 86 ? 35.656 6.315 56.288 1.00 39.71 101 GLN B C 1
ATOM 5428 O O . GLN B 2 86 ? 36.793 6.232 56.760 1.00 37.49 101 GLN B O 1
ATOM 5434 N N . ALA B 2 87 ? 34.846 5.269 56.198 1.00 34.21 102 ALA B N 1
ATOM 5435 C CA . ALA B 2 87 ? 35.276 3.958 56.655 1.00 39.78 102 ALA B CA 1
ATOM 5436 C C . ALA B 2 87 ? 36.583 3.533 55.972 1.00 43.38 102 ALA B C 1
ATOM 5437 O O . ALA B 2 87 ? 37.489 2.999 56.616 1.00 40.99 102 ALA B O 1
ATOM 5439 N N . ASP B 2 88 ? 36.678 3.775 54.668 1.00 37.18 103 ASP B N 1
ATOM 5440 C CA . ASP B 2 88 ? 37.876 3.403 53.914 1.00 38.77 103 ASP B CA 1
ATOM 5441 C C . ASP B 2 88 ? 39.082 4.236 54.340 1.00 29.50 103 ASP B C 1
ATOM 5442 O O . ASP B 2 88 ? 40.197 3.728 54.469 1.00 28.40 103 ASP B O 1
ATOM 5447 N N . VAL B 2 89 ? 38.840 5.519 54.573 1.00 32.71 104 VAL B N 1
ATOM 5448 C CA . VAL B 2 89 ? 39.864 6.419 55.081 1.00 32.77 104 VAL B CA 1
ATOM 5449 C C . VAL B 2 89 ? 40.386 5.934 56.435 1.00 35.61 104 VAL B C 1
ATOM 5450 O O . VAL B 2 89 ? 41.602 5.904 56.665 1.00 27.50 104 VAL B O 1
ATOM 5454 N N . ASP B 2 90 ? 39.464 5.538 57.316 1.00 25.70 105 ASP B N 1
ATOM 5455 C CA . ASP B 2 90 ? 39.815 5.069 58.657 1.00 32.13 105 ASP B CA 1
ATOM 5456 C C . ASP B 2 90 ? 40.682 3.818 58.583 1.00 35.83 105 ASP B C 1
ATOM 5457 O O . ASP B 2 90 ? 41.739 3.739 59.210 1.00 33.44 105 ASP B O 1
ATOM 5462 N N . THR B 2 91 ? 40.226 2.841 57.807 1.00 36.26 106 THR B N 1
ATOM 5463 C CA . THR B 2 91 ? 40.985 1.620 57.595 1.00 35.22 106 THR B CA 1
ATOM 5464 C C . THR B 2 91 ? 42.395 1.941 57.093 1.00 35.29 106 THR B C 1
ATOM 5465 O O . THR B 2 91 ? 43.381 1.373 57.562 1.00 35.44 106 THR B O 1
ATOM 5469 N N . CYS B 2 92 ? 42.482 2.869 56.148 1.00 32.53 107 CYS B N 1
ATOM 5470 C CA . CYS B 2 92 ? 43.763 3.287 55.581 1.00 29.98 107 CYS B CA 1
ATOM 5471 C C . CYS B 2 92 ? 44.725 3.879 56.640 1.00 33.86 107 CYS B C 1
ATOM 5472 O O . CYS B 2 92 ? 45.912 3.524 56.692 1.00 29.55 107 CYS B O 1
ATOM 5475 N N . ARG B 2 93 ? 44.212 4.789 57.467 1.00 25.49 108 ARG B N 1
ATOM 5476 C CA . ARG B 2 93 ? 44.995 5.402 58.545 1.00 31.36 108 ARG B CA 1
ATOM 5477 C C . ARG B 2 93 ? 45.401 4.356 59.578 1.00 38.25 108 ARG B C 1
ATOM 5478 O O . ARG B 2 93 ? 46.532 4.343 60.074 1.00 37.43 108 ARG B O 1
ATOM 5486 N N . MET B 2 94 ? 44.457 3.483 59.906 1.00 29.82 109 MET B N 1
ATOM 5487 C CA . MET B 2 94 ? 44.691 2.436 60.889 1.00 32.76 109 MET B CA 1
ATOM 5488 C C . MET B 2 94 ? 45.870 1.554 60.490 1.00 31.83 109 MET B C 1
ATOM 5489 O O . MET B 2 94 ? 46.591 1.024 61.344 1.00 30.76 109 MET B O 1
ATOM 5494 N N . LYS B 2 95 ? 46.073 1.408 59.186 1.00 24.64 110 LYS B N 1
ATOM 5495 C CA . LYS B 2 95 ? 47.146 0.559 58.691 1.00 26.82 110 LYS B CA 1
ATOM 5496 C C . LYS B 2 95 ? 48.463 1.311 58.570 1.00 29.69 110 LYS B C 1
ATOM 5497 O O . LYS B 2 95 ? 49.442 0.780 58.041 1.00 29.03 110 LYS B O 1
ATOM 5503 N N . GLY B 2 96 ? 48.483 2.550 59.053 1.00 29.55 111 GLY B N 1
ATOM 5504 C CA . GLY B 2 96 ? 49.725 3.297 59.154 1.00 34.40 111 GLY B CA 1
ATOM 5505 C C . GLY B 2 96 ? 50.076 4.225 58.001 1.00 35.59 111 GLY B C 1
ATOM 5506 O O . GLY B 2 96 ? 51.159 4.809 57.992 1.00 32.47 111 GLY B O 1
ATOM 5507 N N . LYS B 2 97 ? 49.180 4.357 57.025 1.00 26.22 112 LYS B N 1
ATOM 5508 C CA . LYS B 2 97 ? 49.404 5.285 55.922 1.00 34.63 112 LYS B CA 1
ATOM 5509 C C . LYS B 2 97 ? 49.130 6.719 56.375 1.00 41.54 112 LYS B C 1
ATOM 5510 O O . LYS B 2 97 ? 48.256 6.969 57.211 1.00 35.61 112 LYS B O 1
ATOM 5516 N N . HIS B 2 98 ? 49.892 7.657 55.829 1.00 35.03 113 HIS B N 1
ATOM 5517 C CA . HIS B 2 98 ? 49.747 9.055 56.206 1.00 30.74 113 HIS B CA 1
ATOM 5518 C C . HIS B 2 98 ? 48.387 9.579 55.740 1.00 32.81 113 HIS B C 1
ATOM 5519 O O . HIS B 2 98 ? 47.848 9.125 54.738 1.00 35.84 113 HIS B O 1
ATOM 5526 N N . LYS B 2 99 ? 47.842 10.528 56.492 1.00 38.52 114 LYS B N 1
ATOM 5527 C CA . LYS B 2 99 ? 46.556 11.164 56.207 1.00 40.62 114 LYS B CA 1
ATOM 5528 C C . LYS B 2 99 ? 46.422 11.685 54.764 1.00 32.92 114 LYS B C 1
ATOM 5529 O O . LYS B 2 99 ? 45.352 11.606 54.154 1.00 33.69 114 LYS B O 1
ATOM 5535 N N . ASP B 2 100 ? 47.509 12.229 54.232 1.00 23.02 115 ASP B N 1
ATOM 5536 C CA . ASP B 2 100 ? 47.504 12.813 52.888 1.00 30.63 115 ASP B CA 1
ATOM 5537 C C . ASP B 2 100 ? 47.372 11.740 51.802 1.00 38.54 115 ASP B C 1
ATOM 5538 O O . ASP B 2 100 ? 46.934 12.027 50.678 1.00 32.36 115 ASP B O 1
ATOM 5543 N N . GLU B 2 101 ? 47.759 10.511 52.143 1.00 31.27 116 GLU B N 1
ATOM 5544 C CA . GLU B 2 101 ? 47.730 9.382 51.211 1.00 30.10 116 GLU B CA 1
ATOM 5545 C C . GLU B 2 101 ? 46.368 8.723 51.185 1.00 32.74 116 GLU B C 1
ATOM 5546 O O . GLU B 2 101 ? 45.992 8.082 50.199 1.00 31.77 116 GLU B O 1
ATOM 5552 N N . CYS B 2 102 ? 45.648 8.845 52.294 1.00 23.31 117 CYS B N 1
ATOM 5553 C CA . CYS B 2 102 ? 44.380 8.144 52.451 1.00 27.89 117 CYS B CA 1
ATOM 5554 C C . CYS B 2 102 ? 43.210 8.925 51.858 1.00 28.95 117 CYS B C 1
ATOM 5555 O O . CYS B 2 102 ? 42.310 9.359 52.574 1.00 32.29 117 CYS B O 1
ATOM 5558 N N . HIS B 2 103 ? 43.252 9.091 50.535 1.00 27.36 118 HIS B N 1
ATOM 5559 C CA . HIS B 2 103 ? 42.184 9.712 49.764 1.00 33.07 118 HIS B CA 1
ATOM 5560 C C . HIS B 2 103 ? 42.012 8.963 48.445 1.00 31.18 118 HIS B C 1
ATOM 5561 O O . HIS B 2 103 ? 42.807 8.093 48.104 1.00 29.41 118 HIS B O 1
ATOM 5568 N N . ASN B 2 104 ? 40.978 9.310 47.697 1.00 29.05 119 ASN B N 1
ATOM 5569 C CA . ASN B 2 104 ? 40.762 8.698 46.398 1.00 25.86 119 ASN B CA 1
ATOM 5570 C C . ASN B 2 104 ? 41.526 9.428 45.281 1.00 34.56 119 ASN B C 1
ATOM 5571 O O . ASN B 2 104 ? 41.080 10.473 44.807 1.00 28.84 119 ASN B O 1
ATOM 5576 N N . PHE B 2 105 ? 42.681 8.894 44.879 1.00 25.68 120 PHE B N 1
ATOM 5577 C CA . PHE B 2 105 ? 43.450 9.466 43.766 1.00 19.69 120 PHE B CA 1
ATOM 5578 C C . PHE B 2 105 ? 43.079 8.765 42.459 1.00 25.65 120 PHE B C 1
ATOM 5579 O O . PHE B 2 105 ? 43.194 7.545 42.358 1.00 24.25 120 PHE B O 1
ATOM 5587 N N . ILE B 2 106 ? 42.627 9.518 41.459 1.00 24.00 121 ILE B N 1
ATOM 5588 C CA . ILE B 2 106 ? 42.241 8.897 40.191 1.00 20.06 121 ILE B CA 1
ATOM 5589 C C . ILE B 2 106 ? 43.488 8.511 39.402 1.00 24.28 121 ILE B C 1
ATOM 5590 O O . ILE B 2 106 ? 44.277 9.376 39.050 1.00 29.25 121 ILE B O 1
ATOM 5595 N N . LYS B 2 107 ? 43.667 7.217 39.133 1.00 29.75 122 LYS B N 1
ATOM 5596 C CA . LYS B 2 107 ? 44.877 6.729 38.458 1.00 29.92 122 LYS B CA 1
ATOM 5597 C C . LYS B 2 107 ? 44.592 6.007 37.135 1.00 29.16 122 LYS B C 1
ATOM 5598 O O . LYS B 2 107 ? 45.515 5.659 36.388 1.00 25.52 122 LYS B O 1
ATOM 5604 N N . VAL B 2 108 ? 43.312 5.769 36.861 1.00 25.77 123 VAL B N 1
ATOM 5605 C CA . VAL B 2 108 ? 42.891 5.178 35.597 1.00 27.84 123 VAL B CA 1
ATOM 5606 C C . VAL B 2 108 ? 41.731 5.980 35.021 1.00 31.96 123 VAL B C 1
ATOM 5607 O O . VAL B 2 108 ? 40.713 6.192 35.687 1.00 29.05 123 VAL B O 1
ATOM 5611 N N . LEU B 2 109 ? 41.888 6.427 33.780 1.00 26.44 124 LEU B N 1
ATOM 5612 C CA . LEU B 2 109 ? 40.810 7.101 33.079 1.00 30.59 124 LEU B CA 1
ATOM 5613 C C . LEU B 2 109 ? 40.853 6.717 31.604 1.00 35.50 124 LEU B C 1
ATOM 5614 O O . LEU B 2 109 ? 41.815 7.022 30.895 1.00 30.04 124 LEU B O 1
ATOM 5619 N N . LEU B 2 110 ? 39.815 6.030 31.145 1.00 32.70 125 LEU B N 1
ATOM 5620 C CA . LEU B 2 110 ? 39.820 5.500 29.789 1.00 31.21 125 LEU B CA 1
ATOM 5621 C C . LEU B 2 110 ? 38.456 5.612 29.129 1.00 35.74 125 LEU B C 1
ATOM 5622 O O . LEU B 2 110 ? 37.421 5.450 29.778 1.00 31.60 125 LEU B O 1
ATOM 5627 N N . LYS B 2 111 ? 38.467 5.893 27.832 1.00 40.67 126 LYS B N 1
ATOM 5628 C CA . LYS B 2 111 ? 37.259 5.847 27.027 1.00 36.28 126 LYS B CA 1
ATOM 5629 C C . LYS B 2 111 ? 36.876 4.384 26.830 1.00 39.11 126 LYS B C 1
ATOM 5630 O O . LYS B 2 111 ? 37.599 3.629 26.180 1.00 42.28 126 LYS B O 1
ATOM 5636 N N . LYS B 2 112 ? 35.750 3.977 27.407 1.00 40.52 127 LYS B N 1
ATOM 5637 C CA . LYS B 2 112 ? 35.278 2.605 27.254 1.00 48.52 127 LYS B CA 1
ATOM 5638 C C . LYS B 2 112 ? 34.521 2.491 25.936 1.00 54.58 127 LYS B C 1
ATOM 5639 O O . LYS B 2 112 ? 34.687 1.531 25.182 1.00 53.95 127 LYS B O 1
ATOM 5645 N N . ASN B 2 113 ? 33.684 3.488 25.679 1.00 49.60 128 ASN B N 1
ATOM 5646 C CA . ASN B 2 113 ? 33.005 3.649 24.402 1.00 52.89 128 ASN B CA 1
ATOM 5647 C C . ASN B 2 113 ? 32.603 5.114 24.249 1.00 54.86 128 ASN B C 1
ATOM 5648 O O . ASN B 2 113 ? 32.977 5.949 25.072 1.00 54.29 128 ASN B O 1
ATOM 5653 N N . ASP B 2 114 ? 31.847 5.430 23.208 1.00 57.29 129 ASP B N 1
ATOM 5654 C CA . ASP B 2 114 ? 31.553 6.824 22.890 1.00 62.04 129 ASP B CA 1
ATOM 5655 C C . ASP B 2 114 ? 30.758 7.553 23.976 1.00 56.93 129 ASP B C 1
ATOM 5656 O O . ASP B 2 114 ? 30.707 8.781 23.989 1.00 62.69 129 ASP B O 1
ATOM 5661 N N . ASP B 2 115 ? 30.154 6.799 24.889 1.00 52.91 130 ASP B N 1
ATOM 5662 C CA . ASP B 2 115 ? 29.329 7.397 25.939 1.00 55.04 130 ASP B CA 1
ATOM 5663 C C . ASP B 2 115 ? 29.826 7.111 27.354 1.00 48.99 130 ASP B C 1
ATOM 5664 O O . ASP B 2 115 ? 29.205 7.539 28.328 1.00 48.09 130 ASP B O 1
ATOM 5669 N N . THR B 2 116 ? 30.936 6.395 27.481 1.00 40.15 131 THR B N 1
ATOM 5670 C CA . THR B 2 116 ? 31.304 5.875 28.793 1.00 37.44 131 THR B CA 1
ATOM 5671 C C . THR B 2 116 ? 32.781 6.015 29.141 1.00 39.09 131 THR B C 1
ATOM 5672 O O . THR B 2 116 ? 33.659 5.591 28.387 1.00 33.84 131 THR B O 1
ATOM 5676 N N . LEU B 2 117 ? 33.038 6.611 30.300 1.00 42.18 132 LEU B N 1
ATOM 5677 C CA . LEU B 2 117 ? 34.378 6.664 30.862 1.00 36.98 132 LEU B CA 1
ATOM 5678 C C . LEU B 2 117 ? 34.560 5.556 31.899 1.00 35.06 132 LEU B C 1
ATOM 5679 O O . LEU B 2 117 ? 33.731 5.390 32.797 1.00 38.22 132 LEU B O 1
ATOM 5684 N N . PHE B 2 118 ? 35.650 4.807 31.767 1.00 38.51 133 PHE B N 1
ATOM 5685 C CA . PHE B 2 118 ? 36.070 3.828 32.766 1.00 35.11 133 PHE B CA 1
ATOM 5686 C C . PHE B 2 118 ? 37.059 4.507 33.720 1.00 30.60 133 PHE B C 1
ATOM 5687 O O . PHE B 2 118 ? 38.117 4.970 33.299 1.00 28.54 133 PHE B O 1
ATOM 5695 N N . VAL B 2 119 ? 36.708 4.569 35.000 1.00 28.16 134 VAL B N 1
ATOM 5696 C CA . VAL B 2 119 ? 37.484 5.323 35.974 1.00 25.20 134 VAL B CA 1
ATOM 5697 C C . VAL B 2 119 ? 37.835 4.484 37.201 1.00 29.57 134 VAL B C 1
ATOM 5698 O O . VAL B 2 119 ? 36.965 3.852 37.796 1.00 36.63 134 VAL B O 1
ATOM 5702 N N . CYS B 2 120 ? 39.113 4.481 37.577 1.00 22.45 135 CYS B N 1
ATOM 5703 C CA . CYS B 2 120 ? 39.547 3.798 38.795 1.00 25.86 135 CYS B CA 1
ATOM 5704 C C . CYS B 2 120 ? 40.334 4.748 39.686 1.00 25.75 135 CYS B C 1
ATOM 5705 O O . CYS B 2 120 ? 41.062 5.608 39.193 1.00 25.71 135 CYS B O 1
ATOM 5708 N N . GLY B 2 121 ? 40.176 4.590 40.996 1.00 28.64 136 GLY B N 1
ATOM 5709 C CA . GLY B 2 121 ? 40.855 5.429 41.966 1.00 26.78 136 GLY B CA 1
ATOM 5710 C C . GLY B 2 121 ? 41.468 4.588 43.067 1.00 28.60 136 GLY B C 1
ATOM 5711 O O . GLY B 2 121 ? 40.964 3.515 43.383 1.00 24.28 136 GLY B O 1
ATOM 5712 N N . THR B 2 122 ? 42.564 5.065 43.644 1.00 26.91 137 THR B N 1
ATOM 5713 C CA . THR B 2 122 ? 43.224 4.349 44.728 1.00 27.42 137 THR B CA 1
ATOM 5714 C C . THR B 2 122 ? 42.308 4.189 45.945 1.00 33.65 137 THR B C 1
ATOM 5715 O O . THR B 2 122 ? 42.451 3.240 46.716 1.00 33.96 137 THR B O 1
ATOM 5719 N N . ASN B 2 123 ? 41.374 5.121 46.113 1.00 30.07 138 ASN B N 1
ATOM 5720 C CA . ASN B 2 123 ? 40.322 4.991 47.128 1.00 34.33 138 ASN B CA 1
ATOM 5721 C C . ASN B 2 123 ? 40.848 4.678 48.538 1.00 33.57 138 ASN B C 1
ATOM 5722 O O . ASN B 2 123 ? 40.329 3.795 49.222 1.00 22.15 138 ASN B O 1
ATOM 5727 N N . ALA B 2 124 ? 41.873 5.414 48.962 1.00 28.51 139 ALA B N 1
ATOM 5728 C CA . ALA B 2 124 ? 42.488 5.217 50.271 1.00 30.66 139 ALA B CA 1
ATOM 5729 C C . ALA B 2 124 ? 43.006 3.786 50.448 1.00 32.64 139 ALA B C 1
ATOM 5730 O O . ALA B 2 124 ? 42.668 3.092 51.411 1.00 29.48 139 ALA B O 1
ATOM 5732 N N . PHE B 2 125 ? 43.841 3.357 49.511 1.00 29.13 140 PHE B N 1
ATOM 5733 C CA . PHE B 2 125 ? 44.440 2.030 49.576 1.00 29.13 140 PHE B CA 1
ATOM 5734 C C . PHE B 2 125 ? 43.377 0.935 49.591 1.00 22.86 140 PHE B C 1
ATOM 5735 O O . PHE B 2 125 ? 43.409 0.007 50.395 1.00 22.98 140 PHE B O 1
ATOM 5743 N N . ASN B 2 126 ? 42.433 1.068 48.669 1.00 28.49 141 ASN B N 1
ATOM 5744 C CA . ASN B 2 126 ? 41.384 0.084 48.474 1.00 27.78 141 ASN B CA 1
ATOM 5745 C C . ASN B 2 126 ? 40.839 0.265 47.064 1.00 21.09 141 ASN B C 1
ATOM 5746 O O . ASN B 2 126 ? 39.680 0.642 46.873 1.00 30.25 141 ASN B O 1
ATOM 5751 N N . PRO B 2 127 ? 41.699 0.012 46.063 1.00 22.04 142 PRO B N 1
ATOM 5752 C CA . PRO B 2 127 ? 41.459 0.327 44.650 1.00 22.83 142 PRO B CA 1
ATOM 5753 C C . PRO B 2 127 ? 40.051 -0.055 44.197 1.00 32.72 142 PRO B C 1
ATOM 5754 O O . PRO B 2 127 ? 39.589 -1.172 44.448 1.00 33.94 142 PRO B O 1
ATOM 5758 N N . SER B 2 128 ? 39.387 0.865 43.511 1.00 32.21 143 SER B N 1
ATOM 5759 C CA . SER B 2 128 ? 38.005 0.665 43.107 1.00 34.41 143 SER B CA 1
ATOM 5760 C C . SER B 2 128 ? 37.730 1.281 41.729 1.00 34.64 143 SER B C 1
ATOM 5761 O O . SER B 2 128 ? 38.366 2.261 41.348 1.00 32.95 143 SER B O 1
ATOM 5764 N N . CYS B 2 129 ? 36.785 0.703 40.988 1.00 30.79 144 CYS B N 1
ATOM 5765 C CA . CYS B 2 129 ? 36.532 1.105 39.599 1.00 32.82 144 CYS B CA 1
ATOM 5766 C C . CYS B 2 129 ? 35.053 1.377 39.361 1.00 31.87 144 CYS B C 1
ATOM 5767 O O . CYS B 2 129 ? 34.189 0.739 39.963 1.00 32.10 144 CYS B O 1
ATOM 5770 N N . ARG B 2 130 ? 34.774 2.321 38.471 1.00 27.90 145 ARG B N 1
ATOM 5771 C CA . ARG B 2 130 ? 33.409 2.734 38.178 1.00 39.29 145 ARG B CA 1
ATOM 5772 C C . ARG B 2 130 ? 33.227 3.193 36.738 1.00 37.61 145 ARG B C 1
ATOM 5773 O O . ARG B 2 130 ? 34.180 3.614 36.077 1.00 35.96 145 ARG B O 1
ATOM 5781 N N . ASN B 2 131 ? 31.988 3.119 36.266 1.00 39.52 146 ASN B N 1
ATOM 5782 C CA . ASN B 2 131 ? 31.633 3.623 34.947 1.00 40.32 146 ASN B CA 1
ATOM 5783 C C . ASN B 2 131 ? 30.945 4.978 35.063 1.00 42.86 146 ASN B C 1
ATOM 5784 O O . ASN B 2 131 ? 30.146 5.200 35.974 1.00 43.61 146 ASN B O 1
ATOM 5789 N N . TYR B 2 132 ? 31.261 5.881 34.141 1.00 41.24 147 TYR B N 1
ATOM 5790 C CA . TYR B 2 132 ? 30.669 7.216 34.143 1.00 37.19 147 TYR B CA 1
ATOM 5791 C C . TYR B 2 132 ? 30.112 7.574 32.775 1.00 38.31 147 TYR B C 1
ATOM 5792 O O . TYR B 2 132 ? 30.689 7.216 31.744 1.00 42.81 147 TYR B O 1
ATOM 5801 N N . ARG B 2 133 ? 28.978 8.267 32.769 1.00 38.86 148 ARG B N 1
ATOM 5802 C CA . ARG B 2 133 ? 28.441 8.826 31.537 1.00 40.19 148 ARG B CA 1
ATOM 5803 C C . ARG B 2 133 ? 29.354 9.967 31.108 1.00 40.84 148 ARG B C 1
ATOM 5804 O O . ARG B 2 133 ? 29.659 10.844 31.907 1.00 42.35 148 ARG B O 1
ATOM 5812 N N . VAL B 2 134 ? 29.806 9.946 29.858 1.00 44.07 149 VAL B N 1
ATOM 5813 C CA . VAL B 2 134 ? 30.683 11.000 29.348 1.00 46.08 149 VAL B CA 1
ATOM 5814 C C . VAL B 2 134 ? 30.025 12.382 29.383 1.00 46.76 149 VAL B C 1
ATOM 5815 O O . VAL B 2 134 ? 30.647 13.374 29.777 1.00 49.54 149 VAL B O 1
ATOM 5819 N N . ASP B 2 135 ? 28.762 12.446 28.982 1.00 51.42 150 ASP B N 1
ATOM 5820 C CA . ASP B 2 135 ? 28.074 13.729 28.883 1.00 58.86 150 ASP B CA 1
ATOM 5821 C C . ASP B 2 135 ? 27.862 14.407 30.240 1.00 54.09 150 ASP B C 1
ATOM 5822 O O . ASP B 2 135 ? 28.182 15.582 30.400 1.00 54.01 150 ASP B O 1
ATOM 5827 N N . THR B 2 136 ? 27.349 13.664 31.217 1.00 55.45 151 THR B N 1
ATOM 5828 C CA . THR B 2 136 ? 26.984 14.243 32.510 1.00 54.85 151 THR B CA 1
ATOM 5829 C C . THR B 2 136 ? 28.054 14.064 33.582 1.00 55.07 151 THR B C 1
ATOM 5830 O O . THR B 2 136 ? 27.970 14.665 34.654 1.00 52.50 151 THR B O 1
ATOM 5834 N N . LEU B 2 137 ? 29.053 13.236 33.294 1.00 48.43 152 LEU B N 1
ATOM 5835 C CA . LEU B 2 137 ? 30.089 12.929 34.272 1.00 41.93 152 LEU B CA 1
ATOM 5836 C C . LEU B 2 137 ? 29.498 12.366 35.566 1.00 48.80 152 LEU B C 1
ATOM 5837 O O . LEU B 2 137 ? 30.066 12.534 36.647 1.00 47.66 152 LEU B O 1
ATOM 5842 N N . GLU B 2 138 ? 28.350 11.708 35.452 1.00 49.50 153 GLU B N 1
ATOM 5843 C CA . GLU B 2 138 ? 27.759 11.009 36.586 1.00 58.72 153 GLU B CA 1
ATOM 5844 C C . GLU B 2 138 ? 27.956 9.505 36.436 1.00 55.52 153 GLU B C 1
ATOM 5845 O O . GLU B 2 138 ? 27.949 8.974 35.324 1.00 51.48 153 GLU B O 1
ATOM 5851 N N . THR B 2 139 ? 28.150 8.823 37.558 1.00 52.07 154 THR B N 1
ATOM 5852 C CA . THR B 2 139 ? 28.334 7.383 37.534 1.00 57.76 154 THR B CA 1
ATOM 5853 C C . THR B 2 139 ? 26.997 6.693 37.323 1.00 60.40 154 THR B C 1
ATOM 5854 O O . THR B 2 139 ? 25.950 7.210 37.714 1.00 63.26 154 THR B O 1
ATOM 5858 N N . PHE B 2 140 ? 27.040 5.527 36.692 1.00 57.38 155 PHE B N 1
ATOM 5859 C CA . PHE B 2 140 ? 25.860 4.688 36.547 1.00 57.04 155 PHE B CA 1
ATOM 5860 C C . PHE B 2 140 ? 26.266 3.238 36.777 1.00 63.41 155 PHE B C 1
ATOM 5861 O O . PHE B 2 140 ? 27.363 2.825 36.398 1.00 64.61 155 PHE B O 1
ATOM 5869 N N . GLY B 2 141 ? 25.382 2.467 37.396 1.00 64.55 156 GLY B N 1
ATOM 5870 C CA . GLY B 2 141 ? 25.709 1.103 37.758 1.00 64.96 156 GLY B CA 1
ATOM 5871 C C . GLY B 2 141 ? 26.498 1.098 39.049 1.00 66.09 156 GLY B C 1
ATOM 5872 O O . GLY B 2 141 ? 26.672 2.141 39.680 1.00 70.94 156 GLY B O 1
ATOM 5873 N N . ASP B 2 142 ? 26.989 -0.072 39.438 1.00 66.80 157 ASP B N 1
ATOM 5874 C CA . ASP B 2 142 ? 27.660 -0.219 40.722 1.00 71.09 157 ASP B CA 1
ATOM 5875 C C . ASP B 2 142 ? 29.180 -0.084 40.649 1.00 62.69 157 ASP B C 1
ATOM 5876 O O . ASP B 2 142 ? 29.803 -0.367 39.624 1.00 67.33 157 ASP B O 1
ATOM 5881 N N . GLU B 2 143 ? 29.754 0.367 41.759 1.00 48.31 158 GLU B N 1
ATOM 5882 C CA . GLU B 2 143 ? 31.189 0.367 41.980 1.00 48.52 158 GLU B CA 1
ATOM 5883 C C . GLU B 2 143 ? 31.658 -1.085 41.938 1.00 46.67 158 GLU B C 1
ATOM 5884 O O . GLU B 2 143 ? 30.899 -1.977 42.298 1.00 42.40 158 GLU B O 1
ATOM 5890 N N . PHE B 2 144 ? 32.887 -1.329 41.484 1.00 43.17 159 PHE B N 1
ATOM 5891 C CA . PHE B 2 144 ? 33.440 -2.691 41.455 1.00 33.16 159 PHE B CA 1
ATOM 5892 C C . PHE B 2 144 ? 34.959 -2.717 41.677 1.00 37.00 159 PHE B C 1
ATOM 5893 O O . PHE B 2 144 ? 35.617 -1.679 41.665 1.00 38.22 159 PHE B O 1
ATOM 5901 N N . SER B 2 145 ? 35.514 -3.904 41.890 1.00 35.07 160 SER B N 1
ATOM 5902 C CA . SER B 2 145 ? 36.897 -4.009 42.348 1.00 38.81 160 SER B CA 1
ATOM 5903 C C . SER B 2 145 ? 37.919 -3.390 41.401 1.00 31.93 160 SER B C 1
ATOM 5904 O O . SER B 2 145 ? 37.822 -3.519 40.183 1.00 29.72 160 SER B O 1
ATOM 5907 N N . GLY B 2 146 ? 38.913 -2.733 41.982 1.00 31.92 161 GLY B N 1
ATOM 5908 C CA . GLY B 2 146 ? 40.007 -2.176 41.217 1.00 21.82 161 GLY B CA 1
ATOM 5909 C C . GLY B 2 146 ? 41.261 -2.988 41.443 1.00 29.32 161 GLY B C 1
ATOM 5910 O O . GLY B 2 146 ? 42.346 -2.621 40.976 1.00 31.72 161 GLY B O 1
ATOM 5911 N N . MET B 2 147 ? 41.113 -4.101 42.160 1.00 25.06 162 MET B N 1
ATOM 5912 C CA . MET B 2 147 ? 42.247 -4.977 42.444 1.00 31.68 162 MET B CA 1
ATOM 5913 C C . MET B 2 147 ? 42.909 -5.464 41.150 1.00 29.09 162 MET B C 1
ATOM 5914 O O . MET B 2 147 ? 42.236 -5.989 40.270 1.00 27.03 162 MET B O 1
ATOM 5919 N N . ALA B 2 148 ? 44.225 -5.280 41.038 1.00 23.62 163 ALA B N 1
ATOM 5920 C CA . ALA B 2 148 ? 44.965 -5.638 39.822 1.00 24.68 163 ALA B CA 1
ATOM 5921 C C . ALA B 2 148 ? 44.709 -4.699 38.635 1.00 25.72 163 ALA B C 1
ATOM 5922 O O . ALA B 2 148 ? 45.328 -4.852 37.584 1.00 27.13 163 ALA B O 1
ATOM 5924 N N . ARG B 2 149 ? 43.796 -3.746 38.797 1.00 31.01 164 ARG B N 1
ATOM 5925 C CA . ARG B 2 149 ? 43.452 -2.802 37.727 1.00 35.61 164 ARG B CA 1
ATOM 5926 C C . ARG B 2 149 ? 43.957 -1.385 38.031 1.00 35.80 164 ARG B C 1
ATOM 5927 O O . ARG B 2 149 ? 44.270 -0.606 37.129 1.00 27.33 164 ARG B O 1
ATOM 5935 N N . CYS B 2 150 ? 44.013 -1.061 39.315 1.00 27.55 165 CYS B N 1
ATOM 5936 C CA . CYS B 2 150 ? 44.383 0.264 39.779 1.00 25.96 165 CYS B CA 1
ATOM 5937 C C . CYS B 2 150 ? 45.271 0.092 41.014 1.00 28.49 165 CYS B C 1
ATOM 5938 O O . CYS B 2 150 ? 45.011 -0.779 41.839 1.00 26.26 165 CYS B O 1
ATOM 5941 N N . PRO B 2 151 ? 46.330 0.905 41.139 1.00 23.69 166 PRO B N 1
ATOM 5942 C CA . PRO B 2 151 ? 47.237 0.787 42.292 1.00 24.41 166 PRO B CA 1
ATOM 5943 C C . PRO B 2 151 ? 46.581 1.253 43.590 1.00 28.77 166 PRO B C 1
ATOM 5944 O O . PRO B 2 151 ? 45.553 1.939 43.551 1.00 27.03 166 PRO B O 1
ATOM 5948 N N . TYR B 2 152 ? 47.166 0.876 44.724 1.00 26.18 167 TYR B N 1
ATOM 5949 C CA . TYR B 2 152 ? 46.694 1.342 46.021 1.00 26.65 167 TYR B CA 1
ATOM 5950 C C . TYR B 2 152 ? 47.267 2.723 46.309 1.00 30.03 167 TYR B C 1
ATOM 5951 O O . TYR B 2 152 ? 46.638 3.547 46.972 1.00 28.75 167 TYR B O 1
ATOM 5960 N N . ASP B 2 153 ? 48.479 2.943 45.802 1.00 28.52 168 ASP B N 1
ATOM 5961 C CA . ASP B 2 153 ? 49.330 4.058 46.185 1.00 23.52 168 ASP B CA 1
ATOM 5962 C C . ASP B 2 153 ? 49.464 5.027 45.010 1.00 26.78 168 ASP B C 1
ATOM 5963 O O . ASP B 2 153 ? 49.967 4.664 43.944 1.00 28.56 168 ASP B O 1
ATOM 5968 N N . ALA B 2 154 ? 49.013 6.263 45.203 1.00 27.54 169 ALA B N 1
ATOM 5969 C CA . ALA B 2 154 ? 49.000 7.237 44.117 1.00 24.98 169 ALA B CA 1
ATOM 5970 C C . ALA B 2 154 ? 50.385 7.500 43.543 1.00 22.16 169 ALA B C 1
ATOM 5971 O O . ALA B 2 154 ? 50.511 7.935 42.406 1.00 25.68 169 ALA B O 1
ATOM 5973 N N . LYS B 2 155 ? 51.424 7.228 44.321 1.00 23.27 170 LYS B N 1
ATOM 5974 C CA . LYS B 2 155 ? 52.792 7.449 43.847 1.00 29.52 170 LYS B CA 1
ATOM 5975 C C . LYS B 2 155 ? 53.288 6.351 42.907 1.00 34.16 170 LYS B C 1
ATOM 5976 O O . LYS B 2 155 ? 54.291 6.529 42.219 1.00 27.61 170 LYS B O 1
ATOM 5982 N N . HIS B 2 156 ? 52.605 5.209 42.888 1.00 27.68 171 HIS B N 1
ATOM 5983 C CA . HIS B 2 156 ? 53.047 4.094 42.054 1.00 28.19 171 HIS B CA 1
ATOM 5984 C C . HIS B 2 156 ? 52.688 4.302 40.584 1.00 32.28 171 HIS B C 1
ATOM 5985 O O . HIS B 2 156 ? 51.652 4.892 40.260 1.00 29.26 171 HIS B O 1
ATOM 5992 N N . ALA B 2 157 ? 53.549 3.811 39.697 1.00 30.91 172 ALA B N 1
ATOM 5993 C CA . ALA B 2 157 ? 53.283 3.867 38.262 1.00 30.90 172 ALA B CA 1
ATOM 5994 C C . ALA B 2 157 ? 52.403 2.691 37.852 1.00 32.04 172 ALA B C 1
ATOM 5995 O O . ALA B 2 157 ? 52.529 1.590 38.401 1.00 29.61 172 ALA B O 1
ATOM 5997 N N . ASN B 2 158 ? 51.510 2.925 36.896 1.00 24.70 173 ASN B N 1
ATOM 5998 C CA . ASN B 2 158 ? 50.608 1.874 36.439 1.00 28.69 173 ASN B CA 1
ATOM 5999 C C . ASN B 2 158 ? 50.198 2.040 34.984 1.00 33.09 173 ASN B C 1
ATOM 6000 O O . ASN B 2 158 ? 50.221 3.135 34.430 1.00 31.05 173 ASN B O 1
ATOM 6005 N N . ILE B 2 159 ? 49.794 0.927 34.390 1.00 30.56 174 ILE B N 1
ATOM 6006 C CA . ILE B 2 159 ? 49.371 0.876 33.012 1.00 23.13 174 ILE B CA 1
ATOM 6007 C C . ILE B 2 159 ? 47.910 0.427 32.997 1.00 32.02 174 ILE B C 1
ATOM 6008 O O . ILE B 2 159 ? 47.518 -0.454 33.763 1.00 33.85 174 ILE B O 1
ATOM 6013 N N . ALA B 2 160 ? 47.104 1.039 32.139 1.00 29.11 175 ALA B N 1
ATOM 6014 C CA . ALA B 2 160 ? 45.744 0.575 31.886 1.00 27.77 175 ALA B CA 1
ATOM 6015 C C . ALA B 2 160 ? 45.391 0.896 30.438 1.00 32.24 175 ALA B C 1
ATOM 6016 O O . ALA B 2 160 ? 45.701 1.977 29.953 1.00 32.24 175 ALA B O 1
ATOM 6018 N N . LEU B 2 161 ? 44.740 -0.044 29.757 1.00 30.10 176 LEU B N 1
ATOM 6019 C CA . LEU B 2 161 ? 44.484 0.070 28.325 1.00 34.49 176 LEU B CA 1
ATOM 6020 C C . LEU B 2 161 ? 43.367 -0.874 27.901 1.00 33.72 176 LEU B C 1
ATOM 6021 O O . LEU B 2 161 ? 43.361 -2.037 28.282 1.00 35.15 176 LEU B O 1
ATOM 6026 N N . PHE B 2 162 ? 42.417 -0.362 27.126 1.00 32.77 177 PHE B N 1
ATOM 6027 C CA . PHE B 2 162 ? 41.375 -1.189 26.529 1.00 41.45 177 PHE B CA 1
ATOM 6028 C C . PHE B 2 162 ? 41.787 -1.629 25.121 1.00 42.73 177 PHE B C 1
ATOM 6029 O O . PHE B 2 162 ? 42.357 -0.849 24.357 1.00 35.15 177 PHE B O 1
ATOM 6037 N N . ALA B 2 163 ? 41.504 -2.881 24.785 1.00 41.25 178 ALA B N 1
ATOM 6038 C CA . ALA B 2 163 ? 41.641 -3.351 23.409 1.00 41.46 178 ALA B CA 1
ATOM 6039 C C . ALA B 2 163 ? 40.552 -4.375 23.132 1.00 41.58 178 ALA B C 1
ATOM 6040 O O . ALA B 2 163 ? 40.451 -5.389 23.828 1.00 39.53 178 ALA B O 1
ATOM 6042 N N . ASP B 2 164 ? 39.724 -4.088 22.129 1.00 44.51 179 ASP B N 1
ATOM 6043 C CA . ASP B 2 164 ? 38.579 -4.935 21.803 1.00 45.97 179 ASP B CA 1
ATOM 6044 C C . ASP B 2 164 ? 37.711 -5.240 23.020 1.00 43.00 179 ASP B C 1
ATOM 6045 O O . ASP B 2 164 ? 37.241 -6.362 23.189 1.00 44.70 179 ASP B O 1
ATOM 6050 N N . GLY B 2 165 ? 37.512 -4.237 23.871 1.00 40.68 180 GLY B N 1
ATOM 6051 C CA . GLY B 2 165 ? 36.654 -4.381 25.030 1.00 38.07 180 GLY B CA 1
ATOM 6052 C C . GLY B 2 165 ? 37.344 -4.970 26.246 1.00 44.87 180 GLY B C 1
ATOM 6053 O O . GLY B 2 165 ? 36.797 -4.931 27.347 1.00 43.02 180 GLY B O 1
ATOM 6054 N N . LYS B 2 166 ? 38.539 -5.519 26.053 1.00 43.91 181 LYS B N 1
ATOM 6055 C CA . LYS B 2 166 ? 39.280 -6.125 27.155 1.00 36.43 181 LYS B CA 1
ATOM 6056 C C . LYS B 2 166 ? 40.209 -5.109 27.805 1.00 41.76 181 LYS B C 1
ATOM 6057 O O . LYS B 2 166 ? 40.849 -4.307 27.115 1.00 38.66 181 LYS B O 1
ATOM 6063 N N . LEU B 2 167 ? 40.279 -5.150 29.132 1.00 35.52 182 LEU B N 1
ATOM 6064 C CA . LEU B 2 167 ? 41.139 -4.250 29.888 1.00 31.15 182 LEU B CA 1
ATOM 6065 C C . LEU B 2 167 ? 42.485 -4.887 30.204 1.00 32.12 182 LEU B C 1
ATOM 6066 O O . LEU B 2 167 ? 42.572 -5.886 30.920 1.00 37.77 182 LEU B O 1
ATOM 6071 N N . TYR B 2 168 ? 43.537 -4.291 29.673 1.00 28.62 183 TYR B N 1
ATOM 6072 C CA . TYR B 2 168 ? 44.886 -4.712 29.994 1.00 27.38 183 TYR B CA 1
ATOM 6073 C C . TYR B 2 168 ? 45.414 -3.779 31.073 1.00 29.74 183 TYR B C 1
ATOM 6074 O O . TYR B 2 168 ? 45.320 -2.562 30.943 1.00 37.34 183 TYR B O 1
ATOM 6083 N N . SER B 2 169 ? 45.948 -4.341 32.149 1.00 27.62 184 SER B N 1
ATOM 6084 C CA . SER B 2 169 ? 46.448 -3.520 33.243 1.00 30.02 184 SER B CA 1
ATOM 6085 C C . SER B 2 169 ? 47.699 -4.110 33.876 1.00 34.61 184 SER B C 1
ATOM 6086 O O . SER B 2 169 ? 47.901 -5.322 33.876 1.00 35.12 184 SER B O 1
ATOM 6089 N N . ALA B 2 170 ? 48.539 -3.233 34.409 1.00 23.07 185 ALA B N 1
ATOM 6090 C CA . ALA B 2 170 ? 49.747 -3.640 35.090 1.00 24.50 185 ALA B CA 1
ATOM 6091 C C . ALA B 2 170 ? 49.867 -2.811 36.364 1.00 28.46 185 ALA B C 1
ATOM 6092 O O . ALA B 2 170 ? 49.866 -1.586 36.312 1.00 28.23 185 ALA B O 1
ATOM 6094 N N . THR B 2 171 ? 49.965 -3.480 37.508 1.00 28.87 186 THR B N 1
ATOM 6095 C CA . THR B 2 171 ? 50.041 -2.791 38.789 1.00 28.23 186 THR B CA 1
ATOM 6096 C C . THR B 2 171 ? 50.323 -3.835 39.862 1.00 26.17 186 THR B C 1
ATOM 6097 O O . THR B 2 171 ? 50.821 -4.903 39.541 1.00 29.55 186 THR B O 1
ATOM 6101 N N . VAL B 2 172 ? 50.042 -3.534 41.125 1.00 20.54 187 VAL B N 1
ATOM 6102 C CA . VAL B 2 172 ? 50.160 -4.543 42.174 1.00 22.51 187 VAL B CA 1
ATOM 6103 C C . VAL B 2 172 ? 48.775 -4.906 42.695 1.00 28.30 187 VAL B C 1
ATOM 6104 O O . VAL B 2 172 ? 47.868 -4.079 42.676 1.00 28.59 187 VAL B O 1
ATOM 6108 N N . THR B 2 173 ? 48.617 -6.138 43.170 1.00 26.16 188 THR B N 1
ATOM 6109 C CA . THR B 2 173 ? 47.306 -6.620 43.586 1.00 30.08 188 THR B CA 1
ATOM 6110 C C . THR B 2 173 ? 47.081 -6.413 45.078 1.00 29.33 188 THR B C 1
ATOM 6111 O O . THR B 2 173 ? 45.955 -6.504 45.561 1.00 28.40 188 THR B O 1
ATOM 6115 N N . ASP B 2 174 ? 48.160 -6.140 45.804 1.00 23.37 189 ASP B N 1
ATOM 6116 C CA . ASP B 2 174 ? 48.131 -6.197 47.264 1.00 31.24 189 ASP B CA 1
ATOM 6117 C C . ASP B 2 174 ? 48.595 -4.906 47.945 1.00 35.79 189 ASP B C 1
ATOM 6118 O O . ASP B 2 174 ? 49.483 -4.211 47.446 1.00 26.57 189 ASP B O 1
ATOM 6123 N N . PHE B 2 175 ? 47.995 -4.615 49.097 1.00 31.63 190 PHE B N 1
ATOM 6124 C CA . PHE B 2 175 ? 48.338 -3.442 49.906 1.00 30.91 190 PHE B CA 1
ATOM 6125 C C . PHE B 2 175 ? 49.854 -3.264 50.028 1.00 29.96 190 PHE B C 1
ATOM 6126 O O . PHE B 2 175 ? 50.374 -2.160 49.864 1.00 26.98 190 PHE B O 1
ATOM 6134 N N . LEU B 2 176 ? 50.562 -4.352 50.311 1.00 26.55 191 LEU B N 1
ATOM 6135 C CA . LEU B 2 176 ? 52.015 -4.287 50.489 1.00 23.55 191 LEU B CA 1
ATOM 6136 C C . LEU B 2 176 ? 52.804 -4.157 49.177 1.00 28.48 191 LEU B C 1
ATOM 6137 O O . LEU B 2 176 ? 54.024 -3.990 49.198 1.00 33.40 191 LEU B O 1
ATOM 6142 N N . ALA B 2 177 ? 52.109 -4.231 48.046 1.00 23.36 192 ALA B N 1
ATOM 6143 C CA . ALA B 2 177 ? 52.740 -4.072 46.731 1.00 30.33 192 ALA B CA 1
ATOM 6144 C C . ALA B 2 177 ? 53.871 -5.069 46.470 1.00 28.25 192 ALA B C 1
ATOM 6145 O O . ALA B 2 177 ? 54.900 -4.719 45.892 1.00 28.26 192 ALA B O 1
ATOM 6147 N N . ILE B 2 178 ? 53.675 -6.309 46.897 1.00 28.94 193 ILE B N 1
ATOM 6148 C CA . ILE B 2 178 ? 54.635 -7.378 46.635 1.00 28.66 193 ILE B CA 1
ATOM 6149 C C . ILE B 2 178 ? 54.285 -8.111 45.336 1.00 28.82 193 ILE B C 1
ATOM 6150 O O . ILE B 2 178 ? 55.166 -8.521 44.585 1.00 29.72 193 ILE B O 1
ATOM 6155 N N . ASP B 2 179 ? 52.987 -8.277 45.090 1.00 24.72 194 ASP B N 1
ATOM 6156 C CA . ASP B 2 179 ? 52.495 -9.022 43.936 1.00 23.01 194 ASP B CA 1
ATOM 6157 C C . ASP B 2 179 ? 52.271 -8.115 42.710 1.00 25.77 194 ASP B C 1
ATOM 6158 O O . ASP B 2 179 ? 51.133 -7.749 42.400 1.00 23.51 194 ASP B O 1
ATOM 6163 N N . ALA B 2 180 ? 53.353 -7.739 42.029 1.00 22.83 195 ALA B N 1
ATOM 6164 C CA . ALA B 2 180 ? 53.240 -7.007 40.770 1.00 25.79 195 ALA B CA 1
ATOM 6165 C C . ALA B 2 180 ? 52.711 -7.946 39.689 1.00 34.50 195 ALA B C 1
ATOM 6166 O O . ALA B 2 180 ? 53.065 -9.128 39.650 1.00 31.07 195 ALA B O 1
ATOM 6168 N N . VAL B 2 181 ? 51.863 -7.417 38.813 1.00 28.27 196 VAL B N 1
ATOM 6169 C CA . VAL B 2 181 ? 51.140 -8.247 37.872 1.00 26.63 196 VAL B CA 1
ATOM 6170 C C . VAL B 2 181 ? 50.883 -7.538 36.531 1.00 33.13 196 VAL B C 1
ATOM 6171 O O . VAL B 2 181 ? 50.729 -6.315 36.472 1.00 23.65 196 VAL B O 1
ATOM 6175 N N . ILE B 2 182 ? 50.873 -8.316 35.454 1.00 33.94 197 ILE B N 1
ATOM 6176 C CA . ILE B 2 182 ? 50.283 -7.877 34.191 1.00 27.32 197 ILE B CA 1
ATOM 6177 C C . ILE B 2 182 ? 49.017 -8.700 33.990 1.00 23.92 197 ILE B C 1
ATOM 6178 O O . ILE B 2 182 ? 49.042 -9.927 34.053 1.00 29.70 197 ILE B O 1
ATOM 6183 N N . TYR B 2 183 ? 47.910 -8.015 33.749 1.00 23.70 198 TYR B N 1
ATOM 6184 C CA . TYR B 2 183 ? 46.597 -8.594 33.977 1.00 23.42 198 TYR B CA 1
ATOM 6185 C C . TYR B 2 183 ? 45.643 -8.200 32.859 1.00 29.94 198 TYR B C 1
ATOM 6186 O O . TYR B 2 183 ? 45.819 -7.166 32.213 1.00 29.46 198 TYR B O 1
ATOM 6195 N N . ARG B 2 184 ? 44.634 -9.028 32.629 1.00 26.85 199 ARG B N 1
ATOM 6196 C CA . ARG B 2 184 ? 43.601 -8.708 31.659 1.00 29.16 199 ARG B CA 1
ATOM 6197 C C . ARG B 2 184 ? 42.271 -9.171 32.206 1.00 29.97 199 ARG B C 1
ATOM 6198 O O . ARG B 2 184 ? 42.178 -10.261 32.760 1.00 34.11 199 ARG B O 1
ATOM 6206 N N . SER B 2 185 ? 41.244 -8.340 32.061 1.00 25.02 200 SER B N 1
ATOM 6207 C CA . SER B 2 185 ? 39.908 -8.694 32.543 1.00 29.05 200 SER B CA 1
ATOM 6208 C C . SER B 2 185 ? 38.867 -8.030 31.658 1.00 31.47 200 SER B C 1
ATOM 6209 O O . SER B 2 185 ? 39.220 -7.334 30.709 1.00 32.36 200 SER B O 1
ATOM 6212 N N . LEU B 2 186 ? 37.593 -8.263 31.962 1.00 36.03 201 LEU B N 1
ATOM 6213 C CA . LEU B 2 186 ? 36.493 -7.709 31.182 1.00 35.82 201 LEU B CA 1
ATOM 6214 C C . LEU B 2 186 ? 36.527 -8.153 29.720 1.00 46.59 201 LEU B C 1
ATOM 6215 O O . LEU B 2 186 ? 37.330 -9.003 29.329 1.00 44.21 201 LEU B O 1
ATOM 6220 N N . GLY B 2 187 ? 35.647 -7.572 28.914 1.00 46.49 202 GLY B N 1
ATOM 6221 C CA . GLY B 2 187 ? 35.619 -7.864 27.493 1.00 48.58 202 GLY B CA 1
ATOM 6222 C C . GLY B 2 187 ? 35.112 -9.257 27.165 1.00 53.01 202 GLY B C 1
ATOM 6223 O O . GLY B 2 187 ? 35.533 -9.859 26.174 1.00 53.04 202 GLY B O 1
ATOM 6224 N N . ASP B 2 188 ? 34.207 -9.769 27.995 1.00 48.86 203 ASP B N 1
ATOM 6225 C CA . ASP B 2 188 ? 33.627 -11.097 27.783 1.00 60.62 203 ASP B CA 1
ATOM 6226 C C . ASP B 2 188 ? 34.698 -12.140 27.483 1.00 54.85 203 ASP B C 1
ATOM 6227 O O . ASP B 2 188 ? 34.460 -13.093 26.743 1.00 60.38 203 ASP B O 1
ATOM 6232 N N . SER B 2 189 ? 35.876 -11.944 28.063 1.00 52.48 204 SER B N 1
ATOM 6233 C CA . SER B 2 189 ? 37.001 -12.850 27.883 1.00 45.94 204 SER B CA 1
ATOM 6234 C C . SER B 2 189 ? 37.504 -13.310 29.246 1.00 48.63 204 SER B C 1
ATOM 6235 O O . SER B 2 189 ? 37.215 -12.679 30.258 1.00 60.17 204 SER B O 1
ATOM 6238 N N . PRO B 2 190 ? 38.259 -14.416 29.281 1.00 47.16 205 PRO B N 1
ATOM 6239 C CA . PRO B 2 190 ? 38.766 -14.914 30.566 1.00 49.98 205 PRO B CA 1
ATOM 6240 C C . PRO B 2 190 ? 39.772 -13.935 31.150 1.00 45.88 205 PRO B C 1
ATOM 6241 O O . PRO B 2 190 ? 40.449 -13.243 30.386 1.00 42.46 205 PRO B O 1
ATOM 6245 N N . THR B 2 191 ? 39.869 -13.869 32.475 1.00 36.87 206 THR B N 1
ATOM 6246 C CA . THR B 2 191 ? 40.912 -13.059 33.094 1.00 36.88 206 THR B CA 1
ATOM 6247 C C . THR B 2 191 ? 42.212 -13.846 33.062 1.00 31.99 206 THR B C 1
ATOM 6248 O O . THR B 2 191 ? 42.208 -15.062 33.215 1.00 37.35 206 THR B O 1
ATOM 6252 N N . LEU B 2 192 ? 43.319 -13.151 32.852 1.00 29.36 207 LEU B N 1
ATOM 6253 C CA . LEU B 2 192 ? 44.627 -13.787 32.809 1.00 31.67 207 LEU B CA 1
ATOM 6254 C C . LEU B 2 192 ? 45.604 -12.965 33.628 1.00 29.48 207 LEU B C 1
ATOM 6255 O O . LEU B 2 192 ? 45.440 -11.750 33.769 1.00 29.18 207 LEU B O 1
ATOM 6260 N N . ARG B 2 193 ? 46.626 -13.614 34.168 1.00 29.19 208 ARG B N 1
ATOM 6261 C CA . ARG B 2 193 ? 47.643 -12.872 34.900 1.00 27.16 208 ARG B CA 1
ATOM 6262 C C . ARG B 2 193 ? 49.002 -13.511 34.694 1.00 30.17 208 ARG B C 1
ATOM 6263 O O . ARG B 2 193 ? 49.097 -14.651 34.250 1.00 27.62 208 ARG B O 1
ATOM 6271 N N . THR B 2 194 ? 50.054 -12.770 35.008 1.00 25.51 209 THR B N 1
ATOM 6272 C CA . THR B 2 194 ? 51.388 -13.340 35.030 1.00 25.42 209 THR B CA 1
ATOM 6273 C C . THR B 2 194 ? 51.537 -14.263 36.255 1.00 29.84 209 THR B C 1
ATOM 6274 O O . THR B 2 194 ? 50.807 -14.131 37.240 1.00 25.66 209 THR B O 1
ATOM 6278 N N . VAL B 2 195 ? 52.455 -15.220 36.175 1.00 29.05 210 VAL B N 1
ATOM 6279 C CA . VAL B 2 195 ? 52.585 -16.227 37.217 1.00 33.21 210 VAL B CA 1
ATOM 6280 C C . VAL B 2 195 ? 53.038 -15.582 38.518 1.00 33.35 210 VAL B C 1
ATOM 6281 O O . VAL B 2 195 ? 54.138 -15.039 38.598 1.00 27.39 210 VAL B O 1
ATOM 6285 N N . LYS B 2 196 ? 52.184 -15.645 39.533 1.00 34.75 211 LYS B N 1
ATOM 6286 C CA . LYS B 2 196 ? 52.480 -15.044 40.829 1.00 33.12 211 LYS B CA 1
ATOM 6287 C C . LYS B 2 196 ? 53.775 -15.587 41.413 1.00 31.55 211 LYS B C 1
ATOM 6288 O O . LYS B 2 196 ? 54.006 -16.798 41.413 1.00 31.76 211 LYS B O 1
ATOM 6294 N N . HIS B 2 197 ? 54.616 -14.688 41.910 1.00 31.50 212 HIS B N 1
ATOM 6295 C CA . HIS B 2 197 ? 55.823 -15.077 42.642 1.00 34.61 212 HIS B CA 1
ATOM 6296 C C . HIS B 2 197 ? 56.840 -15.793 41.771 1.00 33.35 212 HIS B C 1
ATOM 6297 O O . HIS B 2 197 ? 57.640 -16.592 42.261 1.00 29.22 212 HIS B O 1
ATOM 6304 N N . ASP B 2 198 ? 56.811 -15.499 40.479 1.00 33.55 213 ASP B N 1
ATOM 6305 C CA . ASP B 2 198 ? 57.806 -16.045 39.575 1.00 36.07 213 ASP B CA 1
ATOM 6306 C C . ASP B 2 198 ? 58.633 -14.899 39.024 1.00 32.58 213 ASP B C 1
ATOM 6307 O O . ASP B 2 198 ? 58.219 -14.207 38.095 1.00 34.10 213 ASP B O 1
ATOM 6312 N N . SER B 2 199 ? 59.809 -14.698 39.598 1.00 29.16 214 SER B N 1
ATOM 6313 C CA . SER B 2 199 ? 60.599 -13.529 39.255 1.00 31.69 214 SER B CA 1
ATOM 6314 C C . SER B 2 199 ? 61.289 -13.665 37.893 1.00 41.35 214 SER B C 1
ATOM 6315 O O . SER B 2 199 ? 61.988 -12.750 37.456 1.00 43.57 214 SER B O 1
ATOM 6318 N N . LYS B 2 200 ? 61.089 -14.800 37.222 1.00 38.54 215 LYS B N 1
ATOM 6319 C CA . LYS B 2 200 ? 61.532 -14.937 35.836 1.00 39.83 215 LYS B CA 1
ATOM 6320 C C . LYS B 2 200 ? 60.540 -14.231 34.920 1.00 28.72 215 LYS B C 1
ATOM 6321 O O . LYS B 2 200 ? 60.903 -13.749 33.858 1.00 37.18 215 LYS B O 1
ATOM 6327 N N . TRP B 2 201 ? 59.279 -14.184 35.338 1.00 29.71 216 TRP B N 1
ATOM 6328 C CA . TRP B 2 201 ? 58.260 -13.448 34.602 1.00 29.96 216 TRP B CA 1
ATOM 6329 C C . TRP B 2 201 ? 58.406 -11.950 34.898 1.00 31.68 216 TRP B C 1
ATOM 6330 O O . TRP B 2 201 ? 58.540 -11.142 33.980 1.00 32.14 216 TRP B O 1
ATOM 6341 N N . LEU B 2 202 ? 58.403 -11.602 36.186 1.00 26.03 217 LEU B N 1
ATOM 6342 C CA . LEU B 2 202 ? 58.511 -10.217 36.641 1.00 29.46 217 LEU B CA 1
ATOM 6343 C C . LEU B 2 202 ? 59.335 -10.144 37.930 1.00 36.77 217 LEU B C 1
ATOM 6344 O O . LEU B 2 202 ? 59.078 -10.888 38.887 1.00 25.19 217 LEU B O 1
ATOM 6349 N N . LYS B 2 203 ? 60.322 -9.250 37.954 1.00 30.34 218 LYS B N 1
ATOM 6350 C CA . LYS B 2 203 ? 61.128 -9.046 39.148 1.00 31.30 218 LYS B CA 1
ATOM 6351 C C . LYS B 2 203 ? 61.131 -7.581 39.584 1.00 26.47 218 LYS B C 1
ATOM 6352 O O . LYS B 2 203 ? 61.901 -6.764 39.075 1.00 30.04 218 LYS B O 1
ATOM 6358 N N . GLU B 2 204 ? 60.262 -7.268 40.539 1.00 24.07 219 GLU B N 1
ATOM 6359 C CA . GLU B 2 204 ? 60.081 -5.899 41.038 1.00 28.20 219 GLU B CA 1
ATOM 6360 C C . GLU B 2 204 ? 59.969 -4.877 39.914 1.00 32.03 219 GLU B C 1
ATOM 6361 O O . GLU B 2 204 ? 60.796 -3.969 39.800 1.00 33.99 219 GLU B O 1
ATOM 6367 N N . PRO B 2 205 ? 58.936 -5.025 39.071 1.00 30.46 220 PRO B N 1
ATOM 6368 C CA . PRO B 2 205 ? 58.833 -4.176 37.880 1.00 34.43 220 PRO B CA 1
ATOM 6369 C C . PRO B 2 205 ? 58.269 -2.796 38.196 1.00 34.70 220 PRO B C 1
ATOM 6370 O O . PRO B 2 205 ? 57.538 -2.625 39.170 1.00 30.42 220 PRO B O 1
ATOM 6374 N N . TYR B 2 206 ? 58.617 -1.833 37.350 1.00 29.75 221 TYR B N 1
ATOM 6375 C CA . TYR B 2 206 ? 58.072 -0.486 37.385 1.00 29.14 221 TYR B CA 1
ATOM 6376 C C . TYR B 2 206 ? 57.428 -0.259 36.016 1.00 25.32 221 TYR B C 1
ATOM 6377 O O . TYR B 2 206 ? 58.121 -0.192 34.989 1.00 23.16 221 TYR B O 1
ATOM 6386 N N . PHE B 2 207 ? 56.101 -0.178 35.995 1.00 20.93 222 PHE B N 1
ATOM 6387 C CA . PHE B 2 207 ? 55.358 -0.215 34.737 1.00 19.15 222 PHE B CA 1
ATOM 6388 C C . PHE B 2 207 ? 55.277 1.153 34.070 1.00 33.07 222 PHE B C 1
ATOM 6389 O O . PHE B 2 207 ? 54.914 2.136 34.706 1.00 32.21 222 PHE B O 1
ATOM 6397 N N . VAL B 2 208 ? 55.608 1.209 32.782 1.00 36.86 223 VAL B N 1
ATOM 6398 C CA . VAL B 2 208 ? 55.721 2.490 32.096 1.00 30.70 223 VAL B CA 1
ATOM 6399 C C . VAL B 2 208 ? 54.655 2.761 31.034 1.00 33.88 223 VAL B C 1
ATOM 6400 O O . VAL B 2 208 ? 54.051 3.828 31.032 1.00 30.27 223 VAL B O 1
ATOM 6404 N N . GLN B 2 209 ? 54.423 1.813 30.130 1.00 38.56 224 GLN B N 1
ATOM 6405 C CA . GLN B 2 209 ? 53.550 2.074 28.987 1.00 27.61 224 GLN B CA 1
ATOM 6406 C C . GLN B 2 209 ? 53.072 0.782 28.349 1.00 27.27 224 GLN B C 1
ATOM 6407 O O . GLN B 2 209 ? 53.746 -0.239 28.439 1.00 34.00 224 GLN B O 1
ATOM 6413 N N . ALA B 2 210 ? 51.903 0.828 27.718 1.00 30.17 225 ALA B N 1
ATOM 6414 C CA . ALA B 2 210 ? 51.439 -0.273 26.868 1.00 39.50 225 ALA B CA 1
ATOM 6415 C C . ALA B 2 210 ? 50.873 0.265 25.558 1.00 31.58 225 ALA B C 1
ATOM 6416 O O . ALA B 2 210 ? 50.198 1.293 25.548 1.00 29.20 225 ALA B O 1
ATOM 6418 N N . VAL B 2 211 ? 51.145 -0.430 24.457 1.00 24.00 226 VAL B N 1
ATOM 6419 C CA . VAL B 2 211 ? 50.581 -0.058 23.167 1.00 26.34 226 VAL B CA 1
ATOM 6420 C C . VAL B 2 211 ? 49.885 -1.237 22.518 1.00 36.04 226 VAL B C 1
ATOM 6421 O O . VAL B 2 211 ? 50.270 -2.393 22.718 1.00 32.67 226 VAL B O 1
ATOM 6425 N N . ASP B 2 212 ? 48.855 -0.925 21.739 1.00 38.95 227 ASP B N 1
ATOM 6426 C CA . ASP B 2 212 ? 48.117 -1.910 20.971 1.00 36.55 227 ASP B CA 1
ATOM 6427 C C . ASP B 2 212 ? 48.648 -1.901 19.541 1.00 41.71 227 ASP B C 1
ATOM 6428 O O . ASP B 2 212 ? 48.487 -0.918 18.829 1.00 41.87 227 ASP B O 1
ATOM 6433 N N . TYR B 2 213 ? 49.287 -2.989 19.124 1.00 35.34 228 TYR B N 1
ATOM 6434 C CA . TYR B 2 213 ? 49.880 -3.037 17.794 1.00 35.60 228 TYR B CA 1
ATOM 6435 C C . TYR B 2 213 ? 49.773 -4.414 17.163 1.00 39.88 228 TYR B C 1
ATOM 6436 O O . TYR B 2 213 ? 50.444 -5.357 17.588 1.00 39.18 228 TYR B O 1
ATOM 6445 N N . GLY B 2 214 ? 48.929 -4.524 16.143 1.00 41.95 229 GLY B N 1
ATOM 6446 C CA . GLY B 2 214 ? 48.788 -5.766 15.404 1.00 36.82 229 GLY B CA 1
ATOM 6447 C C . GLY B 2 214 ? 48.000 -6.807 16.169 1.00 38.58 229 GLY B C 1
ATOM 6448 O O . GLY B 2 214 ? 46.898 -6.541 16.653 1.00 41.66 229 GLY B O 1
ATOM 6449 N N . ASP B 2 215 ? 48.569 -8.002 16.273 1.00 39.11 230 ASP B N 1
ATOM 6450 C CA . ASP B 2 215 ? 47.947 -9.077 17.027 1.00 44.49 230 ASP B CA 1
ATOM 6451 C C . ASP B 2 215 ? 48.318 -9.041 18.513 1.00 42.22 230 ASP B C 1
ATOM 6452 O O . ASP B 2 215 ? 47.913 -9.926 19.261 1.00 34.81 230 ASP B O 1
ATOM 6457 N N . TYR B 2 216 ? 49.075 -8.030 18.940 1.00 36.46 231 TYR B N 1
ATOM 6458 C CA . TYR B 2 216 ? 49.643 -8.036 20.296 1.00 34.75 231 TYR B CA 1
ATOM 6459 C C . TYR B 2 216 ? 49.405 -6.767 21.104 1.00 37.44 231 TYR B C 1
ATOM 6460 O O . TYR B 2 216 ? 49.145 -5.700 20.550 1.00 36.78 231 TYR B O 1
ATOM 6469 N N . ILE B 2 217 ? 49.511 -6.897 22.424 1.00 31.17 232 ILE B N 1
ATOM 6470 C CA . ILE B 2 217 ? 49.717 -5.743 23.281 1.00 25.03 232 ILE B CA 1
ATOM 6471 C C . ILE B 2 217 ? 51.176 -5.764 23.696 1.00 30.81 232 ILE B C 1
ATOM 6472 O O . ILE B 2 217 ? 51.695 -6.809 24.092 1.00 33.75 232 ILE B O 1
ATOM 6477 N N . TYR B 2 218 ? 51.847 -4.624 23.591 1.00 27.92 233 TYR B N 1
ATOM 6478 C CA . TYR B 2 218 ? 53.229 -4.530 24.046 1.00 26.56 233 TYR B CA 1
ATOM 6479 C C . TYR B 2 218 ? 53.348 -3.697 25.334 1.00 31.00 233 TYR B C 1
ATOM 6480 O O . TYR B 2 218 ? 52.824 -2.582 25.430 1.00 32.62 233 TYR B O 1
ATOM 6489 N N . PHE B 2 219 ? 54.028 -4.256 26.325 1.00 24.59 234 PHE B N 1
ATOM 6490 C CA . PHE B 2 219 ? 54.209 -3.598 27.609 1.00 27.36 234 PHE B CA 1
ATOM 6491 C C . PHE B 2 219 ? 55.642 -3.144 27.735 1.00 32.53 234 PHE B C 1
ATOM 6492 O O . PHE B 2 219 ? 56.566 -3.886 27.410 1.00 34.37 234 PHE B O 1
ATOM 6500 N N . PHE B 2 220 ? 55.818 -1.916 28.207 1.00 28.84 235 PHE B N 1
ATOM 6501 C CA . PHE B 2 220 ? 57.140 -1.364 28.449 1.00 29.96 235 PHE B CA 1
ATOM 6502 C C . PHE B 2 220 ? 57.299 -1.153 29.942 1.00 31.99 235 PHE B C 1
ATOM 6503 O O . PHE B 2 220 ? 56.446 -0.555 30.589 1.00 29.60 235 PHE B O 1
ATOM 6511 N N . PHE B 2 221 ? 58.385 -1.671 30.492 1.00 28.23 236 PHE B N 1
ATOM 6512 C CA . PHE B 2 221 ? 58.630 -1.530 31.913 1.00 27.31 236 PHE B CA 1
ATOM 6513 C C . PHE B 2 221 ? 60.110 -1.706 32.208 1.00 29.71 236 PHE B C 1
ATOM 6514 O O . PHE B 2 221 ? 60.903 -1.974 31.315 1.00 29.08 236 PHE B O 1
ATOM 6522 N N . ARG B 2 222 ? 60.477 -1.526 33.468 1.00 27.89 237 ARG B N 1
ATOM 6523 C CA . ARG B 2 222 ? 61.822 -1.846 33.900 1.00 31.16 237 ARG B CA 1
ATOM 6524 C C . ARG B 2 222 ? 61.724 -2.803 35.071 1.00 28.63 237 ARG B C 1
ATOM 6525 O O . ARG B 2 222 ? 60.701 -2.874 35.741 1.00 29.26 237 ARG B O 1
ATOM 6533 N N . GLU B 2 223 ? 62.777 -3.563 35.303 1.00 25.29 238 GLU B N 1
ATOM 6534 C CA . GLU B 2 223 ? 62.750 -4.525 36.382 1.00 27.45 238 GLU B CA 1
ATOM 6535 C C . GLU B 2 223 ? 64.172 -4.917 36.703 1.00 28.30 238 GLU B C 1
ATOM 6536 O O . GLU B 2 223 ? 65.091 -4.611 35.945 1.00 26.44 238 GLU B O 1
ATOM 6542 N N . ILE B 2 224 ? 64.348 -5.591 37.832 1.00 27.24 239 ILE B N 1
ATOM 6543 C CA . ILE B 2 224 ? 65.641 -6.140 38.188 1.00 25.34 239 ILE B CA 1
ATOM 6544 C C . ILE B 2 224 ? 65.963 -7.228 37.170 1.00 30.92 239 ILE B C 1
ATOM 6545 O O . ILE B 2 224 ? 65.118 -8.060 36.856 1.00 30.00 239 ILE B O 1
ATOM 6550 N N . ALA B 2 225 ? 67.180 -7.194 36.642 1.00 30.70 240 ALA B N 1
ATOM 6551 C CA . ALA B 2 225 ? 67.605 -8.099 35.584 1.00 27.13 240 ALA B CA 1
ATOM 6552 C C . ALA B 2 225 ? 68.141 -9.438 36.109 1.00 32.58 240 ALA B C 1
ATOM 6553 O O . ALA B 2 225 ? 69.201 -9.484 36.733 1.00 30.62 240 ALA B O 1
ATOM 6555 N N . VAL B 2 226 ? 67.433 -10.532 35.842 1.00 34.43 241 VAL B N 1
ATOM 6556 C CA . VAL B 2 226 ? 67.939 -11.844 36.251 1.00 36.11 241 VAL B CA 1
ATOM 6557 C C . VAL B 2 226 ? 69.219 -12.209 35.490 1.00 41.22 241 VAL B C 1
ATOM 6558 O O . VAL B 2 226 ? 69.977 -13.073 35.931 1.00 37.95 241 VAL B O 1
ATOM 6562 N N . GLU B 2 227 ? 69.454 -11.541 34.359 1.00 39.65 242 GLU B N 1
ATOM 6563 C CA . GLU B 2 227 ? 70.713 -11.670 33.613 1.00 51.36 242 GLU B CA 1
ATOM 6564 C C . GLU B 2 227 ? 71.904 -11.350 34.504 1.00 54.54 242 GLU B C 1
ATOM 6565 O O . GLU B 2 227 ? 73.005 -11.842 34.271 1.00 56.55 242 GLU B O 1
ATOM 6571 N N . TYR B 2 228 ? 71.683 -10.494 35.499 1.00 55.34 243 TYR B N 1
ATOM 6572 C CA . TYR B 2 228 ? 72.731 -10.111 36.441 1.00 61.83 243 TYR B CA 1
ATOM 6573 C C . TYR B 2 228 ? 72.552 -10.726 37.830 1.00 71.64 243 TYR B C 1
ATOM 6574 O O . TYR B 2 228 ? 73.103 -10.221 38.807 1.00 72.05 243 TYR B O 1
ATOM 6583 N N . ASN B 2 229 ? 71.781 -11.807 37.923 1.00 84.03 244 ASN B N 1
ATOM 6584 C CA . ASN B 2 229 ? 71.612 -12.503 39.197 1.00 94.13 244 ASN B CA 1
ATOM 6585 C C . ASN B 2 229 ? 72.931 -12.578 39.951 1.00 98.03 244 ASN B C 1
ATOM 6586 O O . ASN B 2 229 ? 73.112 -11.906 40.968 1.00 100.86 244 ASN B O 1
ATOM 6591 N N . THR B 2 230 ? 73.852 -13.394 39.448 1.00 96.26 245 THR B N 1
ATOM 6592 C CA . THR B 2 230 ? 75.228 -13.343 39.916 1.00 91.82 245 THR B CA 1
ATOM 6593 C C . THR B 2 230 ? 75.739 -11.952 39.563 1.00 82.08 245 THR B C 1
ATOM 6594 O O . THR B 2 230 ? 75.286 -11.360 38.587 1.00 80.36 245 THR B O 1
ATOM 6598 N N . MET B 2 231 ? 76.678 -11.440 40.351 1.00 77.38 246 MET B N 1
ATOM 6599 C CA . MET B 2 231 ? 77.013 -10.020 40.327 1.00 80.00 246 MET B CA 1
ATOM 6600 C C . MET B 2 231 ? 75.928 -9.278 41.101 1.00 78.60 246 MET B C 1
ATOM 6601 O O . MET B 2 231 ? 75.197 -9.883 41.884 1.00 87.19 246 MET B O 1
ATOM 6606 N N . GLY B 2 232 ? 75.807 -7.976 40.882 1.00 64.61 247 GLY B N 1
ATOM 6607 C CA . GLY B 2 232 ? 74.903 -7.178 41.690 1.00 60.06 247 GLY B CA 1
ATOM 6608 C C . GLY B 2 232 ? 73.491 -7.013 41.158 1.00 50.25 247 GLY B C 1
ATOM 6609 O O . GLY B 2 232 ? 73.114 -7.582 40.133 1.00 50.68 247 GLY B O 1
ATOM 6610 N N . LYS B 2 233 ? 72.703 -6.228 41.880 1.00 37.58 248 LYS B N 1
ATOM 6611 C CA . LYS B 2 233 ? 71.379 -5.835 41.432 1.00 35.96 248 LYS B CA 1
ATOM 6612 C C . LYS B 2 233 ? 71.511 -4.775 40.338 1.00 41.03 248 LYS B C 1
ATOM 6613 O O . LYS B 2 233 ? 72.179 -3.752 40.515 1.00 40.26 248 LYS B O 1
ATOM 6619 N N . VAL B 2 234 ? 70.891 -5.044 39.197 1.00 29.57 249 VAL B N 1
ATOM 6620 C CA . VAL B 2 234 ? 70.927 -4.141 38.061 1.00 26.29 249 VAL B CA 1
ATOM 6621 C C . VAL B 2 234 ? 69.519 -4.038 37.491 1.00 31.24 249 VAL B C 1
ATOM 6622 O O . VAL B 2 234 ? 68.825 -5.048 37.356 1.00 32.86 249 VAL B O 1
ATOM 6626 N N . VAL B 2 235 ? 69.091 -2.828 37.154 1.00 32.72 250 VAL B N 1
ATOM 6627 C CA . VAL B 2 235 ? 67.797 -2.649 36.505 1.00 31.14 250 VAL B CA 1
ATOM 6628 C C . VAL B 2 235 ? 67.942 -2.581 34.981 1.00 32.91 250 VAL B C 1
ATOM 6629 O O . VAL B 2 235 ? 68.801 -1.869 34.462 1.00 31.68 250 VAL B O 1
ATOM 6633 N N . PHE B 2 236 ? 67.115 -3.349 34.276 1.00 23.36 251 PHE B N 1
ATOM 6634 C CA . PHE B 2 236 ? 67.072 -3.339 32.813 1.00 31.08 251 PHE B CA 1
ATOM 6635 C C . PHE B 2 236 ? 65.696 -2.832 32.366 1.00 24.43 251 PHE B C 1
ATOM 6636 O O . PHE B 2 236 ? 64.698 -3.059 33.054 1.00 26.00 251 PHE B O 1
ATOM 6644 N N . PRO B 2 237 ? 65.634 -2.173 31.200 1.00 23.02 252 PRO B N 1
ATOM 6645 C CA . PRO B 2 237 ? 64.356 -1.807 30.573 1.00 25.44 252 PRO B CA 1
ATOM 6646 C C . PRO B 2 237 ? 63.843 -2.967 29.718 1.00 24.31 252 PRO B C 1
ATOM 6647 O O . PRO B 2 237 ? 64.658 -3.656 29.110 1.00 27.82 252 PRO B O 1
ATOM 6651 N N . ARG B 2 238 ? 62.532 -3.173 29.657 1.00 26.66 253 ARG B N 1
ATOM 6652 C CA . ARG B 2 238 ? 61.975 -4.296 28.902 1.00 30.28 253 ARG B CA 1
ATOM 6653 C C . ARG B 2 238 ? 60.812 -3.887 28.019 1.00 28.65 253 ARG B C 1
ATOM 6654 O O . ARG B 2 238 ? 60.092 -2.945 28.321 1.00 29.07 253 ARG B O 1
ATOM 6662 N N . VAL B 2 239 ? 60.620 -4.630 26.938 1.00 31.93 254 VAL B N 1
ATOM 6663 C CA . VAL B 2 239 ? 59.340 -4.648 26.255 1.00 26.02 254 VAL B CA 1
ATOM 6664 C C . VAL B 2 239 ? 58.812 -6.085 26.323 1.00 31.65 254 VAL B C 1
ATOM 6665 O O . VAL B 2 239 ? 59.589 -7.039 26.295 1.00 26.30 254 VAL B O 1
ATOM 6669 N N . ALA B 2 240 ? 57.498 -6.244 26.438 1.00 29.21 255 ALA B N 1
ATOM 6670 C CA . ALA B 2 240 ? 56.912 -7.575 26.491 1.00 31.05 255 ALA B CA 1
ATOM 6671 C C . ALA B 2 240 ? 55.684 -7.666 25.600 1.00 34.60 255 ALA B C 1
ATOM 6672 O O . ALA B 2 240 ? 54.919 -6.706 25.486 1.00 30.45 255 ALA B O 1
ATOM 6674 N N . GLN B 2 241 ? 55.502 -8.827 24.978 1.00 27.69 256 GLN B N 1
ATOM 6675 C CA . GLN B 2 241 ? 54.337 -9.080 24.144 1.00 29.27 256 GLN B CA 1
ATOM 6676 C C . GLN B 2 241 ? 53.354 -9.982 24.881 1.00 36.64 256 GLN B C 1
ATOM 6677 O O . GLN B 2 241 ? 53.758 -10.813 25.699 1.00 28.36 256 GLN B O 1
ATOM 6683 N N . VAL B 2 242 ? 52.069 -9.801 24.589 1.00 31.65 257 VAL B N 1
ATOM 6684 C CA . VAL B 2 242 ? 51.063 -10.830 24.834 1.00 32.32 257 VAL B CA 1
ATOM 6685 C C . VAL B 2 242 ? 50.130 -10.851 23.633 1.00 37.64 257 VAL B C 1
ATOM 6686 O O . VAL B 2 242 ? 49.899 -9.813 23.008 1.00 36.22 257 VAL B O 1
ATOM 6690 N N . CYS B 2 243 ? 49.604 -12.032 23.315 1.00 33.82 258 CYS B N 1
ATOM 6691 C CA . CYS B 2 243 ? 48.628 -12.192 22.245 1.00 30.37 258 CYS B CA 1
ATOM 6692 C C . CYS B 2 243 ? 47.267 -11.666 22.661 1.00 35.01 258 CYS B C 1
ATOM 6693 O O . CYS B 2 243 ? 46.736 -12.051 23.703 1.00 39.74 258 CYS B O 1
ATOM 6696 N N . LYS B 2 244 ? 46.696 -10.794 21.841 1.00 34.11 259 LYS B N 1
ATOM 6697 C CA . LYS B 2 244 ? 45.367 -10.260 22.110 1.00 39.40 259 LYS B CA 1
ATOM 6698 C C . LYS B 2 244 ? 44.315 -11.366 22.241 1.00 42.79 259 LYS B C 1
ATOM 6699 O O . LYS B 2 244 ? 43.308 -11.196 22.939 1.00 36.57 259 LYS B O 1
ATOM 6705 N N . ASN B 2 245 ? 44.555 -12.499 21.583 1.00 36.58 260 ASN B N 1
ATOM 6706 C CA . ASN B 2 245 ? 43.581 -13.589 21.579 1.00 34.52 260 ASN B CA 1
ATOM 6707 C C . ASN B 2 245 ? 43.886 -14.690 22.594 1.00 34.69 260 ASN B C 1
ATOM 6708 O O . ASN B 2 245 ? 43.288 -15.770 22.551 1.00 34.84 260 ASN B O 1
ATOM 6713 N N . ASP B 2 246 ? 44.816 -14.419 23.506 1.00 33.75 261 ASP B N 1
ATOM 6714 C CA . ASP B 2 246 ? 45.179 -15.404 24.519 1.00 39.30 261 ASP B CA 1
ATOM 6715 C C . ASP B 2 246 ? 43.931 -15.849 25.282 1.00 38.12 261 ASP B C 1
ATOM 6716 O O . ASP B 2 246 ? 43.104 -15.024 25.665 1.00 36.49 261 ASP B O 1
ATOM 6721 N N . MET B 2 247 ? 43.792 -17.153 25.491 1.00 32.91 262 MET B N 1
ATOM 6722 C CA . MET B 2 247 ? 42.676 -17.675 26.271 1.00 34.31 262 MET B CA 1
ATOM 6723 C C . MET B 2 247 ? 43.152 -18.418 27.521 1.00 40.49 262 MET B C 1
ATOM 6724 O O . MET B 2 247 ? 42.361 -19.060 28.212 1.00 40.60 262 MET B O 1
ATOM 6729 N N . GLY B 2 248 ? 44.448 -18.331 27.808 1.00 35.70 263 GLY B N 1
ATOM 6730 C CA . GLY B 2 248 ? 45.013 -19.037 28.945 1.00 30.64 263 GLY B CA 1
ATOM 6731 C C . GLY B 2 248 ? 45.470 -20.437 28.581 1.00 37.93 263 GLY B C 1
ATOM 6732 O O . GLY B 2 248 ? 45.341 -20.865 27.430 1.00 34.47 263 GLY B O 1
ATOM 6733 N N . GLY B 2 249 ? 46.001 -21.153 29.568 1.00 36.30 264 GLY B N 1
ATOM 6734 C CA . GLY B 2 249 ? 46.555 -22.477 29.345 1.00 36.05 264 GLY B CA 1
ATOM 6735 C C . GLY B 2 249 ? 45.545 -23.602 29.456 1.00 37.96 264 GLY B C 1
ATOM 6736 O O . GLY B 2 249 ? 44.339 -23.372 29.428 1.00 36.75 264 GLY B O 1
ATOM 6737 N N . SER B 2 250 ? 46.049 -24.826 29.577 1.00 34.16 265 SER B N 1
ATOM 6738 C CA . SER B 2 250 ? 45.211 -26.009 29.718 1.00 33.74 265 SER B CA 1
ATOM 6739 C C . SER B 2 250 ? 44.908 -26.285 31.185 1.00 39.51 265 SER B C 1
ATOM 6740 O O . SER B 2 250 ? 45.344 -25.550 32.069 1.00 36.37 265 SER B O 1
ATOM 6743 N N . GLN B 2 251 ? 44.179 -27.367 31.432 1.00 43.09 266 GLN B N 1
ATOM 6744 C CA . GLN B 2 251 ? 43.932 -27.856 32.786 1.00 51.65 266 GLN B CA 1
ATOM 6745 C C . GLN B 2 251 ? 45.216 -28.101 33.573 1.00 51.28 266 GLN B C 1
ATOM 6746 O O . GLN B 2 251 ? 45.225 -28.004 34.799 1.00 61.81 266 GLN B O 1
ATOM 6752 N N . ARG B 2 252 ? 46.295 -28.425 32.868 1.00 39.94 267 ARG B N 1
ATOM 6753 C CA . ARG B 2 252 ? 47.528 -28.865 33.518 1.00 39.66 267 ARG B CA 1
ATOM 6754 C C . ARG B 2 252 ? 48.634 -27.816 33.564 1.00 39.78 267 ARG B C 1
ATOM 6755 O O . ARG B 2 252 ? 49.500 -27.871 34.436 1.00 49.46 267 ARG B O 1
ATOM 6763 N N . VAL B 2 253 ? 48.622 -26.874 32.625 1.00 39.62 268 VAL B N 1
ATOM 6764 C CA . VAL B 2 253 ? 49.673 -25.856 32.568 1.00 31.40 268 VAL B CA 1
ATOM 6765 C C . VAL B 2 253 ? 49.129 -24.463 32.268 1.00 39.05 268 VAL B C 1
ATOM 6766 O O . VAL B 2 253 ? 48.376 -24.276 31.306 1.00 38.76 268 VAL B O 1
ATOM 6770 N N . LEU B 2 254 ? 49.528 -23.494 33.095 1.00 29.76 269 LEU B N 1
ATOM 6771 C CA . LEU B 2 254 ? 49.222 -22.085 32.870 1.00 32.09 269 LEU B CA 1
ATOM 6772 C C . LEU B 2 254 ? 47.733 -21.820 32.716 1.00 34.70 269 LEU B C 1
ATOM 6773 O O . LEU B 2 254 ? 47.319 -20.920 31.989 1.00 35.74 269 LEU B O 1
ATOM 6778 N N . GLU B 2 255 ? 46.924 -22.612 33.400 1.00 30.40 270 GLU B N 1
ATOM 6779 C CA . GLU B 2 255 ? 45.509 -22.310 33.478 1.00 35.48 270 GLU B CA 1
ATOM 6780 C C . GLU B 2 255 ? 45.361 -20.923 34.116 1.00 42.74 270 GLU B C 1
ATOM 6781 O O . GLU B 2 255 ? 46.001 -20.625 35.126 1.00 40.48 270 GLU B O 1
ATOM 6787 N N . LYS B 2 256 ? 44.545 -20.072 33.507 1.00 42.09 271 LYS B N 1
ATOM 6788 C CA . LYS B 2 256 ? 44.307 -18.717 34.016 1.00 33.36 271 LYS B CA 1
ATOM 6789 C C . LYS B 2 256 ? 45.514 -17.771 33.935 1.00 32.12 271 LYS B C 1
ATOM 6790 O O . LYS B 2 256 ? 45.464 -16.651 34.449 1.00 28.68 271 LYS B O 1
ATOM 6796 N N . GLN B 2 257 ? 46.589 -18.216 33.291 1.00 26.95 272 GLN B N 1
ATOM 6797 C CA . GLN B 2 257 ? 47.776 -17.385 33.098 1.00 32.22 272 GLN B CA 1
ATOM 6798 C C . GLN B 2 257 ? 48.016 -17.161 31.607 1.00 37.16 272 GLN B C 1
ATOM 6799 O O . GLN B 2 257 ? 47.470 -17.875 30.770 1.00 41.98 272 GLN B O 1
ATOM 6805 N N . TRP B 2 258 ? 48.848 -16.180 31.278 1.00 35.34 273 TRP B N 1
ATOM 6806 C CA . TRP B 2 258 ? 49.209 -15.931 29.889 1.00 34.84 273 TRP B CA 1
ATOM 6807 C C . TRP B 2 258 ? 49.934 -17.138 29.319 1.00 37.72 273 TRP B C 1
ATOM 6808 O O . TRP B 2 258 ? 50.736 -17.777 30.006 1.00 30.29 273 TRP B O 1
ATOM 6819 N N . THR B 2 259 ? 49.648 -17.444 28.058 1.00 35.64 274 THR B N 1
ATOM 6820 C CA . THR B 2 259 ? 50.381 -18.466 27.332 1.00 37.38 274 THR B CA 1
ATOM 6821 C C . THR B 2 259 ? 51.199 -17.797 26.236 1.00 38.31 274 THR B C 1
ATOM 6822 O O . THR B 2 259 ? 51.734 -18.458 25.356 1.00 28.91 274 THR B O 1
ATOM 6826 N N . SER B 2 260 ? 51.299 -16.476 26.290 1.00 35.82 275 SER B N 1
ATOM 6827 C CA . SER B 2 260 ? 51.945 -15.756 25.205 1.00 37.22 275 SER B CA 1
ATOM 6828 C C . SER B 2 260 ? 52.920 -14.702 25.714 1.00 36.65 275 SER B C 1
ATOM 6829 O O . SER B 2 260 ? 53.350 -13.830 24.962 1.00 38.06 275 SER B O 1
ATOM 6832 N N . PHE B 2 261 ? 53.278 -14.791 26.990 1.00 30.17 276 PHE B N 1
ATOM 6833 C CA . PHE B 2 261 ? 54.098 -13.756 27.610 1.00 27.25 276 PHE B CA 1
ATOM 6834 C C . PHE B 2 261 ? 55.578 -13.975 27.351 1.00 27.23 276 PHE B C 1
ATOM 6835 O O . PHE B 2 261 ? 56.149 -14.988 27.764 1.00 28.07 276 PHE B O 1
ATOM 6843 N N . LEU B 2 262 ? 56.186 -13.018 26.659 1.00 34.04 277 LEU B N 1
ATOM 6844 C CA . LEU B 2 262 ? 57.627 -13.005 26.417 1.00 27.21 277 LEU B CA 1
ATOM 6845 C C . LEU B 2 262 ? 58.118 -11.577 26.588 1.00 27.76 277 LEU B C 1
ATOM 6846 O O . LEU B 2 262 ? 57.386 -10.628 26.310 1.00 28.56 277 LEU B O 1
ATOM 6851 N N . LYS B 2 263 ? 59.351 -11.417 27.056 1.00 27.74 278 LYS B N 1
ATOM 6852 C CA . LYS B 2 263 ? 59.920 -10.088 27.237 1.00 28.80 278 LYS B CA 1
ATOM 6853 C C . LYS B 2 263 ? 61.357 -10.056 26.750 1.00 30.71 278 LYS B C 1
ATOM 6854 O O . LYS B 2 263 ? 61.996 -11.097 26.584 1.00 34.56 278 LYS B O 1
ATOM 6860 N N . ALA B 2 264 ? 61.868 -8.854 26.537 1.00 34.32 279 ALA B N 1
ATOM 6861 C CA . ALA B 2 264 ? 63.229 -8.681 26.057 1.00 34.83 279 ALA B CA 1
ATOM 6862 C C . ALA B 2 264 ? 63.800 -7.342 26.523 1.00 31.74 279 ALA B C 1
ATOM 6863 O O . ALA B 2 264 ? 63.084 -6.356 26.652 1.00 30.54 279 ALA B O 1
ATOM 6865 N N . ARG B 2 265 ? 65.099 -7.332 26.776 1.00 32.25 280 ARG B N 1
ATOM 6866 C CA . ARG B 2 265 ? 65.837 -6.116 27.061 1.00 32.38 280 ARG B CA 1
ATOM 6867 C C . ARG B 2 265 ? 65.757 -5.136 25.890 1.00 37.49 280 ARG B C 1
ATOM 6868 O O . ARG B 2 265 ? 65.818 -5.539 24.726 1.00 37.19 280 ARG B O 1
ATOM 6876 N N . LEU B 2 266 ? 65.602 -3.850 26.197 1.00 28.51 281 LEU B N 1
ATOM 6877 C CA . LEU B 2 266 ? 65.709 -2.802 25.185 1.00 29.43 281 LEU B CA 1
ATOM 6878 C C . LEU B 2 266 ? 67.126 -2.256 25.236 1.00 36.42 281 LEU B C 1
ATOM 6879 O O . LEU B 2 266 ? 67.696 -2.075 26.314 1.00 36.97 281 LEU B O 1
ATOM 6884 N N . ASN B 2 267 ? 67.696 -2.009 24.066 1.00 28.73 282 ASN B N 1
ATOM 6885 C CA . ASN B 2 267 ? 69.066 -1.534 23.954 1.00 28.04 282 ASN B CA 1
ATOM 6886 C C . ASN B 2 267 ? 69.117 -0.031 23.690 1.00 28.44 282 ASN B C 1
ATOM 6887 O O . ASN B 2 267 ? 68.940 0.414 22.551 1.00 32.77 282 ASN B O 1
ATOM 6892 N N . CYS B 2 268 ? 69.340 0.756 24.739 1.00 24.16 283 CYS B N 1
ATOM 6893 C CA . CYS B 2 268 ? 69.601 2.184 24.562 1.00 25.65 283 CYS B CA 1
ATOM 6894 C C . CYS B 2 268 ? 71.016 2.485 25.041 1.00 35.58 283 CYS B C 1
ATOM 6895 O O . CYS B 2 268 ? 71.280 2.511 26.241 1.00 36.24 283 CYS B O 1
ATOM 6898 N N . SER B 2 269 ? 71.930 2.711 24.108 1.00 31.57 284 SER B N 1
ATOM 6899 C CA . SER B 2 269 ? 73.334 2.798 24.483 1.00 31.33 284 SER B CA 1
ATOM 6900 C C . SER B 2 269 ? 74.122 3.648 23.518 1.00 31.33 284 SER B C 1
ATOM 6901 O O . SER B 2 269 ? 73.749 3.777 22.361 1.00 33.20 284 SER B O 1
ATOM 6904 N N . VAL B 2 270 ? 75.195 4.250 24.022 1.00 34.64 285 VAL B N 1
ATOM 6905 C CA . VAL B 2 270 ? 76.233 4.838 23.192 1.00 36.44 285 VAL B CA 1
ATOM 6906 C C . VAL B 2 270 ? 77.345 3.805 23.034 1.00 42.99 285 VAL B C 1
ATOM 6907 O O . VAL B 2 270 ? 78.032 3.476 23.999 1.00 43.31 285 VAL B O 1
ATOM 6911 N N . PRO B 2 271 ? 77.521 3.270 21.818 1.00 53.66 286 PRO B N 1
ATOM 6912 C CA . PRO B 2 271 ? 78.496 2.183 21.661 1.00 53.85 286 PRO B CA 1
ATOM 6913 C C . PRO B 2 271 ? 79.934 2.694 21.756 1.00 45.35 286 PRO B C 1
ATOM 6914 O O . PRO B 2 271 ? 80.195 3.846 21.420 1.00 41.24 286 PRO B O 1
ATOM 6918 N N . GLY B 2 272 ? 80.847 1.850 22.224 1.00 47.43 287 GLY B N 1
ATOM 6919 C CA . GLY B 2 272 ? 82.240 2.237 22.356 1.00 51.98 287 GLY B CA 1
ATOM 6920 C C . GLY B 2 272 ? 83.135 1.065 22.713 1.00 49.08 287 GLY B C 1
ATOM 6921 O O . GLY B 2 272 ? 82.726 -0.090 22.606 1.00 40.92 287 GLY B O 1
ATOM 6922 N N . ASP B 2 273 ? 84.367 1.363 23.118 1.00 60.95 288 ASP B N 1
ATOM 6923 C CA . ASP B 2 273 ? 85.273 0.332 23.604 1.00 72.51 288 ASP B CA 1
ATOM 6924 C C . ASP B 2 273 ? 84.474 -0.562 24.542 1.00 70.86 288 ASP B C 1
ATOM 6925 O O . ASP B 2 273 ? 84.513 -1.792 24.452 1.00 68.78 288 ASP B O 1
ATOM 6930 N N . SER B 2 274 ? 83.746 0.084 25.445 1.00 59.16 289 SER B N 1
ATOM 6931 C CA . SER B 2 274 ? 82.686 -0.561 26.198 1.00 53.13 289 SER B CA 1
ATOM 6932 C C . SER B 2 274 ? 81.430 0.256 25.949 1.00 46.20 289 SER B C 1
ATOM 6933 O O . SER B 2 274 ? 81.494 1.482 25.844 1.00 40.60 289 SER B O 1
ATOM 6936 N N . HIS B 2 275 ? 80.291 -0.411 25.824 1.00 42.55 290 HIS B N 1
ATOM 6937 C CA . HIS B 2 275 ? 79.052 0.312 25.567 1.00 43.48 290 HIS B CA 1
ATOM 6938 C C . HIS B 2 275 ? 78.531 0.952 26.849 1.00 39.55 290 HIS B C 1
ATOM 6939 O O . HIS B 2 275 ? 78.681 0.390 27.929 1.00 35.58 290 HIS B O 1
ATOM 6946 N N . PHE B 2 276 ? 77.942 2.137 26.727 1.00 36.07 291 PHE B N 1
ATOM 6947 C CA . PHE B 2 276 ? 77.354 2.809 27.874 1.00 35.38 291 PHE B CA 1
ATOM 6948 C C . PHE B 2 276 ? 75.836 2.772 27.777 1.00 33.54 291 PHE B C 1
ATOM 6949 O O . PHE B 2 276 ? 75.246 3.395 26.893 1.00 33.60 291 PHE B O 1
ATOM 6957 N N . TYR B 2 277 ? 75.208 2.043 28.691 1.00 28.58 292 TYR B N 1
ATOM 6958 C CA . TYR B 2 277 ? 73.763 1.835 28.647 1.00 29.55 292 TYR B CA 1
ATOM 6959 C C . TYR B 2 277 ? 72.989 2.808 29.527 1.00 35.79 292 TYR B C 1
ATOM 6960 O O . TYR B 2 277 ? 73.410 3.151 30.628 1.00 31.45 292 TYR B O 1
ATOM 6969 N N . PHE B 2 278 ? 71.855 3.257 29.014 1.00 36.75 293 PHE B N 1
ATOM 6970 C CA . PHE B 2 278 ? 70.883 3.965 29.812 1.00 33.07 293 PHE B CA 1
ATOM 6971 C C . PHE B 2 278 ? 69.797 2.946 30.081 1.00 35.45 293 PHE B C 1
ATOM 6972 O O . PHE B 2 278 ? 69.046 2.577 29.179 1.00 41.88 293 PHE B O 1
ATOM 6980 N N . ASN B 2 279 ? 69.745 2.460 31.316 1.00 35.49 294 ASN B N 1
ATOM 6981 C CA . ASN B 2 279 ? 68.890 1.329 31.658 1.00 36.06 294 ASN B CA 1
ATOM 6982 C C . ASN B 2 279 ? 67.547 1.672 32.289 1.00 32.54 294 ASN B C 1
ATOM 6983 O O . ASN B 2 279 ? 66.624 0.864 32.255 1.00 34.58 294 ASN B O 1
ATOM 6988 N N . ILE B 2 280 ? 67.437 2.862 32.869 1.00 29.12 295 ILE B N 1
ATOM 6989 C CA . ILE B 2 280 ? 66.248 3.223 33.635 1.00 22.64 295 ILE B CA 1
ATOM 6990 C C . ILE B 2 280 ? 65.187 3.886 32.763 1.00 31.65 295 ILE B C 1
ATOM 6991 O O . ILE B 2 280 ? 65.195 5.102 32.567 1.00 38.47 295 ILE B O 1
ATOM 6996 N N . LEU B 2 281 ? 64.267 3.074 32.257 1.00 26.42 296 LEU B N 1
ATOM 6997 C CA . LEU B 2 281 ? 63.225 3.531 31.346 1.00 28.77 296 LEU B CA 1
ATOM 6998 C C . LEU B 2 281 ? 62.276 4.501 32.047 1.00 29.84 296 LEU B C 1
ATOM 6999 O O . LEU B 2 281 ? 61.702 4.166 33.075 1.00 25.21 296 LEU B O 1
ATOM 7004 N N . GLN B 2 282 ? 62.113 5.694 31.476 1.00 24.40 297 GLN B N 1
ATOM 7005 C CA . GLN B 2 282 ? 61.291 6.747 32.068 1.00 27.58 297 GLN B CA 1
ATOM 7006 C C . GLN B 2 282 ? 59.905 6.894 31.423 1.00 30.17 297 GLN B C 1
ATOM 7007 O O . GLN B 2 282 ? 58.917 7.065 32.128 1.00 27.50 297 GLN B O 1
ATOM 7013 N N . ALA B 2 283 ? 59.845 6.843 30.092 1.00 23.09 298 ALA B N 1
ATOM 7014 C CA . ALA B 2 283 ? 58.601 7.069 29.350 1.00 31.57 298 ALA B CA 1
ATOM 7015 C C . ALA B 2 283 ? 58.682 6.496 27.938 1.00 28.37 298 ALA B C 1
ATOM 7016 O O . ALA B 2 283 ? 59.765 6.321 27.390 1.00 26.96 298 ALA B O 1
ATOM 7018 N N . VAL B 2 284 ? 57.519 6.224 27.356 1.00 26.32 299 VAL B N 1
ATOM 7019 C CA . VAL B 2 284 ? 57.415 5.698 26.003 1.00 27.45 299 VAL B CA 1
ATOM 7020 C C . VAL B 2 284 ? 56.144 6.241 25.360 1.00 31.75 299 VAL B C 1
ATOM 7021 O O . VAL B 2 284 ? 55.088 6.280 25.992 1.00 24.52 299 VAL B O 1
ATOM 7025 N N . THR B 2 285 ? 56.248 6.661 24.105 1.00 28.46 300 THR B N 1
ATOM 7026 C CA . THR B 2 285 ? 55.109 7.191 23.368 1.00 24.78 300 THR B CA 1
ATOM 7027 C C . THR B 2 285 ? 54.169 6.080 22.930 1.00 29.18 300 THR B C 1
ATOM 7028 O O . THR B 2 285 ? 54.448 4.897 23.111 1.00 29.11 300 THR B O 1
ATOM 7032 N N . ASP B 2 286 ? 53.056 6.467 22.326 1.00 30.89 301 ASP B N 1
ATOM 7033 C CA . ASP B 2 286 ? 52.253 5.524 21.571 1.00 37.71 301 ASP B CA 1
ATOM 7034 C C . ASP B 2 286 ? 52.981 5.236 20.267 1.00 41.18 301 ASP B C 1
ATOM 7035 O O . ASP B 2 286 ? 53.984 5.873 19.954 1.00 35.65 301 ASP B O 1
ATOM 7040 N N . VAL B 2 287 ? 52.481 4.273 19.505 1.00 39.19 302 VAL B N 1
ATOM 7041 C CA . VAL B 2 287 ? 53.070 3.970 18.212 1.00 36.52 302 VAL B CA 1
ATOM 7042 C C . VAL B 2 287 ? 52.885 5.160 17.270 1.00 43.57 302 VAL B C 1
ATOM 7043 O O . VAL B 2 287 ? 51.777 5.671 17.107 1.00 41.98 302 VAL B O 1
ATOM 7047 N N . ILE B 2 288 ? 53.981 5.611 16.670 1.00 39.47 303 ILE B N 1
ATOM 7048 C CA . ILE B 2 288 ? 53.941 6.757 15.771 1.00 35.18 303 ILE B CA 1
ATOM 7049 C C . ILE B 2 288 ? 54.511 6.407 14.401 1.00 40.38 303 ILE B C 1
ATOM 7050 O O . ILE B 2 288 ? 55.573 5.789 14.297 1.00 39.98 303 ILE B O 1
ATOM 7055 N N . ARG B 2 289 ? 53.796 6.803 13.354 1.00 42.48 304 ARG B N 1
ATOM 7056 C CA . ARG B 2 289 ? 54.280 6.632 11.992 1.00 37.84 304 ARG B CA 1
ATOM 7057 C C . ARG B 2 289 ? 55.288 7.736 11.684 1.00 46.49 304 ARG B C 1
ATOM 7058 O O . ARG B 2 289 ? 54.951 8.919 11.702 1.00 46.92 304 ARG B O 1
ATOM 7066 N N . ILE B 2 290 ? 56.529 7.340 11.423 1.00 51.84 305 ILE B N 1
ATOM 7067 C CA . ILE B 2 290 ? 57.609 8.280 11.141 1.00 50.10 305 ILE B CA 1
ATOM 7068 C C . ILE B 2 290 ? 58.478 7.748 10.013 1.00 50.08 305 ILE B C 1
ATOM 7069 O O . ILE B 2 290 ? 59.026 6.650 10.119 1.00 53.50 305 ILE B O 1
ATOM 7074 N N . ASN B 2 291 ? 58.604 8.517 8.936 1.00 47.23 306 ASN B N 1
ATOM 7075 C CA . ASN B 2 291 ? 59.458 8.121 7.825 1.00 49.99 306 ASN B CA 1
ATOM 7076 C C . ASN B 2 291 ? 59.064 6.745 7.273 1.00 58.11 306 ASN B C 1
ATOM 7077 O O . ASN B 2 291 ? 59.921 5.936 6.906 1.00 52.68 306 ASN B O 1
ATOM 7082 N N . GLY B 2 292 ? 57.759 6.488 7.226 1.00 60.40 307 GLY B N 1
ATOM 7083 C CA . GLY B 2 292 ? 57.234 5.250 6.677 1.00 54.49 307 GLY B CA 1
ATOM 7084 C C . GLY B 2 292 ? 57.345 4.061 7.614 1.00 55.72 307 GLY B C 1
ATOM 7085 O O . GLY B 2 292 ? 57.122 2.924 7.211 1.00 53.11 307 GLY B O 1
ATOM 7086 N N . ARG B 2 293 ? 57.687 4.312 8.871 1.00 54.43 308 ARG B N 1
ATOM 7087 C CA . ARG B 2 293 ? 57.876 3.216 9.814 1.00 56.66 308 ARG B CA 1
ATOM 7088 C C . ARG B 2 293 ? 57.035 3.403 11.070 1.00 51.13 308 ARG B C 1
ATOM 7089 O O . ARG B 2 293 ? 56.804 4.529 11.514 1.00 44.95 308 ARG B O 1
ATOM 7097 N N . ASP B 2 294 ? 56.568 2.297 11.636 1.00 45.63 309 ASP B N 1
ATOM 7098 C CA . ASP B 2 294 ? 55.856 2.358 12.906 1.00 42.85 309 ASP B CA 1
ATOM 7099 C C . ASP B 2 294 ? 56.854 2.218 14.050 1.00 40.99 309 ASP B C 1
ATOM 7100 O O . ASP B 2 294 ? 57.517 1.185 14.194 1.00 45.62 309 ASP B O 1
ATOM 7105 N N . VAL B 2 295 ? 56.964 3.275 14.852 1.00 38.19 310 VAL B N 1
ATOM 7106 C CA . VAL B 2 295 ? 57.936 3.325 15.937 1.00 34.69 310 VAL B CA 1
ATOM 7107 C C . VAL B 2 295 ? 57.349 3.843 17.251 1.00 39.43 310 VAL B C 1
ATOM 7108 O O . VAL B 2 295 ? 56.272 4.440 17.273 1.00 38.20 310 VAL B O 1
ATOM 7112 N N . VAL B 2 296 ? 58.064 3.582 18.346 1.00 35.96 311 VAL B N 1
ATOM 7113 C CA . VAL B 2 296 ? 57.856 4.294 19.600 1.00 39.17 311 VAL B CA 1
ATOM 7114 C C . VAL B 2 296 ? 59.158 4.999 19.959 1.00 37.92 311 VAL B C 1
ATOM 7115 O O . VAL B 2 296 ? 60.245 4.560 19.569 1.00 28.98 311 VAL B O 1
ATOM 7119 N N . LEU B 2 297 ? 59.043 6.102 20.687 1.00 36.26 312 LEU B N 1
ATOM 7120 C CA . LEU B 2 297 ? 60.211 6.770 21.243 1.00 36.47 312 LEU B CA 1
ATOM 7121 C C . LEU B 2 297 ? 60.172 6.608 22.751 1.00 29.67 312 LEU B C 1
ATOM 7122 O O . LEU B 2 297 ? 59.100 6.580 23.351 1.00 30.09 312 LEU B O 1
ATOM 7127 N N . ALA B 2 298 ? 61.341 6.505 23.366 1.00 30.35 313 ALA B N 1
ATOM 7128 C CA . ALA B 2 298 ? 61.414 6.238 24.795 1.00 35.29 313 ALA B CA 1
ATOM 7129 C C . ALA B 2 298 ? 62.542 7.034 25.424 1.00 33.96 313 ALA B C 1
ATOM 7130 O O . ALA B 2 298 ? 63.569 7.244 24.801 1.00 32.63 313 ALA B O 1
ATOM 7132 N N . THR B 2 299 ? 62.344 7.483 26.656 1.00 31.70 314 THR B N 1
ATOM 7133 C CA . THR B 2 299 ? 63.404 8.173 27.382 1.00 31.30 314 THR B CA 1
ATOM 7134 C C . THR B 2 299 ? 63.997 7.266 28.455 1.00 29.44 314 THR B C 1
ATOM 7135 O O . THR B 2 299 ? 63.265 6.600 29.188 1.00 32.28 314 THR B O 1
ATOM 7139 N N . PHE B 2 300 ? 65.321 7.244 28.549 1.00 30.48 315 PHE B N 1
ATOM 7140 C CA . PHE B 2 300 ? 66.008 6.413 29.529 1.00 32.62 315 PHE B CA 1
ATOM 7141 C C . PHE B 2 300 ? 66.936 7.285 30.364 1.00 34.67 315 PHE B C 1
ATOM 7142 O O . PHE B 2 300 ? 67.493 8.255 29.854 1.00 32.10 315 PHE B O 1
ATOM 7150 N N . SER B 2 301 ? 67.123 6.941 31.637 1.00 26.24 316 SER B N 1
ATOM 7151 C CA . SER B 2 301 ? 68.139 7.627 32.445 1.00 32.97 316 SER B CA 1
ATOM 7152 C C . SER B 2 301 ? 69.135 6.640 33.063 1.00 29.02 316 SER B C 1
ATOM 7153 O O . SER B 2 301 ? 68.961 5.434 32.976 1.00 29.11 316 SER B O 1
ATOM 7156 N N . THR B 2 302 ? 70.194 7.160 33.666 1.00 29.59 317 THR B N 1
ATOM 7157 C CA . THR B 2 302 ? 71.114 6.324 34.418 1.00 26.22 317 THR B CA 1
ATOM 7158 C C . THR B 2 302 ? 70.479 6.086 35.779 1.00 28.06 317 THR B C 1
ATOM 7159 O O . THR B 2 302 ? 69.519 6.770 36.133 1.00 25.75 317 THR B O 1
ATOM 7163 N N . PRO B 2 303 ? 70.995 5.106 36.542 1.00 31.06 318 PRO B N 1
ATOM 7164 C CA . PRO B 2 303 ? 70.414 4.778 37.850 1.00 38.07 318 PRO B CA 1
ATOM 7165 C C . PRO B 2 303 ? 70.502 5.948 38.819 1.00 38.30 318 PRO B C 1
ATOM 7166 O O . PRO B 2 303 ? 71.390 6.793 38.720 1.00 32.55 318 PRO B O 1
ATOM 7170 N N . TYR B 2 304 ? 69.584 5.985 39.771 1.00 44.86 319 TYR B N 1
ATOM 7171 C CA . TYR B 2 304 ? 69.550 7.087 40.716 1.00 43.12 319 TYR B CA 1
ATOM 7172 C C . TYR B 2 304 ? 70.822 7.164 41.572 1.00 36.35 319 TYR B C 1
ATOM 7173 O O . TYR B 2 304 ? 71.306 8.253 41.866 1.00 32.64 319 TYR B O 1
ATOM 7182 N N . ASN B 2 305 ? 71.397 6.019 41.924 1.00 37.67 320 ASN B N 1
ATOM 7183 C CA . ASN B 2 305 ? 72.730 6.023 42.512 1.00 30.69 320 ASN B CA 1
ATOM 7184 C C . ASN B 2 305 ? 73.847 6.046 41.457 1.00 34.65 320 ASN B C 1
ATOM 7185 O O . ASN B 2 305 ? 74.664 5.129 41.384 1.00 29.51 320 ASN B O 1
ATOM 7190 N N . SER B 2 306 ? 73.882 7.095 40.645 1.00 29.93 321 SER B N 1
ATOM 7191 C CA . SER B 2 306 ? 74.949 7.250 39.669 1.00 37.69 321 SER B CA 1
ATOM 7192 C C . SER B 2 306 ? 74.971 8.677 39.172 1.00 32.64 321 SER B C 1
ATOM 7193 O O . SER B 2 306 ? 74.042 9.442 39.430 1.00 37.13 321 SER B O 1
ATOM 7196 N N . ILE B 2 307 ? 76.038 9.027 38.460 1.00 30.41 322 ILE B N 1
ATOM 7197 C CA . ILE B 2 307 ? 76.115 10.304 37.760 1.00 38.48 322 ILE B CA 1
ATOM 7198 C C . ILE B 2 307 ? 74.972 10.374 36.749 1.00 42.56 322 ILE B C 1
ATOM 7199 O O . ILE B 2 307 ? 74.821 9.483 35.919 1.00 45.27 322 ILE B O 1
ATOM 7204 N N . PRO B 2 308 ? 74.151 11.429 36.834 1.00 43.65 323 PRO B N 1
ATOM 7205 C CA . PRO B 2 308 ? 72.878 11.527 36.107 1.00 39.91 323 PRO B CA 1
ATOM 7206 C C . PRO B 2 308 ? 73.050 11.757 34.607 1.00 40.82 323 PRO B C 1
ATOM 7207 O O . PRO B 2 308 ? 73.898 12.553 34.191 1.00 32.66 323 PRO B O 1
ATOM 7211 N N . GLY B 2 309 ? 72.240 11.065 33.809 1.00 33.09 324 GLY B N 1
ATOM 7212 C CA . GLY B 2 309 ? 72.254 11.224 32.367 1.00 28.72 324 GLY B CA 1
ATOM 7213 C C . GLY B 2 309 ? 70.954 10.714 31.777 1.00 34.76 324 GLY B C 1
ATOM 7214 O O . GLY B 2 309 ? 70.327 9.812 32.326 1.00 32.65 324 GLY B O 1
ATOM 7215 N N . SER B 2 310 ? 70.547 11.288 30.653 1.00 32.56 325 SER B N 1
ATOM 7216 C CA . SER B 2 310 ? 69.297 10.904 30.016 1.00 34.11 325 SER B CA 1
ATOM 7217 C C . SER B 2 310 ? 69.522 10.692 28.536 1.00 33.82 325 SER B C 1
ATOM 7218 O O . SER B 2 310 ? 70.419 11.290 27.946 1.00 35.28 325 SER B O 1
ATOM 7221 N N . ALA B 2 311 ? 68.697 9.851 27.933 1.00 32.46 326 ALA B N 1
ATOM 7222 C CA . ALA B 2 311 ? 68.787 9.615 26.501 1.00 34.38 326 ALA B CA 1
ATOM 7223 C C . ALA B 2 311 ? 67.419 9.305 25.910 1.00 31.95 326 ALA B C 1
ATOM 7224 O O . ALA B 2 311 ? 66.513 8.842 26.605 1.00 30.76 326 ALA B O 1
ATOM 7226 N N . VAL B 2 312 ? 67.289 9.567 24.617 1.00 29.21 327 VAL B N 1
ATOM 7227 C CA . VAL B 2 312 ? 66.086 9.255 23.866 1.00 28.59 327 VAL B CA 1
ATOM 7228 C C . VAL B 2 312 ? 66.456 8.274 22.755 1.00 36.90 327 VAL B C 1
ATOM 7229 O O . VAL B 2 312 ? 67.286 8.578 21.891 1.00 39.46 327 VAL B O 1
ATOM 7233 N N . CYS B 2 313 ? 65.862 7.088 22.783 1.00 32.31 328 CYS B N 1
ATOM 7234 C CA . CYS B 2 313 ? 66.061 6.127 21.700 1.00 32.37 328 CYS B CA 1
ATOM 7235 C C . CYS B 2 313 ? 64.721 5.851 21.047 1.00 34.70 328 CYS B C 1
ATOM 7236 O O . CYS B 2 313 ? 63.671 6.007 21.674 1.00 38.59 328 CYS B O 1
ATOM 7239 N N . ALA B 2 314 ? 64.763 5.433 19.787 1.00 35.03 329 ALA B N 1
ATOM 7240 C CA . ALA B 2 314 ? 63.561 5.061 19.057 1.00 36.32 329 ALA B CA 1
ATOM 7241 C C . ALA B 2 314 ? 63.602 3.577 18.722 1.00 36.65 329 ALA B C 1
ATOM 7242 O O . ALA B 2 314 ? 64.671 3.013 18.482 1.00 36.95 329 ALA B O 1
ATOM 7244 N N . TYR B 2 315 ? 62.435 2.946 18.705 1.00 32.00 330 TYR B N 1
ATOM 7245 C CA . TYR B 2 315 ? 62.354 1.529 18.380 1.00 36.49 330 TYR B CA 1
ATOM 7246 C C . TYR B 2 315 ? 61.306 1.270 17.311 1.00 40.73 330 TYR B C 1
ATOM 7247 O O . TYR B 2 315 ? 60.181 1.767 17.403 1.00 40.01 330 TYR B O 1
ATOM 7256 N N . ASP B 2 316 ? 61.703 0.516 16.286 1.00 37.60 331 ASP B N 1
ATOM 7257 C CA . ASP B 2 316 ? 60.815 0.121 15.194 1.00 32.07 331 ASP B CA 1
ATOM 7258 C C . ASP B 2 316 ? 59.975 -1.067 15.645 1.00 32.51 331 ASP B C 1
ATOM 7259 O O . ASP B 2 316 ? 60.510 -2.031 16.183 1.00 39.96 331 ASP B O 1
ATOM 7264 N N . MET B 2 317 ? 58.663 -1.000 15.440 1.00 33.65 332 MET B N 1
ATOM 7265 C CA . MET B 2 317 ? 57.780 -2.089 15.872 1.00 32.20 332 MET B CA 1
ATOM 7266 C C . MET B 2 317 ? 58.136 -3.422 15.205 1.00 38.83 332 MET B C 1
ATOM 7267 O O . MET B 2 317 ? 57.772 -4.492 15.696 1.00 45.89 332 MET B O 1
ATOM 7272 N N . LEU B 2 318 ? 58.851 -3.357 14.087 1.00 38.68 333 LEU B N 1
ATOM 7273 C CA . LEU B 2 318 ? 59.284 -4.569 13.397 1.00 45.31 333 LEU B CA 1
ATOM 7274 C C . LEU B 2 318 ? 60.506 -5.186 14.076 1.00 41.18 333 LEU B C 1
ATOM 7275 O O . LEU B 2 318 ? 60.660 -6.407 14.104 1.00 36.67 333 LEU B O 1
ATOM 7280 N N . ASP B 2 319 ? 61.374 -4.339 14.621 1.00 36.16 334 ASP B N 1
ATOM 7281 C CA . ASP B 2 319 ? 62.539 -4.819 15.359 1.00 38.54 334 ASP B CA 1
ATOM 7282 C C . ASP B 2 319 ? 62.112 -5.436 16.688 1.00 43.64 334 ASP B C 1
ATOM 7283 O O . ASP B 2 319 ? 62.751 -6.362 17.195 1.00 40.45 334 ASP B O 1
ATOM 7288 N N . ILE B 2 320 ? 61.018 -4.921 17.239 1.00 40.13 335 ILE B N 1
ATOM 7289 C CA . ILE B 2 320 ? 60.442 -5.490 18.445 1.00 41.30 335 ILE B CA 1
ATOM 7290 C C . ILE B 2 320 ? 59.823 -6.846 18.131 1.00 41.67 335 ILE B C 1
ATOM 7291 O O . ILE B 2 320 ? 60.166 -7.847 18.762 1.00 41.09 335 ILE B O 1
ATOM 7296 N N . ALA B 2 321 ? 58.923 -6.885 17.152 1.00 29.87 336 ALA B N 1
ATOM 7297 C CA . ALA B 2 321 ? 58.343 -8.155 16.739 1.00 34.87 336 ALA B CA 1
ATOM 7298 C C . ALA B 2 321 ? 59.469 -9.148 16.476 1.00 43.40 336 ALA B C 1
ATOM 7299 O O . ALA B 2 321 ? 59.396 -10.307 16.883 1.00 44.76 336 ALA B O 1
ATOM 7301 N N . ASN B 2 322 ? 60.518 -8.676 15.807 1.00 39.19 337 ASN B N 1
ATOM 7302 C CA . ASN B 2 322 ? 61.651 -9.523 15.450 1.00 36.57 337 ASN B CA 1
ATOM 7303 C C . ASN B 2 322 ? 62.338 -10.206 16.625 1.00 37.98 337 ASN B C 1
ATOM 7304 O O . ASN B 2 322 ? 62.704 -11.376 16.532 1.00 39.59 337 ASN B O 1
ATOM 7309 N N . VAL B 2 323 ? 62.538 -9.483 17.724 1.00 34.73 338 VAL B N 1
ATOM 7310 C CA . VAL B 2 323 ? 63.271 -10.070 18.844 1.00 46.26 338 VAL B CA 1
ATOM 7311 C C . VAL B 2 323 ? 62.546 -11.303 19.383 1.00 41.52 338 VAL B C 1
ATOM 7312 O O . VAL B 2 323 ? 63.172 -12.239 19.880 1.00 36.52 338 VAL B O 1
ATOM 7316 N N . PHE B 2 324 ? 61.224 -11.306 19.251 1.00 32.38 339 PHE B N 1
ATOM 7317 C CA . PHE B 2 324 ? 60.409 -12.384 19.793 1.00 34.07 339 PHE B CA 1
ATOM 7318 C C . PHE B 2 324 ? 60.358 -13.619 18.883 1.00 42.55 339 PHE B C 1
ATOM 7319 O O . PHE B 2 324 ? 59.752 -14.636 19.237 1.00 40.66 339 PHE B O 1
ATOM 7327 N N . THR B 2 325 ? 6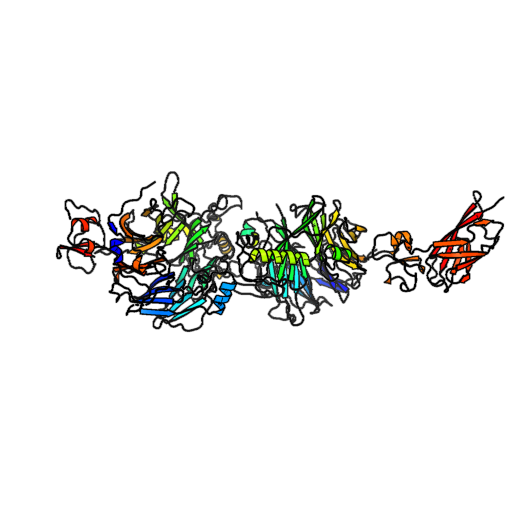0.997 -13.534 17.717 1.00 42.92 340 THR B N 1
ATOM 7328 C CA . THR B 2 325 ? 61.140 -14.701 16.847 1.00 38.09 340 THR B CA 1
ATOM 7329 C C . THR B 2 325 ? 62.495 -15.390 17.069 1.00 39.33 340 THR B C 1
ATOM 7330 O O . THR B 2 325 ? 62.718 -16.507 16.599 1.00 39.85 340 THR B O 1
ATOM 7334 N N . GLY B 2 326 ? 63.397 -14.716 17.783 1.00 37.87 341 GLY B N 1
ATOM 7335 C CA . GLY B 2 326 ? 64.748 -15.216 17.991 1.00 31.54 341 GLY B CA 1
ATOM 7336 C C . GLY B 2 326 ? 64.858 -16.300 19.052 1.00 35.86 341 GLY B C 1
ATOM 7337 O O . GLY B 2 326 ? 63.854 -16.874 19.480 1.00 34.83 341 GLY B O 1
ATOM 7338 N N . ARG B 2 327 ? 66.086 -16.584 19.474 1.00 28.91 342 ARG B N 1
ATOM 7339 C CA . ARG B 2 327 ? 66.331 -17.627 20.470 1.00 31.62 342 ARG B CA 1
ATOM 7340 C C . ARG B 2 327 ? 65.971 -17.184 21.892 1.00 39.60 342 ARG B C 1
ATOM 7341 O O . ARG B 2 327 ? 66.141 -16.017 22.257 1.00 35.32 342 ARG B O 1
ATOM 7349 N N . PHE B 2 328 ? 65.472 -18.129 22.684 1.00 35.01 343 PHE B N 1
ATOM 7350 C CA . PHE B 2 328 ? 65.158 -17.887 24.084 1.00 35.76 343 PHE B CA 1
ATOM 7351 C C . PHE B 2 328 ? 66.412 -17.949 24.943 1.00 40.08 343 PHE B C 1
ATOM 7352 O O . PHE B 2 328 ? 67.404 -18.573 24.570 1.00 40.97 343 PHE B O 1
ATOM 7360 N N . LYS B 2 329 ? 66.361 -17.298 26.100 1.00 35.18 344 LYS B N 1
ATOM 7361 C CA . LYS B 2 329 ? 67.474 -17.349 27.032 1.00 38.73 344 LYS B CA 1
ATOM 7362 C C . LYS B 2 329 ? 67.194 -18.445 28.053 1.00 38.98 344 LYS B C 1
ATOM 7363 O O . LYS B 2 329 ? 66.041 -18.800 28.293 1.00 36.49 344 LYS B O 1
ATOM 7369 N N . GLU B 2 330 ? 68.252 -18.990 28.639 1.00 39.77 345 GLU B N 1
ATOM 7370 C CA . GLU B 2 330 ? 68.102 -19.972 29.704 1.00 49.14 345 GLU B CA 1
ATOM 7371 C C . GLU B 2 330 ? 69.341 -19.996 30.581 1.00 50.27 345 GLU B C 1
ATOM 7372 O O . GLU B 2 330 ? 70.409 -19.513 30.194 1.00 49.83 345 GLU B O 1
ATOM 7378 N N . GLN B 2 331 ? 69.189 -20.577 31.762 1.00 54.38 346 GLN B N 1
ATOM 7379 C CA . GLN B 2 331 ? 70.303 -20.755 32.673 1.00 61.12 346 GLN B CA 1
ATOM 7380 C C . GLN B 2 331 ? 70.493 -22.247 32.930 1.00 58.54 346 GLN B C 1
ATOM 7381 O O . GLN B 2 331 ? 69.768 -22.837 33.728 1.00 59.81 346 GLN B O 1
ATOM 7387 N N . LYS B 2 332 ? 71.462 -22.845 32.235 1.00 57.27 347 LYS B N 1
ATOM 7388 C CA . LYS B 2 332 ? 71.735 -24.284 32.309 1.00 57.49 347 LYS B CA 1
ATOM 7389 C C . LYS B 2 332 ? 71.941 -24.820 33.725 1.00 61.44 347 LYS B C 1
ATOM 7390 O O . LYS B 2 332 ? 72.093 -26.023 33.916 1.00 67.44 347 LYS B O 1
ATOM 7396 N N . SER B 2 333 ? 71.953 -23.929 34.708 1.00 64.58 348 SER B N 1
ATOM 7397 C CA . SER B 2 333 ? 72.216 -24.306 36.085 1.00 75.36 348 SER B CA 1
ATOM 7398 C C . SER B 2 333 ? 72.198 -23.077 36.974 1.00 86.67 348 SER B C 1
ATOM 7399 O O . SER B 2 333 ? 72.546 -21.983 36.535 1.00 93.46 348 SER B O 1
ATOM 7402 N N . PRO B 2 334 ? 71.799 -23.255 38.239 1.00 88.97 349 PRO B N 1
ATOM 7403 C CA . PRO B 2 334 ? 71.766 -22.150 39.201 1.00 86.30 349 PRO B CA 1
ATOM 7404 C C . PRO B 2 334 ? 73.113 -21.442 39.321 1.00 83.84 349 PRO B C 1
ATOM 7405 O O . PRO B 2 334 ? 73.187 -20.405 39.978 1.00 79.40 349 PRO B O 1
ATOM 7409 N N . ASP B 2 335 ? 74.153 -21.983 38.691 1.00 85.07 350 ASP B N 1
ATOM 7410 C CA . ASP B 2 335 ? 75.498 -21.438 38.851 1.00 88.52 350 ASP B CA 1
ATOM 7411 C C . ASP B 2 335 ? 76.147 -21.009 37.534 1.00 83.16 350 ASP B C 1
ATOM 7412 O O . ASP B 2 335 ? 77.304 -20.587 37.516 1.00 84.17 350 ASP B O 1
ATOM 7417 N N . SER B 2 336 ? 75.408 -21.109 36.435 1.00 78.65 351 SER B N 1
ATOM 7418 C CA . SER B 2 336 ? 75.961 -20.760 35.129 1.00 76.11 351 SER B CA 1
ATOM 7419 C C . SER B 2 336 ? 75.424 -19.438 34.591 1.00 74.01 351 SER B C 1
ATOM 7420 O O . SER B 2 336 ? 74.454 -18.882 35.108 1.00 72.60 351 SER B O 1
ATOM 7423 N N . THR B 2 337 ? 76.073 -18.938 33.546 1.00 72.65 352 THR B N 1
ATOM 7424 C CA . THR B 2 337 ? 75.658 -17.700 32.907 1.00 66.95 352 THR B CA 1
ATOM 7425 C C . THR B 2 337 ? 74.473 -17.971 31.993 1.00 64.40 352 THR B C 1
ATOM 7426 O O . THR B 2 337 ? 74.209 -19.117 31.629 1.00 66.86 352 THR B O 1
ATOM 7430 N N . TRP B 2 338 ? 73.755 -16.917 31.622 1.00 58.55 353 TRP B N 1
ATOM 7431 C CA . TRP B 2 338 ? 72.602 -17.071 30.746 1.00 55.59 353 TRP B CA 1
ATOM 7432 C C . TRP B 2 338 ? 73.035 -17.244 29.301 1.00 54.85 353 TRP B C 1
ATOM 7433 O O . TRP B 2 338 ? 73.836 -16.465 28.789 1.00 60.40 353 TRP B O 1
ATOM 7444 N N . THR B 2 339 ? 72.498 -18.269 28.651 1.00 48.13 354 THR B N 1
ATOM 7445 C CA . THR B 2 339 ? 72.900 -18.619 27.292 1.00 47.21 354 THR B CA 1
ATOM 7446 C C . THR B 2 339 ? 71.677 -18.796 26.401 1.00 37.22 354 THR B C 1
ATOM 7447 O O . THR B 2 339 ? 70.568 -18.975 26.897 1.00 43.00 354 THR B O 1
ATOM 7451 N N . PRO B 2 340 ? 71.869 -18.737 25.078 1.00 47.78 355 PRO B N 1
ATOM 7452 C CA . PRO B 2 340 ? 70.736 -18.944 24.173 1.00 52.20 355 PRO B CA 1
ATOM 7453 C C . PRO B 2 340 ? 70.318 -20.410 24.139 1.00 51.86 355 PRO B C 1
ATOM 7454 O O . PRO B 2 340 ? 71.178 -21.283 24.209 1.00 49.72 355 PRO B O 1
ATOM 7458 N N . VAL B 2 341 ? 69.020 -20.675 24.042 1.00 54.30 356 VAL B N 1
ATOM 7459 C CA . VAL B 2 341 ? 68.546 -22.033 23.812 1.00 49.92 356 VAL B CA 1
ATOM 7460 C C . VAL B 2 341 ? 68.631 -22.345 22.323 1.00 49.02 356 VAL B C 1
ATOM 7461 O O . VAL B 2 341 ? 68.173 -21.555 21.496 1.00 46.67 356 VAL B O 1
ATOM 7465 N N . PRO B 2 342 ? 69.226 -23.500 21.976 1.00 48.63 357 PRO B N 1
ATOM 7466 C CA . PRO B 2 342 ? 69.295 -23.956 20.582 1.00 51.23 357 PRO B CA 1
ATOM 7467 C C . PRO B 2 342 ? 67.892 -24.224 20.063 1.00 47.27 357 PRO B C 1
ATOM 7468 O O . PRO B 2 342 ? 67.061 -24.750 20.800 1.00 53.76 357 PRO B O 1
ATOM 7472 N N . ASP B 2 343 ? 67.625 -23.877 18.813 1.00 51.89 358 ASP B N 1
ATOM 7473 C CA . ASP B 2 343 ? 66.275 -24.022 18.286 1.00 55.68 358 ASP B CA 1
ATOM 7474 C C . ASP B 2 343 ? 65.773 -25.465 18.352 1.00 56.38 358 ASP B C 1
ATOM 7475 O O . ASP B 2 343 ? 64.575 -25.705 18.505 1.00 58.31 358 ASP B O 1
ATOM 7480 N N . GLU B 2 344 ? 66.691 -26.421 18.250 1.00 59.14 359 GLU B N 1
ATOM 7481 C CA . GLU B 2 344 ? 66.325 -27.835 18.262 1.00 64.89 359 GLU B CA 1
ATOM 7482 C C . GLU B 2 344 ? 65.610 -28.215 19.550 1.00 63.34 359 GLU B C 1
ATOM 7483 O O . GLU B 2 344 ? 64.825 -29.163 19.577 1.00 65.14 359 GLU B O 1
ATOM 7489 N N . ARG B 2 345 ? 65.886 -27.471 20.617 1.00 59.42 360 ARG B N 1
ATOM 7490 C CA . ARG B 2 345 ? 65.274 -27.737 21.911 1.00 53.57 360 ARG B CA 1
ATOM 7491 C C . ARG B 2 345 ? 63.976 -26.958 22.115 1.00 51.74 360 ARG B C 1
ATOM 7492 O O . ARG B 2 345 ? 63.338 -27.080 23.161 1.00 46.64 360 ARG B O 1
ATOM 7500 N N . VAL B 2 346 ? 63.583 -26.162 21.121 1.00 45.81 361 VAL B N 1
ATOM 7501 C CA . VAL B 2 346 ? 62.343 -25.397 21.222 1.00 47.61 361 VAL B CA 1
ATOM 7502 C C . VAL B 2 346 ? 61.166 -26.205 20.696 1.00 45.36 361 VAL B C 1
ATOM 7503 O O . VAL B 2 346 ? 61.212 -26.722 19.587 1.00 46.34 361 VAL B O 1
ATOM 7507 N N . PRO B 2 347 ? 60.098 -26.309 21.494 1.00 45.04 362 PRO B N 1
ATOM 7508 C CA . PRO B 2 347 ? 58.944 -27.129 21.121 1.00 44.16 362 PRO B CA 1
ATOM 7509 C C . PRO B 2 347 ? 58.190 -26.590 19.913 1.00 45.26 362 PRO B C 1
ATOM 7510 O O . PRO B 2 347 ? 58.381 -25.442 19.513 1.00 50.59 362 PRO B O 1
ATOM 7514 N N . LYS B 2 348 ? 57.337 -27.438 19.347 1.00 40.22 363 LYS B N 1
ATOM 7515 C CA . LYS B 2 348 ? 56.378 -27.051 18.319 1.00 50.91 363 LYS B CA 1
ATOM 7516 C C . LYS B 2 348 ? 54.994 -27.417 18.829 1.00 47.97 363 LYS B C 1
ATOM 7517 O O . LYS B 2 348 ? 54.795 -28.523 19.329 1.00 51.01 363 LYS B O 1
ATOM 7523 N N . PRO B 2 349 ? 54.032 -26.491 18.719 1.00 49.04 364 PRO B N 1
ATOM 7524 C CA . PRO B 2 349 ? 54.149 -25.162 18.104 1.00 53.22 364 PRO B CA 1
ATOM 7525 C C . PRO B 2 349 ? 55.084 -24.251 18.892 1.00 54.28 364 PRO B C 1
ATOM 7526 O O . PRO B 2 349 ? 55.345 -24.506 20.071 1.00 47.94 364 PRO B O 1
ATOM 7530 N N . ARG B 2 350 ? 55.564 -23.194 18.249 1.00 47.11 365 ARG B N 1
ATOM 7531 C CA . ARG B 2 350 ? 56.496 -22.283 18.887 1.00 45.39 365 ARG B CA 1
ATOM 7532 C C . ARG B 2 350 ? 55.843 -21.472 20.010 1.00 43.34 365 ARG B C 1
ATOM 7533 O O . ARG B 2 350 ? 54.773 -20.884 19.831 1.00 37.26 365 ARG B O 1
ATOM 7541 N N . PRO B 2 351 ? 56.488 -21.446 21.183 1.00 43.99 366 PRO B N 1
ATOM 7542 C CA . PRO B 2 351 ? 56.008 -20.619 22.299 1.00 40.06 366 PRO B CA 1
ATOM 7543 C C . PRO B 2 351 ? 55.948 -19.146 21.913 1.00 37.02 366 PRO B C 1
ATOM 7544 O O . PRO B 2 351 ? 56.911 -18.602 21.367 1.00 39.70 366 PRO B O 1
ATOM 7548 N N . GLY B 2 352 ? 54.816 -18.510 22.182 1.00 36.56 367 GLY B N 1
ATOM 7549 C CA . GLY B 2 352 ? 54.679 -17.090 21.937 1.00 40.23 367 GLY B CA 1
ATOM 7550 C C . GLY B 2 352 ? 53.908 -16.770 20.677 1.00 44.44 367 GLY B C 1
ATOM 7551 O O . GLY B 2 352 ? 53.537 -15.618 20.448 1.00 40.80 367 GLY B O 1
ATOM 7552 N N . CYS B 2 353 ? 53.673 -17.788 19.855 1.00 45.57 368 CYS B N 1
ATOM 7553 C CA . CYS B 2 353 ? 52.875 -17.623 18.651 1.00 46.21 368 CYS B CA 1
ATOM 7554 C C . CYS B 2 353 ? 51.405 -17.788 18.998 1.00 41.58 368 CYS B C 1
ATOM 7555 O O . CYS B 2 353 ? 51.033 -18.693 19.743 1.00 43.83 368 CYS B O 1
ATOM 7558 N N . CYS B 2 354 ? 50.573 -16.920 18.437 1.00 39.44 369 CYS B N 1
ATOM 7559 C CA . CYS B 2 354 ? 49.151 -16.889 18.751 1.00 44.15 369 CYS B CA 1
ATOM 7560 C C . CYS B 2 354 ? 48.362 -18.022 18.083 1.00 47.82 369 CYS B C 1
ATOM 7561 O O . CYS B 2 354 ? 48.597 -18.366 16.928 1.00 46.06 369 CYS B O 1
ATOM 7564 N N . ALA B 2 355 ? 47.429 -18.603 18.827 1.00 42.76 370 ALA B N 1
ATOM 7565 C CA . ALA B 2 355 ? 46.532 -19.602 18.273 1.00 40.74 370 ALA B CA 1
ATOM 7566 C C . ALA B 2 355 ? 45.912 -19.072 16.981 1.00 43.05 370 ALA B C 1
ATOM 7567 O O . ALA B 2 355 ? 45.578 -17.890 16.887 1.00 42.81 370 ALA B O 1
ATOM 7569 N N . GLY B 2 356 ? 45.776 -19.945 15.985 1.00 45.66 371 GLY B N 1
ATOM 7570 C CA . GLY B 2 356 ? 45.212 -19.561 14.699 1.00 51.13 371 GLY B CA 1
ATOM 7571 C C . GLY B 2 356 ? 46.194 -18.807 13.816 1.00 61.61 371 GLY B C 1
ATOM 7572 O O . GLY B 2 356 ? 45.813 -18.234 12.797 1.00 58.06 371 GLY B O 1
ATOM 7573 N N . SER B 2 357 ? 47.462 -18.794 14.219 1.00 69.00 372 SER B N 1
ATOM 7574 C CA . SER B 2 357 ? 48.523 -18.202 13.412 1.00 63.85 372 SER B CA 1
ATOM 7575 C C . SER B 2 357 ? 48.890 -19.184 12.305 1.00 62.70 372 SER B C 1
ATOM 7576 O O . SER B 2 357 ? 48.197 -20.183 12.109 1.00 61.65 372 SER B O 1
ATOM 7579 N N . SER B 2 358 ? 49.984 -18.910 11.596 1.00 65.68 373 SER B N 1
ATOM 7580 C CA . SER B 2 358 ? 50.384 -19.720 10.441 1.00 72.70 373 SER B CA 1
ATOM 7581 C C . SER B 2 358 ? 50.459 -21.221 10.705 1.00 78.91 373 SER B C 1
ATOM 7582 O O . SER B 2 358 ? 49.698 -21.996 10.132 1.00 79.52 373 SER B O 1
ATOM 7585 N N . SER B 2 359 ? 51.388 -21.640 11.553 1.00 80.44 374 SER B N 1
ATOM 7586 C CA . SER B 2 359 ? 51.555 -23.063 11.821 1.00 80.91 374 SER B CA 1
ATOM 7587 C C . SER B 2 359 ? 50.478 -23.575 12.772 1.00 73.64 374 SER B C 1
ATOM 7588 O O . SER B 2 359 ? 50.395 -24.773 13.042 1.00 67.37 374 SER B O 1
ATOM 7591 N N . LEU B 2 360 ? 49.645 -22.665 13.267 1.00 69.01 375 LEU B N 1
ATOM 7592 C CA . LEU B 2 360 ? 48.769 -22.981 14.389 1.00 64.37 375 LEU B CA 1
ATOM 7593 C C . LEU B 2 360 ? 47.268 -22.867 14.116 1.00 66.80 375 LEU B C 1
ATOM 7594 O O . LEU B 2 360 ? 46.493 -22.671 15.052 1.00 60.91 375 LEU B O 1
ATOM 7599 N N . GLU B 2 361 ? 46.844 -23.000 12.859 1.00 68.44 376 GLU B N 1
ATOM 7600 C CA . GLU B 2 361 ? 45.408 -22.999 12.572 1.00 69.49 376 GLU B CA 1
ATOM 7601 C C . GLU B 2 361 ? 44.745 -24.197 13.239 1.00 59.94 376 GLU B C 1
ATOM 7602 O O . GLU B 2 361 ? 43.551 -24.177 13.537 1.00 57.25 376 GLU B O 1
ATOM 7608 N N . LYS B 2 362 ? 45.535 -25.240 13.466 1.00 51.51 377 LYS B N 1
ATOM 7609 C CA . LYS B 2 362 ? 45.048 -26.448 14.117 1.00 53.56 377 LYS B CA 1
ATOM 7610 C C . LYS B 2 362 ? 44.477 -26.160 15.510 1.00 62.65 377 LYS B C 1
ATOM 7611 O O . LYS B 2 362 ? 43.590 -26.875 15.985 1.00 59.65 377 LYS B O 1
ATOM 7617 N N . TYR B 2 363 ? 44.976 -25.102 16.151 1.00 57.84 378 TYR B N 1
ATOM 7618 C CA . TYR B 2 363 ? 44.568 -24.751 17.514 1.00 54.19 378 TYR B CA 1
ATOM 7619 C C . TYR B 2 363 ? 43.525 -23.641 17.560 1.00 53.96 378 TYR B C 1
ATOM 7620 O O . TYR B 2 363 ? 43.799 -22.497 17.196 1.00 52.14 378 TYR B O 1
ATOM 7629 N N . ALA B 2 364 ? 42.329 -23.986 18.022 1.00 50.91 379 ALA B N 1
ATOM 7630 C CA . ALA B 2 364 ? 41.243 -23.022 18.106 1.00 51.80 379 ALA B CA 1
ATOM 7631 C C . ALA B 2 364 ? 41.546 -21.944 19.150 1.00 49.86 379 ALA B C 1
ATOM 7632 O O . ALA B 2 364 ? 41.253 -20.774 18.936 1.00 51.13 379 ALA B O 1
ATOM 7634 N N . THR B 2 365 ? 42.124 -22.347 20.280 1.00 48.18 380 THR B N 1
ATOM 7635 C CA . THR B 2 365 ? 42.550 -21.400 21.307 1.00 44.12 380 THR B CA 1
ATOM 7636 C C . THR B 2 365 ? 43.777 -21.919 22.027 1.00 45.79 380 THR B C 1
ATOM 7637 O O . THR B 2 365 ? 44.140 -23.091 21.899 1.00 51.85 380 THR B O 1
ATOM 7641 N N . SER B 2 366 ? 44.399 -21.041 22.805 1.00 39.74 381 SER B N 1
ATOM 7642 C CA . SER B 2 366 ? 45.584 -21.390 23.582 1.00 37.71 381 SER B CA 1
ATOM 7643 C C . SER B 2 366 ? 45.317 -22.540 24.553 1.00 40.11 381 SER B C 1
ATOM 7644 O O . SER B 2 366 ? 46.243 -23.246 24.949 1.00 36.12 381 SER B O 1
ATOM 7647 N N . ASN B 2 367 ? 44.055 -22.724 24.934 1.00 36.86 382 ASN B N 1
ATOM 7648 C CA . ASN B 2 367 ? 43.685 -23.802 25.851 1.00 39.68 382 ASN B CA 1
ATOM 7649 C C . ASN B 2 367 ? 44.077 -25.171 25.295 1.00 47.88 382 ASN B C 1
ATOM 7650 O O . ASN B 2 367 ? 44.315 -26.117 26.046 1.00 52.28 382 ASN B O 1
ATOM 7655 N N . GLU B 2 368 ? 44.150 -25.268 23.974 1.00 42.94 383 GLU B N 1
ATOM 7656 C CA . GLU B 2 368 ? 44.441 -26.537 23.325 1.00 50.60 383 GLU B CA 1
ATOM 7657 C C . GLU B 2 368 ? 45.924 -26.689 22.995 1.00 48.38 383 GLU B C 1
ATOM 7658 O O . GLU B 2 368 ? 46.318 -27.676 22.380 1.00 45.83 383 GLU B O 1
ATOM 7664 N N . PHE B 2 369 ? 46.745 -25.719 23.401 1.00 45.78 384 PHE B N 1
ATOM 7665 C CA . PHE B 2 369 ? 48.189 -25.831 23.195 1.00 44.85 384 PHE B CA 1
ATOM 7666 C C . PHE B 2 369 ? 48.712 -27.071 23.925 1.00 47.70 384 PHE B C 1
ATOM 7667 O O . PHE B 2 369 ? 48.152 -27.471 24.943 1.00 45.59 384 PHE B O 1
ATOM 7675 N N . PRO B 2 370 ? 49.786 -27.689 23.402 1.00 47.06 385 PRO B N 1
ATOM 7676 C CA . PRO B 2 370 ? 50.319 -28.893 24.041 1.00 47.62 385 PRO B CA 1
ATOM 7677 C C . PRO B 2 370 ? 51.098 -28.506 25.287 1.00 32.70 385 PRO B C 1
ATOM 7678 O O . PRO B 2 370 ? 51.438 -27.342 25.439 1.00 34.26 385 PRO B O 1
ATOM 7682 N N . ASP B 2 371 ? 51.396 -29.471 26.150 1.00 34.75 386 ASP B N 1
ATOM 7683 C CA . ASP B 2 371 ? 52.045 -29.167 27.422 1.00 40.91 386 ASP B CA 1
ATOM 7684 C C . ASP B 2 371 ? 53.520 -28.797 27.293 1.00 37.64 386 ASP B C 1
ATOM 7685 O O . ASP B 2 371 ? 54.011 -27.946 28.033 1.00 41.75 386 ASP B O 1
ATOM 7690 N N . ASP B 2 372 ? 54.234 -29.425 26.363 1.00 36.15 387 ASP B N 1
ATOM 7691 C CA . ASP B 2 372 ? 55.649 -29.105 26.197 1.00 35.79 387 ASP B CA 1
ATOM 7692 C C . ASP B 2 372 ? 55.830 -27.646 25.784 1.00 36.90 387 ASP B C 1
ATOM 7693 O O . ASP B 2 372 ? 56.771 -26.986 26.222 1.00 41.63 387 ASP B O 1
ATOM 7698 N N . THR B 2 373 ? 54.916 -27.144 24.957 1.00 31.82 388 THR B N 1
ATOM 7699 C CA . THR B 2 373 ? 54.932 -25.736 24.575 1.00 34.87 388 THR B CA 1
ATOM 7700 C C . THR B 2 373 ? 54.628 -24.824 25.774 1.00 35.35 388 THR B C 1
ATOM 7701 O O . THR B 2 373 ? 55.355 -23.868 26.034 1.00 32.06 388 THR B O 1
ATOM 7705 N N . LEU B 2 374 ? 53.556 -25.124 26.502 1.00 38.28 389 LEU B N 1
ATOM 7706 C CA . LEU B 2 374 ? 53.165 -24.295 27.636 1.00 38.60 389 LEU B CA 1
ATOM 7707 C C . LEU B 2 374 ? 54.219 -24.335 28.740 1.00 38.32 389 LEU B C 1
ATOM 7708 O O . LEU B 2 374 ? 54.591 -23.298 29.292 1.00 31.50 389 LEU B O 1
ATOM 7713 N N . ASN B 2 375 ? 54.713 -25.534 29.039 1.00 34.07 390 ASN B N 1
ATOM 7714 C CA . ASN B 2 375 ? 55.781 -25.702 30.019 1.00 23.75 390 ASN B CA 1
ATOM 7715 C C . ASN B 2 375 ? 57.052 -24.947 29.647 1.00 35.56 390 ASN B C 1
ATOM 7716 O O . ASN B 2 375 ? 57.749 -24.421 30.517 1.00 32.03 390 ASN B O 1
ATOM 7721 N N . PHE B 2 376 ? 57.372 -24.919 28.357 1.00 30.01 391 PHE B N 1
ATOM 7722 C CA . PHE B 2 376 ? 58.581 -24.241 27.916 1.00 33.10 391 PHE B CA 1
ATOM 7723 C C . PHE B 2 376 ? 58.472 -22.721 28.098 1.00 35.64 391 PHE B C 1
ATOM 7724 O O . PHE B 2 376 ? 59.399 -22.079 28.594 1.00 29.79 391 PHE B O 1
ATOM 7732 N N . ILE B 2 377 ? 57.344 -22.144 27.696 1.00 30.70 392 ILE B N 1
ATOM 7733 C CA . ILE B 2 377 ? 57.190 -20.696 27.787 1.00 33.79 392 ILE B CA 1
ATOM 7734 C C . ILE B 2 377 ? 57.040 -20.269 29.250 1.00 36.98 392 ILE B C 1
ATOM 7735 O O . ILE B 2 377 ? 57.445 -19.172 29.632 1.00 36.69 392 ILE B O 1
ATOM 7740 N N . LYS B 2 378 ? 56.467 -21.145 30.067 1.00 35.67 393 LYS B N 1
ATOM 7741 C CA . LYS B 2 378 ? 56.315 -20.858 31.490 1.00 38.91 393 LYS B CA 1
ATOM 7742 C C . LYS B 2 378 ? 57.678 -20.734 32.141 1.00 36.92 393 LYS B C 1
ATOM 7743 O O . LYS B 2 378 ? 57.843 -19.999 33.112 1.00 37.34 393 LYS B O 1
ATOM 7749 N N . THR B 2 379 ? 58.652 -21.455 31.594 1.00 35.36 394 THR B N 1
ATOM 7750 C CA . THR B 2 379 ? 59.999 -21.491 32.162 1.00 29.25 394 THR B CA 1
ATOM 7751 C C . THR B 2 379 ? 61.022 -20.687 31.350 1.00 30.76 394 THR B C 1
ATOM 7752 O O . THR B 2 379 ? 62.173 -20.566 31.760 1.00 41.57 394 THR B O 1
ATOM 7756 N N . HIS B 2 380 ? 60.612 -20.152 30.199 1.00 26.94 395 HIS B N 1
ATOM 7757 C CA . HIS B 2 380 ? 61.504 -19.316 29.386 1.00 28.33 395 HIS B CA 1
ATOM 7758 C C . HIS B 2 380 ? 60.818 -18.040 28.888 1.00 32.31 395 HIS B C 1
ATOM 7759 O O . HIS B 2 380 ? 60.668 -17.844 27.684 1.00 32.41 395 HIS B O 1
ATOM 7766 N N . PRO B 2 381 ? 60.399 -17.160 29.807 1.00 34.50 396 PRO B N 1
ATOM 7767 C CA . PRO B 2 381 ? 59.689 -15.964 29.339 1.00 29.94 396 PRO B CA 1
ATOM 7768 C C . PRO B 2 381 ? 60.636 -14.954 28.687 1.00 33.68 396 PRO B C 1
ATOM 7769 O O . PRO B 2 381 ? 60.185 -14.064 27.976 1.00 29.42 396 PRO B O 1
ATOM 7773 N N . LEU B 2 382 ? 61.935 -15.111 28.918 1.00 35.62 397 LEU B N 1
ATOM 7774 C CA . LEU B 2 382 ? 62.918 -14.125 28.482 1.00 32.04 397 LEU B CA 1
ATOM 7775 C C . LEU B 2 382 ? 63.646 -14.485 27.175 1.00 38.87 397 LEU B C 1
ATOM 7776 O O . LEU B 2 382 ? 64.166 -15.595 27.027 1.00 45.71 397 LEU B O 1
ATOM 7781 N N . MET B 2 383 ? 63.691 -13.537 26.237 1.00 38.14 398 MET B N 1
ATOM 7782 C CA . MET B 2 383 ? 64.424 -13.722 24.983 1.00 35.62 398 MET B CA 1
ATOM 7783 C C . MET B 2 383 ? 65.916 -13.460 25.187 1.00 38.27 398 MET B C 1
ATOM 7784 O O . MET B 2 383 ? 66.305 -12.749 26.112 1.00 33.15 398 MET B O 1
ATOM 7789 N N . ASP B 2 384 ? 66.753 -14.035 24.329 1.00 32.25 399 ASP B N 1
ATOM 7790 C CA . ASP B 2 384 ? 68.200 -13.879 24.480 1.00 29.79 399 ASP B CA 1
ATOM 7791 C C . ASP B 2 384 ? 68.685 -12.492 24.077 1.00 35.96 399 ASP B C 1
ATOM 7792 O O . ASP B 2 384 ? 69.498 -11.889 24.773 1.00 40.99 399 ASP B O 1
ATOM 7797 N N . GLU B 2 385 ? 68.188 -11.995 22.949 1.00 35.27 400 GLU B N 1
ATOM 7798 C CA . GLU B 2 385 ? 68.696 -10.758 22.366 1.00 40.42 400 GLU B CA 1
ATOM 7799 C C . GLU B 2 385 ? 68.035 -9.509 22.932 1.00 40.53 400 GLU B C 1
ATOM 7800 O O . GLU B 2 385 ? 66.933 -9.565 23.470 1.00 37.04 400 GLU B O 1
ATOM 7806 N N . ALA B 2 386 ? 68.714 -8.375 22.785 1.00 41.51 401 ALA B N 1
ATOM 7807 C CA . ALA B 2 386 ? 68.128 -7.082 23.118 1.00 39.15 401 ALA B CA 1
ATOM 7808 C C . ALA B 2 386 ? 67.644 -6.373 21.846 1.00 41.90 401 ALA B C 1
ATOM 7809 O O . ALA B 2 386 ? 68.252 -6.510 20.785 1.00 37.75 401 ALA B O 1
ATOM 7811 N N . VAL B 2 387 ? 66.555 -5.614 21.953 1.00 37.32 402 VAL B N 1
ATOM 7812 C CA . VAL B 2 387 ? 66.031 -4.877 20.806 1.00 29.22 402 VAL B CA 1
ATOM 7813 C C . VAL B 2 387 ? 66.951 -3.731 20.427 1.00 30.08 402 VAL B C 1
ATOM 7814 O O . VAL B 2 387 ? 67.243 -2.875 21.258 1.00 30.48 402 VAL B O 1
ATOM 7818 N N . PRO B 2 388 ? 67.412 -3.708 19.164 1.00 34.56 403 PRO B N 1
ATOM 7819 C CA . PRO B 2 388 ? 68.282 -2.630 18.689 1.00 31.65 403 PRO B CA 1
ATOM 7820 C C . PRO B 2 388 ? 67.486 -1.356 18.549 1.00 37.49 403 PRO B C 1
ATOM 7821 O O . PRO B 2 388 ? 66.304 -1.421 18.231 1.00 43.19 403 PRO B O 1
ATOM 7825 N N . SER B 2 389 ? 68.119 -0.211 18.770 1.00 41.47 404 SER B N 1
ATOM 7826 C CA . SER B 2 389 ? 67.436 1.055 18.561 1.00 39.07 404 SER B CA 1
ATOM 7827 C C . SER B 2 389 ? 67.643 1.518 17.118 1.00 39.07 404 SER B C 1
ATOM 7828 O O . SER B 2 389 ? 68.607 1.126 16.458 1.00 31.86 404 SER B O 1
ATOM 7831 N N . ILE B 2 390 ? 66.720 2.332 16.623 1.00 41.51 405 ILE B N 1
ATOM 7832 C CA . ILE B 2 390 ? 66.853 2.902 15.290 1.00 42.43 405 ILE B CA 1
ATOM 7833 C C . ILE B 2 390 ? 68.102 3.770 15.252 1.00 44.18 405 ILE B C 1
ATOM 7834 O O . ILE B 2 390 ? 68.233 4.705 16.046 1.00 37.60 405 ILE B O 1
ATOM 7839 N N . ILE B 2 391 ? 69.022 3.440 14.347 1.00 40.41 406 ILE B N 1
ATOM 7840 C CA . ILE B 2 391 ? 70.313 4.130 14.248 1.00 45.95 406 ILE B CA 1
ATOM 7841 C C . ILE B 2 391 ? 71.337 3.567 15.238 1.00 47.20 406 ILE B C 1
ATOM 7842 O O . ILE B 2 391 ? 72.503 3.969 15.232 1.00 48.76 406 ILE B O 1
ATOM 7847 N N . ASN B 2 392 ? 70.897 2.637 16.085 1.00 46.23 407 ASN B N 1
ATOM 7848 C CA . ASN B 2 392 ? 71.788 1.954 17.028 1.00 46.59 407 ASN B CA 1
ATOM 7849 C C . ASN B 2 392 ? 72.557 2.899 17.945 1.00 43.53 407 ASN B C 1
ATOM 7850 O O . ASN B 2 392 ? 73.721 2.664 18.265 1.00 43.12 407 ASN B O 1
ATOM 7855 N N . ARG B 2 393 ? 71.890 3.973 18.347 1.00 41.79 408 ARG B N 1
ATOM 7856 C CA . ARG B 2 393 ? 72.408 4.903 19.341 1.00 41.62 408 ARG B CA 1
ATOM 7857 C C . ARG B 2 393 ? 71.301 5.909 19.639 1.00 43.75 408 ARG B C 1
ATOM 7858 O O . ARG B 2 393 ? 70.315 5.971 18.907 1.00 43.26 408 ARG B O 1
ATOM 7866 N N . PRO B 2 394 ? 71.444 6.692 20.718 1.00 33.82 409 PRO B N 1
ATOM 7867 C CA . PRO B 2 394 ? 70.374 7.639 21.044 1.00 33.41 409 PRO B CA 1
ATOM 7868 C C . PRO B 2 394 ? 70.238 8.733 19.996 1.00 41.07 409 PRO B C 1
ATOM 7869 O O . PRO B 2 394 ? 71.231 9.127 19.379 1.00 36.20 409 PRO B O 1
ATOM 7873 N N . TRP B 2 395 ? 69.010 9.204 19.797 1.00 40.10 410 TRP B N 1
ATOM 7874 C CA . TRP B 2 395 ? 68.742 10.354 18.943 1.00 40.14 410 TRP B CA 1
ATOM 7875 C C . TRP B 2 395 ? 69.123 11.629 19.682 1.00 42.98 410 TRP B C 1
ATOM 7876 O O . TRP B 2 395 ? 69.474 12.632 19.069 1.00 43.81 410 TRP B O 1
ATOM 7887 N N . PHE B 2 396 ? 69.054 11.578 21.009 1.00 41.25 411 PHE B N 1
ATOM 7888 C CA . PHE B 2 396 ? 69.286 12.754 21.838 1.00 39.08 411 PHE B CA 1
ATOM 7889 C C . PHE B 2 396 ? 69.899 12.383 23.191 1.00 39.87 411 PHE B C 1
ATOM 7890 O O . PHE B 2 396 ? 69.542 11.366 23.794 1.00 42.88 411 PHE B O 1
ATOM 7898 N N . LEU B 2 397 ? 70.819 13.218 23.663 1.00 41.45 412 LEU B N 1
ATOM 7899 C CA . LEU B 2 397 ? 71.486 12.994 24.941 1.00 42.59 412 LEU B CA 1
ATOM 7900 C C . LEU B 2 397 ? 71.505 14.261 25.793 1.00 48.82 412 LEU B C 1
ATOM 7901 O O . LEU B 2 397 ? 71.621 15.366 25.261 1.00 48.24 412 LEU B O 1
ATOM 7906 N N . ARG B 2 398 ? 71.399 14.089 27.111 1.00 38.35 413 ARG B N 1
ATOM 7907 C CA . ARG B 2 398 ? 71.649 15.161 28.079 1.00 42.83 413 ARG B CA 1
ATOM 7908 C C . ARG B 2 398 ? 72.448 14.591 29.243 1.00 43.06 413 ARG B C 1
ATOM 7909 O O . ARG B 2 398 ? 71.924 13.799 30.024 1.00 46.11 413 ARG B O 1
ATOM 7917 N N . THR B 2 399 ? 73.719 14.973 29.356 1.00 39.41 414 THR B N 1
ATOM 7918 C CA . THR B 2 399 ? 74.564 14.434 30.421 1.00 47.14 414 THR B CA 1
ATOM 7919 C C . THR B 2 399 ? 75.295 15.515 31.209 1.00 47.17 414 THR B C 1
ATOM 7920 O O . THR B 2 399 ? 76.219 15.224 31.970 1.00 47.54 414 THR B O 1
ATOM 7924 N N . MET B 2 400 ? 74.879 16.762 31.035 1.00 39.07 415 MET B N 1
ATOM 7925 C CA . MET B 2 400 ? 75.525 17.871 31.725 1.00 52.07 415 MET B CA 1
ATOM 7926 C C . MET B 2 400 ? 74.578 18.652 32.632 1.00 56.27 415 MET B C 1
ATOM 7927 O O . MET B 2 400 ? 74.925 19.727 33.118 1.00 65.23 415 MET B O 1
ATOM 7932 N N . VAL B 2 401 ? 73.387 18.109 32.860 1.00 53.57 416 VAL B N 1
ATOM 7933 C CA . VAL B 2 401 ? 72.418 18.739 33.752 1.00 55.54 416 VAL B CA 1
ATOM 7934 C C . VAL B 2 401 ? 72.169 17.862 34.970 1.00 53.45 416 VAL B C 1
ATOM 7935 O O . VAL B 2 401 ? 72.542 16.694 34.980 1.00 44.04 416 VAL B O 1
ATOM 7939 N N . ARG B 2 402 ? 71.534 18.430 35.992 1.00 62.83 417 ARG B N 1
ATOM 7940 C CA . ARG B 2 402 ? 71.326 17.732 37.260 1.00 72.06 417 ARG B CA 1
ATOM 7941 C C . ARG B 2 402 ? 70.008 16.966 37.298 1.00 69.70 417 ARG B C 1
ATOM 7942 O O . ARG B 2 402 ? 69.770 16.165 38.205 1.00 79.00 417 ARG B O 1
ATOM 7950 N N . TYR B 2 403 ? 69.156 17.210 36.310 1.00 56.04 418 TYR B N 1
ATOM 7951 C CA . TYR B 2 403 ? 67.852 16.565 36.262 1.00 47.08 418 TYR B CA 1
ATOM 7952 C C . TYR B 2 403 ? 67.770 15.497 35.170 1.00 47.94 418 TYR B C 1
ATOM 7953 O O . TYR B 2 403 ? 68.663 15.366 34.327 1.00 40.55 418 TYR B O 1
ATOM 7962 N N . ARG B 2 404 ? 66.681 14.739 35.185 1.00 44.51 419 ARG B N 1
ATOM 7963 C CA . ARG B 2 404 ? 66.482 13.688 34.204 1.00 45.79 419 ARG B CA 1
ATOM 7964 C C . ARG B 2 404 ? 65.352 14.018 33.228 1.00 39.54 419 ARG B C 1
ATOM 7965 O O . ARG B 2 404 ? 64.396 14.712 33.573 1.00 38.00 419 ARG B O 1
ATOM 7973 N N . LEU B 2 405 ? 65.487 13.534 31.999 1.00 29.97 420 LEU B N 1
ATOM 7974 C CA . LEU B 2 405 ? 64.411 13.615 31.028 1.00 30.86 420 LEU B CA 1
ATOM 7975 C C . LEU B 2 405 ? 63.370 12.562 31.387 1.00 36.63 420 LEU B C 1
ATOM 7976 O O . LEU B 2 405 ? 63.712 11.462 31.820 1.00 36.92 420 LEU B O 1
ATOM 7981 N N . THR B 2 406 ? 62.098 12.901 31.232 1.00 33.07 421 THR B N 1
ATOM 7982 C CA . THR B 2 406 ? 61.029 12.000 31.643 1.00 33.30 421 THR B CA 1
ATOM 7983 C C . THR B 2 406 ? 59.998 11.867 30.525 1.00 40.92 421 THR B C 1
ATOM 7984 O O . THR B 2 406 ? 60.140 11.032 29.631 1.00 48.24 421 THR B O 1
ATOM 7988 N N . LYS B 2 407 ? 58.976 12.712 30.555 1.00 31.10 422 LYS B N 1
ATOM 7989 C CA . LYS B 2 407 ? 57.888 12.611 29.589 1.00 24.88 422 LYS B CA 1
ATOM 7990 C C . LYS B 2 407 ? 58.302 12.961 28.159 1.00 30.96 422 LYS B C 1
ATOM 7991 O O . LYS B 2 407 ? 59.270 13.687 27.928 1.00 28.11 422 LYS B O 1
ATOM 7997 N N . ILE B 2 408 ? 57.552 12.435 27.201 1.00 26.79 423 ILE B N 1
ATOM 7998 C CA . ILE B 2 408 ? 57.868 12.632 25.803 1.00 31.52 423 ILE B CA 1
ATOM 7999 C C . ILE B 2 408 ? 56.586 12.780 24.990 1.00 35.33 423 ILE B C 1
ATOM 8000 O O . ILE B 2 408 ? 55.618 12.054 25.211 1.00 35.75 423 ILE B O 1
ATOM 8005 N N . ALA B 2 409 ? 56.575 13.756 24.086 1.00 34.60 424 ALA B N 1
ATOM 8006 C CA . ALA B 2 409 ? 55.486 13.928 23.127 1.00 32.39 424 ALA B CA 1
ATOM 8007 C C . ALA B 2 409 ? 56.072 14.201 21.742 1.00 40.13 424 ALA B C 1
ATOM 8008 O O . ALA B 2 409 ? 57.152 14.784 21.621 1.00 42.96 424 ALA B O 1
ATOM 8010 N N . VAL B 2 410 ? 55.359 13.780 20.701 1.00 31.85 425 VAL B N 1
ATOM 8011 C CA . VAL B 2 410 ? 55.875 13.861 19.342 1.00 31.03 425 VAL B CA 1
ATOM 8012 C C . VAL B 2 410 ? 54.851 14.405 18.357 1.00 35.43 425 VAL B C 1
ATOM 8013 O O . VAL B 2 410 ? 53.706 13.956 18.315 1.00 40.59 425 VAL B O 1
ATOM 8017 N N . ASP B 2 411 ? 55.276 15.386 17.573 1.00 33.63 426 ASP B N 1
ATOM 8018 C CA . ASP B 2 411 ? 54.491 15.856 16.444 1.00 41.02 426 ASP B CA 1
ATOM 8019 C C . ASP B 2 411 ? 55.152 15.327 15.173 1.00 39.75 426 ASP B C 1
ATOM 8020 O O . ASP B 2 411 ? 56.250 15.754 14.804 1.00 40.89 426 ASP B O 1
ATOM 8025 N N . ASN B 2 412 ? 54.496 14.374 14.522 1.00 38.20 427 ASN B N 1
ATOM 8026 C CA . ASN B 2 412 ? 55.063 13.758 13.327 1.00 40.41 427 ASN B CA 1
ATOM 8027 C C . ASN B 2 412 ? 54.586 14.419 12.032 1.00 45.57 427 ASN B C 1
ATOM 8028 O O . ASN B 2 412 ? 54.804 13.891 10.943 1.00 56.43 427 ASN B O 1
ATOM 8033 N N . ALA B 2 413 ? 53.936 15.572 12.155 1.00 42.75 428 ALA B N 1
ATOM 8034 C CA . ALA B 2 413 ? 53.395 16.265 10.988 1.00 46.89 428 ALA B CA 1
ATOM 8035 C C . ALA B 2 413 ? 53.578 17.773 11.107 1.00 48.66 428 ALA B C 1
ATOM 8036 O O . ALA B 2 413 ? 52.693 18.546 10.743 1.00 48.64 428 ALA B O 1
ATOM 8038 N N . ALA B 2 414 ? 54.728 18.184 11.629 1.00 41.20 429 ALA B N 1
ATOM 8039 C CA . ALA B 2 414 ? 55.011 19.599 11.820 1.00 42.24 429 ALA B CA 1
ATOM 8040 C C . ALA B 2 414 ? 55.515 20.240 10.529 1.00 43.52 429 ALA B C 1
ATOM 8041 O O . ALA B 2 414 ? 56.192 19.597 9.728 1.00 45.04 429 ALA B O 1
ATOM 8043 N N . GLY B 2 415 ? 55.186 21.512 10.337 1.00 48.20 430 GLY B N 1
ATOM 8044 C CA . GLY B 2 415 ? 55.656 22.255 9.182 1.00 48.72 430 GLY B CA 1
ATOM 8045 C C . GLY B 2 415 ? 54.567 22.514 8.162 1.00 53.56 430 GLY B C 1
ATOM 8046 O O . GLY B 2 415 ? 53.504 21.894 8.217 1.00 53.33 430 GLY B O 1
ATOM 8047 N N . PRO B 2 416 ? 54.827 23.438 7.221 1.00 60.15 431 PRO B N 1
ATOM 8048 C CA . PRO B 2 416 ? 53.909 23.735 6.114 1.00 60.76 431 PRO B CA 1
ATOM 8049 C C . PRO B 2 416 ? 53.497 22.454 5.403 1.00 65.14 431 PRO B C 1
ATOM 8050 O O . PRO B 2 416 ? 52.343 22.298 5.008 1.00 69.80 431 PRO B O 1
ATOM 8054 N N . TYR B 2 417 ? 54.448 21.541 5.252 1.00 60.79 432 TYR B N 1
ATOM 8055 C CA . TYR B 2 417 ? 54.218 20.317 4.504 1.00 58.35 432 TYR B CA 1
ATOM 8056 C C . TYR B 2 417 ? 54.037 19.102 5.411 1.00 56.27 432 TYR B C 1
ATOM 8057 O O . TYR B 2 417 ? 54.184 17.961 4.975 1.00 62.23 432 TYR B O 1
ATOM 8066 N N . GLN B 2 418 ? 53.716 19.361 6.675 1.00 52.80 433 GLN B N 1
ATOM 8067 C CA . GLN B 2 418 ? 53.375 18.308 7.631 1.00 46.93 433 GLN B CA 1
ATOM 8068 C C . GLN B 2 418 ? 54.284 17.084 7.522 1.00 50.98 433 GLN B C 1
ATOM 8069 O O . GLN B 2 418 ? 53.820 15.942 7.606 1.00 45.70 433 GLN B O 1
ATOM 8075 N N . ASN B 2 419 ? 55.526 17.282 7.428 1.00 57.47 434 ASN B N 1
ATOM 8076 C CA . ASN B 2 419 ? 56.454 16.177 7.228 1.00 61.15 434 ASN B CA 1
ATOM 8077 C C . ASN B 2 419 ? 57.745 16.249 8.026 1.00 57.19 434 ASN B C 1
ATOM 8078 O O . ASN B 2 419 ? 58.714 15.561 7.717 1.00 61.34 434 ASN B O 1
ATOM 8083 N N . HIS B 2 420 ? 57.773 17.105 8.975 1.00 46.03 435 HIS B N 1
ATOM 8084 C CA . HIS B 2 420 ? 58.880 17.113 9.926 1.00 43.04 435 HIS B CA 1
ATOM 8085 C C . HIS B 2 420 ? 58.487 16.424 11.230 1.00 48.09 435 HIS B C 1
ATOM 8086 O O . HIS B 2 420 ? 57.319 16.422 11.618 1.00 49.54 435 HIS B O 1
ATOM 8093 N N . THR B 2 421 ? 59.471 15.835 11.899 1.00 49.94 436 THR B N 1
ATOM 8094 C CA . THR B 2 421 ? 59.240 15.180 13.179 1.00 37.68 436 THR B CA 1
ATOM 8095 C C . THR B 2 421 ? 59.891 15.988 14.289 1.00 42.78 436 THR B C 1
ATOM 8096 O O . THR B 2 421 ? 61.118 16.084 14.370 1.00 43.46 436 THR B O 1
ATOM 8100 N N . VAL B 2 422 ? 59.057 16.603 15.120 1.00 37.14 437 VAL B N 1
ATOM 8101 C CA . VAL B 2 422 ? 59.538 17.365 16.266 1.00 34.67 437 VAL B CA 1
ATOM 8102 C C . VAL B 2 422 ? 59.196 16.623 17.545 1.00 38.07 437 VAL B C 1
ATOM 8103 O O . VAL B 2 422 ? 58.077 16.134 17.712 1.00 43.10 437 VAL B O 1
ATOM 8107 N N . VAL B 2 423 ? 60.170 16.538 18.444 1.00 34.16 438 VAL B N 1
ATOM 8108 C CA . VAL B 2 423 ? 59.999 15.818 19.694 1.00 27.25 438 VAL B CA 1
ATOM 8109 C C . VAL B 2 423 ? 60.063 16.771 20.890 1.00 30.55 438 VAL B C 1
ATOM 8110 O O . VAL B 2 423 ? 60.968 17.596 20.999 1.00 34.88 438 VAL B O 1
ATOM 8114 N N . PHE B 2 424 ? 59.087 16.662 21.779 1.00 30.33 439 PHE B N 1
ATOM 8115 C CA . PHE B 2 424 ? 59.092 17.440 23.015 1.00 35.67 439 PHE B CA 1
ATOM 8116 C C . PHE B 2 424 ? 59.433 16.540 24.196 1.00 33.20 439 PHE B C 1
ATOM 8117 O O . PHE B 2 424 ? 58.866 15.455 24.343 1.00 35.18 439 PHE B O 1
ATOM 8125 N N . LEU B 2 425 ? 60.363 16.994 25.030 1.00 35.59 440 LEU B N 1
ATOM 8126 C CA . LEU B 2 425 ? 60.818 16.228 26.186 1.00 34.44 440 LEU B CA 1
ATOM 8127 C C . LEU B 2 425 ? 60.612 16.988 27.496 1.00 39.03 440 LEU B C 1
ATOM 8128 O O . LEU B 2 425 ? 61.170 18.067 27.676 1.00 38.53 440 LEU B O 1
ATOM 8133 N N . GLY B 2 426 ? 59.819 16.421 28.404 1.00 34.95 441 GLY B N 1
ATOM 8134 C CA . GLY B 2 426 ? 59.691 16.944 29.756 1.00 33.00 441 GLY B CA 1
ATOM 8135 C C . GLY B 2 426 ? 60.819 16.479 30.673 1.00 35.10 441 GLY B C 1
ATOM 8136 O O . GLY B 2 426 ? 61.608 15.603 30.301 1.00 34.50 441 GLY B O 1
ATOM 8137 N N . SER B 2 427 ? 60.898 17.066 31.867 1.00 36.53 442 SER B N 1
ATOM 8138 C CA . SER B 2 427 ? 61.947 16.729 32.837 1.00 40.81 442 SER B CA 1
ATOM 8139 C C . SER B 2 427 ? 61.470 16.864 34.292 1.00 38.72 442 SER B C 1
ATOM 8140 O O . SER B 2 427 ? 60.344 17.286 34.544 1.00 37.91 442 SER B O 1
ATOM 8143 N N . GLU B 2 428 ? 62.338 16.518 35.242 1.00 34.38 443 GLU B N 1
ATOM 8144 C CA . GLU B 2 428 ? 62.001 16.599 36.663 1.00 44.35 443 GLU B CA 1
ATOM 8145 C C . GLU B 2 428 ? 61.943 18.047 37.158 1.00 43.06 443 GLU B C 1
ATOM 8146 O O . GLU B 2 428 ? 61.375 18.323 38.213 1.00 39.75 443 GLU B O 1
ATOM 8152 N N . LYS B 2 429 ? 62.532 18.963 36.393 1.00 36.71 444 LYS B N 1
ATOM 8153 C CA . LYS B 2 429 ? 62.630 20.360 36.803 1.00 38.67 444 LYS B CA 1
ATOM 8154 C C . LYS B 2 429 ? 61.746 21.318 36.014 1.00 36.24 444 LYS B C 1
ATOM 8155 O O . LYS B 2 429 ? 61.995 22.515 36.004 1.00 44.10 444 LYS B O 1
ATOM 8161 N N . GLY B 2 430 ? 60.720 20.794 35.353 1.00 40.09 445 GLY B N 1
ATOM 8162 C CA . GLY B 2 430 ? 59.774 21.632 34.634 1.00 39.68 445 GLY B CA 1
ATOM 8163 C C . GLY B 2 430 ? 60.349 22.248 33.370 1.00 43.59 445 GLY B C 1
ATOM 8164 O O . GLY B 2 430 ? 59.805 23.208 32.830 1.00 39.03 445 GLY B O 1
ATOM 8165 N N . ILE B 2 431 ? 61.458 21.694 32.897 1.00 43.71 446 ILE B N 1
ATOM 8166 C CA . ILE B 2 431 ? 62.101 22.184 31.690 1.00 33.90 446 ILE B CA 1
ATOM 8167 C C . ILE B 2 431 ? 61.715 21.328 30.489 1.00 38.84 446 ILE B C 1
ATOM 8168 O O . ILE B 2 431 ? 61.869 20.104 30.515 1.00 41.01 446 ILE B O 1
ATOM 8173 N N . ILE B 2 432 ? 61.195 21.978 29.450 1.00 37.34 447 ILE B N 1
ATOM 8174 C CA . ILE B 2 432 ? 60.840 21.306 28.197 1.00 34.89 447 ILE B CA 1
ATOM 8175 C C . ILE B 2 432 ? 61.967 21.419 27.172 1.00 38.96 447 ILE B C 1
ATOM 8176 O O . ILE B 2 432 ? 62.552 22.486 26.994 1.00 44.20 447 ILE B O 1
ATOM 8181 N N . LEU B 2 433 ? 62.269 20.316 26.498 1.00 37.05 448 LEU B N 1
ATOM 8182 C CA . LEU B 2 433 ? 63.279 20.315 25.449 1.00 35.32 448 LEU B CA 1
ATOM 8183 C C . LEU B 2 433 ? 62.636 19.977 24.109 1.00 43.43 448 LEU B C 1
ATOM 8184 O O . LEU B 2 433 ? 61.753 19.121 24.027 1.00 44.89 448 LEU B O 1
ATOM 8189 N N . LYS B 2 434 ? 63.081 20.652 23.058 1.00 43.75 449 LYS B N 1
ATOM 8190 C CA . LYS B 2 434 ? 62.484 20.490 21.740 1.00 39.14 449 LYS B CA 1
ATOM 8191 C C . LYS B 2 434 ? 63.565 20.187 20.714 1.00 37.91 449 LYS B C 1
ATOM 8192 O O . LYS B 2 434 ? 64.516 20.947 20.565 1.00 39.54 449 LYS B O 1
ATOM 8198 N N . PHE B 2 435 ? 63.437 19.064 20.018 1.00 36.32 450 PHE B N 1
ATOM 8199 C CA . PHE B 2 435 ? 64.393 18.761 18.964 1.00 36.32 450 PHE B CA 1
ATOM 8200 C C . PHE B 2 435 ? 63.713 18.234 17.706 1.00 40.67 450 PHE B C 1
ATOM 8201 O O . PHE B 2 435 ? 62.598 17.715 17.754 1.00 42.50 450 PHE B O 1
ATOM 8209 N N . LEU B 2 436 ? 64.389 18.418 16.579 1.00 40.11 451 LEU B N 1
ATOM 8210 C CA . LEU B 2 436 ? 63.900 17.968 15.286 1.00 43.58 451 LEU B CA 1
ATOM 8211 C C . LEU B 2 436 ? 64.618 16.668 14.944 1.00 47.66 451 LEU B C 1
ATOM 8212 O O . LEU B 2 436 ? 65.843 16.586 15.037 1.00 47.36 451 LEU B O 1
ATOM 8217 N N . ALA B 2 437 ? 63.851 15.645 14.584 1.00 49.40 452 ALA B N 1
ATOM 8218 C CA . ALA B 2 437 ? 64.420 14.375 14.152 1.00 55.83 452 ALA B CA 1
ATOM 8219 C C . ALA B 2 437 ? 64.784 14.440 12.671 1.00 63.21 452 ALA B C 1
ATOM 8220 O O . ALA B 2 437 ? 63.907 14.519 11.811 1.00 65.16 452 ALA B O 1
ATOM 8222 N N . ARG B 2 438 ? 66.080 14.419 12.381 1.00 73.65 453 ARG B N 1
ATOM 8223 C CA . ARG B 2 438 ? 66.562 14.471 11.004 1.00 89.08 453 ARG B CA 1
ATOM 8224 C C . ARG B 2 438 ? 66.128 13.232 10.222 1.00 96.52 453 ARG B C 1
ATOM 8225 O O . ARG B 2 438 ? 66.163 12.115 10.741 1.00 99.73 453 ARG B O 1
ATOM 8233 N N . ILE B 2 439 ? 65.723 13.430 8.971 1.00 97.05 454 ILE B N 1
ATOM 8234 C CA . ILE B 2 439 ? 65.280 12.324 8.129 1.00 95.29 454 ILE B CA 1
ATOM 8235 C C . ILE B 2 439 ? 65.950 12.378 6.758 1.00 93.40 454 ILE B C 1
ATOM 8236 O O . ILE B 2 439 ? 67.173 12.486 6.655 1.00 88.96 454 ILE B O 1
ATOM 8241 N N . LEU B 2 445 ? 66.368 8.362 9.237 1.00 115.11 460 LEU B N 1
ATOM 8242 C CA . LEU B 2 445 ? 65.917 8.755 10.570 1.00 113.04 460 LEU B CA 1
ATOM 8243 C C . LEU B 2 445 ? 67.089 9.147 11.470 1.00 115.56 460 LEU B C 1
ATOM 8244 O O . LEU B 2 445 ? 66.970 9.150 12.696 1.00 115.09 460 LEU B O 1
ATOM 8249 N N . ASN B 2 446 ? 68.210 9.500 10.849 1.00 117.13 461 ASN B N 1
ATOM 8250 C CA . ASN B 2 446 ? 69.467 9.722 11.562 1.00 117.83 461 ASN B CA 1
ATOM 8251 C C . ASN B 2 446 ? 69.592 11.056 12.302 1.00 122.46 461 ASN B C 1
ATOM 8252 O O . ASN B 2 446 ? 69.374 12.119 11.725 1.00 127.47 461 ASN B O 1
ATOM 8257 N N . GLY B 2 447 ? 69.959 10.989 13.580 1.00 120.73 462 GLY B N 1
ATOM 8258 C CA . GLY B 2 447 ? 70.381 12.163 14.328 1.00 116.74 462 GLY B CA 1
ATOM 8259 C C . GLY B 2 447 ? 69.290 13.087 14.836 1.00 108.47 462 GLY B C 1
ATOM 8260 O O . GLY B 2 447 ? 68.121 12.702 14.910 1.00 108.59 462 GLY B O 1
ATOM 8261 N N . SER B 2 448 ? 69.681 14.312 15.189 1.00 92.97 463 SER B N 1
ATOM 8262 C CA . SER B 2 448 ? 68.748 15.298 15.727 1.00 73.58 463 SER B CA 1
ATOM 8263 C C . SER B 2 448 ? 69.355 16.698 15.837 1.00 61.51 463 SER B C 1
ATOM 8264 O O . SER B 2 448 ? 70.570 16.858 15.937 1.00 63.71 463 SER B O 1
ATOM 8267 N N . LEU B 2 449 ? 68.488 17.705 15.828 1.00 49.28 464 LEU B N 1
ATOM 8268 C CA . LEU B 2 449 ? 68.895 19.100 15.953 1.00 50.91 464 LEU B CA 1
ATOM 8269 C C . LEU B 2 449 ? 68.162 19.739 17.129 1.00 47.33 464 LEU B C 1
ATOM 8270 O O . LEU B 2 449 ? 66.938 19.653 17.230 1.00 45.00 464 LEU B O 1
ATOM 8275 N N . PHE B 2 450 ? 68.915 20.380 18.016 1.00 47.84 465 PHE B N 1
ATOM 8276 C CA . PHE B 2 450 ? 68.365 20.881 19.274 1.00 48.71 465 PHE B CA 1
ATOM 8277 C C . PHE B 2 450 ? 67.785 22.290 19.134 1.00 47.12 465 PHE B C 1
ATOM 8278 O O . PHE B 2 450 ? 68.503 23.285 19.247 1.00 54.55 465 PHE B O 1
ATOM 8286 N N . LEU B 2 451 ? 66.475 22.359 18.910 1.00 41.81 466 LEU B N 1
ATOM 8287 C CA . LEU B 2 451 ? 65.800 23.621 18.599 1.00 49.56 466 LEU B CA 1
ATOM 8288 C C . LEU B 2 451 ? 65.640 24.558 19.792 1.00 53.94 466 LEU B C 1
ATOM 8289 O O . LEU B 2 451 ? 65.939 25.745 19.697 1.00 59.90 466 LEU B O 1
ATOM 8294 N N . GLU B 2 452 ? 65.164 24.027 20.913 1.00 54.73 467 GLU B N 1
ATOM 8295 C CA . GLU B 2 452 ? 64.699 24.891 21.985 1.00 48.27 467 GLU B CA 1
ATOM 8296 C C . GLU B 2 452 ? 64.749 24.251 23.370 1.00 44.24 467 GLU B C 1
ATOM 8297 O O . GLU B 2 452 ? 64.400 23.082 23.548 1.00 40.05 467 GLU B O 1
ATOM 8303 N N . GLU B 2 453 ? 65.196 25.030 24.347 1.00 42.51 468 GLU B N 1
ATOM 8304 C CA . GLU B 2 453 ? 65.065 24.657 25.746 1.00 42.80 468 GLU B CA 1
ATOM 8305 C C . GLU B 2 453 ? 64.232 25.732 26.426 1.00 47.01 468 GLU B C 1
ATOM 8306 O O . GLU B 2 453 ? 64.504 26.925 26.273 1.00 48.93 468 GLU B O 1
ATOM 8312 N N . MET B 2 454 ? 63.204 25.322 27.158 1.00 42.15 469 MET B N 1
ATOM 8313 C CA . MET B 2 454 ? 62.367 26.292 27.855 1.00 49.09 469 MET B CA 1
ATOM 8314 C C . MET B 2 454 ? 61.963 25.904 29.274 1.00 45.81 469 MET B C 1
ATOM 8315 O O . MET B 2 454 ? 61.655 24.741 29.557 1.00 42.19 469 MET B O 1
ATOM 8320 N N . ASN B 2 455 ? 61.970 26.898 30.159 1.00 39.40 470 ASN B N 1
ATOM 8321 C CA . ASN B 2 455 ? 61.463 26.733 31.516 1.00 44.37 470 ASN B CA 1
ATOM 8322 C C . ASN B 2 455 ? 59.991 27.120 31.556 1.00 50.44 470 ASN B C 1
ATOM 8323 O O . ASN B 2 455 ? 59.659 28.300 31.493 1.00 51.68 470 ASN B O 1
ATOM 8328 N N . VAL B 2 456 ? 59.105 26.134 31.655 1.00 45.85 471 VAL B N 1
ATOM 8329 C CA . VAL B 2 456 ? 57.676 26.423 31.602 1.00 41.55 471 VAL B CA 1
ATOM 8330 C C . VAL B 2 456 ? 56.997 26.425 32.971 1.00 42.57 471 VAL B C 1
ATOM 8331 O O . VAL B 2 456 ? 55.863 26.884 33.092 1.00 43.95 471 VAL B O 1
ATOM 8335 N N . TYR B 2 457 ? 57.669 25.911 34.000 1.00 41.15 472 TYR B N 1
ATOM 8336 C CA . TYR B 2 457 ? 57.072 25.937 35.336 1.00 42.47 472 TYR B CA 1
ATOM 8337 C C . TYR B 2 457 ? 56.823 27.386 35.772 1.00 43.86 472 TYR B C 1
ATOM 8338 O O . TYR B 2 457 ? 57.710 28.232 35.665 1.00 38.94 472 TYR B O 1
ATOM 8347 N N . ASN B 2 458 ? 55.612 27.663 36.252 1.00 38.87 473 ASN B N 1
ATOM 8348 C CA . ASN B 2 458 ? 55.213 29.024 36.619 1.00 43.36 473 ASN B CA 1
ATOM 8349 C C . ASN B 2 458 ? 54.972 29.196 38.120 1.00 45.90 473 ASN B C 1
ATOM 8350 O O . ASN B 2 458 ? 53.849 29.023 38.599 1.00 34.56 473 ASN B O 1
ATOM 8355 N N . PRO B 2 459 ? 56.029 29.560 38.859 1.00 46.42 474 PRO B N 1
ATOM 8356 C CA . PRO B 2 459 ? 55.987 29.670 40.320 1.00 45.61 474 PRO B CA 1
ATOM 8357 C C . PRO B 2 459 ? 54.790 30.488 40.772 1.00 44.91 474 PRO B C 1
ATOM 8358 O O . PRO B 2 459 ? 54.143 30.156 41.760 1.00 43.02 474 PRO B O 1
ATOM 8362 N N . GLU B 2 460 ? 54.490 31.546 40.032 1.00 38.35 475 GLU B N 1
ATOM 8363 C CA . GLU B 2 460 ? 53.410 32.443 40.402 1.00 38.13 475 GLU B CA 1
ATOM 8364 C C . GLU B 2 460 ? 52.037 31.762 40.373 1.00 38.59 475 GLU B C 1
ATOM 8365 O O . GLU B 2 460 ? 51.192 32.027 41.222 1.00 36.42 475 GLU B O 1
ATOM 8371 N N . LYS B 2 461 ? 51.805 30.891 39.397 1.00 34.15 476 LYS B N 1
ATOM 8372 C CA . LYS B 2 461 ? 50.512 30.217 39.309 1.00 30.13 476 LYS B CA 1
ATOM 8373 C C . LYS B 2 461 ? 50.523 28.833 39.970 1.00 32.44 476 LYS B C 1
ATOM 8374 O O . LYS B 2 461 ? 49.486 28.354 40.436 1.00 36.66 476 LYS B O 1
ATOM 8380 N N . CYS B 2 462 ? 51.695 28.202 40.009 1.00 28.35 477 CYS B N 1
ATOM 8381 C CA . CYS B 2 462 ? 51.801 26.782 40.349 1.00 30.71 477 CYS B CA 1
ATOM 8382 C C . CYS B 2 462 ? 52.348 26.489 41.751 1.00 37.17 477 CYS B C 1
ATOM 8383 O O . CYS B 2 462 ? 52.094 25.423 42.312 1.00 39.38 477 CYS B O 1
ATOM 8386 N N . SER B 2 463 ? 53.096 27.430 42.314 1.00 30.31 478 SER B N 1
ATOM 8387 C CA . SER B 2 463 ? 53.629 27.261 43.656 1.00 36.23 478 SER B CA 1
ATOM 8388 C C . SER B 2 463 ? 52.673 27.833 44.693 1.00 36.72 478 SER B C 1
ATOM 8389 O O . SER B 2 463 ? 52.754 29.001 45.031 1.00 36.85 478 SER B O 1
ATOM 8392 N N . TYR B 2 464 ? 51.762 27.008 45.197 1.00 34.81 479 TYR B N 1
ATOM 8393 C CA . TYR B 2 464 ? 50.830 27.458 46.227 1.00 31.01 479 TYR B CA 1
ATOM 8394 C C . TYR B 2 464 ? 50.527 26.337 47.216 1.00 33.71 479 TYR B C 1
ATOM 8395 O O . TYR B 2 464 ? 50.953 25.195 47.019 1.00 31.71 479 TYR B O 1
ATOM 8404 N N . ASP B 2 465 ? 49.798 26.671 48.279 1.00 31.94 480 ASP B N 1
ATOM 8405 C CA . ASP B 2 465 ? 49.447 25.707 49.320 1.00 30.61 480 ASP B CA 1
ATOM 8406 C C . ASP B 2 465 ? 50.654 24.892 49.781 1.00 33.15 480 ASP B C 1
ATOM 8407 O O . ASP B 2 465 ? 50.529 23.709 50.093 1.00 28.53 480 ASP B O 1
ATOM 8412 N N . GLY B 2 466 ? 51.821 25.527 49.817 1.00 34.93 481 GLY B N 1
ATOM 8413 C CA . GLY B 2 466 ? 53.021 24.877 50.316 1.00 33.26 481 GLY B CA 1
ATOM 8414 C C . GLY B 2 466 ? 53.683 23.880 49.382 1.00 37.53 481 GLY B C 1
ATOM 8415 O O . GLY B 2 466 ? 54.658 23.229 49.759 1.00 48.12 481 GLY B O 1
ATOM 8416 N N . VAL B 2 467 ? 53.162 23.747 48.166 1.00 34.02 482 VAL B N 1
ATOM 8417 C CA . VAL B 2 467 ? 53.733 22.805 47.203 1.00 31.89 482 VAL B CA 1
ATOM 8418 C C . VAL B 2 467 ? 54.506 23.527 46.105 1.00 38.52 482 VAL B C 1
ATOM 8419 O O . VAL B 2 467 ? 53.945 24.356 45.390 1.00 36.43 482 VAL B O 1
ATOM 8423 N N . GLU B 2 468 ? 55.795 23.226 45.981 1.00 37.57 483 GLU B N 1
ATOM 8424 C CA . GLU B 2 468 ? 56.532 23.594 44.774 1.00 40.2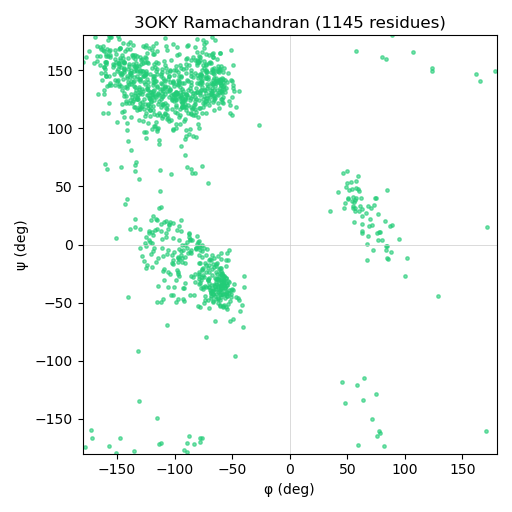4 483 GLU B CA 1
ATOM 8425 C C . GLU B 2 468 ? 57.185 22.348 44.175 1.00 38.69 483 GLU B C 1
ATOM 8426 O O . GLU B 2 468 ? 58.304 21.975 44.525 1.00 42.36 483 GLU B O 1
ATOM 8432 N N . ASP B 2 469 ? 56.460 21.706 43.272 1.00 29.08 484 ASP B N 1
ATOM 8433 C CA . ASP B 2 469 ? 56.888 20.442 42.700 1.00 26.95 484 ASP B CA 1
ATOM 8434 C C . ASP B 2 469 ? 56.951 20.586 41.188 1.00 33.27 484 ASP B C 1
ATOM 8435 O O . ASP B 2 469 ? 55.915 20.612 40.514 1.00 29.78 484 ASP B O 1
ATOM 8440 N N . LYS B 2 470 ? 58.167 20.686 40.664 1.00 35.33 485 LYS B N 1
ATOM 8441 C CA . LYS B 2 470 ? 58.378 20.998 39.251 1.00 39.32 485 LYS B CA 1
ATOM 8442 C C . LYS B 2 470 ? 58.384 19.773 38.342 1.00 38.97 485 LYS B C 1
ATOM 8443 O O . LYS B 2 470 ? 58.742 19.871 37.169 1.00 32.34 485 LYS B O 1
ATOM 8449 N N . ARG B 2 471 ? 57.996 18.621 38.878 1.00 37.60 486 ARG B N 1
ATOM 8450 C CA . ARG B 2 471 ? 58.011 17.394 38.092 1.00 33.99 486 ARG B CA 1
ATOM 8451 C C . ARG B 2 471 ? 56.895 17.374 37.061 1.00 29.39 486 ARG B C 1
ATOM 8452 O O . ARG B 2 471 ? 55.720 17.503 37.393 1.00 36.56 486 ARG B O 1
ATOM 8460 N N . ILE B 2 472 ? 57.264 17.198 35.803 1.00 32.41 487 ILE B N 1
ATOM 8461 C CA . ILE B 2 472 ? 56.260 17.111 34.754 1.00 36.15 487 ILE B CA 1
ATOM 8462 C C . ILE B 2 472 ? 55.602 15.743 34.815 1.00 36.15 487 ILE B C 1
ATOM 8463 O O . ILE B 2 472 ? 56.271 14.710 34.737 1.00 31.11 487 ILE B O 1
ATOM 8468 N N . MET B 2 473 ? 54.285 15.738 34.983 1.00 32.71 488 MET B N 1
ATOM 8469 C CA . MET B 2 473 ? 53.567 14.490 35.211 1.00 28.23 488 MET B CA 1
ATOM 8470 C C . MET B 2 473 ? 52.835 13.960 33.988 1.00 37.67 488 MET B C 1
ATOM 8471 O O . MET B 2 473 ? 52.332 12.839 33.998 1.00 36.84 488 MET B O 1
ATOM 8476 N N . GLY B 2 474 ? 52.774 14.771 32.939 1.00 27.80 489 GLY B N 1
ATOM 8477 C CA . GLY B 2 474 ? 52.184 14.343 31.687 1.00 29.72 489 GLY B CA 1
ATOM 8478 C C . GLY B 2 474 ? 52.258 15.464 30.671 1.00 29.22 489 GLY B C 1
ATOM 8479 O O . GLY B 2 474 ? 52.372 16.631 31.041 1.00 34.93 489 GLY B O 1
ATOM 8480 N N . MET B 2 475 ? 52.202 15.104 29.395 1.00 28.80 490 MET B N 1
ATOM 8481 C CA . MET B 2 475 ? 52.181 16.074 28.307 1.00 33.03 490 MET B CA 1
ATOM 8482 C C . MET B 2 475 ? 51.254 15.577 27.207 1.00 44.52 490 MET B C 1
ATOM 8483 O O . MET B 2 475 ? 51.373 14.435 26.752 1.00 51.46 490 MET B O 1
ATOM 8488 N N . GLN B 2 476 ? 50.324 16.431 26.794 1.00 31.80 491 GLN B N 1
ATOM 8489 C CA . GLN B 2 476 ? 49.434 16.115 25.685 1.00 31.94 491 GLN B CA 1
ATOM 8490 C C . GLN B 2 476 ? 49.646 17.107 24.552 1.00 41.53 491 GLN B C 1
ATOM 8491 O O . GLN B 2 476 ? 49.344 18.297 24.680 1.00 35.76 491 GLN B O 1
ATOM 8497 N N . LEU B 2 477 ? 50.178 16.617 23.443 1.00 41.01 492 LEU B N 1
ATOM 8498 C CA . LEU B 2 477 ? 50.379 17.460 22.286 1.00 39.59 492 LEU B CA 1
ATOM 8499 C C . LEU B 2 477 ? 49.085 17.476 21.488 1.00 38.40 492 LEU B C 1
ATOM 8500 O O . LEU B 2 477 ? 48.540 16.424 21.161 1.00 36.37 492 LEU B O 1
ATOM 8505 N N . ASP B 2 478 ? 48.579 18.672 21.208 1.00 35.22 493 ASP B N 1
ATOM 8506 C CA . ASP B 2 478 ? 47.331 18.817 20.472 1.00 37.78 493 ASP B CA 1
ATOM 8507 C C . ASP B 2 478 ? 47.487 19.738 19.260 1.00 43.10 493 ASP B C 1
ATOM 8508 O O . ASP B 2 478 ? 47.409 20.967 19.383 1.00 41.53 493 ASP B O 1
ATOM 8513 N N . ARG B 2 479 ? 47.697 19.143 18.089 1.00 38.18 494 ARG B N 1
ATOM 8514 C CA . ARG B 2 479 ? 47.878 19.913 16.854 1.00 37.13 494 ARG B CA 1
ATOM 8515 C C . ARG B 2 479 ? 46.784 20.940 16.589 1.00 42.01 494 ARG B C 1
ATOM 8516 O O . ARG B 2 479 ? 47.073 22.089 16.272 1.00 42.35 494 ARG B O 1
ATOM 8524 N N . ALA B 2 480 ? 45.530 20.519 16.704 1.00 42.66 495 ALA B N 1
ATOM 8525 C CA . ALA B 2 480 ? 44.409 21.379 16.337 1.00 42.72 495 ALA B CA 1
ATOM 8526 C C . ALA B 2 480 ? 44.350 22.691 17.127 1.00 46.40 495 ALA B C 1
ATOM 8527 O O . ALA B 2 480 ? 43.868 23.697 16.610 1.00 54.97 495 ALA B O 1
ATOM 8529 N N . SER B 2 481 ? 44.828 22.685 18.371 1.00 37.32 496 SER B N 1
ATOM 8530 C CA . SER B 2 481 ? 44.849 23.912 19.171 1.00 36.62 496 SER B CA 1
ATOM 8531 C C . SER B 2 481 ? 46.247 24.515 19.200 1.00 38.88 496 SER B C 1
ATOM 8532 O O . SER B 2 481 ? 46.494 25.484 19.909 1.00 43.25 496 SER B O 1
ATOM 8535 N N . GLY B 2 482 ? 47.155 23.923 18.429 1.00 39.69 497 GLY B N 1
ATOM 8536 C CA . GLY B 2 482 ? 48.524 24.401 18.324 1.00 34.30 497 GLY B CA 1
ATOM 8537 C C . GLY B 2 482 ? 49.306 24.402 19.626 1.00 43.62 497 GLY B C 1
ATOM 8538 O O . GLY B 2 482 ? 50.174 25.253 19.829 1.00 43.32 497 GLY B O 1
ATOM 8539 N N . SER B 2 483 ? 49.028 23.437 20.499 1.00 30.20 498 SER B N 1
ATOM 8540 C CA . SER B 2 483 ? 49.558 23.501 21.847 1.00 34.31 498 SER B CA 1
ATOM 8541 C C . SER B 2 483 ? 50.054 22.165 22.409 1.00 40.51 498 SER B C 1
ATOM 8542 O O . SER B 2 483 ? 49.612 21.089 21.998 1.00 36.41 498 SER B O 1
ATOM 8545 N N . LEU B 2 484 ? 50.977 22.269 23.363 1.00 39.64 499 LEU B N 1
ATOM 8546 C CA . LEU B 2 484 ? 51.414 21.151 24.186 1.00 35.21 499 LEU B CA 1
ATOM 8547 C C . LEU B 2 484 ? 50.967 21.415 25.621 1.00 36.85 499 LEU B C 1
ATOM 8548 O O . LEU B 2 484 ? 51.456 22.353 26.255 1.00 42.10 499 LEU B O 1
ATOM 8553 N N . TYR B 2 485 ? 50.034 20.608 26.126 1.00 30.08 500 TYR B N 1
ATOM 8554 C CA . TYR B 2 485 ? 49.549 20.765 27.502 1.00 34.68 500 TYR B CA 1
ATOM 8555 C C . TYR B 2 485 ? 50.428 20.005 28.484 1.00 35.60 500 TYR B C 1
ATOM 8556 O O . TYR B 2 485 ? 50.645 18.806 28.340 1.00 36.09 500 TYR B O 1
ATOM 8565 N N . VAL B 2 486 ? 50.935 20.724 29.479 1.00 29.07 501 VAL B N 1
ATOM 8566 C CA . VAL B 2 486 ? 51.963 20.202 30.371 1.00 27.76 501 VAL B CA 1
ATOM 8567 C C . VAL B 2 486 ? 51.441 20.184 31.805 1.00 31.68 501 VAL B C 1
ATOM 8568 O O . VAL B 2 486 ? 51.147 21.228 32.372 1.00 34.13 501 VAL B O 1
ATOM 8572 N N . ALA B 2 487 ? 51.317 18.986 32.373 1.00 29.17 502 ALA B N 1
ATOM 8573 C CA . ALA B 2 487 ? 50.726 18.806 33.691 1.00 31.73 502 ALA B CA 1
ATOM 8574 C C . ALA B 2 487 ? 51.781 18.809 34.789 1.00 31.03 502 ALA B C 1
ATOM 8575 O O . ALA B 2 487 ? 52.807 18.151 34.670 1.00 30.01 502 ALA B O 1
ATOM 8577 N N . PHE B 2 488 ? 51.530 19.580 35.841 1.00 30.80 503 PHE B N 1
ATOM 8578 C CA . PHE B 2 488 ? 52.285 19.468 37.084 1.00 29.56 503 PHE B CA 1
ATOM 8579 C C . PHE B 2 488 ? 51.310 19.019 38.163 1.00 34.48 503 PHE B C 1
ATOM 8580 O O . PHE B 2 488 ? 50.101 18.933 37.924 1.00 33.21 503 PHE B O 1
ATOM 8588 N N . SER B 2 489 ? 51.838 18.734 39.346 1.00 31.81 504 SER B N 1
ATOM 8589 C CA . SER B 2 489 ? 51.013 18.339 40.477 1.00 33.62 504 SER B CA 1
ATOM 8590 C C . SER B 2 489 ? 49.934 19.378 40.788 1.00 27.47 504 SER B C 1
ATOM 8591 O O . SER B 2 489 ? 48.813 19.030 41.150 1.00 25.92 504 SER B O 1
ATOM 8594 N N . THR B 2 490 ? 50.266 20.655 40.639 1.00 28.00 505 THR B N 1
ATOM 8595 C CA . THR B 2 490 ? 49.360 21.713 41.081 1.00 32.90 505 THR B CA 1
ATOM 8596 C C . THR B 2 490 ? 48.726 22.490 39.934 1.00 36.09 505 THR B C 1
ATOM 8597 O O . THR B 2 490 ? 47.822 23.294 40.156 1.00 37.71 505 THR B O 1
ATOM 8601 N N . CYS B 2 491 ? 49.200 22.267 38.713 1.00 28.66 506 CYS B N 1
ATOM 8602 C CA . CYS B 2 491 ? 48.730 23.074 37.592 1.00 32.75 506 CYS B CA 1
ATOM 8603 C C . CYS B 2 491 ? 48.960 22.411 36.237 1.00 32.73 506 CYS B C 1
ATOM 8604 O O . CYS B 2 491 ? 49.819 21.539 36.095 1.00 35.20 506 CYS B O 1
ATOM 8607 N N . VAL B 2 492 ? 48.176 22.824 35.245 1.00 32.47 507 VAL B N 1
ATOM 8608 C CA . VAL B 2 492 ? 48.401 22.413 33.867 1.00 27.55 507 VAL B CA 1
ATOM 8609 C C . VAL B 2 492 ? 48.653 23.636 32.981 1.00 34.04 507 VAL B C 1
ATOM 8610 O O . VAL B 2 492 ? 47.870 24.584 32.979 1.00 35.33 507 VAL B O 1
ATOM 8614 N N . ILE B 2 493 ? 49.744 23.599 32.220 1.00 32.33 508 ILE B N 1
ATOM 8615 C CA . ILE B 2 493 ? 50.153 24.740 31.413 1.00 27.29 508 ILE B CA 1
ATOM 8616 C C . ILE B 2 493 ? 49.943 24.517 29.913 1.00 36.35 508 ILE B C 1
ATOM 8617 O O . ILE B 2 493 ? 50.243 23.441 29.381 1.00 31.00 508 ILE B O 1
ATOM 8622 N N . LYS B 2 494 ? 49.419 25.540 29.240 1.00 35.85 509 LYS B N 1
ATOM 8623 C CA . LYS B 2 494 ? 49.216 25.498 27.792 1.00 33.64 509 LYS B CA 1
ATOM 8624 C C . LYS B 2 494 ? 50.387 26.168 27.075 1.00 36.41 509 LYS B C 1
ATOM 8625 O O . LYS B 2 494 ? 50.557 27.383 27.148 1.00 36.48 509 LYS B O 1
ATOM 8631 N N . VAL B 2 495 ? 51.196 25.364 26.396 1.00 33.98 510 VAL B N 1
ATOM 8632 C CA . VAL B 2 495 ? 52.410 25.846 25.741 1.00 28.76 510 VAL B CA 1
ATOM 8633 C C . VAL B 2 495 ? 52.264 25.802 24.222 1.00 32.03 510 VAL B C 1
ATOM 8634 O O . VAL B 2 495 ? 51.917 24.766 23.663 1.00 37.87 510 VAL B O 1
ATOM 8638 N N . PRO B 2 496 ? 52.524 26.930 23.544 1.00 32.04 511 PRO B N 1
ATOM 8639 C CA . PRO B 2 496 ? 52.416 26.964 22.081 1.00 34.27 511 PRO B CA 1
ATOM 8640 C C . PRO B 2 496 ? 53.478 26.056 21.487 1.00 43.12 511 PRO B C 1
ATOM 8641 O O . PRO B 2 496 ? 54.589 26.020 22.013 1.00 43.69 511 PRO B O 1
ATOM 8645 N N . LEU B 2 497 ? 53.146 25.313 20.435 1.00 44.44 512 LEU B N 1
ATOM 8646 C CA . LEU B 2 497 ? 54.117 24.396 19.842 1.00 47.84 512 LEU B CA 1
ATOM 8647 C C . LEU B 2 497 ? 55.356 25.144 19.353 1.00 44.29 512 LEU B C 1
ATOM 8648 O O . LEU B 2 497 ? 56.485 24.665 19.502 1.00 42.58 512 LEU B O 1
ATOM 8653 N N . GLY B 2 498 ? 55.138 26.328 18.789 1.00 42.99 513 GLY B N 1
ATOM 8654 C CA . GLY B 2 498 ? 56.231 27.152 18.311 1.00 53.16 513 GLY B CA 1
ATOM 8655 C C . GLY B 2 498 ? 56.223 28.545 18.912 1.00 63.20 513 GLY B C 1
ATOM 8656 O O . GLY B 2 498 ? 55.203 29.018 19.415 1.00 58.53 513 GLY B O 1
ATOM 8657 N N . ARG B 2 499 ? 57.375 29.203 18.858 1.00 66.62 514 ARG B N 1
ATOM 8658 C CA . ARG B 2 499 ? 57.505 30.564 19.351 1.00 65.18 514 ARG B CA 1
ATOM 8659 C C . ARG B 2 499 ? 57.756 31.481 18.160 1.00 69.41 514 ARG B C 1
ATOM 8660 O O . ARG B 2 499 ? 58.641 32.334 18.192 1.00 70.23 514 ARG B O 1
ATOM 8668 N N . CYS B 2 500 ? 56.972 31.291 17.106 1.00 72.50 515 CYS B N 1
ATOM 8669 C CA . CYS B 2 500 ? 57.229 31.942 15.825 1.00 67.42 515 CYS B CA 1
ATOM 8670 C C . CYS B 2 500 ? 57.096 33.458 15.874 1.00 76.96 515 CYS B C 1
ATOM 8671 O O . CYS B 2 500 ? 58.077 34.179 15.697 1.00 81.75 515 CYS B O 1
ATOM 8674 N N . GLU B 2 501 ? 55.882 33.937 16.115 1.00 81.73 516 GLU B N 1
ATOM 8675 C CA . GLU B 2 501 ? 55.604 35.371 16.116 1.00 81.30 516 GLU B CA 1
ATOM 8676 C C . GLU B 2 501 ? 56.512 36.126 17.091 1.00 87.63 516 GLU B C 1
ATOM 8677 O O . GLU B 2 501 ? 56.608 37.354 17.046 1.00 91.33 516 GLU B O 1
ATOM 8683 N N . ARG B 2 502 ? 57.182 35.374 17.959 1.00 89.20 517 ARG B N 1
ATOM 8684 C CA . ARG B 2 502 ? 58.116 35.918 18.941 1.00 89.29 517 ARG B CA 1
ATOM 8685 C C . ARG B 2 502 ? 59.245 36.731 18.312 1.00 91.33 517 ARG B C 1
ATOM 8686 O O . ARG B 2 502 ? 59.737 37.684 18.915 1.00 95.38 517 ARG B O 1
ATOM 8694 N N . HIS B 2 503 ? 59.656 36.353 17.104 1.00 88.87 518 HIS B N 1
ATOM 8695 C CA . HIS B 2 503 ? 60.778 37.012 16.436 1.00 89.36 518 HIS B CA 1
ATOM 8696 C C . HIS B 2 503 ? 60.374 38.325 15.766 1.00 94.16 518 HIS B C 1
ATOM 8697 O O . HIS B 2 503 ? 61.201 38.995 15.144 1.00 90.55 518 HIS B O 1
ATOM 8704 N N . GLY B 2 504 ? 59.101 38.685 15.894 1.00 96.64 519 GLY B N 1
ATOM 8705 C CA . GLY B 2 504 ? 58.597 39.918 15.320 1.00 98.82 519 GLY B CA 1
ATOM 8706 C C . GLY B 2 504 ? 59.065 40.149 13.897 1.00 105.32 519 GLY B C 1
ATOM 8707 O O . GLY B 2 504 ? 58.781 39.350 13.004 1.00 109.37 519 GLY B O 1
ATOM 8708 N N . LYS B 2 505 ? 59.797 41.240 13.688 1.00 102.10 520 LYS B N 1
ATOM 8709 C CA . LYS B 2 505 ? 60.219 41.632 12.348 1.00 102.02 520 LYS B CA 1
ATOM 8710 C C . LYS B 2 505 ? 61.698 41.364 12.079 1.00 94.65 520 LYS B C 1
ATOM 8711 O O . LYS B 2 505 ? 62.251 41.868 11.102 1.00 90.22 520 LYS B O 1
ATOM 8717 N N . CYS B 2 506 ? 62.335 40.578 12.941 1.00 89.13 521 CYS B N 1
ATOM 8718 C CA . CYS B 2 506 ? 63.739 40.216 12.743 1.00 91.62 521 CYS B CA 1
ATOM 8719 C C . CYS B 2 506 ? 63.883 38.937 11.919 1.00 90.13 521 CYS B C 1
ATOM 8720 O O . CYS B 2 506 ? 63.779 37.833 12.452 1.00 95.82 521 CYS B O 1
ATOM 8723 N N . LYS B 2 507 ? 64.135 39.088 10.624 1.00 85.51 522 LYS B N 1
ATOM 8724 C CA . LYS B 2 507 ? 64.231 37.936 9.736 1.00 85.20 522 LYS B CA 1
ATOM 8725 C C . LYS B 2 507 ? 65.412 37.031 10.082 1.00 93.11 522 LYS B C 1
ATOM 8726 O O . LYS B 2 507 ? 65.317 35.809 9.965 1.00 93.28 522 LYS B O 1
ATOM 8732 N N . LYS B 2 508 ? 66.520 37.630 10.510 1.00 96.72 523 LYS B N 1
ATOM 8733 C CA . LYS B 2 508 ? 67.707 36.861 10.872 1.00 96.86 523 LYS B CA 1
ATOM 8734 C C . LYS B 2 508 ? 67.386 35.813 11.928 1.00 92.76 523 LYS B C 1
ATOM 8735 O O . LYS B 2 508 ? 67.675 34.629 11.754 1.00 92.83 523 LYS B O 1
ATOM 8741 N N . THR B 2 509 ? 66.788 36.261 13.026 1.00 87.47 524 THR B N 1
ATOM 8742 C CA . THR B 2 509 ? 66.427 35.372 14.121 1.00 79.89 524 THR B CA 1
ATOM 8743 C C . THR B 2 509 ? 65.420 34.312 13.676 1.00 75.58 524 THR B C 1
ATOM 8744 O O . THR B 2 509 ? 65.574 33.130 13.984 1.00 77.55 524 THR B O 1
ATOM 8748 N N . CYS B 2 510 ? 64.397 34.745 12.946 1.00 69.66 525 CYS B N 1
ATOM 8749 C CA . CYS B 2 510 ? 63.365 33.850 12.427 1.00 58.80 525 CYS B CA 1
ATOM 8750 C C . CYS B 2 510 ? 63.958 32.690 11.621 1.00 67.26 525 CYS B C 1
ATOM 8751 O O . CYS B 2 510 ? 63.640 31.525 11.864 1.00 69.53 525 CYS B O 1
ATOM 8754 N N . ILE B 2 511 ? 64.822 33.015 10.663 1.00 69.92 526 ILE B N 1
ATOM 8755 C CA . ILE B 2 511 ? 65.422 32.009 9.790 1.00 69.48 526 ILE B CA 1
ATOM 8756 C C . ILE B 2 511 ? 66.425 31.119 10.526 1.00 71.60 526 ILE B C 1
ATOM 8757 O O . ILE B 2 511 ? 66.524 29.919 10.256 1.00 61.70 526 ILE B O 1
ATOM 8762 N N . ALA B 2 512 ? 67.169 31.717 11.450 1.00 74.96 527 ALA B N 1
ATOM 8763 C CA . ALA B 2 512 ? 68.190 30.993 12.196 1.00 74.00 527 ALA B CA 1
ATOM 8764 C C . ALA B 2 512 ? 67.565 30.016 13.188 1.00 75.60 527 ALA B C 1
ATOM 8765 O O . ALA B 2 512 ? 68.220 29.075 13.639 1.00 75.51 527 ALA B O 1
ATOM 8767 N N . SER B 2 513 ? 66.298 30.244 13.524 1.00 78.02 528 SER B N 1
ATOM 8768 C CA . SER B 2 513 ? 65.582 29.358 14.436 1.00 73.59 528 SER B CA 1
ATOM 8769 C C . SER B 2 513 ? 65.604 27.937 13.894 1.00 70.73 528 SER B C 1
ATOM 8770 O O . SER B 2 513 ? 65.660 26.969 14.656 1.00 64.61 528 SER B O 1
ATOM 8773 N N . ARG B 2 514 ? 65.556 27.824 12.568 1.00 63.45 529 ARG B N 1
ATOM 8774 C CA . ARG B 2 514 ? 65.561 26.528 11.906 1.00 65.95 529 ARG B CA 1
ATOM 8775 C C . ARG B 2 514 ? 64.428 25.650 12.426 1.00 63.46 529 ARG B C 1
ATOM 8776 O O . ARG B 2 514 ? 64.562 24.429 12.504 1.00 66.55 529 ARG B O 1
ATOM 8784 N N . ASP B 2 515 ? 63.311 26.285 12.773 1.00 54.53 530 ASP B N 1
ATOM 8785 C CA . ASP B 2 515 ? 62.169 25.600 13.370 1.00 50.07 530 ASP B CA 1
ATOM 8786 C C . ASP B 2 515 ? 61.037 25.353 12.375 1.00 50.99 530 ASP B C 1
ATOM 8787 O O . ASP B 2 515 ? 60.426 26.295 11.878 1.00 55.12 530 ASP B O 1
ATOM 8792 N N . PRO B 2 516 ? 60.742 24.073 12.106 1.00 58.98 531 PRO B N 1
ATOM 8793 C CA . PRO B 2 516 ? 59.677 23.604 11.214 1.00 57.35 531 PRO B CA 1
ATOM 8794 C C . PRO B 2 516 ? 58.373 24.401 11.309 1.00 53.43 531 PRO B C 1
ATOM 8795 O O . PRO B 2 516 ? 57.708 24.570 10.294 1.00 55.31 531 PRO B O 1
ATOM 8799 N N . TYR B 2 517 ? 57.999 24.857 12.500 1.00 48.28 532 TYR B N 1
ATOM 8800 C CA . TYR B 2 517 ? 56.744 25.585 12.664 1.00 54.22 532 TYR B CA 1
ATOM 8801 C C . TYR B 2 517 ? 56.836 27.019 12.148 1.00 60.55 532 TYR B C 1
ATOM 8802 O O . TYR B 2 517 ? 55.821 27.643 11.835 1.00 58.48 532 TYR B O 1
ATOM 8811 N N . CYS B 2 518 ? 58.057 27.540 12.068 1.00 55.71 533 CYS B N 1
ATOM 8812 C CA . CYS B 2 518 ? 58.260 28.961 1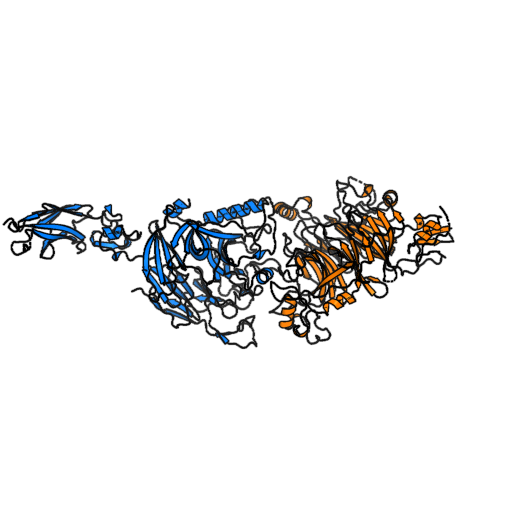1.832 1.00 56.71 533 CYS B CA 1
ATOM 8813 C C . CYS B 2 518 ? 58.792 29.268 10.454 1.00 62.77 533 CYS B C 1
ATOM 8814 O O . CYS B 2 518 ? 59.447 28.439 9.817 1.00 65.59 533 CYS B O 1
ATOM 8817 N N . GLY B 2 519 ? 58.508 30.483 10.009 1.00 63.03 534 GLY B N 1
ATOM 8818 C CA . GLY B 2 519 ? 58.961 30.959 8.722 1.00 65.71 534 GLY B CA 1
ATOM 8819 C C . GLY B 2 519 ? 58.753 32.452 8.619 1.00 65.23 534 GLY B C 1
ATOM 8820 O O . GLY B 2 519 ? 57.987 33.036 9.392 1.00 57.36 534 GLY B O 1
ATOM 8821 N N . TRP B 2 520 ? 59.444 33.065 7.664 1.00 63.86 535 TRP B N 1
ATOM 8822 C CA . TRP B 2 520 ? 59.335 34.497 7.422 1.00 62.22 535 TRP B CA 1
ATOM 8823 C C . TRP B 2 520 ? 58.293 34.735 6.336 1.00 59.03 535 TRP B C 1
ATOM 8824 O O . TRP B 2 520 ? 58.445 34.254 5.217 1.00 62.57 535 TRP B O 1
ATOM 8835 N N . VAL B 2 521 ? 57.222 35.446 6.673 1.00 58.02 536 VAL B N 1
ATOM 8836 C CA . VAL B 2 521 ? 56.185 35.750 5.692 1.00 68.54 536 VAL B CA 1
ATOM 8837 C C . VAL B 2 521 ? 56.438 37.117 5.054 1.00 68.32 536 VAL B C 1
ATOM 8838 O O . VAL B 2 521 ? 56.544 38.129 5.745 1.00 67.78 536 VAL B O 1
ATOM 8842 N N . ARG B 2 522 ? 56.538 37.138 3.733 1.00 73.36 537 ARG B N 1
ATOM 8843 C CA . ARG B 2 522 ? 56.902 38.358 3.020 1.00 85.35 537 ARG B CA 1
ATOM 8844 C C . ARG B 2 522 ? 55.746 39.344 2.831 1.00 86.75 537 ARG B C 1
ATOM 8845 O O . ARG B 2 522 ? 55.923 40.391 2.217 1.00 90.10 537 ARG B O 1
ATOM 8853 N N . GLU B 2 523 ? 54.572 39.016 3.365 1.00 88.96 538 GLU B N 1
ATOM 8854 C CA . GLU B 2 523 ? 53.404 39.888 3.229 1.00 92.68 538 GLU B CA 1
ATOM 8855 C C . GLU B 2 523 ? 53.138 40.704 4.489 1.00 92.54 538 GLU B C 1
ATOM 8856 O O . GLU B 2 523 ? 52.402 41.692 4.457 1.00 98.60 538 GLU B O 1
ATOM 8862 N N . SER B 2 524 ? 53.733 40.286 5.598 1.00 77.61 539 SER B N 1
ATOM 8863 C CA . SER B 2 524 ? 53.591 41.012 6.848 1.00 78.07 539 SER B CA 1
ATOM 8864 C C . SER B 2 524 ? 54.943 41.566 7.254 1.00 76.96 539 SER B C 1
ATOM 8865 O O . SER B 2 524 ? 55.040 42.394 8.159 1.00 81.61 539 SER B O 1
ATOM 8868 N N . GLY B 2 525 ? 55.987 41.103 6.573 1.00 73.89 540 GLY B N 1
ATOM 8869 C CA . GLY B 2 525 ? 57.345 41.422 6.967 1.00 78.52 540 GLY B CA 1
ATOM 8870 C C . GLY B 2 525 ? 57.573 40.965 8.394 1.00 84.95 540 GLY B C 1
ATOM 8871 O O . GLY B 2 525 ? 58.077 41.719 9.229 1.00 92.91 540 GLY B O 1
ATOM 8872 N N . SER B 2 526 ? 57.193 39.722 8.678 1.00 77.00 541 SER B N 1
ATOM 8873 C CA . SER B 2 526 ? 57.272 39.199 10.035 1.00 70.53 541 SER B CA 1
ATOM 8874 C C . SER B 2 526 ? 57.352 37.676 10.075 1.00 67.57 541 SER B C 1
ATOM 8875 O O . SER B 2 526 ? 57.013 36.994 9.104 1.00 67.63 541 SER B O 1
ATOM 8878 N N . CYS B 2 527 ? 57.802 37.155 11.212 1.00 58.61 542 CYS B N 1
ATOM 8879 C CA . CYS B 2 527 ? 57.915 35.721 11.423 1.00 60.45 542 CYS B CA 1
ATOM 8880 C C . CYS B 2 527 ? 56.610 35.205 12.012 1.00 62.84 542 CYS B C 1
ATOM 8881 O O . CYS B 2 527 ? 56.107 35.764 12.985 1.00 73.49 542 CYS B O 1
ATOM 8884 N N . ALA B 2 528 ? 56.055 34.151 11.422 1.00 52.76 543 ALA B N 1
ATOM 8885 C CA . ALA B 2 528 ? 54.798 33.589 11.913 1.00 55.14 543 ALA B CA 1
ATOM 8886 C C . ALA B 2 528 ? 54.763 32.063 11.821 1.00 55.53 543 ALA B C 1
ATOM 8887 O O . ALA B 2 528 ? 55.597 31.456 11.152 1.00 56.70 543 ALA B O 1
ATOM 8889 N N . HIS B 2 529 ? 53.797 31.444 12.493 1.00 50.31 544 HIS B N 1
ATOM 8890 C CA . HIS B 2 529 ? 53.634 29.998 12.391 1.00 53.84 544 HIS B CA 1
ATOM 8891 C C . HIS B 2 529 ? 52.968 29.670 11.062 1.00 55.69 544 HIS B C 1
ATOM 8892 O O . HIS B 2 529 ? 52.073 30.388 10.614 1.00 48.14 544 HIS B O 1
ATOM 8899 N N . LEU B 2 530 ? 53.417 28.594 10.426 1.00 58.18 545 LEU B N 1
ATOM 8900 C CA . LEU B 2 530 ? 52.936 28.246 9.094 1.00 62.23 545 LEU B CA 1
ATOM 8901 C C . LEU B 2 530 ? 51.915 27.131 9.192 1.00 66.35 545 LEU B C 1
ATOM 8902 O O . LEU B 2 530 ? 52.089 26.194 9.966 1.00 71.40 545 LEU B O 1
ATOM 8907 N N . SER B 2 531 ? 50.844 27.232 8.415 1.00 62.53 546 SER B N 1
ATOM 8908 C CA . SER B 2 531 ? 49.853 26.165 8.386 1.00 63.42 546 SER B CA 1
ATOM 8909 C C . SER B 2 531 ? 49.692 25.625 6.971 1.00 65.42 546 SER B C 1
ATOM 8910 O O . SER B 2 531 ? 49.825 26.369 5.999 1.00 65.71 546 SER B O 1
ATOM 8913 N N . PRO B 2 532 ? 49.405 24.322 6.854 1.00 64.88 547 PRO B N 1
ATOM 8914 C CA . PRO B 2 532 ? 49.205 23.650 5.566 1.00 64.85 547 PRO B CA 1
ATOM 8915 C C . PRO B 2 532 ? 48.053 24.264 4.770 1.00 66.95 547 PRO B C 1
ATOM 8916 O O . PRO B 2 532 ? 47.848 23.904 3.613 1.00 73.95 547 PRO B O 1
ATOM 8920 N N . LEU B 2 533 ? 47.315 25.180 5.390 1.00 62.13 548 LEU B N 1
ATOM 8921 C CA . LEU B 2 533 ? 46.195 25.848 4.737 1.00 59.79 548 LEU B CA 1
ATOM 8922 C C . LEU B 2 533 ? 46.614 27.207 4.180 1.00 66.18 548 LEU B C 1
ATOM 8923 O O . LEU B 2 533 ? 45.876 27.835 3.412 1.00 60.68 548 LEU B O 1
ATOM 8928 N N . SER B 2 534 ? 47.803 27.657 4.570 1.00 70.15 549 SER B N 1
ATOM 8929 C CA . SER B 2 534 ? 48.306 28.954 4.137 1.00 79.11 549 SER B CA 1
ATOM 8930 C C . SER B 2 534 ? 48.673 28.961 2.656 1.00 85.18 549 SER B C 1
ATOM 8931 O O . SER B 2 534 ? 49.529 28.198 2.210 1.00 78.73 549 SER B O 1
ATOM 8934 N N . ARG B 2 535 ? 48.015 29.831 1.900 1.00 96.30 550 ARG B N 1
ATOM 8935 C CA . ARG B 2 535 ? 48.314 30.005 0.486 1.00 107.22 550 ARG B CA 1
ATOM 8936 C C . ARG B 2 535 ? 49.443 31.018 0.317 1.00 106.26 550 ARG B C 1
ATOM 8937 O O . ARG B 2 535 ? 49.945 31.228 -0.789 1.00 101.99 550 ARG B O 1
ATOM 8945 N N . LEU B 2 536 ? 49.837 31.637 1.427 1.00 105.20 551 LEU B N 1
ATOM 8946 C CA . LEU B 2 536 ? 50.840 32.697 1.415 1.00 103.30 551 LEU B CA 1
ATOM 8947 C C . LEU B 2 536 ? 52.252 32.157 1.202 1.00 98.39 551 LEU B C 1
ATOM 8948 O O . LEU B 2 536 ? 52.530 30.982 1.454 1.00 89.00 551 LEU B O 1
ATOM 8953 N N . THR B 2 537 ? 53.139 33.031 0.737 1.00 101.91 552 THR B N 1
ATOM 8954 C CA . THR B 2 537 ? 54.518 32.661 0.443 1.00 100.98 552 THR B CA 1
ATOM 8955 C C . THR B 2 537 ? 55.405 32.871 1.658 1.00 90.42 552 THR B C 1
ATOM 8956 O O . THR B 2 537 ? 55.463 33.966 2.213 1.00 84.32 552 THR B O 1
ATOM 8960 N N . PHE B 2 538 ? 56.106 31.820 2.063 1.00 91.00 553 PHE B N 1
ATOM 8961 C CA . PHE B 2 538 ? 56.960 31.895 3.240 1.00 88.70 553 PHE B CA 1
ATOM 8962 C C . PHE B 2 538 ? 58.422 31.642 2.909 1.00 86.37 553 PHE B C 1
ATOM 8963 O O . PHE B 2 538 ? 58.764 31.247 1.796 1.00 88.04 553 PHE B O 1
ATOM 8971 N N . GLU B 2 539 ? 59.280 31.877 3.894 1.00 86.06 554 GLU B N 1
ATOM 8972 C CA . GLU B 2 539 ? 60.692 31.551 3.782 1.00 83.01 554 GLU B CA 1
ATOM 8973 C C . GLU B 2 539 ? 61.193 30.872 5.058 1.00 74.99 554 GLU B C 1
ATOM 8974 O O . GLU B 2 539 ? 61.135 31.442 6.151 1.00 65.58 554 GLU B O 1
ATOM 8980 N N . GLN B 2 540 ? 61.658 29.638 4.916 1.00 68.21 555 GLN B N 1
ATOM 8981 C CA . GLN B 2 540 ? 62.315 28.953 6.015 1.00 79.22 555 GLN B CA 1
ATOM 8982 C C . GLN B 2 540 ? 63.486 28.137 5.489 1.00 84.96 555 GLN B C 1
ATOM 8983 O O . GLN B 2 540 ? 63.380 27.462 4.463 1.00 88.76 555 GLN B O 1
ATOM 8989 N N . ASP B 2 541 ? 64.613 28.237 6.183 1.00 83.74 556 ASP B N 1
ATOM 8990 C CA . ASP B 2 541 ? 65.777 27.422 5.885 1.00 83.11 556 ASP B CA 1
ATOM 8991 C C . ASP B 2 541 ? 66.037 26.509 7.074 1.00 78.36 556 ASP B C 1
ATOM 8992 O O . ASP B 2 541 ? 66.644 26.921 8.058 1.00 81.78 556 ASP B O 1
ATOM 8997 N N . ILE B 2 542 ? 65.563 25.272 6.987 1.00 74.28 557 ILE B N 1
ATOM 8998 C CA . ILE B 2 542 ? 65.692 24.335 8.099 1.00 77.68 557 ILE B CA 1
ATOM 8999 C C . ILE B 2 542 ? 66.952 23.489 7.975 1.00 85.38 557 ILE B C 1
ATOM 9000 O O . ILE B 2 542 ? 67.611 23.189 8.973 1.00 82.00 557 ILE B O 1
ATOM 9005 N N . GLU B 2 543 ? 67.285 23.117 6.744 1.00 94.30 558 GLU B N 1
ATOM 9006 C CA . GLU B 2 543 ? 68.474 22.316 6.479 1.00 102.89 558 GLU B CA 1
ATOM 9007 C C . GLU B 2 543 ? 69.748 23.079 6.848 1.00 98.79 558 GLU B C 1
ATOM 9008 O O . GLU B 2 543 ? 70.807 22.484 7.034 1.00 103.24 558 GLU B O 1
ATOM 9014 N N . ARG B 2 544 ? 69.629 24.397 6.964 1.00 90.26 559 ARG B N 1
ATOM 9015 C CA . ARG B 2 544 ? 70.685 25.224 7.539 1.00 91.95 559 ARG B CA 1
ATOM 9016 C C . ARG B 2 544 ? 70.075 26.511 8.083 1.00 92.87 559 ARG B C 1
ATOM 9017 O O . ARG B 2 544 ? 68.919 26.814 7.808 1.00 93.84 559 ARG B O 1
ATOM 9025 N N . GLY B 2 545 ? 70.840 27.267 8.861 1.00 86.98 560 GLY B N 1
ATOM 9026 C CA . GLY B 2 545 ? 70.320 28.491 9.442 1.00 83.61 560 GLY B CA 1
ATOM 9027 C C . GLY B 2 545 ? 71.009 29.720 8.893 1.00 91.11 560 GLY B C 1
ATOM 9028 O O . GLY B 2 545 ? 71.142 30.727 9.589 1.00 90.13 560 GLY B O 1
ATOM 9029 N N . ASN B 2 546 ? 71.437 29.637 7.635 1.00 95.66 561 ASN B N 1
ATOM 9030 C CA . ASN B 2 546 ? 72.252 30.685 7.027 1.00 98.91 561 ASN B CA 1
ATOM 9031 C C . ASN B 2 546 ? 71.653 32.084 7.157 1.00 92.26 561 ASN B C 1
ATOM 9032 O O . ASN B 2 546 ? 70.606 32.388 6.583 1.00 85.38 561 ASN B O 1
ATOM 9037 N N . THR B 2 547 ? 72.331 32.932 7.922 1.00 98.41 562 THR B N 1
ATOM 9038 C CA . THR B 2 547 ? 71.878 34.300 8.131 1.00 110.58 562 THR B CA 1
ATOM 9039 C C . THR B 2 547 ? 72.498 35.263 7.116 1.00 122.80 562 THR B C 1
ATOM 9040 O O . THR B 2 547 ? 71.791 36.072 6.518 1.00 127.01 562 THR B O 1
ATOM 9044 N N . ASP B 2 548 ? 73.812 35.151 6.925 1.00 130.63 563 ASP B N 1
ATOM 9045 C CA . ASP B 2 548 ? 74.606 36.032 6.052 1.00 144.27 563 ASP B CA 1
ATOM 9046 C C . ASP B 2 548 ? 74.190 37.514 5.968 1.00 147.32 563 ASP B C 1
ATOM 9047 O O . ASP B 2 548 ? 74.726 38.269 5.156 1.00 144.79 563 ASP B O 1
ATOM 9052 N N . GLY B 2 551 ? 72.056 40.740 8.754 1.00 148.85 566 GLY B N 1
ATOM 9053 C CA . GLY B 2 551 ? 71.866 41.165 10.127 1.00 148.35 566 GLY B CA 1
ATOM 9054 C C . GLY B 2 551 ? 70.768 42.202 10.225 1.00 148.78 566 GLY B C 1
ATOM 9055 O O . GLY B 2 551 ? 70.187 42.594 9.214 1.00 146.10 566 GLY B O 1
ATOM 9056 N N . ASP B 2 552 ? 70.478 42.640 11.446 1.00 153.19 567 ASP B N 1
ATOM 9057 C CA . ASP B 2 552 ? 71.153 42.123 12.630 1.00 159.57 567 ASP B CA 1
ATOM 9058 C C . ASP B 2 552 ? 70.178 41.964 13.792 1.00 160.27 567 ASP B C 1
ATOM 9059 O O . ASP B 2 552 ? 70.176 40.939 14.473 1.00 163.88 567 ASP B O 1
ATOM 9064 N N . CYS B 2 553 ? 69.351 42.984 14.005 1.00 158.07 568 CYS B N 1
ATOM 9065 C CA . CYS B 2 553 ? 68.393 42.996 15.104 1.00 158.32 568 CYS B CA 1
ATOM 9066 C C . CYS B 2 553 ? 69.104 43.062 16.454 1.00 158.04 568 CYS B C 1
ATOM 9067 O O . CYS B 2 553 ? 69.136 44.110 17.100 1.00 157.23 568 CYS B O 1
#

Secondary structure (DSSP, 8-state):
---EEE-SSTTS-EEEEEE-TTT--EEEEETTEEEEE-TT--EEEEEE---EEE-TT-SS-TTTS---SPPEEE-----EEEEEGGGTEEEEE-SSTTT-EEEEETTT--EEE---SSGGG-------SSSEEEEEE--TT---EEEEEE--TT-TTTS-SEEEEE--SSTT-TTTT-BS---SS--SEE---HHHHHHSTT---EEEEEEEETTEEEEEEEEEPP---EEEEEEEEESS-TT-TT-EEEEEEEEETTEEE-EEEEEEEE---HHHHHHHT--TTS-EEEEEEESBSS-SSS--S-EEEEEEEHHHHHHHHHHHHHHHHTT-SB---HHHHSS--BPPP------TT----SSS-SB--SSPEEPEEEEEESSS-B---EEEEETTEEEEEEEBTTSEEEEEE---TTT--EEEEEEE--TT-PPPPS--EE-TTSSEEEEE-SSEEEEEES--GGG--SHHHHTTS--TT-EEETTTTEEE-GGGSTTTTSTTSEE-SGGG--EEEEESSEEETTS-S-EEEEEEET----TT-EEEEETTTEEEEPEEETTEEEEEPP-TTTS------EEEEEEEEEETTT--EEEEEEEEEE---/-PPPPPPSEEE-HHHHTTS-EE-SPPTT----------EEEEETTEEEEE-BSEEEEEEGGG--SSEEPP-EEEE----HHHHHHHHHTT--TTTSS-BEEEEEEEETTEEEEEE-TTTS-EEEEEETTT--B-S--EE-TTTS-SSTTS--EEEEETTEEEEEEESSTT---EEEEEE-TTS--EEPPTT-TTT-SS-EEEEEEEETTEEEEEEEEE-GGGSSSS--EEEEEEEEETT-----SSSSTTB-SS-EEEEB--EE-SSS-EE--EEEEE---EEETTEEEEEEEEE--SSSS--EEEEEEEHHHHHHHTTSPBEEESSTTS-EEEPPGGGS-SSPTTPPTTSSTTTT-SSGGG--HHHHHHHHH--BBSSPBPPGGGS-SEEE-SSSS-EEEEEEEEEETTTT-EEEEEEEETTSEEEEEEE------EEEEEEE---HHHH-BTTB------EEEEEGGGTEEEEE-SS-EEEEES---GGGTT-HHHHHHT--TTEEEETTTTEEEE--TT--S-EE---S--------

Radius of gyration: 42.59 Å; Cα contacts (8 Å, |Δi|>4): 3032; chains: 2; bounding box: 60×125×124 Å

InterPro domains:
  IPR001627 Sema domain [PF01403] (310-488)
  IPR001627 Sema domain [PS51004] (25-508)
  IPR001627 Sema domain [SM00630] (50-492)
  IPR002165 Plexin repeat [PF01437] (510-559)
  IPR002165 Plexin repeat [PF01437] (804-855)
  IPR002909 IPT domain [PF01833] (858-951)
  IPR002909 IPT domain [PF01833] (954-1037)
  IPR002909 IPT domain [PF01833] (1041-1104)
  IPR002909 IPT domain [PF01833] (1146-1224)
  IPR002909 IPT domain [SM00429] (857-952)
  IPR002909 IPT domain [SM00429] (953-1038)
  IPR002909 IPT domain [SM00429] (1040-1140)
  IPR002909 IPT domain [SM00429] (1142-1237)
  IPR008936 Rho GTPase activation protein [G3DSA:1.10.506.10] (1271-1871)
  IPR008936 Rho GTPase activation protein [SSF48350] (1350-1863)
  IPR013548 Plexin, cytoplasmic RasGAP domain [PF08337] (1311-1863)
  IPR013783 Immunoglobulin-like fold [G3DSA:2.60.40.10] (521-657)
  IPR013783 Immunoglobulin-like fold [G3DSA:2.60.40.10] (668-805)
  IPR013783 Immunoglobulin-like fold [G3DSA:2.60.40.10] (817-953)
  IPR013783 Immunoglobulin-like fold [G3DSA:2.60.40.10] (954-1041)

B-factor: mean 50.44, std 24.62, range [14.63, 213.53]

CATH classification: 2.130.10.10 (+1 more: 2.60.40.10)

GO terms:
  GO:0005886 plasma membrane (C, IDA)
  GO:0017154 semaphorin receptor activity (F, IMP)
  GO:0030334 regulation of cell migration (P, IMP)
  GO:0071526 semaphorin-plexin signaling pathway (P, IMP)
  GO:0007166 cell surface receptor signaling pathway (P, IDA)
  GO:0017154 semaphorin receptor activity (F, IGI)
  GO:0021935 cerebellar granule cell precursor tangential migration (P, IMP)
  GO:0051642 centrosome localization (P, IMP)
  GO:0017154 semaphorin receptor activity (F, IPI)
  GO:0005886 plasma membrane (C, TAS)
  GO:0042802 identical protein binding (F, IPI)
  GO:0005515 protein binding (F, IPI)
  GO:0001756 somitogenesis (P, IEP)
  GO:0021915 neural tube development (P, IEP)
  GO:0060037 pharyngeal system development (P, IEP)
  GO:0060174 limb bud formation (P, IEP)
  GO:0031012 extracellular matrix (C, HDA)

Sequence (1149 aa):
QYSTFHSENRDWTFNHLTVHRRTGAVYVGAINRVYKLTGNLTIQVAHKTGPEEDNKACYPPLIVQPCSEVLTLTNNVNKLLIIDYSENRLLACGSLYQGVCKLLRLDDLFILVEPSHKKEHYLSSVNKTGTMYGVIVRSEGEDGKLFIGTAVDGKQDYFPTLSSRKLPRDPESSAMLDYELHSDFVSSLIKIPSDTLALVSHFDIFYIYGFASGGFVYFLTVQPETPLFYTSRIVRLCKDDPKFHSYVSLPFGCTRAGVEYRLLQAAYLAKPGEALAQAFNISSDEDVLFAIFSKGQKQYHHPPDDSALCAFPIRAINLQIKERLQSCYHGEGNLELNWLLGKDVQCTKAPVPIDDNFCGLDINQPLGGSTPVEGLTLYTTSRDRLTSVASYVYNGYSVVFVGTKSGKLKKIRADGPPHGGVQYEMVSVFKDGSPILRDMAFSINQLYLYVMSERQVTRVPVESCEQYTTCGECLSSGDPHCGWCALHNMCSRRDKCQRAWEANRFAASISQCMSLEVHPNSISVSDHSRLLSLVVNDAPNLSEGIACAFGNLTEVEGQVSGSQVICISPGPKDVPVIPQDWFGLELQLRSKETGKIFVSTEFKFYNCSFPEDSEPISISHGNYTKQYPVFVGHKPGRTQRHRLDIQMIMIMNRTLYVAARDHIYTVDIDTSHTEEIYCSKKLTWKSRQADVDTCRMKGKHKDECHNFIKVLLKKNDDTLFVCGTNAFNPSCRNYRVDTLETFGDEFSGMARCPYDAKHANIALFADGKLYSATVTDFLAIDAVIYRSLGDSPTLRTVKHDSKWLKEPYFVQAVDYGDYIYFFFREIAVEYNTMGKVVFPRVAQVCKNDMGGSQRVLEKQWTSFLKARLNCSVPGDSHFYFNILQAVTDVIRINGRDVVLATFSTPYNSIPGSAVCAYDMLDIANVFTGRFKEQKSPDSTWTPVPDERVPKPRPGCCAGSSSLEKYATSNEFPDDTLNFIKTHPLMDEAVPSIINRPWFLRTMVRYRLTKIAVDNAAGPYQNHTVVFLGSEKGIILKFLARILNGSLFLEEMNVYNPEKCSYDGVEDKRIMGMQLDRASGSLYVAFSTCVIKVPLGRCERHGKCKKTCIASRDPYCGWVRESGSCAHLSPLSRLTFEQDIERGNTDGDC